Protein AF-A0A1P8WH16-F1 (afdb_monomer_lite)

InterPro domains:
  IPR006710 Glycoside hydrolase, family 43 [PF04616] (272-554)
  IPR013830 SGNH hydrolase-type esterase domain [PF13472] (974-1153)
  IPR015943 WD40/YVTN repeat-like-containing domain superfamily [G3DSA:2.130.10.10] (570-948)
  IPR023296 Glycosyl hydrolase, five-bladed beta-propeller domain superfamily [G3DSA:2.115.10.20] (254-557)
  IPR023296 Glycosyl hydrolase, five-bladed beta-propeller domain superfamily [SSF75005] (268-555)
  IPR027946 Oligogalacturonate lyase domain [PF14583] (714-944)
  IPR036514 SGNH hydrolase superfamily [G3DSA:3.40.50.1110] (971-1178)
  IPR037459 Rhamnogalacturonan acetylesterase RhgT-like [cd01821] (970-1162)
  IPR050727 Glycosyl hydrolase 43 family arabinanases [PTHR43301] (269-558)

Organism: NCBI:txid1891926

pLDDT: mean 83.01, std 18.53, range [20.94, 98.75]

Sequence (1195 aa):
MNKTLLALPLCLVACFLLAAKSRADETKPSANDALTIKLAKAIERLGEQGSYRWTSEAAVPEETRFRPGPETGATVQGGVIHATLSFGPRSTQIVIDGDKAAVSNHDGRWETVSLSDQGYGSEGFAASIARGIDTPAAEAKELAAELISLEAGGDALVGTLSVNNAKNRLDTPRRGESVRDTKGTIRFWIIDGVLTKYVLRVEGTVGDDDRRRTSWRQTTVEVKDIGAAKLDLPRGATEALKRPLPKRAPRLSDAQEAALLKLRGKRDVGVHDPSSIVKCGDEYWFFSTGTGVSSWRSKDLQTWQRGPQVFPEIPNWVTDVVPGQRGHFWAPDVIQMGDRYLLYYSVSSFGKNTSAIALAWTPTLNPEDPEFGWTDHGVVIQSSSEDDFNAIDPAVIRTESGEFWMSLGSFWSGLKLIQLDPQSGKRIADDKPVRSIASYRQIEAPQIYQHDGWFYLFVNWGKCCSGVDSTYNIRVGRSRKITGPYLDKDGDDLAKGGGTLLLGSEGPFIGPGHANIFRDGDRYLLSCHYYDGTERGRSKLSIQELTWSEEGWPLVARAPDLEQASNPTDQVPTEWIDPKTGHRVVRLSKQAGSASLYFHQNAYSPEGDKLLVSTPRGLETVDLDTRELKVVVPRQSYRMGGSSGVEMGRKSRYVYYSTRSREGTVVRATHIDTGKTREIVTLPRGSSFNGVNADETLLFGLMQEFRRDRERLRKLFTVEIDSGKLETFHPSRDWLNHLQCSPTDPNFGLFCHEGSWHELDRVWTIRFGSDEPKLMHKRQQKYEIAGHEFFSADGQWVWYDLQTPRADQFWLAGVHVKTGERIGYRLAREEWSVHYNISRDGKLIAGDGGGPESVANQTPLPEKRRLKPSRNGQWIYLFRPDSEFNAGTLSGEQAKLGTVTAEKLVDLSTHDYDLEPNVTFTPDGKWIVFRSNMHGERHVYMVSAKRVAKPNEVDPTTSQSKTESDSGKRRLVLIGDSTVKNGRGRGDDGMFGWGQLIDKHFDSEKLEVENRALGGRSSRTYLTEGLWQKSLDRLREGDFVMMQFGHNDGGKMFEGDRPRASIKGNSDESIDGVVEATGNPETVHSFGWYLRKCIADAKAKGAIPIVLSQVPRDRWQDGRVIRSDKDYGLWAREAAKQSGALFIDLNEIVSRRYEELGEAKVGRDLFTGGSILRADQTPEVGPFYTPISSGWRIG

Structure (mmCIF, N/CA/C/O backbone):
data_AF-A0A1P8WH16-F1
#
_entry.id   AF-A0A1P8WH16-F1
#
loop_
_atom_site.group_PDB
_atom_site.id
_atom_site.type_symbol
_atom_site.label_atom_id
_atom_site.label_alt_id
_atom_site.label_comp_id
_atom_site.label_asym_id
_atom_site.label_entity_id
_atom_site.label_seq_id
_atom_site.pdbx_PDB_ins_code
_atom_site.Cartn_x
_atom_site.Cartn_y
_atom_site.Cartn_z
_atom_site.occupancy
_atom_site.B_iso_or_equiv
_atom_site.auth_seq_id
_atom_site.auth_comp_id
_atom_site.auth_asym_id
_atom_site.auth_atom_id
_atom_site.pdbx_PDB_model_num
ATOM 1 N N . MET A 1 1 ? -40.062 9.188 -30.979 1.00 25.88 1 MET A N 1
ATOM 2 C CA . MET A 1 1 ? -41.077 10.128 -30.454 1.00 25.88 1 MET A CA 1
ATOM 3 C C . MET A 1 1 ? -40.653 10.595 -29.069 1.00 25.88 1 MET A C 1
ATOM 5 O O . MET A 1 1 ? -40.322 9.748 -28.260 1.00 25.88 1 MET A O 1
ATOM 9 N N . ASN A 1 2 ? -40.661 11.918 -28.868 1.00 24.80 2 ASN A N 1
ATOM 10 C CA . ASN A 1 2 ? -41.015 12.680 -27.655 1.00 24.80 2 ASN A CA 1
ATOM 11 C C . ASN A 1 2 ? -40.374 12.299 -26.301 1.00 24.80 2 ASN A C 1
ATOM 13 O O . ASN A 1 2 ? -40.683 11.266 -25.732 1.00 24.80 2 ASN A O 1
ATOM 17 N N . LYS A 1 3 ? -39.432 13.103 -25.778 1.00 29.88 3 LYS A N 1
ATOM 18 C CA . LYS A 1 3 ? -39.600 14.433 -25.118 1.00 29.88 3 LYS A CA 1
ATOM 19 C C . LYS A 1 3 ? -39.932 14.333 -23.613 1.00 29.88 3 LYS A C 1
ATOM 21 O O . LYS A 1 3 ? -41.062 14.603 -23.217 1.00 29.88 3 LYS A O 1
ATOM 26 N N . THR A 1 4 ? -38.928 14.079 -22.765 1.00 28.80 4 THR A N 1
ATOM 27 C CA . THR A 1 4 ? -38.960 14.479 -21.335 1.00 28.80 4 THR A CA 1
ATOM 28 C C . THR A 1 4 ? -37.546 14.627 -20.741 1.00 28.80 4 THR A C 1
ATOM 30 O O . THR A 1 4 ? -37.145 13.868 -19.871 1.00 28.80 4 THR A O 1
ATOM 33 N N . LEU A 1 5 ? -36.752 15.587 -21.230 1.00 27.53 5 LEU A N 1
ATOM 34 C CA . LEU A 1 5 ? -35.419 15.899 -20.676 1.00 27.53 5 LEU A CA 1
ATOM 35 C C . LEU A 1 5 ? -35.061 17.374 -20.944 1.00 27.53 5 LEU A C 1
ATOM 37 O O . LEU A 1 5 ? -34.182 17.700 -21.733 1.00 27.53 5 LEU A O 1
ATOM 41 N N . LEU A 1 6 ? -35.844 18.280 -20.348 1.00 31.06 6 LEU A N 1
ATOM 42 C CA . LEU A 1 6 ? -35.696 19.736 -20.496 1.00 31.06 6 LEU A CA 1
ATOM 43 C C . LEU A 1 6 ? -36.337 20.467 -19.297 1.00 31.06 6 LEU A C 1
ATOM 45 O O . LEU A 1 6 ? -37.303 21.208 -19.439 1.00 31.06 6 LEU A O 1
ATOM 49 N N . ALA A 1 7 ? -35.834 20.195 -18.086 1.00 30.53 7 ALA A N 1
ATOM 50 C CA . ALA A 1 7 ? -36.356 20.778 -16.842 1.00 30.53 7 ALA A CA 1
ATOM 51 C C . ALA A 1 7 ? -35.310 20.846 -15.705 1.00 30.53 7 ALA A C 1
ATOM 53 O O . ALA A 1 7 ? -35.616 20.511 -14.567 1.00 30.53 7 ALA A O 1
ATOM 54 N N . LEU A 1 8 ? -34.066 21.255 -15.997 1.00 32.09 8 LEU A N 1
ATOM 55 C CA . LEU A 1 8 ? -33.036 21.463 -14.959 1.00 32.09 8 LEU A CA 1
ATOM 56 C C . LEU A 1 8 ? -31.993 22.600 -15.153 1.00 32.09 8 LEU A C 1
ATOM 58 O O . LEU A 1 8 ? -31.077 22.672 -14.340 1.00 32.09 8 LEU A O 1
ATOM 62 N N . PRO A 1 9 ? -32.130 23.561 -16.100 1.00 37.00 9 PRO A N 1
ATOM 63 C CA . PRO A 1 9 ? -31.370 24.820 -16.040 1.00 37.00 9 PRO A CA 1
ATOM 64 C C . PRO A 1 9 ? -32.148 26.012 -15.430 1.00 37.00 9 PRO A C 1
ATOM 66 O O . PRO A 1 9 ? -31.570 27.075 -15.225 1.00 37.00 9 PRO A O 1
ATOM 69 N N . LEU A 1 10 ? -33.446 25.876 -15.109 1.00 30.97 10 LEU A N 1
ATOM 70 C CA . LEU A 1 10 ? -34.281 27.012 -14.669 1.00 30.97 10 LEU A CA 1
ATOM 71 C C . LEU A 1 10 ? -34.104 27.446 -13.197 1.00 30.97 10 LEU A C 1
ATOM 73 O O . LEU A 1 10 ? -34.350 28.611 -12.881 1.00 30.97 10 LEU A O 1
ATOM 77 N N . CYS A 1 11 ? -33.661 26.570 -12.289 1.00 34.25 11 CYS A N 1
ATOM 78 C CA . CYS A 1 11 ? -33.581 26.912 -10.858 1.00 34.25 11 CYS A CA 1
ATOM 79 C C . CYS A 1 11 ? -32.446 27.895 -10.513 1.00 34.25 11 CYS A C 1
ATOM 81 O O . CYS A 1 11 ? -32.616 28.736 -9.633 1.00 34.25 11 CYS A O 1
ATOM 83 N N . LEU A 1 12 ? -31.313 27.854 -11.224 1.00 39.97 12 LEU A N 1
ATOM 84 C CA . LEU A 1 12 ? -30.179 28.757 -10.963 1.00 39.97 12 LEU A CA 1
ATOM 85 C C . LEU A 1 12 ? -30.480 30.213 -11.353 1.00 39.97 12 LEU A C 1
ATOM 87 O O . LEU A 1 12 ? -30.083 31.136 -10.640 1.00 39.97 12 LEU A O 1
ATOM 91 N N . VAL A 1 13 ? -31.245 30.422 -12.429 1.00 40.56 13 VAL A N 1
ATOM 92 C CA . VAL A 1 13 ? -31.697 31.757 -12.854 1.00 40.56 13 VAL A CA 1
ATOM 93 C C . VAL A 1 13 ? -32.749 32.311 -11.888 1.00 40.56 13 VAL A C 1
ATOM 95 O O . VAL A 1 13 ? -32.712 33.498 -11.566 1.00 40.56 13 VAL A O 1
ATOM 98 N N . ALA A 1 14 ? -33.632 31.461 -11.348 1.00 36.84 14 ALA A N 1
ATOM 99 C CA . ALA A 1 14 ? -34.578 31.867 -10.308 1.00 36.84 14 ALA A CA 1
ATOM 100 C C . ALA A 1 14 ? -33.857 32.364 -9.041 1.00 36.84 14 ALA A C 1
ATOM 102 O O . ALA A 1 14 ? -34.195 33.431 -8.536 1.00 36.84 14 ALA A O 1
ATOM 103 N N . CYS A 1 15 ? -32.821 31.663 -8.565 1.00 40.19 15 CYS A N 1
ATOM 104 C CA . CYS A 1 15 ? -32.041 32.099 -7.401 1.00 40.19 15 CYS A CA 1
ATOM 105 C C . CYS A 1 15 ? -31.252 33.399 -7.648 1.00 40.19 15 CYS A C 1
ATOM 107 O O . CYS A 1 15 ? -31.205 34.250 -6.761 1.00 40.19 15 CYS A O 1
ATOM 109 N N . PHE A 1 16 ? -30.688 33.606 -8.845 1.00 41.50 16 PHE A N 1
ATOM 110 C CA . PHE A 1 16 ? -30.012 34.868 -9.185 1.00 41.50 16 PHE A CA 1
ATOM 111 C C . PHE A 1 16 ? -30.988 36.049 -9.316 1.00 41.50 16 PHE A C 1
ATOM 113 O O . PHE A 1 16 ? -30.701 37.142 -8.830 1.00 41.50 16 PHE A O 1
ATOM 120 N N . LEU A 1 17 ? -32.169 35.835 -9.907 1.00 36.03 17 LEU A N 1
ATOM 121 C CA . LEU A 1 17 ? -33.220 36.857 -9.977 1.00 36.03 17 LEU A CA 1
ATOM 122 C C . LEU A 1 17 ? -33.861 37.136 -8.609 1.00 36.03 17 LEU A C 1
ATOM 124 O O . LEU A 1 17 ? -34.253 38.273 -8.358 1.00 36.03 17 LEU A O 1
ATOM 128 N N . LEU A 1 18 ? -33.931 36.151 -7.708 1.00 37.59 18 LEU A N 1
ATOM 129 C CA . LEU A 1 18 ? -34.371 36.343 -6.322 1.00 37.59 18 LEU A CA 1
ATOM 130 C C . LEU A 1 18 ? -33.348 37.140 -5.501 1.00 37.59 18 LEU A C 1
ATOM 132 O O . LEU A 1 18 ? -33.751 38.059 -4.794 1.00 37.59 18 LEU A O 1
ATOM 136 N N . ALA A 1 19 ? -32.047 36.876 -5.659 1.00 38.41 19 ALA A N 1
ATOM 137 C CA . ALA A 1 19 ? -30.982 37.666 -5.029 1.00 38.41 19 ALA A CA 1
ATOM 138 C C . ALA A 1 19 ? -30.909 39.114 -5.560 1.00 38.41 19 ALA A C 1
ATOM 140 O O . ALA A 1 19 ? -30.532 40.029 -4.828 1.00 38.41 19 ALA A O 1
ATOM 141 N N . ALA A 1 20 ? -31.304 39.341 -6.819 1.00 37.28 20 ALA A N 1
ATOM 142 C CA . ALA A 1 20 ? -31.492 40.684 -7.368 1.00 37.28 20 ALA A CA 1
ATOM 143 C C . ALA A 1 20 ? -32.783 41.350 -6.849 1.00 37.28 20 ALA A C 1
ATOM 145 O O . ALA A 1 20 ? -32.772 42.535 -6.521 1.00 37.28 20 ALA A O 1
ATOM 146 N N . LYS A 1 21 ? -33.887 40.598 -6.708 1.00 33.50 21 LYS A N 1
ATOM 147 C CA . LYS A 1 21 ? -35.150 41.105 -6.137 1.00 33.50 21 LYS A CA 1
ATOM 148 C C . LYS A 1 21 ? -35.037 41.464 -4.656 1.00 33.50 21 LYS A C 1
ATOM 150 O O . LYS A 1 21 ? -35.629 42.453 -4.249 1.00 33.50 21 LYS A O 1
ATOM 155 N N . SER A 1 22 ? -34.252 40.733 -3.864 1.00 34.50 22 SER A N 1
ATOM 156 C CA . SER A 1 22 ? -34.020 41.048 -2.444 1.00 34.50 22 SER A CA 1
ATOM 157 C C . SER A 1 22 ? -33.077 42.239 -2.211 1.00 34.50 22 SER A C 1
ATOM 159 O O . SER A 1 22 ? -32.728 42.524 -1.070 1.00 34.50 22 SER A O 1
ATOM 161 N N . ARG A 1 23 ? -32.630 42.913 -3.279 1.00 38.59 23 ARG A N 1
ATOM 162 C CA . ARG A 1 23 ? -31.922 44.204 -3.244 1.00 38.59 23 ARG A CA 1
ATOM 163 C C . ARG A 1 23 ? -32.685 45.317 -3.970 1.00 38.59 23 ARG A C 1
ATOM 165 O O . ARG A 1 23 ? -32.151 46.408 -4.136 1.00 38.59 23 ARG A O 1
ATOM 172 N N . ALA A 1 24 ? -33.918 45.059 -4.401 1.00 33.25 24 ALA A N 1
ATOM 173 C CA . ALA A 1 24 ? -34.763 46.046 -5.060 1.00 33.25 24 ALA A CA 1
ATOM 174 C C . ALA A 1 24 ? -35.528 46.912 -4.042 1.00 33.25 24 ALA A C 1
ATOM 176 O O . ALA A 1 24 ? -36.750 46.982 -4.101 1.00 33.25 24 ALA A O 1
ATOM 177 N N . ASP A 1 25 ? -34.786 47.587 -3.159 1.00 36.03 25 ASP A N 1
ATOM 178 C CA . ASP A 1 25 ? -35.227 48.847 -2.556 1.00 36.03 25 ASP A CA 1
ATOM 179 C C . ASP A 1 25 ? -34.250 49.953 -2.997 1.00 36.03 25 ASP A C 1
ATOM 181 O O . ASP A 1 25 ? -33.076 49.985 -2.633 1.00 36.03 25 ASP A O 1
ATOM 185 N N . GLU A 1 26 ? -34.757 50.801 -3.890 1.00 46.38 26 GLU A N 1
ATOM 186 C CA . GLU A 1 26 ? -34.288 52.147 -4.243 1.00 46.38 26 GLU A CA 1
ATOM 187 C C . GLU A 1 26 ? -32.772 52.445 -4.335 1.00 46.38 26 GLU A C 1
ATOM 189 O O . GLU A 1 26 ? -32.282 53.406 -3.750 1.00 46.38 26 GLU A O 1
ATOM 194 N N . THR A 1 27 ? -32.028 51.764 -5.215 1.00 40.94 27 THR A N 1
ATOM 195 C CA . THR A 1 27 ? -30.856 52.389 -5.876 1.00 40.94 27 THR A CA 1
ATOM 196 C C . THR A 1 27 ? -30.670 51.901 -7.316 1.00 40.94 27 THR A C 1
ATOM 198 O O . THR A 1 27 ? -30.908 50.738 -7.641 1.00 40.94 27 THR A O 1
ATOM 201 N N . LYS A 1 28 ? -30.217 52.792 -8.215 1.00 35.78 28 LYS A N 1
ATOM 202 C CA . LYS A 1 28 ? -29.678 52.373 -9.523 1.00 35.78 28 LYS A CA 1
ATOM 203 C C . LYS A 1 28 ? -28.403 51.544 -9.286 1.00 35.78 28 LYS A C 1
ATOM 205 O O . LYS A 1 28 ? -27.629 51.930 -8.410 1.00 35.78 28 LYS A O 1
ATOM 210 N N . PRO A 1 29 ? -28.140 50.474 -10.064 1.00 39.69 29 PRO A N 1
ATOM 211 C CA . PRO A 1 29 ? -26.893 49.719 -9.947 1.00 39.69 29 PRO A CA 1
ATOM 212 C C . PRO A 1 29 ? -25.686 50.644 -10.122 1.00 39.69 29 PRO A C 1
ATOM 214 O O . PRO A 1 29 ? -25.731 51.577 -10.933 1.00 39.69 29 PRO A O 1
ATOM 217 N N . SER A 1 30 ? -24.613 50.391 -9.369 1.00 49.19 30 SER A N 1
ATOM 218 C CA . SER A 1 30 ? -23.401 51.200 -9.479 1.00 49.19 30 SER A CA 1
ATOM 219 C C . SER A 1 30 ? -22.778 51.038 -10.870 1.00 49.19 30 SER A C 1
ATOM 221 O O . SER A 1 30 ? -23.013 50.046 -11.570 1.00 49.19 30 SER A O 1
ATOM 223 N N . ALA A 1 31 ? -21.955 52.005 -11.287 1.00 52.00 31 ALA A N 1
ATOM 224 C CA . ALA A 1 31 ? -21.273 51.927 -12.578 1.00 52.00 31 ALA A CA 1
ATOM 225 C C . ALA A 1 31 ? -20.449 50.627 -12.717 1.00 52.00 31 ALA A C 1
ATOM 227 O O . ALA A 1 31 ? -20.466 50.010 -13.781 1.00 52.00 31 ALA A O 1
ATOM 228 N N . ASN A 1 32 ? -19.825 50.154 -11.631 1.00 61.72 32 ASN A N 1
ATOM 229 C CA . ASN A 1 32 ? -19.047 48.912 -11.623 1.00 61.72 32 ASN A CA 1
ATOM 230 C C . ASN A 1 32 ? -19.923 47.661 -11.806 1.00 61.72 32 ASN A C 1
ATOM 232 O O . ASN A 1 32 ? -19.526 46.746 -12.531 1.00 61.72 32 ASN A O 1
ATOM 236 N N . ASP A 1 33 ? -21.127 47.620 -11.223 1.00 68.88 33 ASP A N 1
ATOM 237 C CA . ASP A 1 33 ? -22.047 46.481 -11.388 1.00 68.88 33 ASP A CA 1
ATOM 238 C C . ASP A 1 33 ? -22.479 46.335 -12.855 1.00 68.88 33 ASP A C 1
ATOM 240 O O . ASP A 1 33 ? -22.478 45.238 -13.420 1.00 68.88 33 ASP A O 1
ATOM 244 N N . ALA A 1 34 ? -22.793 47.459 -13.509 1.00 77.69 34 ALA A N 1
ATOM 245 C CA . ALA A 1 34 ? -23.201 47.483 -14.910 1.00 77.69 34 ALA A CA 1
ATOM 246 C C . ALA A 1 34 ? -22.072 47.040 -15.861 1.00 77.69 34 ALA A C 1
ATOM 248 O O . ALA A 1 34 ? -22.323 46.279 -16.801 1.00 77.69 34 ALA A O 1
ATOM 249 N N . LEU A 1 35 ? -20.827 47.467 -15.611 1.00 85.94 35 LEU A N 1
ATOM 250 C CA . LEU A 1 35 ? -19.660 47.037 -16.392 1.00 85.94 35 LEU A CA 1
ATOM 251 C C . LEU A 1 35 ? -19.344 45.549 -16.181 1.00 85.94 35 LEU A C 1
ATOM 253 O O . LEU A 1 35 ? -19.062 44.845 -17.150 1.00 85.94 35 LEU A O 1
ATOM 257 N N . THR A 1 36 ? -19.473 45.052 -14.949 1.00 82.38 36 THR A N 1
ATOM 258 C CA . THR A 1 36 ? -19.259 43.633 -14.613 1.00 82.38 36 THR A CA 1
ATOM 259 C C . THR A 1 36 ? -20.283 42.739 -15.315 1.00 82.38 36 THR A C 1
ATOM 261 O O . THR A 1 36 ? -19.917 41.752 -15.953 1.00 82.38 36 THR A O 1
ATOM 264 N N . ILE A 1 37 ? -21.564 43.130 -15.305 1.00 84.75 37 ILE A N 1
ATOM 265 C CA . ILE A 1 37 ? -22.630 42.431 -16.044 1.00 84.75 37 ILE A CA 1
ATOM 266 C C . ILE A 1 37 ? -22.382 42.478 -17.563 1.00 84.75 37 ILE A C 1
ATOM 268 O O . ILE A 1 37 ? -22.623 41.484 -18.252 1.00 84.75 37 ILE A O 1
ATOM 272 N N . LYS A 1 38 ? -21.895 43.606 -18.102 1.00 89.31 38 LYS A N 1
ATOM 273 C CA . LYS A 1 38 ? -21.551 43.743 -19.529 1.00 89.31 38 LYS A CA 1
ATOM 274 C C . LYS A 1 38 ? -20.420 42.789 -19.932 1.00 89.31 38 LYS A C 1
ATOM 276 O O . LYS A 1 38 ? -20.540 42.131 -20.964 1.00 89.31 38 LYS A O 1
ATOM 281 N N . LEU A 1 39 ? -19.361 42.695 -19.125 1.00 92.25 39 LEU A N 1
ATOM 282 C CA . LEU A 1 39 ? -18.234 41.791 -19.367 1.00 92.25 39 LEU A CA 1
ATOM 283 C C . LEU A 1 39 ? -18.667 40.320 -19.301 1.00 92.25 39 LEU A C 1
ATOM 285 O O . LEU A 1 39 ? -18.410 39.569 -20.240 1.00 92.25 39 LEU A O 1
ATOM 289 N N . ALA A 1 40 ? -19.390 39.930 -18.246 1.00 87.69 40 ALA A N 1
ATOM 290 C CA . ALA A 1 40 ? -19.872 38.561 -18.069 1.00 87.69 40 ALA A CA 1
ATOM 291 C C . ALA A 1 40 ? -20.725 38.087 -19.260 1.00 87.69 40 ALA A C 1
ATOM 293 O O . ALA A 1 40 ? -20.476 37.012 -19.802 1.00 87.69 40 ALA A O 1
ATOM 294 N N . LYS A 1 41 ? -21.661 38.924 -19.735 1.00 89.88 41 LYS A N 1
ATOM 295 C CA . LYS A 1 41 ? -22.493 38.622 -20.913 1.00 89.88 41 LYS A CA 1
ATOM 296 C C . LYS A 1 41 ? -21.694 38.515 -22.213 1.00 89.88 41 LYS A C 1
ATOM 298 O O . LYS A 1 41 ? -22.053 37.719 -23.072 1.00 89.88 41 LYS A O 1
ATOM 303 N N . ALA A 1 42 ? -20.632 39.303 -22.382 1.00 93.69 42 ALA A N 1
ATOM 304 C CA . ALA A 1 42 ? -19.794 39.242 -23.581 1.00 93.69 42 ALA A CA 1
ATOM 305 C C . ALA A 1 42 ? -18.908 37.984 -23.627 1.00 93.69 42 ALA A C 1
ATOM 307 O O . ALA A 1 42 ? -18.663 37.449 -24.709 1.00 93.69 42 ALA A O 1
ATOM 308 N N . ILE A 1 43 ? -18.466 37.500 -22.460 1.00 92.19 43 ILE A N 1
ATOM 309 C CA . ILE A 1 43 ? -17.757 36.221 -22.301 1.00 92.19 43 ILE A CA 1
ATOM 310 C C . ILE A 1 43 ? -18.713 35.042 -22.532 1.00 92.19 43 ILE A C 1
ATOM 312 O O . ILE A 1 43 ? -18.397 34.134 -23.297 1.00 92.19 43 ILE A O 1
ATOM 316 N N . GLU A 1 44 ? -19.895 35.073 -21.909 1.00 89.06 44 GLU A N 1
ATOM 317 C CA . GLU A 1 44 ? -20.944 34.058 -22.073 1.00 89.06 44 GLU A CA 1
ATOM 318 C C . GLU A 1 44 ? -21.333 33.903 -23.545 1.00 89.06 44 GLU A C 1
ATOM 320 O O . GLU A 1 44 ? -21.235 32.805 -24.090 1.00 89.06 44 GLU A O 1
ATOM 325 N N . ARG A 1 45 ? -21.629 35.019 -24.224 1.00 90.31 45 ARG A N 1
ATOM 326 C CA . ARG A 1 45 ? -21.932 35.035 -25.658 1.00 90.31 45 ARG A CA 1
ATOM 327 C C . ARG A 1 45 ? -20.821 34.456 -26.519 1.00 90.31 45 ARG A C 1
ATOM 329 O O . ARG A 1 45 ? -21.143 33.789 -27.490 1.00 90.31 45 ARG A O 1
ATOM 336 N N . LEU A 1 46 ? -19.541 34.676 -26.200 1.00 91.31 46 LEU A N 1
ATOM 337 C CA . LEU A 1 46 ? -18.450 34.043 -26.950 1.00 91.31 46 LEU A CA 1
ATOM 338 C C . LEU A 1 46 ? -18.497 32.511 -26.806 1.00 91.31 46 LEU A C 1
ATOM 340 O O . LEU A 1 46 ? -18.327 31.798 -27.792 1.00 91.31 46 LEU A O 1
ATOM 344 N N . GLY A 1 47 ? -18.774 32.008 -25.600 1.00 84.75 47 GLY A N 1
ATOM 345 C CA . GLY A 1 47 ? -18.973 30.578 -25.353 1.00 84.75 47 GLY A CA 1
ATOM 3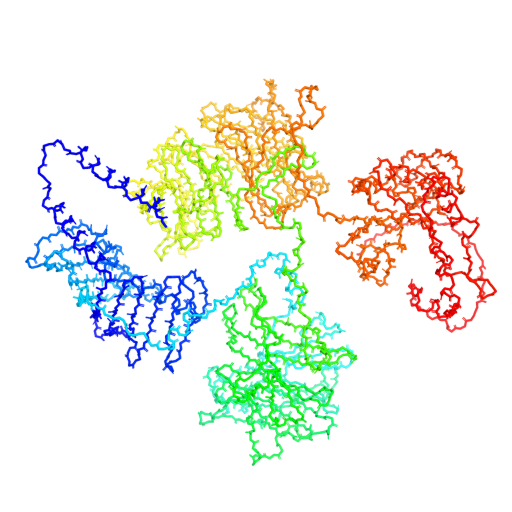46 C C . GLY A 1 47 ? -20.186 29.997 -26.093 1.00 84.75 47 GLY A C 1
ATOM 347 O O . GLY A 1 47 ? -20.089 28.913 -26.664 1.00 84.75 47 GLY A O 1
ATOM 348 N N . GLU A 1 48 ? -21.303 30.731 -26.145 1.00 85.75 48 GLU A N 1
ATOM 349 C CA . GLU A 1 48 ? -22.539 30.317 -26.835 1.00 85.75 48 GLU A CA 1
ATOM 350 C C . GLU A 1 48 ? -22.366 30.114 -28.349 1.00 85.75 48 GLU A C 1
ATOM 352 O O . GLU A 1 48 ? -23.078 29.302 -28.936 1.00 85.75 48 GLU A O 1
ATOM 357 N N . GLN A 1 49 ? -21.419 30.810 -28.992 1.00 84.25 49 GLN A N 1
ATOM 358 C CA . GLN A 1 49 ? -21.174 30.674 -30.437 1.00 84.25 49 GLN A CA 1
ATOM 359 C C . GLN A 1 49 ? -20.637 29.289 -30.820 1.00 84.25 49 GLN A C 1
ATOM 361 O O . GLN A 1 49 ? -20.726 28.902 -31.982 1.00 84.25 49 GLN A O 1
ATOM 366 N N . GLY A 1 50 ? -20.075 28.539 -29.865 1.00 70.56 50 GLY A N 1
ATOM 367 C CA . GLY A 1 50 ? -19.656 27.145 -30.035 1.00 70.56 50 GLY A CA 1
ATOM 368 C C . GLY A 1 50 ? -18.488 26.902 -31.000 1.00 70.56 50 GLY A C 1
ATOM 369 O O . GLY A 1 50 ? -17.921 25.815 -30.977 1.00 70.56 50 GLY A O 1
ATOM 370 N N . SER A 1 51 ? -18.102 27.873 -31.830 1.00 88.25 51 SER A N 1
ATOM 371 C CA . SER A 1 51 ? -16.945 27.798 -32.719 1.00 88.25 51 SER A CA 1
ATOM 372 C C . SER A 1 51 ? -16.264 29.157 -32.885 1.00 88.25 51 SER A C 1
ATOM 374 O O . SER A 1 51 ? -16.923 30.185 -33.040 1.00 88.25 51 SER A O 1
ATOM 376 N N . TYR A 1 52 ? -14.933 29.171 -32.823 1.00 93.38 52 TYR A N 1
ATOM 377 C CA . TYR A 1 52 ? -14.086 30.338 -33.105 1.00 93.38 52 TYR A CA 1
ATOM 378 C C . TYR A 1 52 ? -12.610 29.926 -33.194 1.00 93.38 52 TYR A C 1
ATOM 380 O O . TYR A 1 52 ? -12.230 28.817 -32.805 1.00 93.38 52 TYR A O 1
ATOM 388 N N . ARG A 1 53 ? -11.769 30.833 -33.699 1.00 92.56 53 ARG A N 1
ATOM 389 C CA . ARG A 1 53 ? -10.302 30.731 -33.699 1.00 92.56 53 ARG A CA 1
ATOM 390 C C . ARG A 1 53 ? -9.691 31.809 -32.815 1.00 92.56 53 ARG A C 1
ATOM 392 O O . ARG A 1 53 ? -10.285 32.870 -32.646 1.00 92.56 53 ARG A O 1
ATOM 399 N N . TRP A 1 54 ? -8.493 31.575 -32.292 1.00 92.19 54 TRP A N 1
ATOM 400 C CA . TRP A 1 54 ? -7.736 32.597 -31.576 1.00 92.19 54 TRP A CA 1
ATOM 401 C C . TRP A 1 54 ? -6.230 32.519 -31.813 1.00 92.19 54 TRP A C 1
ATOM 403 O O . TRP A 1 54 ? -5.688 31.502 -32.254 1.00 92.19 54 TRP A O 1
ATOM 413 N N . THR A 1 55 ? -5.565 33.623 -31.490 1.00 91.06 55 THR A N 1
ATOM 414 C CA . THR A 1 55 ? -4.107 33.762 -31.423 1.00 91.06 55 THR A CA 1
ATOM 415 C C . THR A 1 55 ? -3.730 34.324 -30.061 1.00 91.06 55 THR A C 1
ATOM 417 O O . THR A 1 55 ? -4.278 35.357 -29.673 1.00 91.06 55 THR A O 1
ATOM 420 N N . SER A 1 56 ? -2.795 33.677 -29.366 1.00 87.12 56 SER A N 1
ATOM 421 C CA . SER A 1 56 ? -2.192 34.151 -28.117 1.00 87.12 56 SER A CA 1
ATOM 422 C C . SER A 1 56 ? -0.733 34.544 -28.353 1.00 87.12 56 SER A C 1
ATOM 424 O O . SER A 1 56 ? 0.039 33.754 -28.893 1.00 87.12 56 SER A O 1
ATOM 426 N N . GLU A 1 57 ? -0.350 35.757 -27.961 1.00 86.56 57 GLU A N 1
ATOM 427 C CA . GLU A 1 57 ? 1.007 36.301 -28.078 1.00 86.56 57 GLU A CA 1
ATOM 428 C C . GLU A 1 57 ? 1.516 36.740 -26.700 1.00 86.56 57 GLU A C 1
ATOM 430 O O . GLU A 1 57 ? 0.855 37.522 -26.015 1.00 86.56 57 GLU A O 1
ATOM 435 N N . ALA A 1 58 ? 2.698 36.268 -26.294 1.00 82.25 58 ALA A N 1
ATOM 436 C CA . ALA A 1 58 ? 3.302 36.596 -25.006 1.00 82.25 58 ALA A CA 1
ATOM 437 C C . ALA A 1 58 ? 4.600 37.408 -25.167 1.00 82.25 58 ALA A C 1
ATOM 439 O O . ALA A 1 58 ? 5.589 36.932 -25.720 1.00 82.25 58 ALA A O 1
ATOM 440 N N . ALA A 1 59 ? 4.616 38.620 -24.611 1.00 84.81 59 ALA A N 1
ATOM 441 C CA . ALA A 1 59 ? 5.793 39.475 -24.508 1.00 84.81 59 ALA A CA 1
ATOM 442 C C . ALA A 1 59 ? 6.395 39.407 -23.092 1.00 84.81 59 ALA A C 1
ATOM 444 O O . ALA A 1 59 ? 5.669 39.451 -22.093 1.00 84.81 59 ALA A O 1
ATOM 445 N N . VAL A 1 60 ? 7.724 39.306 -23.022 1.00 79.38 60 VAL A N 1
ATOM 446 C CA . VAL A 1 60 ? 8.543 39.152 -21.804 1.00 79.38 60 VAL A CA 1
ATOM 447 C C . VAL A 1 60 ? 9.876 39.912 -21.966 1.00 79.38 60 VAL A C 1
ATOM 449 O O . VAL A 1 60 ? 10.238 40.222 -23.105 1.00 79.38 60 VAL A O 1
ATOM 452 N N . PRO A 1 61 ? 10.617 40.206 -20.876 1.00 79.38 61 PRO A N 1
ATOM 453 C CA . PRO A 1 61 ? 11.958 40.791 -20.929 1.00 79.38 61 PRO A CA 1
ATOM 454 C C . PRO A 1 61 ? 12.937 40.055 -21.856 1.00 79.38 61 PRO A C 1
ATOM 456 O O . PRO A 1 61 ? 12.821 38.853 -22.113 1.00 79.38 61 PRO A O 1
ATOM 459 N N . GLU A 1 62 ? 13.935 40.779 -22.361 1.00 68.12 62 GLU A N 1
ATOM 460 C CA . GLU A 1 62 ? 14.863 40.257 -23.369 1.00 68.12 62 GLU A CA 1
ATOM 461 C C . GLU A 1 62 ? 15.769 39.149 -22.797 1.00 68.12 62 GLU A C 1
ATOM 463 O O . GLU A 1 62 ? 16.052 38.147 -23.458 1.00 68.12 62 GLU A O 1
ATOM 468 N N . GLU A 1 63 ? 16.140 39.279 -21.527 1.00 61.84 63 GLU A N 1
ATOM 469 C CA . GLU A 1 63 ? 16.911 38.328 -20.732 1.00 61.84 63 GLU A CA 1
ATOM 470 C C . GLU A 1 63 ? 16.150 37.035 -20.365 1.00 61.84 63 GLU A C 1
ATOM 472 O O . GLU A 1 63 ? 16.744 36.090 -19.828 1.00 61.84 63 GLU A O 1
ATOM 477 N N . THR A 1 64 ? 14.845 36.947 -20.654 1.00 62.41 64 THR A N 1
ATOM 478 C CA . THR A 1 64 ? 14.033 35.765 -20.347 1.00 62.41 64 THR A CA 1
ATOM 479 C C . THR A 1 64 ? 14.392 34.605 -21.284 1.00 62.41 64 THR A C 1
ATOM 481 O O . THR A 1 64 ? 14.075 34.598 -22.473 1.00 62.41 64 THR A O 1
ATOM 484 N N . ARG A 1 65 ? 15.042 33.571 -20.723 1.00 50.50 65 ARG A N 1
ATOM 485 C CA . ARG A 1 65 ? 15.574 32.392 -21.449 1.00 50.50 65 ARG A CA 1
ATOM 486 C C . ARG A 1 65 ? 14.511 31.566 -22.194 1.00 50.50 65 ARG A C 1
ATOM 488 O O . ARG A 1 65 ? 14.865 30.771 -23.061 1.00 50.50 65 ARG A O 1
ATOM 495 N N . PHE A 1 66 ? 13.235 31.718 -21.849 1.00 51.00 66 PHE A N 1
ATOM 496 C CA . PHE A 1 66 ? 12.114 31.060 -22.513 1.00 51.00 66 PHE A CA 1
ATOM 497 C C . PHE A 1 66 ? 11.090 32.113 -22.938 1.00 51.00 66 PHE A C 1
ATOM 499 O O . PHE A 1 66 ? 10.492 32.768 -22.089 1.00 51.00 66 PHE A O 1
ATOM 506 N N . ARG A 1 67 ? 10.893 32.268 -24.249 1.00 57.25 67 ARG A N 1
ATOM 507 C CA . ARG A 1 67 ? 9.907 33.183 -24.833 1.00 57.25 67 ARG A CA 1
ATOM 508 C C . ARG A 1 67 ? 8.824 32.339 -25.522 1.00 57.25 67 ARG A C 1
ATOM 510 O O . ARG A 1 67 ? 9.118 31.794 -26.588 1.00 57.25 67 ARG A O 1
ATOM 517 N N . PRO A 1 68 ? 7.631 32.157 -24.927 1.00 57.38 68 PRO A N 1
ATOM 518 C CA . PRO A 1 68 ? 6.538 31.466 -25.605 1.00 57.38 68 PRO A CA 1
ATOM 519 C C . PRO A 1 68 ? 6.092 32.282 -26.829 1.00 57.38 68 PRO A C 1
ATOM 521 O O . PRO A 1 68 ? 5.682 33.434 -26.700 1.00 57.38 68 PRO A O 1
ATOM 524 N N . GLY A 1 69 ? 6.247 31.688 -28.016 1.00 49.31 69 GLY A N 1
ATOM 525 C CA . GLY A 1 69 ? 5.834 32.252 -29.308 1.00 49.31 69 GLY A CA 1
ATOM 526 C C . GLY A 1 69 ? 4.382 31.900 -29.646 1.00 49.31 69 GLY A C 1
ATOM 527 O O . GLY A 1 69 ? 3.779 31.115 -28.917 1.00 49.31 69 GLY A O 1
ATOM 528 N N . PRO A 1 70 ? 3.808 32.462 -30.727 1.00 53.03 70 PRO A N 1
ATOM 529 C CA . PRO A 1 70 ? 2.363 32.548 -30.890 1.00 53.03 70 PRO A CA 1
ATOM 530 C C . PRO A 1 70 ? 1.681 31.182 -30.863 1.00 53.03 70 PRO A C 1
ATOM 532 O O . PRO A 1 70 ? 2.003 30.294 -31.658 1.00 53.03 70 PRO A O 1
ATOM 535 N N . GLU A 1 71 ? 0.711 31.046 -29.962 1.00 75.00 71 GLU A N 1
ATOM 536 C CA . GLU A 1 71 ? -0.128 29.858 -29.867 1.00 75.00 71 GLU A CA 1
ATOM 537 C C . GLU A 1 71 ? -1.443 30.127 -30.591 1.00 75.00 71 GLU A C 1
ATOM 539 O O . GLU A 1 71 ? -2.192 31.052 -30.257 1.00 75.00 71 GLU A O 1
ATOM 544 N N . THR A 1 72 ? -1.704 29.344 -31.633 1.00 84.94 72 THR A N 1
ATOM 545 C CA . THR A 1 72 ? -2.974 29.371 -32.358 1.00 84.94 72 THR A CA 1
ATOM 546 C C . THR A 1 72 ? -3.892 28.305 -31.794 1.00 84.94 72 THR A C 1
ATOM 548 O O . THR A 1 72 ? -3.455 27.195 -31.485 1.00 84.94 72 THR A O 1
ATOM 551 N N . GLY A 1 73 ? -5.177 28.625 -31.694 1.00 87.88 73 GLY A N 1
ATOM 552 C CA . GLY A 1 73 ? -6.189 27.662 -31.293 1.00 87.88 73 GLY A CA 1
ATOM 553 C C . GLY A 1 73 ? -7.486 27.815 -32.066 1.00 87.88 73 GLY A C 1
ATOM 554 O O . GLY A 1 73 ? -7.774 28.858 -32.658 1.00 87.88 73 GLY A O 1
ATOM 555 N N . ALA A 1 74 ? -8.266 26.745 -32.079 1.00 89.44 74 ALA A N 1
ATOM 556 C CA . ALA A 1 74 ? -9.605 26.710 -32.627 1.00 89.44 74 ALA A CA 1
ATOM 557 C C . ALA A 1 74 ? -10.482 25.754 -31.812 1.00 89.44 74 ALA A C 1
ATOM 559 O O . ALA A 1 74 ? -10.012 24.739 -31.293 1.00 89.44 74 ALA A O 1
ATOM 560 N N . THR A 1 75 ? -11.770 26.066 -31.723 1.00 89.31 75 THR A N 1
ATOM 561 C CA . THR A 1 75 ? -12.782 25.183 -31.136 1.00 89.31 75 THR A CA 1
ATOM 562 C C . THR A 1 75 ? -14.011 25.113 -32.037 1.00 89.31 75 THR A C 1
ATOM 564 O O . THR A 1 75 ? -14.241 26.013 -32.852 1.00 89.31 75 THR A O 1
ATOM 567 N N . VAL A 1 76 ? -14.769 24.020 -31.932 1.00 85.44 76 VAL A N 1
ATOM 568 C CA . VAL A 1 76 ? -16.001 23.766 -32.691 1.00 85.44 76 VAL A CA 1
ATOM 569 C C . VAL A 1 76 ? -17.074 23.107 -31.824 1.00 85.44 76 VAL A C 1
ATOM 571 O O . VAL A 1 76 ? -16.797 22.516 -30.775 1.00 85.44 76 VAL A O 1
ATOM 574 N N . GLN A 1 77 ? -18.316 23.195 -32.302 1.00 68.12 77 GLN A N 1
ATOM 575 C CA . GLN A 1 77 ? -19.505 22.708 -31.618 1.00 68.12 77 GLN A CA 1
ATOM 576 C C . GLN A 1 77 ? -19.357 21.219 -31.264 1.00 68.12 77 GLN A C 1
ATOM 578 O O . GLN A 1 77 ? -19.179 20.378 -32.141 1.00 68.12 77 GLN A O 1
ATOM 583 N N . GLY A 1 78 ? -19.415 20.913 -29.966 1.00 62.78 78 GLY A N 1
ATOM 584 C CA . GLY A 1 78 ? -19.059 19.602 -29.407 1.00 62.78 78 GLY A CA 1
ATOM 585 C C . GLY A 1 78 ? -17.961 19.669 -28.340 1.00 62.78 78 GLY A C 1
ATOM 586 O O . GLY A 1 78 ? -17.834 18.734 -27.561 1.00 62.78 78 GLY A O 1
ATOM 587 N N . GLY A 1 79 ? -17.229 20.787 -28.243 1.00 71.69 79 GLY A N 1
ATOM 588 C CA . GLY A 1 79 ? -16.221 21.005 -27.195 1.00 71.69 79 GLY A CA 1
ATOM 589 C C . GLY A 1 79 ? -14.816 20.522 -27.557 1.00 71.69 79 GLY A C 1
ATOM 590 O O . GLY A 1 79 ? -13.939 20.512 -26.699 1.00 71.69 79 GLY A O 1
ATOM 591 N N . VAL A 1 80 ? -14.588 20.156 -28.822 1.00 86.81 80 VAL A N 1
ATOM 592 C CA . VAL A 1 80 ? -13.254 19.811 -29.327 1.00 86.81 80 VAL A CA 1
ATOM 593 C C . VAL A 1 80 ? -12.393 21.072 -29.382 1.00 86.81 80 VAL A C 1
ATOM 595 O O . VAL A 1 80 ? -12.835 22.117 -29.877 1.00 86.81 80 VAL A O 1
ATOM 598 N N . ILE A 1 81 ? -11.155 20.970 -28.904 1.00 89.44 81 ILE A N 1
ATOM 599 C CA . ILE A 1 81 ? -10.160 22.045 -28.936 1.00 89.44 81 ILE A CA 1
ATOM 600 C C . ILE A 1 81 ? -8.950 21.562 -29.732 1.00 89.44 81 ILE A C 1
ATOM 602 O O . ILE A 1 81 ? -8.402 20.509 -29.428 1.00 89.44 81 ILE A O 1
ATOM 606 N N . HIS A 1 82 ? -8.494 22.331 -30.720 1.00 91.06 82 HIS A N 1
ATOM 607 C CA . HIS A 1 82 ? -7.204 22.120 -31.386 1.00 91.06 82 HIS A CA 1
ATOM 608 C C . HIS A 1 82 ? -6.320 23.335 -31.137 1.00 91.06 82 HIS A C 1
ATOM 610 O O . HIS A 1 82 ? -6.716 24.453 -31.457 1.00 91.06 82 HIS A O 1
ATOM 616 N N . ALA A 1 83 ? -5.142 23.119 -30.560 1.00 88.25 83 ALA A N 1
ATOM 617 C CA . ALA A 1 83 ? -4.177 24.163 -30.234 1.00 88.25 83 ALA A CA 1
ATOM 618 C C . ALA A 1 83 ? -2.771 23.789 -30.718 1.00 88.25 83 ALA A C 1
ATOM 620 O O . ALA A 1 83 ? -2.412 22.611 -30.774 1.00 88.25 83 ALA A O 1
ATOM 621 N N . THR A 1 84 ? -1.965 24.797 -31.049 1.00 86.62 84 THR A N 1
ATOM 622 C CA . THR A 1 84 ? -0.544 24.650 -31.388 1.00 86.62 84 THR A CA 1
ATOM 623 C C . THR A 1 84 ? 0.299 25.453 -30.410 1.00 86.62 84 THR A C 1
ATOM 625 O O . THR A 1 84 ? 0.170 26.672 -30.353 1.00 86.62 84 THR A O 1
ATOM 628 N N . LEU A 1 85 ? 1.182 24.771 -29.684 1.00 78.62 85 LEU A N 1
ATOM 629 C CA . LEU A 1 85 ? 2.118 25.352 -28.726 1.00 78.62 85 LEU A CA 1
ATOM 630 C C . LEU A 1 85 ? 3.504 25.483 -29.353 1.00 78.62 85 LEU A C 1
ATOM 632 O O . LEU A 1 85 ? 3.937 24.585 -30.082 1.00 78.62 85 LEU A O 1
ATOM 636 N N . SER A 1 86 ? 4.215 26.569 -29.045 1.00 70.88 86 SER A N 1
ATOM 637 C CA . SER A 1 86 ? 5.507 26.901 -29.665 1.00 70.88 86 SER A CA 1
ATOM 638 C C . SER A 1 86 ? 6.637 27.007 -28.632 1.00 70.88 86 SER A C 1
ATOM 640 O O . SER A 1 86 ? 6.698 27.938 -27.830 1.00 70.88 86 SER A O 1
ATOM 642 N N . PHE A 1 87 ? 7.592 26.077 -28.700 1.00 65.12 87 PHE A N 1
ATOM 643 C CA . PHE A 1 87 ? 8.764 25.974 -27.824 1.00 65.12 87 PHE A CA 1
ATOM 644 C C . PHE A 1 87 ? 10.042 26.346 -28.597 1.00 65.12 87 PHE A C 1
ATOM 646 O O . PHE A 1 87 ? 10.844 25.489 -28.983 1.00 65.12 87 PHE A O 1
ATOM 653 N N . GLY A 1 88 ? 10.232 27.642 -28.859 1.00 65.50 88 GLY A N 1
ATOM 654 C CA . GLY A 1 88 ? 11.308 28.126 -29.731 1.00 65.50 88 GLY A CA 1
ATOM 655 C C . GLY A 1 88 ? 11.073 27.691 -31.189 1.00 65.50 88 GLY A C 1
ATOM 656 O O . GLY A 1 88 ? 9.983 27.927 -31.699 1.00 65.50 88 GLY A O 1
ATOM 657 N N . PRO A 1 89 ? 12.036 27.044 -31.877 1.00 62.94 89 PRO A N 1
ATOM 658 C CA . PRO A 1 89 ? 11.871 26.608 -33.269 1.00 62.94 89 PRO A CA 1
ATOM 659 C C . PRO A 1 89 ? 11.030 25.325 -33.434 1.00 62.94 89 PRO A C 1
ATOM 661 O O . PRO A 1 89 ? 10.947 24.790 -34.536 1.00 62.94 89 PRO A O 1
ATOM 664 N N . ARG A 1 90 ? 10.459 24.777 -32.352 1.00 67.81 90 ARG A N 1
ATOM 665 C CA . ARG A 1 90 ? 9.659 23.541 -32.359 1.00 67.81 90 ARG A CA 1
ATOM 666 C C . ARG A 1 90 ? 8.217 23.844 -31.982 1.00 67.81 90 ARG A C 1
ATOM 668 O O . ARG A 1 90 ? 7.990 24.578 -31.025 1.00 67.81 90 ARG A O 1
ATOM 675 N N . SER A 1 91 ? 7.265 23.221 -32.667 1.00 73.75 91 SER A N 1
ATOM 676 C CA . SER A 1 91 ? 5.846 23.276 -32.316 1.00 73.75 91 SER A CA 1
ATOM 677 C C . SER A 1 91 ? 5.294 21.902 -31.926 1.00 73.75 91 SER A C 1
ATOM 679 O O . SER A 1 91 ? 5.805 20.861 -32.343 1.00 73.75 91 SER A O 1
ATOM 681 N N . THR A 1 92 ? 4.240 21.914 -31.113 1.00 81.62 92 THR A N 1
ATOM 682 C CA . THR A 1 92 ? 3.476 20.742 -30.673 1.00 81.62 92 THR A CA 1
ATOM 683 C C . THR A 1 92 ? 1.999 21.047 -30.867 1.00 81.62 92 THR A C 1
ATOM 685 O O . THR A 1 92 ? 1.506 22.049 -30.359 1.00 81.62 92 THR A O 1
ATOM 688 N N . GLN A 1 93 ? 1.285 20.194 -31.594 1.00 88.44 93 GLN A N 1
ATOM 689 C CA . GLN A 1 93 ? -0.164 20.277 -31.728 1.00 88.44 93 GLN A CA 1
ATOM 690 C C . GLN A 1 93 ? -0.843 19.381 -30.694 1.00 88.44 93 GLN A C 1
ATOM 692 O O . GLN A 1 93 ? -0.388 18.267 -30.423 1.00 88.44 93 GLN A O 1
ATOM 697 N N . ILE A 1 94 ? -1.951 19.862 -30.139 1.00 89.00 94 ILE A N 1
ATOM 698 C CA . ILE A 1 94 ? -2.780 19.137 -29.179 1.00 89.00 94 ILE A CA 1
ATOM 699 C C . ILE A 1 94 ? -4.234 19.230 -29.625 1.00 89.00 94 ILE A C 1
ATOM 701 O O . ILE A 1 94 ? -4.713 20.308 -29.976 1.00 89.00 94 ILE A O 1
ATOM 705 N N . VAL A 1 95 ? -4.927 18.094 -29.616 1.00 91.25 95 VAL A N 1
ATOM 706 C CA . VAL A 1 95 ? -6.364 17.992 -29.880 1.00 91.25 95 VAL A CA 1
ATOM 707 C C . VAL A 1 95 ? -7.032 17.401 -28.648 1.00 91.25 95 VAL A C 1
ATOM 709 O O . VAL A 1 95 ? -6.768 16.250 -28.319 1.00 91.25 95 VAL A O 1
ATOM 712 N N . ILE A 1 96 ? -7.873 18.174 -27.970 1.00 88.81 96 ILE A N 1
ATOM 713 C CA . ILE A 1 96 ? -8.645 17.763 -26.792 1.00 88.81 96 ILE A CA 1
ATOM 714 C C . ILE A 1 96 ? -10.068 17.427 -27.233 1.00 88.81 96 ILE A C 1
ATOM 716 O O . ILE A 1 96 ? -10.681 18.198 -27.971 1.00 88.81 96 ILE A O 1
ATOM 720 N N . ASP A 1 97 ? -10.585 16.298 -26.757 1.00 88.00 97 ASP A N 1
ATOM 721 C CA . ASP A 1 97 ? -11.965 15.856 -26.950 1.00 88.00 97 ASP A CA 1
ATOM 722 C C . ASP A 1 97 ? -12.441 15.162 -25.662 1.00 88.00 97 ASP A C 1
ATOM 724 O O . ASP A 1 97 ? -11.974 14.074 -25.309 1.00 88.00 97 ASP A O 1
ATOM 728 N N . GLY A 1 98 ? -13.314 15.837 -24.910 1.00 83.44 98 GLY A N 1
ATOM 729 C CA . GLY A 1 98 ? -13.816 15.361 -23.620 1.00 83.44 98 GLY A CA 1
ATOM 730 C C . GLY A 1 98 ? -12.719 15.147 -22.568 1.00 83.44 98 GLY A C 1
ATOM 731 O O . GLY A 1 98 ? -12.037 16.083 -22.157 1.00 83.44 98 GLY A O 1
ATOM 732 N N . ASP A 1 99 ? -12.582 13.907 -22.096 1.00 77.31 99 ASP A N 1
ATOM 733 C CA . ASP A 1 99 ? -11.608 13.476 -21.085 1.00 77.31 99 ASP A CA 1
ATOM 734 C C . ASP A 1 99 ? -10.256 13.032 -21.678 1.00 77.31 99 ASP A C 1
ATOM 736 O O . ASP A 1 99 ? -9.367 12.595 -20.941 1.00 77.31 99 ASP A O 1
ATOM 740 N N . LYS A 1 100 ? -10.071 13.163 -22.996 1.00 83.62 100 LYS A N 1
ATOM 741 C CA . LYS A 1 100 ? -8.869 12.736 -23.721 1.00 83.62 100 LYS A CA 1
ATOM 742 C C . LYS A 1 100 ? -8.210 13.886 -24.463 1.00 83.62 100 LYS A C 1
ATOM 744 O O . LYS A 1 100 ? -8.856 14.847 -24.875 1.00 83.62 100 LYS A O 1
ATOM 749 N N . ALA A 1 101 ? -6.920 13.723 -24.733 1.00 87.12 101 ALA A N 1
ATOM 750 C CA . ALA A 1 101 ? -6.249 14.478 -25.776 1.00 87.12 101 ALA A CA 1
ATOM 751 C C . ALA A 1 101 ? -5.369 13.582 -26.654 1.00 87.12 101 ALA A C 1
ATOM 753 O O . ALA A 1 101 ? -4.852 12.557 -26.211 1.00 87.12 101 ALA A O 1
ATOM 754 N N . ALA A 1 102 ? -5.177 13.994 -27.902 1.00 89.75 102 ALA A N 1
ATOM 755 C CA . ALA A 1 102 ? -4.108 13.523 -28.763 1.00 89.75 102 ALA A CA 1
ATOM 756 C C . ALA A 1 102 ? -3.022 14.602 -28.838 1.00 89.75 102 ALA A C 1
ATOM 758 O O . ALA A 1 102 ? -3.319 15.765 -29.114 1.00 89.75 102 ALA A O 1
ATOM 759 N N . VAL A 1 103 ? -1.768 14.222 -28.597 1.00 87.19 103 VAL A N 1
ATOM 760 C CA . VAL A 1 103 ? -0.610 15.130 -28.567 1.00 87.19 103 VAL A CA 1
ATOM 761 C C . VAL A 1 103 ? 0.383 14.714 -29.648 1.00 87.19 103 VAL A C 1
ATOM 763 O O . VAL A 1 103 ? 0.709 13.532 -29.764 1.00 87.19 103 VAL A O 1
ATOM 766 N N . SER A 1 104 ? 0.860 15.669 -30.453 1.00 87.12 104 SER A N 1
ATOM 767 C CA . SER A 1 104 ? 1.873 15.414 -31.479 1.00 87.12 104 SER A CA 1
ATOM 768 C C . SER A 1 104 ? 3.290 15.599 -30.930 1.00 87.12 104 SER A C 1
ATOM 770 O O . SER A 1 104 ? 3.664 16.700 -30.511 1.00 87.12 104 SER A O 1
ATOM 772 N N . ASN A 1 105 ? 4.119 14.567 -31.026 1.00 74.94 105 ASN A N 1
ATOM 773 C CA . ASN A 1 105 ? 5.543 14.659 -30.715 1.00 74.94 105 ASN A CA 1
ATOM 774 C C . ASN A 1 105 ? 6.338 15.284 -31.874 1.00 74.94 105 ASN A C 1
ATOM 776 O O . ASN A 1 105 ? 5.846 15.401 -32.996 1.00 74.94 105 ASN A O 1
ATOM 780 N N . HIS A 1 106 ? 7.594 15.664 -31.615 1.00 66.12 106 HIS A N 1
ATOM 781 C CA . HIS A 1 106 ? 8.456 16.375 -32.577 1.00 66.12 106 HIS A CA 1
ATOM 782 C C . HIS A 1 106 ? 8.725 15.618 -33.895 1.00 66.12 106 HIS A C 1
ATOM 784 O O . HIS A 1 106 ? 9.154 16.233 -34.864 1.00 66.12 106 HIS A O 1
ATOM 790 N N . ASP A 1 107 ? 8.450 14.310 -33.943 1.00 68.88 107 ASP A N 1
ATOM 791 C CA . ASP A 1 107 ? 8.542 13.469 -35.148 1.00 68.88 107 ASP A CA 1
ATOM 792 C C . ASP A 1 107 ? 7.235 13.437 -35.974 1.00 68.88 107 ASP A C 1
ATOM 794 O O . ASP A 1 107 ? 7.097 12.623 -36.884 1.00 68.88 107 ASP A O 1
ATOM 798 N N . GLY A 1 108 ? 6.214 14.224 -35.611 1.00 67.19 108 GLY A N 1
ATOM 799 C CA . GLY A 1 108 ? 4.884 14.199 -36.242 1.00 67.19 108 GLY A CA 1
ATOM 800 C C . GLY A 1 108 ? 3.997 13.004 -35.851 1.00 67.19 108 GLY A C 1
ATOM 801 O O . GLY A 1 108 ? 2.878 12.874 -36.352 1.00 67.19 108 GLY A O 1
ATOM 802 N N . ARG A 1 109 ? 4.467 12.134 -34.947 1.00 78.88 109 ARG A N 1
ATOM 803 C CA . ARG A 1 109 ? 3.696 11.015 -34.372 1.00 78.88 109 ARG A CA 1
ATOM 804 C C . ARG A 1 109 ? 2.722 11.506 -33.298 1.00 78.88 109 ARG A C 1
ATOM 806 O O . ARG A 1 109 ? 3.042 12.440 -32.570 1.00 78.88 109 ARG A O 1
ATOM 813 N N . TRP A 1 110 ? 1.567 10.848 -33.189 1.00 85.31 110 TRP A N 1
ATOM 814 C CA . TRP A 1 110 ? 0.490 11.207 -32.259 1.00 85.31 110 TRP A CA 1
ATOM 815 C C . TRP A 1 110 ? 0.295 10.153 -31.168 1.00 85.31 110 TRP A C 1
ATOM 817 O O . TRP A 1 110 ? 0.208 8.955 -31.458 1.00 85.31 110 TRP A O 1
ATOM 827 N N . GLU A 1 111 ? 0.182 10.620 -29.927 1.00 80.38 111 GLU A N 1
ATOM 828 C CA . GLU A 1 111 ? -0.011 9.811 -28.720 1.00 80.38 111 GLU A CA 1
ATOM 829 C C . GLU A 1 111 ? -1.317 10.198 -28.016 1.00 80.38 111 GLU A C 1
ATOM 831 O O . GLU A 1 111 ? -1.715 11.363 -28.021 1.00 80.38 111 GLU A O 1
ATOM 836 N N . THR A 1 112 ? -1.999 9.211 -27.431 1.00 83.81 112 THR A N 1
ATOM 837 C CA . THR A 1 112 ? -3.276 9.382 -26.722 1.00 83.81 112 THR A CA 1
ATOM 838 C C . THR A 1 112 ? -3.005 9.557 -25.234 1.00 83.81 112 THR A C 1
ATOM 840 O O . THR A 1 112 ? -2.409 8.675 -24.621 1.00 83.81 112 THR A O 1
ATOM 843 N N . VAL A 1 113 ? -3.477 10.648 -24.633 1.00 76.31 113 VAL A N 1
ATOM 844 C CA . VAL A 1 113 ? -3.347 10.904 -23.192 1.00 76.31 113 VAL A CA 1
ATOM 845 C C . VAL A 1 113 ? -4.712 11.087 -22.534 1.00 76.31 113 VAL A C 1
ATOM 847 O O . VAL A 1 113 ? -5.638 11.650 -23.121 1.00 76.31 113 VAL A O 1
ATOM 850 N N . SER A 1 114 ? -4.827 10.617 -21.294 1.00 75.88 114 SER A N 1
ATOM 851 C CA . SER A 1 114 ? -5.988 10.845 -20.435 1.00 75.88 114 SER A CA 1
ATOM 852 C C . SER A 1 114 ? -5.835 12.159 -19.669 1.00 75.88 114 SER A C 1
ATOM 854 O O . SER A 1 114 ? -4.821 12.391 -19.003 1.00 75.88 114 SER A O 1
ATOM 856 N N . LEU A 1 115 ? -6.856 13.015 -19.712 1.00 65.62 115 LEU A N 1
ATOM 857 C CA . LEU A 1 115 ? -6.883 14.262 -18.950 1.00 65.62 115 LEU A CA 1
ATOM 858 C C . LEU A 1 115 ? -7.285 14.040 -17.486 1.00 65.62 115 LEU A C 1
ATOM 860 O O . LEU A 1 115 ? -6.926 14.869 -16.646 1.00 65.62 115 LEU A O 1
ATOM 864 N N . SER A 1 116 ? -7.906 12.907 -17.132 1.00 55.59 116 SER A N 1
ATOM 865 C CA . SER A 1 116 ? -8.141 12.538 -15.725 1.00 55.59 116 SER A CA 1
ATOM 866 C C . SER A 1 116 ? -6.868 12.119 -14.980 1.00 55.59 116 SER A C 1
ATOM 868 O O . SER A 1 116 ? -6.847 12.111 -13.747 1.00 55.59 116 SER A O 1
ATOM 870 N N . ASP A 1 117 ? -5.791 11.787 -15.698 1.00 52.44 117 ASP A N 1
ATOM 871 C CA . ASP A 1 117 ? -4.687 11.021 -15.120 1.00 52.44 117 ASP A CA 1
ATOM 872 C C . ASP A 1 117 ? -3.561 11.903 -14.564 1.00 52.44 117 ASP A C 1
ATOM 874 O O . ASP A 1 117 ? -2.948 12.726 -15.248 1.00 52.44 117 ASP A O 1
ATOM 878 N N . GLN A 1 118 ? -3.253 11.689 -13.285 1.00 42.78 118 GLN A N 1
ATOM 879 C CA . GLN A 1 118 ? -2.252 12.420 -12.496 1.00 42.78 118 GLN A CA 1
ATOM 880 C C . GLN A 1 118 ? -0.883 11.704 -12.475 1.00 42.78 118 GLN A C 1
ATOM 882 O O . GLN A 1 118 ? -0.197 11.682 -11.454 1.00 42.78 118 GLN A O 1
ATOM 887 N N . GLY A 1 119 ? -0.512 11.031 -13.569 1.00 37.50 119 GLY A N 1
ATOM 888 C CA . GLY A 1 119 ? 0.754 10.298 -13.667 1.00 37.50 119 GLY A CA 1
ATOM 889 C C . GLY A 1 119 ? 1.989 11.210 -13.642 1.00 37.50 119 GLY A C 1
ATOM 890 O O . GLY A 1 119 ? 1.939 12.346 -14.107 1.00 37.50 119 GLY A O 1
ATOM 891 N N . TYR A 1 120 ? 3.113 10.688 -13.144 1.00 30.81 120 TYR A N 1
ATOM 892 C CA . TYR A 1 120 ? 4.442 11.286 -13.312 1.00 30.81 120 TYR A CA 1
ATOM 893 C C . TYR A 1 120 ? 5.166 10.566 -14.461 1.00 30.81 120 TYR A C 1
ATOM 895 O O . TYR A 1 120 ? 5.153 9.339 -14.515 1.00 30.81 120 TYR A O 1
ATOM 903 N N . GLY A 1 121 ? 5.758 11.321 -15.393 1.00 39.56 121 GLY A N 1
ATOM 904 C CA . GLY A 1 121 ? 6.394 10.798 -16.612 1.00 39.56 121 GLY A CA 1
ATOM 905 C C . GLY A 1 121 ? 6.182 11.718 -17.822 1.00 39.56 121 GLY A C 1
ATOM 906 O O . GLY A 1 121 ? 5.606 12.798 -17.684 1.00 39.56 121 GLY A O 1
ATOM 907 N N . SER A 1 122 ? 6.617 11.297 -19.015 1.00 40.84 122 SER A N 1
ATOM 908 C CA . SER A 1 122 ? 6.409 12.050 -20.268 1.00 40.84 122 SER A CA 1
ATOM 909 C C . SER A 1 122 ? 4.928 12.174 -20.641 1.00 40.84 122 SER A C 1
ATOM 911 O O . SER A 1 122 ? 4.482 13.262 -20.993 1.00 40.84 122 SER A O 1
ATOM 913 N N . GLU A 1 123 ? 4.149 11.103 -20.472 1.00 48.06 123 GLU A N 1
ATOM 914 C CA . GLU A 1 123 ? 2.686 11.119 -20.629 1.00 48.06 123 GLU A CA 1
ATOM 915 C C . GLU A 1 123 ? 2.023 12.060 -19.612 1.00 48.06 123 GLU A C 1
ATOM 917 O O . GLU A 1 123 ? 1.128 12.826 -19.956 1.00 48.06 123 GLU A O 1
ATOM 922 N N . GLY A 1 124 ? 2.518 12.070 -18.369 1.00 52.41 124 GLY A N 1
ATOM 923 C CA . GLY A 1 124 ? 2.068 12.987 -17.319 1.00 52.41 124 GLY A CA 1
ATOM 924 C C . GLY A 1 124 ? 2.331 14.457 -17.651 1.00 52.41 124 GLY A C 1
ATOM 925 O O . GLY A 1 124 ? 1.489 15.311 -17.378 1.00 52.41 124 GLY A O 1
ATOM 926 N N . PHE A 1 125 ? 3.466 14.752 -18.291 1.00 54.25 125 PHE A N 1
ATOM 927 C CA . PHE A 1 125 ? 3.801 16.084 -18.796 1.00 54.25 125 PHE A CA 1
ATOM 928 C C . PHE A 1 125 ? 2.912 16.484 -19.982 1.00 54.25 125 PHE A C 1
ATOM 930 O O . PHE A 1 125 ? 2.333 17.567 -19.955 1.00 54.25 125 PHE A O 1
ATOM 937 N N . ALA A 1 126 ? 2.717 15.601 -20.966 1.00 65.06 126 ALA A N 1
ATOM 938 C CA . ALA A 1 126 ? 1.821 15.839 -22.100 1.00 65.06 126 ALA A CA 1
ATOM 939 C C . ALA A 1 126 ? 0.361 16.061 -21.652 1.00 65.06 126 ALA A C 1
ATOM 941 O O . ALA A 1 126 ? -0.269 17.037 -22.057 1.00 65.06 126 ALA A O 1
ATOM 942 N N . ALA A 1 127 ? -0.146 15.234 -20.731 1.00 66.12 127 ALA A N 1
ATOM 943 C CA . ALA A 1 127 ? -1.453 15.419 -20.100 1.00 66.12 127 ALA A CA 1
ATOM 944 C C . ALA A 1 127 ? -1.520 16.699 -19.246 1.00 66.12 127 ALA A C 1
ATOM 946 O O . ALA A 1 127 ? -2.567 17.337 -19.170 1.00 66.12 127 ALA A O 1
ATOM 947 N N . SER A 1 128 ? -0.419 17.107 -18.602 1.00 60.06 128 SER A N 1
ATOM 948 C CA . SER A 1 128 ? -0.353 18.369 -17.853 1.00 60.06 128 SER A CA 1
ATOM 949 C C . SER A 1 128 ? -0.370 19.601 -18.754 1.00 60.06 128 SER A C 1
ATOM 951 O O . SER A 1 128 ? -0.942 20.604 -18.343 1.00 60.06 128 SER A O 1
ATOM 953 N N . ILE A 1 129 ? 0.236 19.541 -19.944 1.00 70.19 129 ILE A N 1
ATOM 954 C CA . ILE A 1 129 ? 0.134 20.610 -20.943 1.00 70.19 129 ILE A CA 1
ATOM 955 C C . ILE A 1 129 ? -1.294 20.656 -21.482 1.00 70.19 129 ILE A C 1
ATOM 957 O O . ILE A 1 129 ? -1.912 21.711 -21.446 1.00 70.19 129 ILE A O 1
ATOM 961 N N . ALA A 1 130 ? -1.848 19.519 -21.914 1.00 74.38 130 ALA A N 1
ATOM 962 C CA . ALA A 1 130 ? -3.195 19.463 -22.479 1.00 74.38 130 ALA A CA 1
ATOM 963 C C . ALA A 1 130 ? -4.281 19.942 -21.491 1.00 74.38 130 ALA A C 1
ATOM 965 O O . ALA A 1 130 ? -5.201 20.642 -21.891 1.00 74.38 130 ALA A O 1
ATOM 966 N N . ARG A 1 131 ? -4.140 19.656 -20.187 1.00 75.31 131 ARG A N 1
ATOM 967 C CA . ARG A 1 131 ? -5.008 20.212 -19.128 1.00 75.31 131 ARG A CA 1
ATOM 968 C C . ARG A 1 131 ? -4.890 21.726 -18.919 1.00 75.31 131 ARG A C 1
ATOM 970 O O . ARG A 1 131 ? -5.761 22.288 -18.271 1.00 75.31 131 ARG A O 1
ATOM 977 N N . GLY A 1 132 ? -3.808 22.356 -19.372 1.00 70.12 132 GLY A N 1
ATOM 978 C CA . GLY A 1 132 ? -3.570 23.796 -19.230 1.00 70.12 132 GLY A CA 1
ATOM 979 C C . GLY A 1 132 ? -4.034 24.627 -20.429 1.00 70.12 132 GLY A C 1
ATOM 980 O O . GLY A 1 132 ? -3.697 25.806 -20.495 1.00 70.12 132 GLY A O 1
ATOM 981 N N . ILE A 1 133 ? -4.737 24.018 -21.390 1.00 80.50 133 ILE A N 1
ATOM 982 C CA . ILE A 1 133 ? -5.232 24.683 -22.600 1.00 80.50 133 ILE A CA 1
ATOM 983 C C . ILE A 1 133 ? -6.721 24.954 -22.431 1.00 80.50 133 ILE A C 1
ATOM 985 O O . ILE A 1 133 ? -7.560 24.085 -22.673 1.00 80.50 133 ILE A O 1
ATOM 989 N N . ASP A 1 134 ? -7.033 26.185 -22.052 1.00 80.94 134 ASP A N 1
ATOM 990 C CA . ASP A 1 134 ? -8.395 26.696 -22.013 1.00 80.94 134 ASP A CA 1
ATOM 991 C C . ASP A 1 134 ? -8.776 27.399 -23.319 1.00 80.94 134 ASP A C 1
ATOM 993 O O . ASP A 1 134 ? -7.938 27.895 -24.076 1.00 80.94 134 ASP A O 1
ATOM 997 N N . THR A 1 135 ? -10.082 27.477 -23.576 1.00 88.06 135 THR A N 1
ATOM 998 C CA . THR A 1 135 ? -10.593 28.371 -24.620 1.00 88.06 135 THR A CA 1
ATOM 999 C C . THR A 1 135 ? -10.616 29.819 -24.106 1.00 88.06 135 THR A C 1
ATOM 1001 O O . THR A 1 135 ? -10.885 30.034 -22.922 1.00 88.06 135 THR A O 1
ATOM 1004 N N . PRO A 1 136 ? -10.430 30.833 -24.971 1.00 91.19 136 PRO A N 1
ATOM 1005 C CA . PRO A 1 136 ? -10.559 32.248 -24.617 1.00 91.19 136 PRO A CA 1
ATOM 1006 C C . PRO A 1 136 ? -11.794 32.625 -23.782 1.00 91.19 136 PRO A C 1
ATOM 1008 O O . PRO A 1 136 ? -11.702 33.494 -22.919 1.00 91.19 136 PRO A O 1
ATOM 1011 N N . ALA A 1 137 ? -12.948 31.976 -23.992 1.00 88.50 137 ALA A N 1
ATOM 1012 C CA . ALA A 1 137 ? -14.137 32.214 -23.169 1.00 88.50 137 ALA A CA 1
ATOM 1013 C C . ALA A 1 137 ? -14.011 31.636 -21.744 1.00 88.50 137 ALA A C 1
ATOM 1015 O O . ALA A 1 137 ? -14.526 32.228 -20.797 1.00 88.50 137 ALA A O 1
ATOM 1016 N N . ALA A 1 138 ? -13.334 30.496 -21.577 1.00 84.88 138 ALA A N 1
ATOM 1017 C CA . ALA A 1 138 ? -13.079 29.890 -20.271 1.00 84.88 138 ALA A CA 1
ATOM 1018 C C . ALA A 1 138 ? -12.018 30.679 -19.482 1.00 84.88 138 ALA A C 1
ATOM 1020 O O . ALA A 1 138 ? -12.287 31.079 -18.348 1.00 84.88 138 ALA A O 1
ATOM 1021 N N . GLU A 1 139 ? -10.878 31.004 -20.103 1.00 86.69 139 GLU A N 1
ATOM 1022 C CA . GLU A 1 139 ? -9.808 31.780 -19.456 1.00 86.69 139 GLU A CA 1
ATOM 1023 C C . GLU A 1 139 ? -10.300 33.184 -19.057 1.00 86.69 139 GLU A C 1
ATOM 1025 O O . GLU A 1 139 ? -10.131 33.613 -17.913 1.00 86.69 139 GLU A O 1
ATOM 1030 N N . ALA A 1 140 ? -10.996 33.892 -19.959 1.00 87.94 140 ALA A N 1
ATOM 1031 C CA . ALA A 1 140 ? -11.547 35.212 -19.653 1.00 87.94 140 ALA A CA 1
ATOM 1032 C C . ALA A 1 140 ? -12.590 35.178 -18.522 1.00 87.94 140 ALA A C 1
ATOM 1034 O O . ALA A 1 140 ? -12.712 36.155 -17.782 1.00 87.94 140 ALA A O 1
ATOM 1035 N N . LYS A 1 141 ? -13.323 34.067 -18.355 1.00 86.69 141 LYS A N 1
ATOM 1036 C CA . LYS A 1 141 ? -14.290 33.883 -17.262 1.00 86.69 141 LYS A CA 1
ATOM 1037 C C . LYS A 1 141 ? -13.605 33.736 -15.904 1.00 86.69 141 LYS A C 1
ATOM 1039 O O . LYS A 1 141 ? -14.094 34.317 -14.937 1.00 86.69 141 LYS A O 1
ATOM 1044 N N . GLU A 1 142 ? -12.491 33.005 -15.826 1.00 79.56 142 GLU A N 1
ATOM 1045 C CA . GLU A 1 142 ? -11.670 32.934 -14.607 1.00 79.56 142 GLU A CA 1
ATOM 1046 C C . GLU A 1 142 ? -11.073 34.312 -14.284 1.00 79.56 142 GLU A C 1
ATOM 1048 O O . GLU A 1 142 ? -11.251 34.830 -13.182 1.00 79.56 142 GLU A O 1
ATOM 1053 N N . LEU A 1 143 ? -10.441 34.953 -15.274 1.00 83.31 143 LEU A N 1
ATOM 1054 C CA . LEU A 1 143 ? -9.801 36.261 -15.111 1.00 83.31 143 LEU A CA 1
ATOM 1055 C C . LEU A 1 143 ? -10.793 37.358 -14.695 1.00 83.31 143 LEU A C 1
ATOM 1057 O O . LEU A 1 143 ? -10.441 38.217 -13.889 1.00 83.31 143 LEU A O 1
ATOM 1061 N N . ALA A 1 144 ? -12.031 37.326 -15.200 1.00 84.31 144 ALA A N 1
ATOM 1062 C CA . ALA A 1 144 ? -13.085 38.262 -14.813 1.00 84.31 144 ALA A CA 1
ATOM 1063 C C . ALA A 1 144 ? -13.639 38.016 -13.395 1.00 84.31 144 ALA A C 1
ATOM 1065 O O . ALA A 1 144 ? -14.121 38.956 -12.765 1.00 84.31 144 ALA A O 1
ATOM 1066 N N . ALA A 1 145 ? -13.577 36.781 -12.883 1.00 77.56 145 ALA A N 1
ATOM 1067 C CA . ALA A 1 145 ? -14.091 36.428 -11.558 1.00 77.56 145 ALA A CA 1
ATOM 1068 C C . ALA A 1 145 ? -13.181 36.876 -10.395 1.00 77.56 145 ALA A C 1
ATOM 1070 O O . ALA A 1 145 ? -13.658 36.980 -9.266 1.00 77.56 145 ALA A O 1
ATOM 1071 N N . GLU A 1 146 ? -11.899 37.161 -10.659 1.00 70.62 146 GLU A N 1
ATOM 1072 C CA . GLU A 1 146 ? -10.901 37.559 -9.648 1.00 70.62 146 GLU A CA 1
ATOM 1073 C C . GLU A 1 146 ? -10.427 39.025 -9.764 1.00 70.62 146 GLU A C 1
ATOM 1075 O O . GLU A 1 146 ? -9.362 39.397 -9.253 1.00 70.62 146 GLU A O 1
ATOM 1080 N N . LEU A 1 147 ? -11.212 39.878 -10.431 1.00 82.44 147 LEU A N 1
ATOM 1081 C CA . LEU A 1 147 ? -10.944 41.315 -10.507 1.00 82.44 147 LEU A CA 1
ATOM 1082 C C . LEU A 1 147 ? -11.263 42.023 -9.183 1.00 82.44 147 LEU A C 1
ATOM 1084 O O . LEU A 1 147 ? -12.341 41.854 -8.619 1.00 82.44 147 LEU A O 1
ATOM 1088 N N . ILE A 1 148 ? -10.345 42.880 -8.730 1.00 81.62 148 ILE A N 1
ATOM 1089 C CA . ILE A 1 148 ? -10.561 43.808 -7.608 1.00 81.62 148 ILE A CA 1
ATOM 1090 C C . ILE A 1 148 ? -11.410 45.007 -8.057 1.00 81.62 148 ILE A C 1
ATOM 1092 O O . ILE A 1 148 ? -12.276 45.471 -7.319 1.00 81.62 148 ILE A O 1
ATOM 1096 N N . SER A 1 149 ? -11.163 45.517 -9.266 1.00 84.94 149 SER A N 1
ATOM 1097 C CA . SER A 1 149 ? -11.933 46.603 -9.879 1.00 84.94 149 SER A CA 1
ATOM 1098 C C . SER A 1 149 ? -12.095 46.378 -11.380 1.00 84.94 149 SER A C 1
ATOM 1100 O O . SER A 1 149 ? -11.292 45.670 -11.993 1.00 84.94 149 SER A O 1
ATOM 1102 N N . LEU A 1 150 ? -13.134 46.982 -11.963 1.00 89.88 150 LEU A N 1
ATOM 1103 C CA . LEU A 1 150 ? -13.405 46.992 -13.399 1.00 89.88 150 LEU A CA 1
ATOM 1104 C C . LEU A 1 150 ? -13.966 48.360 -13.800 1.00 89.88 150 LEU A C 1
ATOM 1106 O O . LEU A 1 150 ? -15.017 48.771 -13.314 1.00 89.88 150 LEU A O 1
ATOM 1110 N N . GLU A 1 151 ? -13.274 49.040 -14.705 1.00 91.00 151 GLU A N 1
ATOM 1111 C CA . GLU A 1 151 ? -13.536 50.423 -15.106 1.00 91.00 151 GLU A CA 1
ATOM 1112 C C . GLU A 1 151 ? -13.649 50.541 -16.636 1.00 91.00 151 GLU A C 1
ATOM 1114 O O . GLU A 1 151 ? -13.200 49.673 -17.390 1.00 91.00 151 GLU A O 1
ATOM 1119 N N . ALA A 1 152 ? -14.261 51.620 -17.127 1.00 87.19 152 ALA A N 1
ATOM 1120 C CA . ALA A 1 152 ? -14.304 51.919 -18.557 1.00 87.19 152 ALA A CA 1
ATOM 1121 C C . ALA A 1 152 ? -13.035 52.684 -18.968 1.00 87.19 152 ALA A C 1
ATOM 1123 O O . ALA A 1 152 ? -12.788 53.779 -18.470 1.00 87.19 152 ALA A O 1
ATOM 1124 N N . GLY A 1 153 ? -12.243 52.134 -19.892 1.00 78.62 153 GLY A N 1
ATOM 1125 C CA . GLY A 1 153 ? -10.964 52.709 -20.318 1.00 78.62 153 GLY A CA 1
ATOM 1126 C C . GLY A 1 153 ? -10.868 52.869 -21.830 1.00 78.62 153 GLY A C 1
ATOM 1127 O O . GLY A 1 153 ? -10.080 52.174 -22.474 1.00 78.62 153 GLY A O 1
ATOM 1128 N N . GLY A 1 154 ? -11.645 53.804 -22.380 1.00 83.06 154 GLY A N 1
ATOM 1129 C CA . GLY A 1 154 ? -11.718 54.072 -23.817 1.00 83.06 154 GLY A CA 1
ATOM 1130 C C . GLY A 1 154 ? -12.598 53.055 -24.543 1.00 83.06 154 GLY A C 1
ATOM 1131 O O . GLY A 1 154 ? -13.782 52.925 -24.243 1.00 83.06 154 GLY A O 1
ATOM 1132 N N . ASP A 1 155 ? -12.009 52.337 -25.495 1.00 87.00 155 ASP A N 1
ATOM 1133 C CA . ASP A 1 155 ? -12.627 51.268 -26.289 1.00 87.00 155 ASP A CA 1
ATOM 1134 C C . ASP A 1 155 ? -12.687 49.905 -25.565 1.00 87.00 155 ASP A C 1
ATOM 1136 O O . ASP A 1 155 ? -13.334 48.971 -26.043 1.00 87.00 155 ASP A O 1
ATOM 1140 N N . ALA A 1 156 ? -12.045 49.795 -24.398 1.00 92.12 156 ALA A N 1
ATOM 1141 C CA . ALA A 1 156 ? -11.935 48.572 -23.609 1.00 92.12 156 ALA A CA 1
ATOM 1142 C C . ALA A 1 156 ? -12.471 48.736 -22.177 1.00 92.12 156 ALA A C 1
ATOM 1144 O O . ALA A 1 156 ? -12.514 49.835 -21.618 1.00 92.12 156 ALA A O 1
ATOM 1145 N N . LEU A 1 157 ? -12.815 47.613 -21.548 1.00 93.81 157 LEU A N 1
ATOM 1146 C CA . LEU A 1 157 ? -12.979 47.520 -20.097 1.00 93.81 157 LEU A CA 1
ATOM 1147 C C . LEU A 1 157 ? -11.625 47.193 -19.464 1.00 93.81 157 LEU A C 1
ATOM 1149 O O . LEU A 1 157 ? -10.931 46.303 -19.951 1.00 93.81 157 LEU A O 1
ATOM 1153 N N . VAL A 1 158 ? -11.243 47.897 -18.401 1.00 93.88 158 VAL A N 1
ATOM 1154 C CA . VAL A 1 158 ? -9.939 47.757 -17.737 1.00 93.88 158 VAL A CA 1
ATOM 1155 C C . VAL A 1 158 ? -10.152 47.213 -16.332 1.00 93.88 158 VAL A C 1
ATOM 1157 O O . VAL A 1 158 ? -10.830 47.840 -15.525 1.00 93.88 158 VAL A O 1
ATOM 1160 N N . GLY A 1 159 ? -9.599 46.037 -16.054 1.00 91.50 159 GLY A N 1
ATOM 1161 C CA . GLY A 1 159 ? -9.685 45.363 -14.766 1.00 91.50 159 GLY A CA 1
ATOM 1162 C C . GLY A 1 159 ? -8.352 45.343 -14.020 1.00 91.50 159 GLY A C 1
ATOM 1163 O O . GLY A 1 159 ? -7.293 45.192 -14.633 1.00 91.50 159 GLY A O 1
ATOM 1164 N N . THR A 1 160 ? -8.411 45.439 -12.692 1.00 90.81 160 THR A N 1
ATOM 1165 C CA . THR A 1 160 ? -7.257 45.231 -11.799 1.00 90.81 160 THR A CA 1
ATOM 1166 C C . THR A 1 160 ? -7.321 43.827 -11.209 1.00 90.81 160 THR A C 1
ATOM 1168 O O . THR A 1 160 ? -8.336 43.461 -10.619 1.00 90.81 160 THR A O 1
ATOM 1171 N N . LEU A 1 161 ? -6.252 43.040 -11.338 1.00 82.75 161 LEU A N 1
ATOM 1172 C CA . LEU A 1 161 ? -6.179 41.685 -10.779 1.00 82.75 161 LEU A CA 1
ATOM 1173 C C . LEU A 1 161 ? -5.831 41.687 -9.289 1.00 82.75 161 LEU A C 1
ATOM 1175 O O . LEU A 1 161 ? -5.151 42.585 -8.790 1.00 82.75 161 LEU A O 1
ATOM 1179 N N . SER A 1 162 ? -6.214 40.611 -8.597 1.00 78.56 162 SER A N 1
ATOM 1180 C CA . SER A 1 162 ? -5.690 40.330 -7.262 1.00 78.56 162 SER A CA 1
ATOM 1181 C C . SER A 1 162 ? -4.170 40.107 -7.271 1.00 78.56 162 SER A C 1
ATOM 1183 O O . SER A 1 162 ? -3.601 39.571 -8.227 1.00 78.56 162 SER A O 1
ATOM 1185 N N . VAL A 1 163 ? -3.503 40.491 -6.176 1.00 72.00 163 VAL A N 1
ATOM 1186 C CA . VAL A 1 163 ? -2.044 40.343 -6.001 1.00 72.00 163 VAL A CA 1
ATOM 1187 C C . VAL A 1 163 ? -1.612 38.885 -6.203 1.00 72.00 163 VAL A C 1
ATOM 1189 O O . VAL A 1 163 ? -0.616 38.631 -6.877 1.00 72.00 163 VAL A O 1
ATOM 1192 N N . ASN A 1 164 ? -2.391 37.927 -5.690 1.00 63.28 164 ASN A N 1
ATOM 1193 C CA . ASN A 1 164 ? -2.117 36.495 -5.825 1.00 63.28 164 ASN A CA 1
ATOM 1194 C C . ASN A 1 164 ? -2.311 35.989 -7.265 1.00 63.28 164 ASN A C 1
ATOM 1196 O O . ASN A 1 164 ? -1.491 35.208 -7.746 1.00 63.28 164 ASN A O 1
ATOM 1200 N N . ASN A 1 165 ? -3.338 36.459 -7.979 1.00 69.19 165 ASN A N 1
ATOM 1201 C CA . ASN A 1 165 ? -3.564 36.095 -9.380 1.00 69.19 165 ASN A CA 1
ATOM 1202 C C . ASN A 1 165 ? -2.432 36.631 -10.279 1.00 69.19 165 ASN A C 1
ATOM 1204 O O . ASN A 1 165 ? -1.836 35.874 -11.048 1.00 69.19 165 ASN A O 1
ATOM 1208 N N . ALA A 1 166 ? -2.043 37.898 -10.089 1.00 78.38 166 ALA A N 1
ATOM 1209 C CA . ALA A 1 166 ? -0.900 38.501 -10.775 1.00 78.38 166 ALA A CA 1
ATOM 1210 C C . ALA A 1 166 ? 0.421 37.758 -10.484 1.00 78.38 166 ALA A C 1
ATOM 1212 O O . ALA A 1 166 ? 1.202 37.492 -11.397 1.00 78.38 166 ALA A O 1
ATOM 1213 N N . LYS A 1 167 ? 0.644 37.361 -9.223 1.00 73.94 167 LYS A N 1
ATOM 1214 C CA . LYS A 1 167 ? 1.819 36.599 -8.767 1.00 73.94 167 LYS A CA 1
ATOM 1215 C C . LYS A 1 167 ? 1.901 35.197 -9.376 1.00 73.94 167 LYS A C 1
ATOM 1217 O O . LYS A 1 167 ? 2.991 34.771 -9.743 1.00 73.94 167 LYS A O 1
ATOM 1222 N N . ASN A 1 168 ? 0.772 34.503 -9.523 1.00 68.81 168 ASN A N 1
ATOM 1223 C CA . ASN A 1 168 ? 0.712 33.167 -10.129 1.00 68.81 168 ASN A CA 1
ATOM 1224 C C . ASN A 1 168 ? 0.969 33.173 -11.647 1.00 68.81 168 ASN A C 1
ATOM 1226 O O . ASN A 1 168 ? 1.300 32.130 -12.208 1.00 68.81 168 ASN A O 1
ATOM 1230 N N . ARG A 1 169 ? 0.816 34.329 -12.309 1.00 74.94 169 ARG A N 1
ATOM 1231 C CA . ARG A 1 169 ? 0.972 34.498 -13.765 1.00 74.94 169 ARG A CA 1
ATOM 1232 C C . ARG A 1 169 ? 2.293 35.179 -14.176 1.00 74.94 169 ARG A C 1
ATOM 1234 O O . ARG A 1 169 ? 2.560 35.311 -15.372 1.00 74.94 169 ARG A O 1
ATOM 1241 N N . LEU A 1 170 ? 3.129 35.569 -13.206 1.00 72.69 170 LEU A N 1
ATOM 1242 C CA . LEU A 1 170 ? 4.498 36.067 -13.406 1.00 72.69 170 LEU A CA 1
ATOM 1243 C C . LEU A 1 170 ? 5.515 34.902 -13.504 1.00 72.69 170 LEU A C 1
ATOM 1245 O O . LEU A 1 170 ? 5.195 33.759 -13.177 1.00 72.69 170 LEU A O 1
ATOM 1249 N N . ASP A 1 171 ? 6.737 35.181 -13.970 1.00 63.88 171 ASP A N 1
ATOM 1250 C CA . ASP A 1 171 ? 7.800 34.189 -14.209 1.00 63.88 171 ASP A CA 1
ATOM 1251 C C . ASP A 1 171 ? 8.061 33.230 -13.034 1.00 63.88 171 ASP A C 1
ATOM 1253 O O . ASP A 1 171 ? 8.042 33.608 -11.862 1.00 63.88 171 ASP A O 1
ATOM 1257 N N . THR A 1 172 ? 8.411 31.977 -13.354 1.00 59.00 172 THR A N 1
ATOM 1258 C CA . THR A 1 172 ? 8.720 30.955 -12.341 1.00 59.00 172 THR A CA 1
ATOM 1259 C C . THR A 1 172 ? 10.019 31.296 -11.587 1.00 59.00 172 THR A C 1
ATOM 1261 O O . THR A 1 172 ? 11.099 31.237 -12.184 1.00 59.00 172 THR A O 1
ATOM 1264 N N . PRO A 1 173 ? 9.975 31.577 -10.267 1.00 59.91 173 PRO A N 1
ATOM 1265 C CA . PRO A 1 173 ? 11.167 31.927 -9.498 1.00 59.91 173 PRO A CA 1
ATOM 1266 C C . PRO A 1 173 ? 12.067 30.704 -9.275 1.00 59.91 173 PRO A C 1
ATOM 1268 O O . PRO A 1 173 ? 11.580 29.581 -9.048 1.00 59.91 173 PRO A O 1
ATOM 1271 N N . ARG A 1 174 ? 13.391 30.925 -9.302 1.00 62.97 174 ARG A N 1
ATOM 1272 C CA . ARG A 1 174 ? 14.409 29.882 -9.083 1.00 62.97 174 ARG A CA 1
ATOM 1273 C C . ARG A 1 174 ? 14.318 29.326 -7.658 1.00 62.97 174 ARG A C 1
ATOM 1275 O O . ARG A 1 174 ? 13.709 29.914 -6.766 1.00 62.97 174 ARG A O 1
ATOM 1282 N N . ARG A 1 175 ? 14.936 28.165 -7.415 1.00 45.66 175 ARG A N 1
ATOM 1283 C CA . ARG A 1 175 ? 14.938 27.507 -6.097 1.00 45.66 175 ARG A CA 1
ATOM 1284 C C . ARG A 1 175 ? 15.633 28.391 -5.048 1.00 45.66 175 ARG A C 1
ATOM 1286 O O . ARG A 1 175 ? 16.853 28.384 -4.966 1.00 45.66 175 ARG A O 1
ATOM 1293 N N . GLY A 1 176 ? 14.839 29.097 -4.242 1.00 52.38 176 GLY A N 1
ATOM 1294 C CA . GLY A 1 176 ? 15.298 30.031 -3.204 1.00 52.38 176 GLY A CA 1
ATOM 1295 C C . GLY A 1 176 ? 14.741 31.450 -3.364 1.00 52.38 176 GLY A C 1
ATOM 1296 O O . GLY A 1 176 ? 14.622 32.158 -2.372 1.00 52.38 176 GLY A O 1
ATOM 1297 N N . GLU A 1 177 ? 14.326 31.831 -4.574 1.00 69.00 177 GLU A N 1
ATOM 1298 C CA . GLU A 1 177 ? 13.770 33.156 -4.869 1.00 69.00 177 GLU A CA 1
ATOM 1299 C C . GLU A 1 177 ? 12.290 33.269 -4.451 1.00 69.00 177 GLU A C 1
ATOM 1301 O O . GLU A 1 177 ? 11.525 32.298 -4.483 1.00 69.00 177 GLU A O 1
ATOM 1306 N N . SER A 1 178 ? 11.884 34.490 -4.105 1.00 72.06 178 SER A N 1
ATOM 1307 C CA . SER A 1 178 ? 10.510 34.910 -3.816 1.00 72.06 178 SER A CA 1
ATOM 1308 C C . SER A 1 178 ? 10.006 35.896 -4.874 1.00 72.06 178 SER A C 1
ATOM 1310 O O . SER A 1 178 ? 10.804 36.505 -5.588 1.00 72.06 178 SER A O 1
ATOM 1312 N N . VAL A 1 179 ? 8.684 36.051 -4.970 1.00 76.31 179 VAL A N 1
ATOM 1313 C CA . VAL A 1 179 ? 8.031 37.037 -5.845 1.00 76.31 179 VAL A CA 1
ATOM 1314 C C . VAL A 1 179 ? 7.288 38.038 -4.964 1.00 76.31 179 VAL A C 1
ATOM 1316 O O . VAL A 1 179 ? 6.488 37.631 -4.117 1.00 76.31 179 VAL A O 1
ATOM 1319 N N . ARG A 1 180 ? 7.580 39.328 -5.136 1.00 77.50 180 ARG A N 1
ATOM 1320 C CA . ARG A 1 180 ? 7.080 40.449 -4.323 1.00 77.50 180 ARG A CA 1
ATOM 1321 C C . ARG A 1 180 ? 6.574 41.579 -5.230 1.00 77.50 180 ARG A C 1
ATOM 1323 O O . ARG A 1 180 ? 6.810 41.560 -6.436 1.00 77.50 180 ARG A O 1
ATOM 1330 N N . ASP A 1 181 ? 5.877 42.549 -4.643 1.00 83.06 181 ASP A N 1
ATOM 1331 C CA . ASP A 1 181 ? 5.443 43.798 -5.299 1.00 83.06 181 ASP A CA 1
ATOM 1332 C C . ASP A 1 181 ? 4.582 43.609 -6.567 1.00 83.06 181 ASP A C 1
ATOM 1334 O O . ASP A 1 181 ? 4.606 44.434 -7.481 1.00 83.06 181 ASP A O 1
ATOM 1338 N N . THR A 1 182 ? 3.829 42.507 -6.642 1.00 83.69 182 THR A N 1
ATOM 1339 C CA . THR A 1 182 ? 3.136 42.091 -7.867 1.00 83.69 182 THR A CA 1
ATOM 1340 C C . THR A 1 182 ? 1.888 42.903 -8.162 1.00 83.69 182 THR A C 1
ATOM 1342 O O . THR A 1 182 ? 0.994 43.019 -7.321 1.00 83.69 182 THR A O 1
ATOM 1345 N N . LYS A 1 183 ? 1.787 43.385 -9.400 1.00 87.69 183 LYS A N 1
ATOM 1346 C CA . LYS A 1 183 ? 0.629 44.098 -9.940 1.00 87.69 183 LYS A CA 1
ATOM 1347 C C . LYS A 1 183 ? 0.157 43.409 -11.212 1.00 87.69 183 LYS A C 1
ATOM 1349 O O . LYS A 1 183 ? 0.967 42.873 -11.967 1.00 87.69 183 LYS A O 1
ATOM 1354 N N . GLY A 1 184 ? -1.148 43.442 -11.459 1.00 91.00 184 GLY A N 1
ATOM 1355 C CA . GLY A 1 184 ? -1.737 42.896 -12.672 1.00 91.00 184 GLY A CA 1
ATOM 1356 C C . GLY A 1 184 ? -2.892 43.755 -13.163 1.00 91.00 184 GLY A C 1
ATOM 1357 O O . GLY A 1 184 ? -3.751 44.151 -12.377 1.00 91.00 184 GLY A O 1
ATOM 1358 N N . THR A 1 185 ? -2.915 44.031 -14.461 1.00 93.44 185 THR A N 1
ATOM 1359 C CA . THR A 1 185 ? -4.029 44.685 -15.149 1.00 93.44 185 THR A CA 1
ATOM 1360 C C . THR A 1 185 ? -4.459 43.844 -16.340 1.00 93.44 185 THR A C 1
ATOM 1362 O O . THR A 1 185 ? -3.662 43.122 -16.938 1.00 93.44 185 THR A O 1
ATOM 1365 N N . ILE A 1 186 ? -5.734 43.924 -16.695 1.00 94.50 186 ILE A N 1
ATOM 1366 C CA . ILE A 1 186 ? -6.276 43.279 -17.887 1.00 94.50 186 ILE A CA 1
ATOM 1367 C C . ILE A 1 186 ? -7.190 44.244 -18.630 1.00 94.50 186 ILE A C 1
ATOM 1369 O O . ILE A 1 186 ? -7.889 45.050 -18.022 1.00 94.50 186 ILE A O 1
ATOM 1373 N N . ARG A 1 187 ? -7.171 44.194 -19.959 1.00 96.75 187 ARG A N 1
ATOM 1374 C CA . ARG A 1 187 ? -8.054 44.975 -20.830 1.00 96.75 187 ARG A CA 1
ATOM 1375 C C . ARG A 1 187 ? -8.898 44.021 -21.664 1.00 96.75 187 ARG A C 1
ATOM 1377 O O . ARG A 1 187 ? -8.328 43.109 -22.251 1.00 96.75 187 ARG A O 1
ATOM 1384 N N . PHE A 1 188 ? -10.209 44.235 -21.739 1.00 96.62 188 PHE A N 1
ATOM 1385 C CA . PHE A 1 188 ? -11.153 43.436 -22.529 1.00 96.62 188 PHE A CA 1
ATOM 1386 C C . PHE A 1 188 ? -11.842 44.307 -23.586 1.00 96.62 188 PHE A C 1
ATOM 1388 O O . PHE A 1 188 ? -12.448 45.326 -23.248 1.00 96.62 188 PHE A O 1
ATOM 1395 N N . TRP A 1 189 ? -11.805 43.884 -24.848 1.00 97.00 189 TRP A N 1
ATOM 1396 C CA . TRP A 1 189 ? -12.498 44.530 -25.964 1.00 97.00 189 TRP A CA 1
ATOM 1397 C C . TRP A 1 189 ? -13.747 43.738 -26.340 1.00 97.00 189 TRP A C 1
ATOM 1399 O O . TRP A 1 189 ? -13.699 42.522 -26.530 1.00 97.00 189 TRP A O 1
ATOM 1409 N N . ILE A 1 190 ? -14.869 44.447 -26.449 1.00 94.19 190 ILE A N 1
ATOM 1410 C CA . ILE A 1 190 ? -16.183 43.869 -26.730 1.00 94.19 190 ILE A CA 1
ATOM 1411 C C . ILE A 1 190 ? -16.725 44.526 -27.999 1.00 94.19 190 ILE A C 1
ATOM 1413 O O . ILE A 1 190 ? -17.012 45.723 -27.988 1.00 94.19 190 ILE A O 1
ATOM 1417 N N . ILE A 1 191 ? -16.899 43.742 -29.063 1.00 92.38 191 ILE A N 1
ATOM 1418 C CA . ILE A 1 191 ? -17.475 44.179 -30.345 1.00 92.38 191 ILE A CA 1
ATOM 1419 C C . ILE A 1 191 ? -18.799 43.435 -30.530 1.00 92.38 191 ILE A C 1
ATOM 1421 O O . ILE A 1 191 ? -18.888 42.250 -30.219 1.00 92.38 191 ILE A O 1
ATOM 1425 N N . ASP A 1 192 ? -19.858 44.153 -30.914 1.00 88.56 192 ASP A N 1
ATOM 1426 C CA . ASP A 1 192 ? -21.236 43.641 -31.066 1.00 88.56 192 ASP A CA 1
ATOM 1427 C C . ASP A 1 192 ? -21.776 42.842 -29.857 1.00 88.56 192 ASP A C 1
ATOM 1429 O O . ASP A 1 192 ? -22.702 42.032 -29.932 1.00 88.56 192 ASP A O 1
ATOM 1433 N N . GLY A 1 193 ? -21.218 43.127 -28.676 1.00 89.00 193 GLY A N 1
ATOM 1434 C CA . GLY A 1 193 ? -21.566 42.468 -27.422 1.00 89.00 193 GLY A CA 1
ATOM 1435 C C . GLY A 1 193 ? -20.944 41.082 -27.232 1.00 89.00 193 GLY A C 1
ATOM 1436 O O . GLY A 1 193 ? -21.456 40.339 -26.400 1.00 89.00 193 GLY A O 1
ATOM 1437 N N . VAL A 1 194 ? -19.880 40.740 -27.963 1.00 92.56 194 VAL A N 1
ATOM 1438 C CA . VAL A 1 194 ? -19.067 39.521 -27.801 1.00 92.56 194 VAL A CA 1
ATOM 1439 C C . VAL A 1 194 ? -17.628 39.916 -27.449 1.00 92.56 194 VAL A C 1
ATOM 1441 O O . VAL A 1 194 ? -17.127 40.931 -27.934 1.00 92.56 194 VAL A O 1
ATOM 1444 N N . LEU A 1 195 ? -16.954 39.147 -26.588 1.00 95.31 195 LEU A N 1
ATOM 1445 C CA . LEU A 1 195 ? -15.525 39.337 -26.312 1.00 95.31 195 LEU A CA 1
ATOM 1446 C C . LEU A 1 195 ? -14.700 38.977 -27.560 1.00 95.31 195 LEU A C 1
ATOM 1448 O O . LEU A 1 195 ? -14.752 37.839 -28.018 1.00 95.31 195 LEU A O 1
ATOM 1452 N N . THR A 1 196 ? -13.917 39.921 -28.087 1.00 95.19 196 THR A N 1
ATOM 1453 C CA . THR A 1 196 ? -13.087 39.703 -29.292 1.00 95.19 196 THR A CA 1
ATOM 1454 C C . THR A 1 196 ? -11.587 39.793 -29.037 1.00 95.19 196 THR A C 1
ATOM 1456 O O . THR A 1 196 ? -10.802 39.258 -29.819 1.00 95.19 196 THR A O 1
ATOM 1459 N N . LYS A 1 197 ? -11.157 40.440 -27.949 1.00 96.19 197 LYS A N 1
ATOM 1460 C CA . LYS A 1 197 ? -9.742 40.529 -27.563 1.00 96.19 197 LYS A CA 1
ATOM 1461 C C . LYS A 1 197 ? -9.587 40.774 -26.067 1.00 96.19 197 LYS A C 1
ATOM 1463 O O . LYS A 1 197 ? -10.387 41.503 -25.478 1.00 96.19 197 LYS A O 1
ATOM 1468 N N . TYR A 1 198 ? -8.525 40.244 -25.467 1.00 95.94 198 TYR A N 1
ATOM 1469 C CA . TYR A 1 198 ? -8.026 40.725 -24.180 1.00 95.94 198 TYR A CA 1
ATOM 1470 C C . TYR A 1 198 ? -6.503 40.845 -24.145 1.00 95.94 198 TYR A C 1
ATOM 1472 O O . TYR A 1 198 ? -5.784 40.179 -24.885 1.00 95.94 198 TYR A O 1
ATOM 1480 N N . VAL A 1 199 ? -6.011 41.743 -23.293 1.00 95.19 199 VAL A N 1
ATOM 1481 C CA . VAL A 1 199 ? -4.583 41.947 -23.024 1.00 95.19 199 VAL A CA 1
ATOM 1482 C C . VAL A 1 199 ? -4.383 41.913 -21.519 1.00 95.19 199 VAL A C 1
ATOM 1484 O O . VAL A 1 199 ? -4.804 42.832 -20.818 1.00 95.19 199 VAL A O 1
ATOM 1487 N N . LEU A 1 200 ? -3.747 40.853 -21.037 1.00 92.25 200 LEU A N 1
ATOM 1488 C CA . LEU A 1 200 ? -3.303 40.677 -19.659 1.00 92.25 200 LEU A CA 1
ATOM 1489 C C . LEU A 1 200 ? -1.878 41.220 -19.517 1.00 92.25 200 LEU A C 1
ATOM 1491 O O . LEU A 1 200 ? -1.012 40.869 -20.313 1.00 92.25 200 LEU A O 1
ATOM 1495 N N . ARG A 1 201 ? -1.594 42.005 -18.479 1.00 92.94 201 ARG A N 1
ATOM 1496 C CA . ARG A 1 201 ? -0.242 42.441 -18.117 1.00 92.94 201 ARG A CA 1
ATOM 1497 C C . ARG A 1 201 ? 0.002 42.237 -16.627 1.00 92.94 201 ARG A C 1
ATOM 1499 O O . ARG A 1 201 ? -0.780 42.700 -15.805 1.00 92.94 201 ARG A O 1
ATOM 1506 N N . VAL A 1 202 ? 1.110 41.589 -16.284 1.00 90.88 202 VAL A N 1
ATOM 1507 C CA . VAL A 1 202 ? 1.577 41.387 -14.905 1.00 90.88 202 VAL A CA 1
ATOM 1508 C C . VAL A 1 202 ? 3.025 41.842 -14.760 1.00 90.88 202 VAL A C 1
ATOM 1510 O O . VAL A 1 202 ? 3.826 41.691 -15.681 1.00 90.88 202 VAL A O 1
ATOM 1513 N N . GLU A 1 203 ? 3.369 42.404 -13.608 1.00 90.50 203 GLU A N 1
ATOM 1514 C CA . GLU A 1 203 ? 4.719 42.872 -13.276 1.00 90.50 203 GLU A CA 1
ATOM 1515 C C . GLU A 1 203 ? 5.003 42.693 -11.779 1.00 90.50 203 GLU A C 1
ATOM 1517 O O . GLU A 1 203 ? 4.075 42.667 -10.969 1.00 90.50 203 GLU A O 1
ATOM 1522 N N . GLY A 1 204 ? 6.273 42.534 -11.401 1.00 88.25 204 GLY A N 1
ATOM 1523 C CA . GLY A 1 204 ? 6.689 42.377 -10.005 1.00 88.25 204 GLY A CA 1
ATOM 1524 C C . GLY A 1 204 ? 8.192 42.151 -9.834 1.00 88.25 204 GLY A C 1
ATOM 1525 O O . GLY A 1 204 ? 8.943 42.037 -10.805 1.00 88.25 204 GLY A O 1
ATOM 1526 N N . THR A 1 205 ? 8.635 42.065 -8.583 1.00 83.81 205 THR A N 1
ATOM 1527 C CA . THR A 1 205 ? 10.038 41.848 -8.207 1.00 83.81 205 THR A CA 1
ATOM 1528 C C . THR A 1 205 ? 10.288 40.363 -7.941 1.00 83.81 205 THR A C 1
ATOM 1530 O O . THR A 1 205 ? 9.588 39.751 -7.134 1.00 83.81 205 THR A O 1
ATOM 1533 N N . VAL A 1 206 ? 11.314 39.778 -8.564 1.00 78.88 206 VAL A N 1
ATOM 1534 C CA . VAL A 1 206 ? 11.722 38.377 -8.362 1.00 78.88 206 VAL A CA 1
ATOM 1535 C C . VAL A 1 206 ? 13.133 38.329 -7.779 1.00 78.88 206 VAL A C 1
ATOM 1537 O O . VAL A 1 206 ? 14.050 38.948 -8.319 1.00 78.88 206 VAL A O 1
ATOM 1540 N N . GLY A 1 207 ? 13.330 37.595 -6.683 1.00 73.44 207 GLY A N 1
ATOM 1541 C CA . GLY A 1 207 ? 14.645 37.491 -6.049 1.00 73.44 207 GLY A CA 1
ATOM 1542 C C . GLY A 1 207 ? 14.651 36.928 -4.633 1.00 73.44 207 GLY A C 1
ATOM 1543 O O . GLY A 1 207 ? 13.603 36.705 -4.017 1.00 73.44 207 GLY A O 1
ATOM 1544 N N . ASP A 1 208 ? 15.856 36.702 -4.120 1.00 72.44 208 ASP A N 1
ATOM 1545 C CA . ASP A 1 208 ? 16.111 36.591 -2.683 1.00 72.44 208 ASP A CA 1
ATOM 1546 C C . ASP A 1 208 ? 16.379 37.992 -2.087 1.00 72.44 208 ASP A C 1
ATOM 1548 O O . ASP A 1 208 ? 16.115 39.019 -2.726 1.00 72.44 208 ASP A O 1
ATOM 1552 N N . ASP A 1 209 ? 16.812 38.065 -0.828 1.00 65.12 209 ASP A N 1
ATOM 1553 C CA . ASP A 1 209 ? 17.043 39.354 -0.169 1.00 65.12 209 ASP A CA 1
ATOM 1554 C C . ASP A 1 209 ? 18.347 40.047 -0.606 1.00 65.12 209 ASP A C 1
ATOM 1556 O O . ASP A 1 209 ? 18.424 41.268 -0.475 1.00 65.12 209 ASP A O 1
ATOM 1560 N N . ASP A 1 210 ? 19.291 39.321 -1.221 1.00 57.47 210 ASP A N 1
ATOM 1561 C CA . ASP A 1 210 ? 20.576 39.852 -1.704 1.00 57.47 210 ASP A CA 1
ATOM 1562 C C . ASP A 1 210 ? 20.573 40.160 -3.218 1.00 57.47 210 ASP A C 1
ATOM 1564 O O . ASP A 1 210 ? 21.394 40.944 -3.699 1.00 57.47 210 ASP A O 1
ATOM 1568 N N . ARG A 1 211 ? 19.67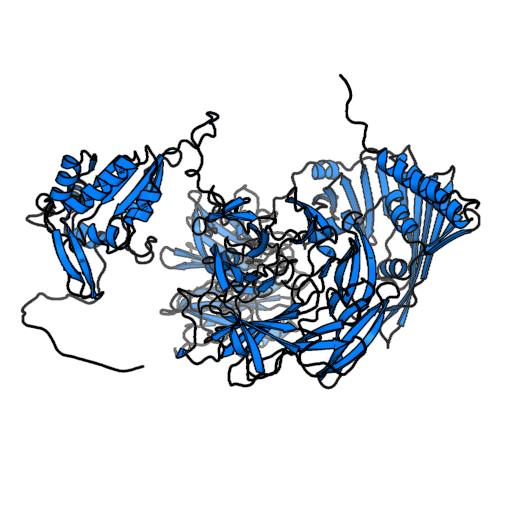9 39.538 -4.006 1.00 68.06 211 ARG A N 1
ATOM 1569 C CA . ARG A 1 211 ? 19.622 39.666 -5.475 1.00 68.06 211 ARG A CA 1
ATOM 1570 C C . ARG A 1 211 ? 18.185 39.764 -5.982 1.00 68.06 211 ARG A C 1
ATOM 1572 O O . ARG A 1 211 ? 17.494 38.757 -6.139 1.00 68.06 211 ARG A O 1
ATOM 1579 N N . ARG A 1 212 ? 17.759 40.984 -6.324 1.00 77.94 212 ARG A N 1
ATOM 1580 C CA . ARG A 1 212 ? 16.424 41.293 -6.867 1.00 77.94 212 ARG A CA 1
ATOM 1581 C C . ARG A 1 212 ? 16.501 41.754 -8.322 1.00 77.94 212 ARG A C 1
ATOM 1583 O O . ARG A 1 212 ? 17.415 42.485 -8.690 1.00 77.94 212 ARG A O 1
ATOM 1590 N N . ARG A 1 213 ? 15.514 41.358 -9.128 1.00 82.19 213 ARG A N 1
ATOM 1591 C CA . ARG A 1 213 ? 15.280 41.846 -10.498 1.00 82.19 213 ARG A CA 1
ATOM 1592 C C . ARG A 1 213 ? 13.799 42.157 -10.702 1.00 82.19 213 ARG A C 1
ATOM 1594 O O . ARG A 1 213 ? 12.947 41.472 -10.137 1.00 82.19 213 ARG A O 1
ATOM 1601 N N . THR A 1 214 ? 13.494 43.145 -11.532 1.00 80.06 214 THR A N 1
ATOM 1602 C CA . THR A 1 214 ? 12.131 43.366 -12.030 1.00 80.06 214 THR A CA 1
ATOM 1603 C C . THR A 1 214 ? 11.817 42.327 -13.105 1.00 80.06 214 THR A C 1
ATOM 1605 O O . THR A 1 214 ? 12.679 41.988 -13.908 1.00 80.06 214 THR A O 1
ATOM 1608 N N . SER A 1 215 ? 10.587 41.826 -13.128 1.00 84.50 215 SER A N 1
ATOM 1609 C CA . SER A 1 215 ? 10.060 40.921 -14.149 1.00 84.50 215 SER A CA 1
ATOM 1610 C C . SER A 1 215 ? 8.684 41.415 -14.577 1.00 84.50 215 SER A C 1
ATOM 1612 O O . SER A 1 215 ? 7.928 41.943 -13.759 1.00 84.50 215 SER A O 1
ATOM 1614 N N . TRP A 1 216 ? 8.325 41.210 -15.841 1.00 87.94 216 TRP A N 1
ATOM 1615 C CA . TRP A 1 216 ? 6.980 41.482 -16.345 1.00 87.94 216 TRP A CA 1
ATOM 1616 C C . TRP A 1 216 ? 6.596 40.480 -17.434 1.00 87.94 216 TRP A C 1
ATOM 1618 O O . TRP A 1 216 ? 7.456 39.833 -18.025 1.00 87.94 216 TRP A O 1
ATOM 1628 N N . ARG A 1 217 ? 5.298 40.342 -17.691 1.00 86.81 217 ARG A N 1
ATOM 1629 C CA . ARG A 1 217 ? 4.750 39.573 -18.810 1.00 86.81 217 ARG A CA 1
ATOM 1630 C C . ARG A 1 217 ? 3.484 40.253 -19.311 1.00 86.81 217 ARG A C 1
ATOM 1632 O O . ARG A 1 217 ? 2.626 40.624 -18.513 1.00 86.81 217 ARG A O 1
ATOM 1639 N N . GLN A 1 218 ? 3.343 40.371 -20.624 1.00 90.06 218 GLN A N 1
ATOM 1640 C CA . GLN A 1 218 ? 2.090 40.755 -21.272 1.00 90.06 218 GLN A CA 1
ATOM 1641 C C . GLN A 1 218 ? 1.625 39.608 -22.169 1.00 90.06 218 GLN A C 1
ATOM 1643 O O . GLN A 1 218 ? 2.428 39.063 -22.914 1.00 90.06 218 GLN A O 1
ATOM 1648 N N . THR A 1 219 ? 0.352 39.228 -22.091 1.00 88.88 219 THR A N 1
ATOM 1649 C CA . THR A 1 219 ? -0.262 38.205 -22.949 1.00 88.88 219 THR A CA 1
ATOM 1650 C C . THR A 1 219 ? -1.463 38.815 -23.664 1.00 88.88 219 THR A C 1
ATOM 1652 O O . THR A 1 219 ? -2.380 39.317 -23.015 1.00 88.88 219 THR A O 1
ATOM 1655 N N . THR A 1 220 ? -1.438 38.807 -24.993 1.00 92.44 220 THR A N 1
ATOM 1656 C CA . THR A 1 220 ? -2.492 39.323 -25.873 1.00 92.44 220 THR A CA 1
ATOM 1657 C C . THR A 1 220 ? -3.222 38.149 -26.505 1.00 92.44 220 THR A C 1
ATOM 1659 O O . THR A 1 220 ? -2.588 37.347 -27.182 1.00 92.44 220 THR A O 1
ATOM 1662 N N . VAL A 1 221 ? -4.541 38.072 -26.343 1.00 93.00 221 VAL A N 1
ATOM 1663 C CA . VAL A 1 221 ? -5.388 37.064 -26.992 1.00 93.00 221 VAL A CA 1
ATOM 1664 C C . VAL A 1 221 ? -6.382 37.765 -27.910 1.00 93.00 221 VAL A C 1
ATOM 1666 O O . VAL A 1 221 ? -7.147 38.615 -27.456 1.00 93.00 221 VAL A O 1
ATOM 1669 N N . GLU A 1 222 ? -6.383 37.415 -29.196 1.00 94.50 222 GLU A N 1
ATOM 1670 C CA . GLU A 1 222 ? -7.371 37.879 -30.182 1.00 94.50 222 GLU A CA 1
ATOM 1671 C C . GLU A 1 222 ? -8.228 36.715 -30.676 1.00 94.50 222 GLU A C 1
ATOM 1673 O O . GLU A 1 222 ? -7.694 35.651 -30.981 1.00 94.50 222 GLU A O 1
ATOM 1678 N N . VAL A 1 223 ? -9.537 36.935 -30.808 1.00 93.69 223 VAL A N 1
ATOM 1679 C CA . VAL A 1 223 ? -10.529 35.934 -31.221 1.00 93.69 223 VAL A CA 1
ATOM 1680 C C . VAL A 1 223 ? -11.169 36.340 -32.552 1.00 93.69 223 VAL A C 1
ATOM 1682 O O . VAL A 1 223 ? -11.564 37.492 -32.737 1.00 93.69 223 VAL A O 1
ATOM 1685 N N . LYS A 1 224 ? -11.241 35.399 -33.499 1.00 92.50 224 LYS A N 1
ATOM 1686 C CA . LYS A 1 224 ? -11.696 35.582 -34.891 1.00 92.50 224 LYS A CA 1
ATOM 1687 C C . LYS A 1 224 ? -12.560 34.388 -35.331 1.00 92.50 224 LYS A C 1
ATOM 1689 O O . LYS A 1 224 ? -12.664 33.394 -34.615 1.00 92.50 224 LYS A O 1
ATOM 1694 N N . ASP A 1 225 ? -13.205 34.495 -36.492 1.00 90.25 225 ASP A N 1
ATOM 1695 C CA . ASP A 1 225 ? -14.083 33.462 -37.079 1.00 90.25 225 ASP A CA 1
ATOM 1696 C C . ASP A 1 225 ? -15.206 32.968 -36.141 1.00 90.25 225 ASP A C 1
ATOM 1698 O O . ASP A 1 225 ? -15.584 31.794 -36.141 1.00 90.25 225 ASP A O 1
ATOM 1702 N N . ILE A 1 226 ? -15.732 33.879 -35.320 1.00 90.31 226 ILE A N 1
ATOM 1703 C CA . ILE A 1 226 ? -16.758 33.604 -34.310 1.00 90.31 226 ILE A CA 1
ATOM 1704 C C . ILE A 1 226 ? -18.048 33.109 -34.983 1.00 90.31 226 ILE A C 1
ATOM 1706 O O . ILE A 1 226 ? -18.580 33.765 -35.875 1.00 90.31 226 ILE A O 1
ATOM 1710 N N . GLY A 1 227 ? -18.519 31.926 -34.579 1.00 84.94 227 GLY A N 1
ATOM 1711 C CA . GLY A 1 227 ? -19.672 31.227 -35.159 1.00 84.94 227 GLY A CA 1
ATOM 1712 C C . GLY A 1 227 ? -19.419 30.594 -36.538 1.00 84.94 227 GLY A C 1
ATOM 1713 O O . GLY A 1 227 ? -20.306 29.936 -37.081 1.00 84.94 227 GLY A O 1
ATOM 1714 N N . ALA A 1 228 ? -18.225 30.767 -37.117 1.00 84.62 228 ALA A N 1
ATOM 1715 C CA . ALA A 1 228 ? -17.892 30.352 -38.485 1.00 84.62 228 ALA A CA 1
ATOM 1716 C C . ALA A 1 228 ? -16.667 29.421 -38.585 1.00 84.62 228 ALA A C 1
ATOM 1718 O O . ALA A 1 228 ? -16.389 28.877 -39.660 1.00 84.62 228 ALA A O 1
ATOM 1719 N N . ALA A 1 229 ? -15.928 29.218 -37.490 1.00 84.56 229 ALA A N 1
ATOM 1720 C CA . ALA A 1 229 ? -14.723 28.402 -37.491 1.00 84.56 229 ALA A CA 1
ATOM 1721 C C . ALA A 1 229 ? -15.013 26.926 -37.813 1.00 84.56 229 ALA A C 1
ATOM 1723 O O . ALA A 1 229 ? -15.936 26.308 -37.281 1.00 84.56 229 ALA A O 1
ATOM 1724 N N . LYS A 1 230 ? -14.158 26.346 -38.660 1.00 80.81 230 LYS A N 1
ATOM 1725 C CA . LYS A 1 230 ? -14.095 24.907 -38.943 1.00 80.81 230 LYS A CA 1
ATOM 1726 C C . LYS A 1 230 ? -12.766 24.348 -38.445 1.00 80.81 230 LYS A C 1
ATOM 1728 O O . LYS A 1 230 ? -11.733 25.003 -38.609 1.00 80.81 230 LYS A O 1
ATOM 1733 N N . LEU A 1 231 ? -12.801 23.145 -37.879 1.00 80.81 231 LEU A N 1
ATOM 1734 C CA . LEU A 1 231 ? -11.625 22.350 -37.527 1.00 80.81 231 LEU A CA 1
ATOM 1735 C C . LEU A 1 231 ? -11.340 21.361 -38.665 1.00 80.81 231 LEU A C 1
ATOM 1737 O O . LEU A 1 231 ? -12.251 20.657 -39.095 1.00 80.81 231 LEU A O 1
ATOM 1741 N N . ASP A 1 232 ? -10.089 21.289 -39.114 1.00 81.25 232 ASP A N 1
ATOM 1742 C CA . ASP A 1 232 ? -9.593 20.197 -39.955 1.00 81.25 232 ASP A CA 1
ATOM 1743 C C . ASP A 1 232 ? -8.538 19.447 -39.138 1.00 81.25 232 ASP A C 1
ATOM 1745 O O . ASP A 1 232 ? -7.473 19.988 -38.834 1.00 81.25 232 ASP A O 1
ATOM 1749 N N . LEU A 1 233 ? -8.900 18.257 -38.655 1.00 84.56 233 LEU A N 1
ATOM 1750 C CA . LEU A 1 233 ? -8.101 17.524 -37.677 1.00 84.56 233 LEU A CA 1
ATOM 1751 C C . LEU A 1 233 ? -7.048 16.654 -38.371 1.00 84.56 233 LEU A C 1
ATOM 1753 O O . LEU A 1 233 ? -7.408 15.818 -39.205 1.00 84.56 233 LEU A O 1
ATOM 1757 N N . PRO A 1 234 ? -5.763 16.737 -37.969 1.00 86.62 234 PRO A N 1
ATOM 1758 C CA . PRO A 1 234 ? -4.735 15.838 -38.470 1.00 86.62 234 PRO A CA 1
ATOM 1759 C C . PRO A 1 234 ? -5.158 14.373 -38.324 1.00 86.62 234 PRO A C 1
ATOM 1761 O O . PRO A 1 234 ? -5.584 13.935 -37.252 1.00 86.62 234 PRO A O 1
ATOM 1764 N N . ARG A 1 235 ? -5.008 13.586 -39.396 1.00 84.56 235 ARG A N 1
ATOM 1765 C CA . ARG A 1 235 ? -5.428 12.175 -39.424 1.00 84.56 235 ARG A CA 1
ATOM 1766 C C . ARG A 1 235 ? -4.872 11.369 -38.241 1.00 84.56 235 ARG A C 1
ATOM 1768 O O . ARG A 1 235 ? -5.617 10.614 -37.624 1.00 84.56 235 ARG A O 1
ATOM 1775 N N . GLY A 1 236 ? -3.603 11.584 -37.886 1.00 83.62 236 GLY A N 1
ATOM 1776 C CA . GLY A 1 236 ? -2.965 10.930 -36.739 1.00 83.62 236 GLY A CA 1
ATOM 1777 C C . GLY A 1 236 ? -3.589 11.291 -35.384 1.00 83.62 236 GLY A C 1
ATOM 1778 O O . GLY A 1 236 ? -3.687 10.421 -34.524 1.00 83.62 236 GLY A O 1
ATOM 1779 N N . ALA A 1 237 ? -4.092 12.519 -35.210 1.00 86.81 237 ALA A N 1
ATOM 1780 C CA . ALA A 1 237 ? -4.825 12.920 -34.007 1.00 86.81 237 ALA A CA 1
ATOM 1781 C C . ALA A 1 237 ? -6.168 12.182 -33.910 1.00 86.81 237 ALA A C 1
ATOM 1783 O O . ALA A 1 237 ? -6.498 11.599 -32.879 1.00 86.81 237 ALA A O 1
ATOM 1784 N N . THR A 1 238 ? -6.903 12.132 -35.025 1.00 86.94 238 THR A N 1
ATOM 1785 C CA . THR A 1 238 ? -8.182 11.414 -35.141 1.00 86.94 238 THR A CA 1
ATOM 1786 C C . THR A 1 238 ? -8.024 9.903 -34.924 1.00 86.94 238 THR A C 1
ATOM 1788 O O . THR A 1 238 ? -8.905 9.260 -34.354 1.00 86.94 238 THR A O 1
ATOM 1791 N N . GLU A 1 239 ? -6.910 9.312 -35.364 1.00 85.31 239 GLU A N 1
ATOM 1792 C CA . GLU A 1 239 ? -6.579 7.907 -35.099 1.00 85.31 239 GLU A CA 1
ATOM 1793 C C . GLU A 1 239 ? -6.147 7.678 -33.641 1.00 85.31 239 GLU A C 1
ATOM 1795 O O . GLU A 1 239 ? -6.524 6.661 -33.060 1.00 85.31 239 GLU A O 1
ATOM 1800 N N . ALA A 1 240 ? -5.430 8.619 -33.016 1.00 81.06 240 ALA A N 1
ATOM 1801 C CA . ALA A 1 240 ? -5.048 8.545 -31.606 1.00 81.06 240 ALA A CA 1
ATOM 1802 C C . ALA A 1 240 ? -6.257 8.652 -30.654 1.00 81.06 240 ALA A C 1
ATOM 1804 O O . ALA A 1 240 ? -6.388 7.816 -29.759 1.00 81.06 240 ALA A O 1
ATOM 1805 N N . LEU A 1 241 ? -7.189 9.591 -30.864 1.00 80.62 241 LEU A N 1
ATOM 1806 C CA . LEU A 1 241 ? -8.385 9.744 -30.010 1.00 80.62 241 LEU A CA 1
ATOM 1807 C C . LEU A 1 241 ? -9.292 8.494 -29.993 1.00 80.62 241 LEU A C 1
ATOM 1809 O O . LEU A 1 241 ? -9.986 8.235 -29.007 1.00 80.62 241 LEU A O 1
ATOM 1813 N N . LYS A 1 242 ? -9.246 7.679 -31.057 1.00 82.44 242 LYS A N 1
ATOM 1814 C CA . LYS A 1 242 ? -9.975 6.403 -31.168 1.00 82.44 242 LYS A CA 1
ATOM 1815 C C . LYS A 1 242 ? -9.322 5.237 -30.416 1.00 82.44 242 LYS A C 1
ATOM 1817 O O . LYS A 1 242 ? -9.966 4.201 -30.259 1.00 82.44 242 LYS A O 1
ATOM 1822 N N . ARG A 1 243 ? -8.070 5.362 -29.962 1.00 73.69 243 ARG A N 1
ATOM 1823 C CA . ARG A 1 243 ? -7.379 4.292 -29.222 1.00 73.69 243 ARG A CA 1
ATOM 1824 C C . ARG A 1 243 ? -7.932 4.176 -27.789 1.00 73.69 243 ARG A C 1
ATOM 1826 O O . ARG A 1 243 ? -8.275 5.195 -27.179 1.00 73.69 243 ARG A O 1
ATOM 1833 N N . PRO A 1 244 ? -8.041 2.955 -27.232 1.00 58.03 244 PRO A N 1
ATOM 1834 C CA . PRO A 1 244 ? -8.386 2.771 -25.826 1.00 58.03 244 PRO A CA 1
ATOM 1835 C C . PRO A 1 244 ? -7.259 3.292 -24.922 1.00 58.03 244 PRO A C 1
ATOM 1837 O O . PRO A 1 244 ? -6.084 3.204 -25.273 1.00 58.03 244 PRO A O 1
ATOM 1840 N N . LEU A 1 245 ? -7.621 3.821 -23.751 1.00 51.72 245 LEU A N 1
ATOM 1841 C CA . LEU A 1 245 ? -6.648 4.262 -22.747 1.00 51.72 245 LEU A CA 1
ATOM 1842 C C . LEU A 1 245 ? -5.928 3.046 -22.128 1.00 51.72 245 LEU A C 1
ATOM 1844 O O . LEU A 1 245 ? -6.582 2.025 -21.880 1.00 51.72 245 LEU A O 1
ATOM 1848 N N . PRO A 1 246 ? -4.612 3.127 -21.853 1.00 43.38 246 PRO A N 1
ATOM 1849 C CA . PRO A 1 246 ? -3.883 2.044 -21.200 1.00 43.38 246 PRO A CA 1
ATOM 1850 C C . PRO A 1 246 ? -4.400 1.824 -19.770 1.00 43.38 246 PRO A C 1
ATOM 1852 O O . PRO A 1 246 ? -4.486 2.754 -18.970 1.00 43.38 246 PRO A O 1
ATOM 1855 N N . LYS A 1 247 ? -4.743 0.576 -19.430 1.00 32.09 247 LYS A N 1
ATOM 1856 C CA . LYS A 1 247 ? -5.157 0.211 -18.066 1.00 32.09 247 LYS A CA 1
ATOM 1857 C C . LYS A 1 247 ? -3.950 0.249 -17.128 1.00 32.09 247 LYS A C 1
ATOM 1859 O O . LYS A 1 247 ? -2.947 -0.410 -17.388 1.00 32.09 247 LYS A O 1
ATOM 1864 N N . ARG A 1 248 ? -4.070 0.967 -16.010 1.00 38.44 248 ARG A N 1
ATOM 1865 C CA . ARG A 1 248 ? -3.072 0.978 -14.933 1.00 38.44 248 ARG A CA 1
ATOM 1866 C C . ARG A 1 248 ? -3.451 -0.041 -13.855 1.00 38.44 248 ARG A C 1
ATOM 1868 O O . ARG A 1 248 ? -4.603 -0.060 -13.429 1.00 38.44 248 ARG A O 1
ATOM 1875 N N . ALA A 1 249 ? -2.482 -0.839 -13.407 1.00 37.03 249 ALA A N 1
ATOM 1876 C CA . ALA A 1 249 ? -2.654 -1.761 -12.283 1.00 37.03 249 ALA A CA 1
ATOM 1877 C C . ALA A 1 249 ? -3.070 -1.005 -10.996 1.00 37.03 249 ALA A C 1
ATOM 1879 O O . ALA A 1 249 ? -2.649 0.147 -10.803 1.00 37.03 249 ALA A O 1
ATOM 1880 N N . PRO A 1 250 ? -3.889 -1.613 -10.117 1.00 36.06 250 PRO A N 1
ATOM 1881 C CA . PRO A 1 250 ? -4.297 -1.010 -8.858 1.00 36.06 250 PRO A CA 1
ATOM 1882 C C . PRO A 1 250 ? -3.098 -0.842 -7.918 1.00 36.06 250 PRO A C 1
ATOM 1884 O O . PRO A 1 250 ? -2.079 -1.527 -8.023 1.00 36.06 250 PRO A O 1
ATOM 1887 N N . ARG A 1 251 ? -3.216 0.086 -6.964 1.00 42.50 251 ARG A N 1
ATOM 1888 C CA . ARG A 1 251 ? -2.202 0.238 -5.920 1.00 42.50 251 ARG A CA 1
ATOM 1889 C C . ARG A 1 251 ? -2.305 -0.942 -4.950 1.00 42.50 251 ARG A C 1
ATOM 1891 O O . ARG A 1 251 ? -3.368 -1.160 -4.378 1.00 42.50 251 ARG A O 1
ATOM 1898 N N . LEU A 1 252 ? -1.196 -1.654 -4.774 1.00 47.03 252 LEU A N 1
ATOM 1899 C CA . LEU A 1 252 ? -1.044 -2.726 -3.793 1.00 47.03 252 LEU A CA 1
ATOM 1900 C C . LEU A 1 252 ? -1.176 -2.172 -2.361 1.00 47.03 252 LEU A C 1
ATOM 1902 O O . LEU A 1 252 ? -0.750 -1.048 -2.095 1.00 47.03 252 LEU A O 1
ATOM 1906 N N . SER A 1 253 ? -1.748 -2.959 -1.450 1.00 52.41 253 SER A N 1
ATOM 1907 C CA . SER A 1 253 ? -1.715 -2.677 -0.003 1.00 52.41 253 SER A CA 1
ATOM 1908 C C . SER A 1 253 ? -0.310 -2.871 0.569 1.00 52.41 253 SER A C 1
ATOM 1910 O O . SER A 1 253 ? 0.477 -3.616 -0.008 1.00 52.41 253 SER A O 1
ATOM 1912 N N . ASP A 1 254 ? 0.007 -2.299 1.734 1.00 52.50 254 ASP A N 1
ATOM 1913 C CA . ASP A 1 254 ? 1.343 -2.422 2.352 1.00 52.50 254 ASP A CA 1
ATOM 1914 C C . ASP A 1 254 ? 1.773 -3.898 2.555 1.00 52.50 254 ASP A C 1
ATOM 1916 O O . ASP A 1 254 ? 2.948 -4.243 2.414 1.00 52.50 254 ASP A O 1
ATOM 1920 N N . ALA A 1 255 ? 0.816 -4.805 2.794 1.00 52.22 255 ALA A N 1
ATOM 1921 C CA . ALA A 1 255 ? 1.057 -6.248 2.868 1.00 52.22 255 ALA A CA 1
ATOM 1922 C C . ALA A 1 255 ? 1.369 -6.882 1.498 1.00 52.22 255 ALA A C 1
ATOM 1924 O O . ALA A 1 255 ? 2.236 -7.753 1.407 1.00 52.22 255 ALA A O 1
ATOM 1925 N N . GLN A 1 256 ? 0.702 -6.443 0.426 1.00 56.66 256 GLN A N 1
ATOM 1926 C CA . GLN A 1 256 ? 0.997 -6.865 -0.949 1.00 56.66 256 GLN A CA 1
ATOM 1927 C C . GLN A 1 256 ? 2.305 -6.239 -1.463 1.00 56.66 256 GLN A C 1
ATOM 1929 O O . GLN A 1 256 ? 3.075 -6.924 -2.128 1.00 56.66 256 GLN A O 1
ATOM 1934 N N . GLU A 1 257 ? 2.601 -4.984 -1.109 1.00 67.00 257 GLU A N 1
ATOM 1935 C CA . GLU A 1 257 ? 3.883 -4.312 -1.354 1.00 67.00 257 GLU A CA 1
ATOM 1936 C C . GLU A 1 257 ? 5.031 -5.086 -0.674 1.00 67.00 257 GLU A C 1
ATOM 1938 O O . GLU A 1 257 ? 6.027 -5.417 -1.319 1.00 67.00 257 GLU A O 1
ATOM 1943 N N . ALA A 1 258 ? 4.872 -5.468 0.600 1.00 71.00 258 ALA A N 1
ATOM 1944 C CA . ALA A 1 258 ? 5.853 -6.272 1.330 1.00 71.00 258 ALA A CA 1
ATOM 1945 C C . ALA A 1 258 ? 5.987 -7.708 0.787 1.00 71.00 258 ALA A C 1
ATOM 1947 O O . ALA A 1 258 ? 7.105 -8.218 0.683 1.00 71.00 258 ALA A O 1
ATOM 1948 N N . ALA A 1 259 ? 4.879 -8.361 0.420 1.00 69.50 259 ALA A N 1
ATOM 1949 C CA . ALA A 1 259 ? 4.895 -9.694 -0.183 1.00 69.50 259 ALA A CA 1
ATOM 1950 C C . ALA A 1 259 ? 5.579 -9.685 -1.557 1.00 69.50 259 ALA A C 1
ATOM 1952 O O . ALA A 1 259 ? 6.421 -10.544 -1.823 1.00 69.50 259 ALA A O 1
ATOM 1953 N N . LEU A 1 260 ? 5.286 -8.683 -2.392 1.00 74.69 260 LEU A N 1
ATOM 1954 C CA . LEU A 1 260 ? 5.926 -8.505 -3.688 1.00 74.69 260 LEU A CA 1
ATOM 1955 C C . LEU A 1 260 ? 7.421 -8.223 -3.530 1.00 74.69 260 LEU A C 1
ATOM 1957 O O . LEU A 1 260 ? 8.225 -8.879 -4.181 1.00 74.69 260 LEU A O 1
ATOM 1961 N N . LEU A 1 261 ? 7.827 -7.325 -2.627 1.00 82.56 261 LEU A N 1
ATOM 1962 C CA . LEU A 1 261 ? 9.250 -7.077 -2.377 1.00 82.56 261 LEU A CA 1
ATOM 1963 C C . LEU A 1 261 ? 9.973 -8.294 -1.788 1.00 82.56 261 LEU A C 1
ATOM 1965 O O . LEU A 1 261 ? 11.144 -8.487 -2.094 1.00 82.56 261 LEU A O 1
ATOM 1969 N N . LYS A 1 262 ? 9.305 -9.134 -0.987 1.00 81.25 262 LYS A N 1
ATOM 1970 C CA . LYS A 1 262 ? 9.881 -10.392 -0.486 1.00 81.25 262 LYS A CA 1
ATOM 1971 C C . LYS A 1 262 ? 10.031 -11.442 -1.590 1.00 81.25 262 LYS A C 1
ATOM 1973 O O . LYS A 1 262 ? 11.015 -12.176 -1.591 1.00 81.25 262 LYS A O 1
ATOM 1978 N N . LEU A 1 263 ? 9.063 -11.526 -2.503 1.00 76.50 263 LEU A N 1
ATOM 1979 C CA . LEU A 1 263 ? 9.131 -12.399 -3.675 1.00 76.50 263 LEU A CA 1
ATOM 1980 C C . LEU A 1 263 ? 10.235 -11.939 -4.634 1.00 76.50 263 LEU A C 1
ATOM 1982 O O . LEU A 1 263 ? 10.988 -12.759 -5.145 1.00 76.50 263 LEU A O 1
ATOM 1986 N N . ARG A 1 264 ? 10.318 -10.627 -4.878 1.00 81.06 264 ARG A N 1
ATOM 1987 C CA . ARG A 1 264 ? 11.127 -10.050 -5.952 1.00 81.06 264 ARG A CA 1
ATOM 1988 C C . ARG A 1 264 ? 12.524 -9.593 -5.529 1.00 81.06 264 ARG A C 1
ATOM 1990 O O . ARG A 1 264 ? 13.376 -9.450 -6.396 1.00 81.06 264 ARG A O 1
ATOM 1997 N N . GLY A 1 265 ? 12.773 -9.296 -4.256 1.00 81.06 265 GLY A N 1
ATOM 1998 C CA . GLY A 1 265 ? 13.937 -8.512 -3.840 1.00 81.06 265 GLY A CA 1
ATOM 1999 C C . GLY A 1 265 ? 14.671 -9.028 -2.601 1.00 81.06 265 GLY A C 1
ATOM 2000 O O . GLY A 1 265 ? 14.085 -9.549 -1.656 1.00 81.06 265 GLY A O 1
ATOM 2001 N N . LYS A 1 266 ? 15.985 -8.799 -2.581 1.00 84.56 266 LYS A N 1
ATOM 2002 C CA . LYS A 1 266 ? 16.888 -8.964 -1.436 1.00 84.56 266 LYS A CA 1
ATOM 2003 C C . LYS A 1 266 ? 17.166 -7.581 -0.839 1.00 84.56 266 LYS A C 1
ATOM 2005 O O . LYS A 1 266 ? 18.104 -6.880 -1.220 1.00 84.56 266 LYS A O 1
ATOM 2010 N N . ARG A 1 267 ? 16.248 -7.119 0.018 1.00 79.25 267 ARG A N 1
ATOM 2011 C CA . ARG A 1 267 ? 16.227 -5.739 0.553 1.00 79.25 267 ARG A CA 1
ATOM 2012 C C . ARG A 1 267 ? 17.415 -5.403 1.460 1.00 79.25 267 ARG A C 1
ATOM 2014 O O . ARG A 1 267 ? 17.706 -4.232 1.679 1.00 79.25 267 ARG A O 1
ATOM 2021 N N . ASP A 1 268 ? 18.103 -6.404 1.973 1.00 84.50 268 ASP A N 1
ATOM 2022 C CA . ASP A 1 268 ? 19.346 -6.317 2.734 1.00 84.50 268 ASP A CA 1
ATOM 2023 C C . ASP A 1 268 ? 20.562 -5.938 1.864 1.00 84.50 268 ASP A C 1
ATOM 2025 O O . ASP A 1 268 ? 21.484 -5.276 2.345 1.00 84.50 268 ASP A O 1
ATOM 2029 N N . VAL A 1 269 ? 20.540 -6.255 0.565 1.00 92.12 269 VAL A N 1
ATOM 2030 C CA . VAL A 1 269 ? 21.684 -6.083 -0.342 1.00 92.12 269 VAL A CA 1
ATOM 2031 C C . VAL A 1 269 ? 21.535 -4.823 -1.200 1.00 92.12 269 VAL A C 1
ATOM 2033 O O . VAL A 1 269 ? 20.808 -4.799 -2.193 1.00 92.12 269 VAL A O 1
ATOM 2036 N N . GLY A 1 270 ? 22.242 -3.753 -0.827 1.00 94.75 270 GLY A N 1
ATOM 2037 C CA . GLY A 1 270 ? 22.331 -2.519 -1.620 1.00 94.75 270 GLY A CA 1
ATOM 2038 C C . GLY A 1 270 ? 23.352 -2.634 -2.755 1.00 94.75 270 GLY A C 1
ATOM 2039 O O . GLY A 1 270 ? 24.556 -2.624 -2.494 1.00 94.75 270 GLY A O 1
ATOM 2040 N N . VAL A 1 271 ? 22.877 -2.712 -4.000 1.00 95.62 271 VAL A N 1
ATOM 2041 C CA . VAL A 1 271 ? 23.687 -2.969 -5.205 1.00 95.62 271 VAL A CA 1
ATOM 2042 C C . VAL A 1 271 ? 23.180 -2.155 -6.398 1.00 95.62 271 VAL A C 1
ATOM 2044 O O . VAL A 1 271 ? 21.997 -1.820 -6.455 1.00 95.62 271 VAL A O 1
ATOM 2047 N N . HIS A 1 272 ? 24.049 -1.874 -7.365 1.00 97.44 272 HIS A N 1
ATOM 2048 C CA . HIS A 1 272 ? 23.699 -1.402 -8.707 1.00 97.44 272 HIS A CA 1
ATOM 2049 C C . HIS A 1 272 ? 24.550 -2.194 -9.710 1.00 97.44 272 HIS A C 1
ATOM 2051 O O . HIS A 1 272 ? 25.701 -2.501 -9.391 1.00 97.44 272 HIS A O 1
ATOM 2057 N N . ASP A 1 273 ? 23.974 -2.560 -10.854 1.00 97.88 273 ASP A N 1
ATOM 2058 C CA . ASP A 1 273 ? 24.598 -3.367 -11.917 1.00 97.88 273 ASP A CA 1
ATOM 2059 C C . ASP A 1 273 ? 25.349 -4.609 -11.383 1.00 97.88 273 ASP A C 1
ATOM 2061 O O . ASP A 1 273 ? 26.582 -4.648 -11.399 1.00 97.88 273 ASP A O 1
ATOM 2065 N N . PRO A 1 274 ? 24.640 -5.599 -10.804 1.00 97.62 274 PRO A N 1
ATOM 2066 C CA . PRO A 1 274 ? 25.257 -6.848 -10.372 1.00 97.62 274 PRO A CA 1
ATOM 2067 C C . PRO A 1 274 ? 25.690 -7.682 -11.585 1.00 97.62 274 PRO A C 1
ATOM 2069 O O . PRO A 1 274 ? 24.905 -7.865 -12.513 1.00 97.62 274 PRO A O 1
ATOM 2072 N N . SER A 1 275 ? 26.899 -8.237 -11.533 1.00 98.00 275 SER A N 1
ATOM 2073 C CA . SER A 1 275 ? 27.458 -9.152 -12.534 1.00 98.00 275 SER A CA 1
ATOM 2074 C C . SER A 1 275 ? 26.687 -10.472 -12.646 1.00 98.00 275 SER A C 1
ATOM 2076 O O . SER A 1 275 ? 25.827 -10.796 -11.815 1.00 98.00 275 SER A O 1
ATOM 2078 N N . SER A 1 276 ? 27.089 -11.311 -13.603 1.00 96.50 276 SER A N 1
ATOM 2079 C CA . SER A 1 276 ? 26.867 -12.757 -13.517 1.00 96.50 276 SER A CA 1
ATOM 2080 C C . SER A 1 276 ? 27.328 -13.312 -12.166 1.00 96.50 276 SER A C 1
ATOM 2082 O O . SER A 1 276 ? 28.284 -12.819 -11.559 1.00 96.50 276 SER A O 1
ATOM 2084 N N . ILE A 1 277 ? 26.629 -14.338 -11.680 1.00 97.62 277 ILE A N 1
ATOM 2085 C CA . ILE A 1 277 ? 27.013 -15.069 -10.469 1.00 97.62 277 ILE A CA 1
ATOM 2086 C C . ILE A 1 277 ? 27.964 -16.199 -10.877 1.00 97.62 277 ILE A C 1
ATOM 2088 O O . ILE A 1 277 ? 27.693 -16.930 -11.827 1.00 97.62 277 ILE A O 1
ATOM 2092 N N . VAL A 1 278 ? 29.056 -16.370 -10.135 1.00 97.06 278 VAL A N 1
ATOM 2093 C CA . VAL A 1 278 ? 30.004 -17.489 -10.280 1.00 97.06 278 VAL A CA 1
ATOM 2094 C C . VAL A 1 278 ? 30.156 -18.234 -8.954 1.00 97.06 278 VAL A C 1
ATOM 2096 O O . VAL A 1 278 ? 29.816 -17.703 -7.898 1.00 97.06 278 VAL A O 1
ATOM 2099 N N . LYS A 1 279 ? 30.650 -19.476 -8.989 1.00 95.88 279 LYS A N 1
ATOM 2100 C CA . LYS A 1 279 ? 31.006 -20.244 -7.783 1.00 95.88 279 LYS A CA 1
ATOM 2101 C C . LYS A 1 279 ? 32.517 -20.247 -7.591 1.00 95.88 279 LYS A C 1
ATOM 2103 O O . LYS A 1 279 ? 33.239 -20.409 -8.564 1.00 95.88 279 LYS A O 1
ATOM 2108 N N . CYS A 1 280 ? 32.969 -20.139 -6.346 1.00 95.56 280 CYS A N 1
ATOM 2109 C CA . CYS A 1 280 ? 34.346 -20.392 -5.934 1.00 95.56 280 CYS A CA 1
ATOM 2110 C C . CYS A 1 280 ? 34.314 -21.196 -4.628 1.00 95.56 280 CYS A C 1
ATOM 2112 O O . CYS A 1 280 ? 33.880 -20.691 -3.594 1.00 95.56 280 CYS A O 1
ATOM 2114 N N . GLY A 1 281 ? 34.728 -22.465 -4.681 1.00 92.81 281 GLY A N 1
ATOM 2115 C CA . GLY A 1 281 ? 34.533 -23.400 -3.569 1.00 92.81 281 GLY A CA 1
ATOM 2116 C C . GLY A 1 281 ? 33.046 -23.671 -3.306 1.00 92.81 281 GLY A C 1
ATOM 2117 O O . GLY A 1 281 ? 32.295 -23.970 -4.236 1.00 92.81 281 GLY A O 1
ATOM 2118 N N . ASP A 1 282 ? 32.623 -23.559 -2.045 1.00 92.75 282 ASP A N 1
ATOM 2119 C CA . ASP A 1 282 ? 31.220 -23.669 -1.623 1.00 92.75 282 ASP A CA 1
ATOM 2120 C C . ASP A 1 282 ? 30.468 -22.319 -1.625 1.00 92.75 282 ASP A C 1
ATOM 2122 O O . ASP A 1 282 ? 29.310 -22.258 -1.212 1.00 92.75 282 ASP A O 1
ATOM 2126 N N . GLU A 1 283 ? 31.101 -21.238 -2.100 1.00 96.56 283 GLU A N 1
ATOM 2127 C CA . GLU A 1 283 ? 30.535 -19.887 -2.105 1.00 96.56 283 GLU A CA 1
ATOM 2128 C C . GLU A 1 283 ? 30.131 -19.417 -3.514 1.00 96.56 283 GLU A C 1
ATOM 2130 O O . GLU A 1 283 ? 30.843 -19.608 -4.502 1.00 96.56 283 GLU A O 1
ATOM 2135 N N . TYR A 1 284 ? 28.988 -18.740 -3.592 1.00 97.88 284 TYR A N 1
ATOM 2136 C CA . TYR A 1 284 ? 28.519 -17.944 -4.723 1.00 97.88 284 TYR A CA 1
ATOM 2137 C C . TYR A 1 284 ? 29.070 -16.525 -4.614 1.00 97.88 284 TYR A C 1
ATOM 2139 O O . TYR A 1 284 ? 29.040 -15.938 -3.533 1.00 97.88 284 TYR A O 1
ATOM 2147 N N . TRP A 1 285 ? 29.493 -15.949 -5.732 1.00 98.06 285 TRP A N 1
ATOM 2148 C CA . TRP A 1 285 ? 30.098 -14.623 -5.810 1.00 98.06 285 TRP A CA 1
ATOM 2149 C C . TRP A 1 285 ? 29.478 -13.794 -6.933 1.00 98.06 285 TRP A C 1
ATOM 2151 O O . TRP A 1 285 ? 29.199 -14.319 -8.010 1.00 98.06 285 TRP A O 1
ATOM 2161 N N . PHE A 1 286 ? 29.311 -12.492 -6.698 1.00 98.00 286 PHE A N 1
ATOM 2162 C CA . PHE A 1 286 ? 29.057 -11.506 -7.752 1.00 98.00 286 PHE A CA 1
ATOM 2163 C C . PHE A 1 286 ? 29.759 -10.177 -7.449 1.00 98.00 286 PHE A C 1
ATOM 2165 O O . PHE A 1 286 ? 30.157 -9.887 -6.317 1.00 98.00 286 PHE A O 1
ATOM 2172 N N . PHE A 1 287 ? 29.882 -9.350 -8.479 1.00 98.44 287 PHE A N 1
ATOM 2173 C CA . PHE A 1 287 ? 30.527 -8.043 -8.469 1.00 98.44 287 PHE A CA 1
ATOM 2174 C C . PHE A 1 287 ? 29.527 -6.965 -8.883 1.00 98.44 287 PHE A C 1
ATOM 2176 O O . PHE A 1 287 ? 28.458 -7.263 -9.402 1.00 98.44 287 PHE A O 1
ATOM 2183 N N . SER A 1 288 ? 29.813 -5.702 -8.588 1.00 97.94 288 SER A N 1
ATOM 2184 C CA . SER A 1 288 ? 28.848 -4.614 -8.767 1.00 97.94 288 SER A CA 1
ATOM 2185 C C . SER A 1 288 ? 29.495 -3.245 -8.929 1.00 97.94 288 SER A C 1
ATOM 2187 O O . SER A 1 288 ? 30.621 -3.013 -8.469 1.00 97.94 288 SER A O 1
ATOM 2189 N N . THR A 1 289 ? 28.744 -2.330 -9.548 1.00 98.12 289 THR A N 1
ATOM 2190 C CA . THR A 1 289 ? 29.095 -0.912 -9.675 1.00 98.12 289 THR A CA 1
ATOM 2191 C C . THR A 1 289 ? 29.475 -0.316 -8.320 1.00 98.12 289 THR A C 1
ATOM 2193 O O . THR A 1 289 ? 28.737 -0.426 -7.338 1.00 98.12 289 THR A O 1
ATOM 2196 N N . GLY A 1 290 ? 30.629 0.349 -8.267 1.00 96.19 290 GLY A N 1
ATOM 2197 C CA . GLY A 1 290 ? 31.117 1.004 -7.060 1.00 96.19 290 GLY A CA 1
ATOM 2198 C C . GLY A 1 290 ? 32.603 1.342 -7.109 1.00 96.19 290 GLY A C 1
ATOM 2199 O O . GLY A 1 290 ? 33.320 1.004 -8.054 1.00 96.19 290 GLY A O 1
ATOM 2200 N N . THR A 1 291 ? 33.086 1.998 -6.053 1.00 94.75 291 THR A N 1
ATOM 2201 C CA . THR A 1 291 ? 34.520 2.247 -5.862 1.00 94.75 291 THR A CA 1
ATOM 2202 C C . THR A 1 291 ? 35.285 0.925 -5.869 1.00 94.75 291 THR A C 1
ATOM 2204 O O . THR A 1 291 ? 34.935 0.013 -5.118 1.00 94.75 291 THR A O 1
ATOM 2207 N N . GLY A 1 292 ? 36.308 0.822 -6.715 1.00 95.38 292 GLY A N 1
ATOM 2208 C CA . GLY A 1 292 ? 37.197 -0.336 -6.799 1.00 95.38 292 GLY A CA 1
ATOM 2209 C C . GLY A 1 292 ? 36.560 -1.629 -7.320 1.00 95.38 292 GLY A C 1
ATOM 2210 O O . GLY A 1 292 ? 37.163 -2.682 -7.157 1.00 95.38 292 GLY A O 1
ATOM 2211 N N . VAL A 1 293 ? 35.355 -1.565 -7.906 1.00 97.88 293 VAL A N 1
ATOM 2212 C CA . VAL A 1 293 ? 34.440 -2.705 -8.128 1.00 97.88 293 VAL A CA 1
ATOM 2213 C C . VAL A 1 293 ? 34.095 -3.429 -6.816 1.00 97.88 293 VAL A C 1
ATOM 2215 O O . VAL A 1 293 ? 34.920 -4.048 -6.145 1.00 97.88 293 VAL A O 1
ATOM 2218 N N . SER A 1 294 ? 32.822 -3.357 -6.439 1.00 96.62 294 SER A N 1
ATOM 2219 C CA . SER A 1 294 ? 32.302 -3.945 -5.203 1.00 96.62 294 SER A CA 1
ATOM 2220 C C . SER A 1 294 ? 32.003 -5.435 -5.367 1.00 96.62 294 SER A C 1
ATOM 2222 O O . SER A 1 294 ? 31.222 -5.777 -6.246 1.00 96.62 294 SER A O 1
ATOM 2224 N N . SER A 1 295 ? 32.506 -6.308 -4.489 1.00 96.75 295 SER A N 1
ATOM 2225 C CA . SER A 1 295 ? 32.147 -7.738 -4.489 1.00 96.75 295 SER A CA 1
ATOM 2226 C C . SER A 1 295 ? 31.216 -8.140 -3.338 1.00 96.75 295 SER A C 1
ATOM 2228 O O . SER A 1 295 ? 31.126 -7.472 -2.297 1.00 96.75 295 SER A O 1
ATOM 2230 N N . TRP A 1 296 ? 30.518 -9.254 -3.545 1.00 97.50 296 TRP A N 1
ATOM 2231 C CA . TRP A 1 296 ? 29.638 -9.912 -2.588 1.00 97.50 296 TRP A CA 1
ATOM 2232 C C . TRP A 1 296 ? 29.785 -11.431 -2.685 1.00 97.50 296 TRP A C 1
ATOM 2234 O O . TRP A 1 296 ? 29.956 -11.964 -3.782 1.00 97.50 296 TRP A O 1
ATOM 2244 N N . ARG A 1 297 ? 29.652 -12.117 -1.546 1.00 96.69 297 ARG A N 1
ATOM 2245 C CA . ARG A 1 297 ? 29.697 -13.580 -1.435 1.00 96.69 297 ARG A CA 1
ATOM 2246 C C . ARG A 1 297 ? 28.552 -14.147 -0.597 1.00 96.69 297 ARG A C 1
ATOM 2248 O O . ARG A 1 297 ? 28.042 -13.463 0.291 1.00 96.69 297 ARG A O 1
ATOM 2255 N N . SER A 1 298 ? 28.151 -15.384 -0.862 1.00 96.44 298 SER A N 1
ATOM 2256 C CA . SER A 1 298 ? 27.063 -16.091 -0.172 1.00 96.44 298 SER A CA 1
ATOM 2257 C C . SER A 1 298 ? 27.287 -17.603 -0.212 1.00 96.44 298 SER A C 1
ATOM 2259 O O . SER A 1 298 ? 27.882 -18.099 -1.158 1.00 96.44 298 SER A O 1
ATOM 2261 N N . LYS A 1 299 ? 26.771 -18.359 0.765 1.00 94.56 299 LYS A N 1
ATOM 2262 C CA . LYS A 1 299 ? 26.743 -19.839 0.730 1.00 94.56 299 LYS A CA 1
ATOM 2263 C C . LYS A 1 299 ? 25.384 -20.416 0.307 1.00 94.56 299 LYS A C 1
ATOM 2265 O O . LYS A 1 299 ? 25.272 -21.613 0.068 1.00 94.56 299 LYS A O 1
ATOM 2270 N N . ASP A 1 300 ? 24.347 -19.583 0.213 1.00 90.38 300 ASP A N 1
ATOM 2271 C CA . ASP A 1 300 ? 22.943 -20.009 0.088 1.00 90.38 300 ASP A CA 1
ATOM 2272 C C . ASP A 1 300 ? 22.132 -19.226 -0.972 1.00 90.38 300 ASP A C 1
ATOM 2274 O O . ASP A 1 300 ? 20.945 -19.501 -1.148 1.00 90.38 300 ASP A O 1
ATOM 2278 N N . LEU A 1 301 ? 22.745 -18.252 -1.666 1.00 89.94 301 LEU A N 1
ATOM 2279 C CA . LEU A 1 301 ? 22.112 -17.260 -2.562 1.00 89.94 301 LEU A CA 1
ATOM 2280 C C . LEU A 1 301 ? 21.075 -16.336 -1.886 1.00 89.94 301 LEU A C 1
ATOM 2282 O O . LEU A 1 301 ? 20.438 -15.507 -2.550 1.00 89.94 301 LEU A O 1
ATOM 2286 N N . GLN A 1 302 ? 20.893 -16.438 -0.569 1.00 84.88 302 GLN A N 1
ATOM 2287 C CA . GLN A 1 302 ? 19.920 -15.662 0.201 1.00 84.88 302 GLN A CA 1
ATOM 2288 C C . GLN A 1 302 ? 20.607 -14.618 1.073 1.00 84.88 302 GLN A C 1
ATOM 2290 O O . GLN A 1 302 ? 20.226 -13.453 1.018 1.00 84.88 302 GLN A O 1
ATOM 2295 N N . THR A 1 303 ? 21.617 -15.041 1.826 1.00 90.50 303 THR A N 1
ATOM 2296 C CA . THR A 1 303 ? 22.386 -14.251 2.780 1.00 90.50 303 THR A CA 1
ATOM 2297 C C . THR A 1 303 ? 23.697 -13.828 2.128 1.00 90.50 303 THR A C 1
ATOM 2299 O O . THR A 1 303 ? 24.537 -14.675 1.818 1.00 90.50 303 THR A O 1
ATOM 2302 N N . TRP A 1 304 ? 23.889 -12.525 1.918 1.00 94.62 304 TRP A N 1
ATOM 2303 C CA . TRP A 1 304 ? 25.066 -11.988 1.228 1.00 94.62 304 TRP A CA 1
ATOM 2304 C C . TRP A 1 304 ? 25.965 -11.177 2.162 1.00 94.62 304 TRP A C 1
ATOM 2306 O O . TRP A 1 304 ? 25.510 -10.327 2.925 1.00 94.62 304 TRP A O 1
ATOM 2316 N N . GLN A 1 305 ? 27.268 -11.418 2.064 1.00 95.38 305 GLN A N 1
ATOM 2317 C CA . GLN A 1 305 ? 28.322 -10.707 2.783 1.00 95.38 305 GLN A CA 1
ATOM 2318 C C . GLN A 1 305 ? 29.168 -9.908 1.791 1.00 95.38 305 GLN A C 1
ATOM 2320 O O . GLN A 1 305 ? 29.329 -10.312 0.640 1.00 95.38 305 GLN A O 1
ATOM 2325 N N . ARG A 1 306 ? 29.736 -8.778 2.222 1.00 95.00 306 ARG A N 1
ATOM 2326 C CA . ARG A 1 306 ? 30.707 -8.034 1.406 1.00 95.00 306 ARG A CA 1
ATOM 2327 C C . ARG A 1 306 ? 32.001 -8.834 1.272 1.00 95.00 306 ARG A C 1
ATOM 2329 O O . ARG A 1 306 ? 32.519 -9.321 2.274 1.00 95.00 306 ARG A O 1
ATOM 2336 N N . GLY A 1 307 ? 32.510 -8.938 0.049 1.00 93.06 307 GLY A N 1
ATOM 2337 C CA . GLY A 1 307 ? 33.859 -9.433 -0.219 1.00 93.06 307 GLY A CA 1
ATOM 2338 C C . GLY A 1 307 ? 34.874 -8.286 -0.364 1.00 93.06 307 GLY A C 1
ATOM 2339 O O . GLY A 1 307 ? 34.508 -7.111 -0.234 1.00 93.06 307 GLY A O 1
ATOM 2340 N N . PRO A 1 308 ? 36.151 -8.603 -0.643 1.00 93.31 308 PRO A N 1
ATOM 2341 C CA . PRO A 1 308 ? 37.177 -7.610 -0.963 1.00 93.31 308 PRO A CA 1
ATOM 2342 C C . PRO A 1 308 ? 36.858 -6.849 -2.262 1.00 93.31 308 PRO A C 1
ATOM 2344 O O . PRO A 1 308 ? 36.286 -7.405 -3.201 1.00 93.31 308 PRO A O 1
ATOM 2347 N N . GLN A 1 309 ? 37.246 -5.575 -2.340 1.00 92.62 309 GLN A N 1
ATOM 2348 C CA . GLN A 1 309 ? 37.210 -4.823 -3.601 1.00 92.62 309 GLN A CA 1
ATOM 2349 C C . GLN A 1 309 ? 38.233 -5.406 -4.586 1.00 92.62 309 GLN A C 1
ATOM 2351 O O . GLN A 1 309 ? 39.297 -5.856 -4.166 1.00 92.62 309 GLN A O 1
ATOM 2356 N N . VAL A 1 310 ? 37.924 -5.374 -5.885 1.00 96.62 310 VAL A N 1
ATOM 2357 C CA . VAL A 1 310 ? 38.847 -5.830 -6.946 1.00 96.62 310 VAL A CA 1
ATOM 2358 C C . VAL A 1 310 ? 40.081 -4.927 -6.998 1.00 96.62 310 VAL A C 1
ATOM 2360 O O . VAL A 1 310 ? 41.208 -5.399 -7.092 1.00 96.62 310 VAL A O 1
ATOM 2363 N N . PHE A 1 311 ? 39.851 -3.618 -6.886 1.00 96.19 311 PHE A N 1
ATOM 2364 C CA . PHE A 1 311 ? 40.855 -2.572 -7.021 1.00 96.19 311 PHE A CA 1
ATOM 2365 C C . PHE A 1 311 ? 40.874 -1.662 -5.783 1.00 96.19 311 PHE A C 1
ATOM 2367 O O . PHE A 1 311 ? 40.072 -0.727 -5.696 1.00 96.19 311 PHE A O 1
ATOM 2374 N N . PRO A 1 312 ? 41.788 -1.898 -4.823 1.00 90.44 312 PRO A N 1
ATOM 2375 C CA . PRO A 1 312 ? 42.050 -0.963 -3.727 1.00 90.44 312 PRO A CA 1
ATOM 2376 C C . PRO A 1 312 ? 42.585 0.390 -4.225 1.00 90.44 312 PRO A C 1
ATOM 2378 O O . PRO A 1 312 ? 42.287 1.432 -3.642 1.00 90.44 312 PRO A O 1
ATOM 2381 N N . GLU A 1 313 ? 43.336 0.373 -5.329 1.00 90.44 313 GLU A N 1
ATOM 2382 C CA . GLU A 1 313 ? 43.906 1.542 -6.001 1.00 90.44 313 GLU A CA 1
ATOM 2383 C C . GLU A 1 313 ? 43.455 1.600 -7.468 1.00 90.44 313 GLU A C 1
ATOM 2385 O O . GLU A 1 313 ? 43.112 0.585 -8.072 1.00 90.44 313 GLU A O 1
ATOM 2390 N N . ILE A 1 314 ? 43.432 2.799 -8.052 1.00 92.44 314 ILE A N 1
ATOM 2391 C CA . ILE A 1 314 ? 42.991 3.015 -9.437 1.00 92.44 314 ILE A CA 1
ATOM 2392 C C . ILE A 1 314 ? 44.118 2.585 -10.393 1.00 92.44 314 ILE A C 1
ATOM 2394 O O . ILE A 1 314 ? 45.209 3.144 -10.281 1.00 92.44 314 ILE A O 1
ATOM 2398 N N . PRO A 1 315 ? 43.884 1.686 -11.370 1.00 93.56 315 PRO A N 1
ATOM 2399 C CA . PRO A 1 315 ? 44.898 1.352 -12.368 1.00 93.56 315 PRO A CA 1
ATOM 2400 C C . PRO A 1 315 ? 45.354 2.585 -13.162 1.00 93.56 315 PRO A C 1
ATOM 2402 O O . PRO A 1 315 ? 44.526 3.347 -13.661 1.00 93.56 315 PRO A O 1
ATOM 2405 N N . ASN A 1 316 ? 46.670 2.773 -13.301 1.00 91.12 316 ASN A N 1
ATOM 2406 C CA . ASN A 1 316 ? 47.273 4.025 -13.787 1.00 91.12 316 ASN A CA 1
ATOM 2407 C C . ASN A 1 316 ? 46.735 4.513 -15.148 1.00 91.12 316 ASN A C 1
ATOM 2409 O O . ASN A 1 316 ? 46.567 5.712 -15.342 1.00 91.12 316 ASN A O 1
ATOM 2413 N N . TRP A 1 317 ? 46.415 3.601 -16.072 1.00 94.69 317 TRP A N 1
ATOM 2414 C CA . TRP A 1 317 ? 45.923 3.941 -17.415 1.00 94.69 317 TRP A CA 1
ATOM 2415 C C . TRP A 1 317 ? 44.514 4.569 -17.420 1.00 94.69 317 TRP A C 1
ATOM 2417 O O . TRP A 1 317 ? 44.118 5.213 -18.393 1.00 94.69 317 TRP A O 1
ATOM 2427 N N . VAL A 1 318 ? 43.727 4.389 -16.350 1.00 94.69 318 VAL A N 1
ATOM 2428 C CA . VAL A 1 318 ? 42.310 4.798 -16.284 1.00 94.69 318 VAL A CA 1
ATOM 2429 C C . VAL A 1 318 ? 42.134 6.298 -16.514 1.00 94.69 318 VAL A C 1
ATOM 2431 O O . VAL A 1 318 ? 41.179 6.715 -17.174 1.00 94.69 318 VAL A O 1
ATOM 2434 N N . THR A 1 319 ? 43.043 7.119 -15.982 1.00 89.38 319 THR A N 1
ATOM 2435 C CA . THR A 1 319 ? 42.976 8.580 -16.126 1.00 89.38 319 THR A CA 1
ATOM 2436 C C . THR A 1 319 ? 43.347 9.073 -17.518 1.00 89.38 319 THR A C 1
ATOM 2438 O O . THR A 1 319 ? 42.882 10.149 -17.897 1.00 89.38 319 THR A O 1
ATOM 2441 N N . ASP A 1 320 ? 44.118 8.290 -18.272 1.00 90.56 320 ASP A N 1
ATOM 2442 C CA . ASP A 1 320 ? 44.533 8.622 -19.638 1.00 90.56 320 ASP A CA 1
ATOM 2443 C C . ASP A 1 320 ? 43.390 8.356 -20.630 1.00 90.56 320 ASP A C 1
ATOM 2445 O O . ASP A 1 320 ? 43.174 9.128 -21.563 1.00 90.56 320 ASP A O 1
ATOM 2449 N N . VAL A 1 321 ? 42.612 7.292 -20.391 1.00 90.88 321 VAL A N 1
ATOM 2450 C CA . VAL A 1 321 ? 41.481 6.886 -21.244 1.00 90.88 321 VAL A CA 1
ATOM 2451 C C . VAL A 1 321 ? 40.191 7.644 -20.911 1.00 90.88 321 VAL A C 1
ATOM 2453 O O . VAL A 1 321 ? 39.469 8.049 -21.822 1.00 90.88 321 VAL A O 1
ATOM 2456 N N . VAL A 1 322 ? 39.894 7.884 -19.625 1.00 92.62 322 VAL A N 1
ATOM 2457 C CA . VAL A 1 322 ? 38.727 8.683 -19.199 1.00 92.62 322 VAL A CA 1
ATOM 2458 C C . VAL A 1 322 ? 39.148 9.785 -18.216 1.00 92.62 322 VAL A C 1
ATOM 2460 O O . VAL A 1 322 ? 39.027 9.629 -16.991 1.00 92.62 322 VAL A O 1
ATOM 2463 N N . PRO A 1 323 ? 39.597 10.948 -18.732 1.00 85.19 323 PRO A N 1
ATOM 2464 C CA . PRO A 1 323 ? 39.976 12.093 -17.914 1.00 85.19 323 PRO A CA 1
ATOM 2465 C C . PRO A 1 323 ? 38.830 12.556 -17.005 1.00 85.19 323 PRO A C 1
ATOM 2467 O O . PRO A 1 323 ? 37.815 13.090 -17.453 1.00 85.19 323 PRO A O 1
ATOM 2470 N N . GLY A 1 324 ? 39.007 12.356 -15.697 1.00 81.06 324 GLY A N 1
ATOM 2471 C CA . GLY A 1 324 ? 38.014 12.697 -14.673 1.00 81.06 324 GLY A CA 1
ATOM 2472 C C . GLY A 1 324 ? 37.484 11.511 -13.866 1.00 81.06 324 GLY A C 1
ATOM 2473 O O . GLY A 1 324 ? 36.898 11.742 -12.811 1.00 81.06 324 GLY A O 1
ATOM 2474 N N . GLN A 1 325 ? 37.738 10.265 -14.281 1.00 88.81 325 GLN A N 1
ATOM 2475 C CA . GLN A 1 325 ? 37.407 9.084 -13.477 1.00 88.81 325 GLN A CA 1
ATOM 2476 C C . GLN A 1 325 ? 38.221 9.053 -12.162 1.00 88.81 325 GLN A C 1
ATOM 2478 O O . GLN A 1 325 ? 39.346 9.553 -12.090 1.00 88.81 325 GLN A O 1
ATOM 2483 N N . ARG A 1 326 ? 37.617 8.522 -11.091 1.00 89.00 326 ARG A N 1
ATOM 2484 C CA . ARG A 1 326 ? 38.125 8.497 -9.704 1.00 89.00 326 ARG A CA 1
ATOM 2485 C C . ARG A 1 326 ? 37.943 7.121 -9.037 1.00 89.00 326 ARG A C 1
ATOM 2487 O O . ARG A 1 326 ? 37.726 7.041 -7.834 1.00 89.00 326 ARG A O 1
ATOM 2494 N N . GLY A 1 327 ? 38.006 6.046 -9.823 1.00 90.38 327 GLY A N 1
ATOM 2495 C CA . GLY A 1 327 ? 37.940 4.664 -9.331 1.00 90.38 327 GLY A CA 1
ATOM 2496 C C . GLY A 1 327 ? 36.536 4.121 -9.064 1.00 90.38 327 GLY A C 1
ATOM 2497 O O . GLY A 1 327 ? 36.414 3.046 -8.487 1.00 90.38 327 GLY A O 1
ATOM 2498 N N . HIS A 1 328 ? 35.476 4.829 -9.461 1.00 95.25 328 HIS A N 1
ATOM 2499 C CA . HIS A 1 328 ? 34.105 4.327 -9.376 1.00 95.25 328 HIS A CA 1
ATOM 2500 C C . HIS A 1 328 ? 33.728 3.663 -10.703 1.00 95.25 328 HIS A C 1
ATOM 2502 O O . HIS A 1 328 ? 33.193 4.313 -11.606 1.00 95.25 328 HIS A O 1
ATOM 2508 N N . PHE A 1 329 ? 34.043 2.375 -10.806 1.00 97.81 329 PHE A N 1
ATOM 2509 C CA . PHE A 1 329 ? 33.824 1.540 -11.986 1.00 97.81 329 PHE A CA 1
ATOM 2510 C C . PHE A 1 329 ? 32.402 0.979 -12.013 1.00 97.81 329 PHE A C 1
ATOM 2512 O O . PHE A 1 329 ? 31.783 0.809 -10.957 1.00 97.81 329 PHE A O 1
ATOM 2519 N N . TRP A 1 330 ? 31.861 0.757 -13.211 1.00 98.12 330 TRP A N 1
ATOM 2520 C CA . TRP A 1 330 ? 30.455 0.375 -13.397 1.00 98.12 330 TRP A CA 1
ATOM 2521 C C . TRP A 1 330 ? 30.316 -0.971 -14.099 1.00 98.12 330 TRP A C 1
ATOM 2523 O O . TRP A 1 330 ? 31.254 -1.406 -14.769 1.00 98.12 330 TRP A O 1
ATOM 2533 N N . ALA A 1 331 ? 29.137 -1.579 -13.962 1.00 97.94 331 ALA A N 1
ATOM 2534 C CA . ALA A 1 331 ? 28.678 -2.734 -14.726 1.00 97.94 331 ALA A CA 1
ATOM 2535 C C . ALA A 1 331 ? 29.771 -3.794 -14.939 1.00 97.94 331 ALA A C 1
ATOM 2537 O O . ALA A 1 331 ? 30.246 -3.975 -16.063 1.00 97.94 331 ALA A O 1
ATOM 2538 N N . PRO A 1 332 ? 30.277 -4.416 -13.860 1.00 98.31 332 PRO A N 1
ATOM 2539 C CA . PRO A 1 332 ? 31.195 -5.521 -14.010 1.00 98.31 332 PRO A CA 1
ATOM 2540 C C . PRO A 1 332 ? 30.449 -6.774 -14.473 1.00 98.31 332 PRO A C 1
ATOM 2542 O O . PRO A 1 332 ? 29.335 -7.029 -14.021 1.00 98.31 332 PRO A O 1
ATOM 2545 N N . ASP A 1 333 ? 31.101 -7.607 -15.278 1.00 98.56 333 ASP A N 1
ATOM 2546 C CA . ASP A 1 333 ? 30.653 -8.977 -15.530 1.00 98.56 333 ASP A CA 1
ATOM 2547 C C . ASP A 1 333 ? 31.797 -9.973 -15.337 1.00 98.56 333 ASP A C 1
ATOM 2549 O O . ASP A 1 333 ? 32.961 -9.631 -15.547 1.00 98.56 333 ASP A O 1
ATOM 2553 N N . VAL A 1 334 ? 31.484 -11.188 -14.884 1.00 98.12 334 VAL A N 1
ATOM 2554 C CA . VAL A 1 334 ? 32.486 -12.177 -14.469 1.00 98.12 334 VAL A CA 1
ATOM 2555 C C . VAL A 1 334 ? 32.190 -13.564 -15.025 1.00 98.12 334 VAL A C 1
ATOM 2557 O O . VAL A 1 334 ? 31.063 -14.050 -14.973 1.00 98.12 334 VAL A O 1
ATOM 2560 N N . ILE A 1 335 ? 33.233 -14.237 -15.508 1.00 97.06 335 ILE A N 1
ATOM 2561 C CA . ILE A 1 335 ? 33.162 -15.618 -15.989 1.00 97.06 335 ILE A CA 1
ATOM 2562 C C . ILE A 1 335 ? 34.366 -16.424 -15.498 1.00 97.06 335 ILE A C 1
ATOM 2564 O O . ILE A 1 335 ? 35.499 -15.941 -15.495 1.00 97.06 335 ILE A O 1
ATOM 2568 N N . GLN A 1 336 ? 34.134 -17.676 -15.106 1.00 95.69 336 GLN A N 1
ATOM 2569 C CA . GLN A 1 336 ? 35.215 -18.631 -14.873 1.00 95.69 336 GLN A CA 1
ATOM 2570 C C . GLN A 1 336 ? 35.682 -19.199 -16.222 1.00 95.69 336 GLN A C 1
ATOM 2572 O O . GLN A 1 336 ? 34.901 -19.815 -16.949 1.00 95.69 336 GLN A O 1
ATOM 2577 N N . MET A 1 337 ? 36.954 -18.995 -16.565 1.00 93.00 337 MET A N 1
ATOM 2578 C CA . MET A 1 337 ? 37.565 -19.459 -17.812 1.00 93.00 337 MET A CA 1
ATOM 2579 C C . MET A 1 337 ? 38.772 -20.340 -17.489 1.00 93.00 337 MET A C 1
ATOM 2581 O O . MET A 1 337 ? 39.896 -19.855 -17.374 1.00 93.00 337 MET A O 1
ATOM 2585 N N . GLY A 1 338 ? 38.527 -21.644 -17.345 1.00 89.25 338 GLY A N 1
ATOM 2586 C CA . GLY A 1 338 ? 39.547 -22.599 -16.915 1.00 89.25 338 GLY A CA 1
ATOM 2587 C C . GLY A 1 338 ? 39.839 -22.474 -15.420 1.00 89.25 338 GLY A C 1
ATOM 2588 O O . GLY A 1 338 ? 38.936 -22.599 -14.596 1.00 89.25 338 GLY A O 1
ATOM 2589 N N . ASP A 1 339 ? 41.100 -22.229 -15.091 1.00 90.31 339 ASP A N 1
ATOM 2590 C CA . ASP A 1 339 ? 41.683 -22.127 -13.748 1.00 90.31 339 ASP A CA 1
ATOM 2591 C C . ASP A 1 339 ? 41.640 -20.707 -13.148 1.00 90.31 339 ASP A C 1
ATOM 2593 O O . ASP A 1 339 ? 42.303 -20.430 -12.153 1.00 90.31 339 ASP A O 1
ATOM 2597 N N . ARG A 1 340 ? 40.865 -19.797 -13.749 1.00 94.56 340 ARG A N 1
ATOM 2598 C CA . ARG A 1 340 ?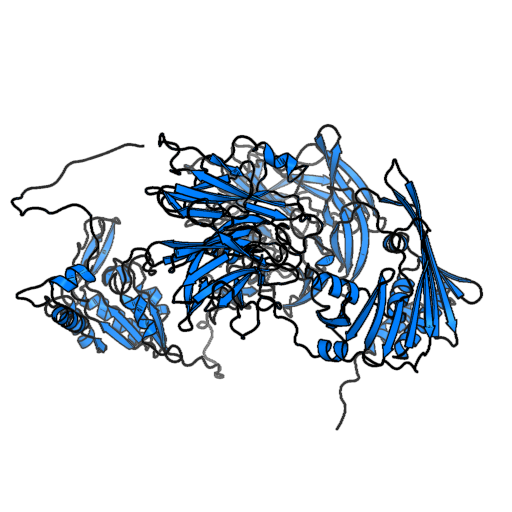 40.820 -18.373 -13.386 1.00 94.56 340 ARG A CA 1
ATOM 2599 C C . ARG A 1 340 ? 39.457 -17.730 -13.626 1.00 94.56 340 ARG A C 1
ATOM 2601 O O . ARG A 1 340 ? 38.678 -18.173 -14.473 1.00 94.56 340 ARG A O 1
ATOM 2608 N N . TYR A 1 341 ? 39.209 -16.627 -12.930 1.00 98.19 341 TYR A N 1
ATOM 2609 C CA . TYR A 1 341 ? 38.031 -15.775 -13.076 1.00 98.19 341 TYR A CA 1
ATOM 2610 C C . TYR A 1 341 ? 38.412 -14.505 -13.829 1.00 98.19 341 TYR A C 1
ATOM 2612 O O . TYR A 1 341 ? 39.304 -13.781 -13.396 1.00 98.19 341 TYR A O 1
ATOM 2620 N N . LEU A 1 342 ? 37.739 -14.236 -14.945 1.00 98.50 342 LEU A N 1
ATOM 2621 C CA . LEU A 1 342 ? 37.901 -13.024 -15.746 1.00 98.50 342 LEU A CA 1
ATOM 2622 C C . LEU A 1 342 ? 36.777 -12.065 -15.370 1.00 98.50 342 LEU A C 1
ATOM 2624 O O . LEU A 1 342 ? 35.609 -12.431 -15.491 1.00 98.50 342 LEU A O 1
ATOM 2628 N N . LEU A 1 343 ? 37.130 -10.858 -14.937 1.00 98.69 343 LEU A N 1
ATOM 2629 C CA . LEU A 1 343 ? 36.202 -9.789 -14.595 1.00 98.69 343 LEU A CA 1
ATOM 2630 C C . LEU A 1 343 ? 36.379 -8.622 -15.563 1.00 98.69 343 LEU A C 1
ATOM 2632 O O . LEU A 1 343 ? 37.424 -7.971 -15.604 1.00 98.69 343 LEU A O 1
ATOM 2636 N N . TYR A 1 344 ? 35.333 -8.350 -16.326 1.00 98.75 344 TYR A N 1
ATOM 2637 C CA . TYR A 1 344 ? 35.229 -7.185 -17.188 1.00 98.75 344 TYR A CA 1
ATOM 2638 C C . TYR A 1 344 ? 34.578 -6.043 -16.417 1.00 98.75 344 TYR A C 1
ATOM 2640 O O . TYR A 1 344 ? 33.745 -6.299 -15.555 1.00 98.75 344 TYR A O 1
ATOM 2648 N N . TYR A 1 345 ? 34.952 -4.794 -16.690 1.00 98.62 345 TYR A N 1
ATOM 2649 C CA . TYR A 1 345 ? 34.399 -3.630 -15.988 1.00 98.62 345 TYR A CA 1
ATOM 2650 C C . TYR A 1 345 ? 34.409 -2.365 -16.848 1.00 98.62 345 TYR A C 1
ATOM 2652 O O . TYR A 1 345 ? 35.265 -2.196 -17.718 1.00 98.62 345 TYR A O 1
ATOM 2660 N N . SER A 1 346 ? 33.464 -1.462 -16.580 1.00 98.50 346 SER A N 1
ATOM 2661 C CA . SER A 1 346 ? 33.277 -0.221 -17.335 1.00 98.50 346 SER A CA 1
ATOM 2662 C C . SER A 1 346 ? 33.971 0.975 -16.680 1.00 98.50 346 SER A C 1
ATOM 2664 O O . SER A 1 346 ? 33.824 1.243 -15.481 1.00 98.50 346 SER A O 1
ATOM 2666 N N . VAL A 1 347 ? 34.673 1.751 -17.503 1.00 97.75 347 VAL A N 1
ATOM 2667 C CA . VAL A 1 347 ? 35.352 3.003 -17.164 1.00 97.75 347 VAL A CA 1
ATOM 2668 C C . VAL A 1 347 ? 34.710 4.119 -17.987 1.00 97.75 347 VAL A C 1
ATOM 2670 O O . VAL A 1 347 ? 34.839 4.142 -19.206 1.00 97.75 347 VAL A O 1
ATOM 2673 N N . SER A 1 348 ? 33.979 5.033 -17.342 1.00 95.88 348 SER A N 1
ATOM 2674 C CA . SER A 1 348 ? 33.157 6.034 -18.045 1.00 95.88 348 SER A CA 1
ATOM 2675 C C . SER A 1 348 ? 32.904 7.300 -17.203 1.00 95.88 348 SER A C 1
ATOM 2677 O O . SER A 1 348 ? 33.464 7.470 -16.116 1.00 95.88 348 SER A O 1
ATOM 2679 N N . SER A 1 349 ? 32.099 8.230 -17.725 1.00 87.81 349 SER A N 1
ATOM 2680 C CA . SER A 1 349 ? 31.610 9.452 -17.075 1.00 87.81 349 SER A CA 1
ATOM 2681 C C . SER A 1 349 ? 30.177 9.744 -17.531 1.00 87.81 349 SER A C 1
ATOM 2683 O O . SER A 1 349 ? 29.890 9.726 -18.724 1.00 87.81 349 SER A O 1
ATOM 2685 N N . PHE A 1 350 ? 29.266 9.993 -16.583 1.00 82.62 350 PHE A N 1
ATOM 2686 C CA . PHE A 1 350 ? 27.824 9.860 -16.830 1.00 82.62 350 PHE A CA 1
ATOM 2687 C C . PHE A 1 350 ? 27.317 10.788 -17.947 1.00 82.62 350 PHE A C 1
ATOM 2689 O O . PHE A 1 350 ? 27.577 11.993 -17.930 1.00 82.62 350 PHE A O 1
ATOM 2696 N N . GLY A 1 351 ? 26.574 10.222 -18.904 1.00 77.88 351 GLY A N 1
ATOM 2697 C CA . GLY A 1 351 ? 26.047 10.948 -20.065 1.00 77.88 351 GLY A CA 1
ATOM 2698 C C . GLY A 1 351 ? 27.062 11.220 -21.186 1.00 77.88 351 GLY A C 1
ATOM 2699 O O . GLY A 1 351 ? 26.805 12.090 -22.015 1.00 77.88 351 GLY A O 1
ATOM 2700 N N . LYS A 1 352 ? 28.200 10.512 -21.218 1.00 89.94 352 LYS A N 1
ATOM 2701 C CA . LYS A 1 352 ? 29.209 10.564 -22.292 1.00 89.94 352 LYS A CA 1
ATOM 2702 C C . LYS A 1 352 ? 29.548 9.155 -22.794 1.00 89.94 352 LYS A C 1
ATOM 2704 O O . LYS A 1 352 ? 29.418 8.200 -22.038 1.00 89.94 352 LYS A O 1
ATOM 2709 N N . ASN A 1 353 ? 30.040 9.066 -24.030 1.00 93.69 353 ASN A N 1
ATOM 2710 C CA . ASN A 1 353 ? 30.570 7.853 -24.667 1.00 93.69 353 ASN A CA 1
ATOM 2711 C C . ASN A 1 353 ? 32.106 7.807 -24.748 1.00 93.69 353 ASN A C 1
ATOM 2713 O O . ASN A 1 353 ? 32.649 6.842 -25.269 1.00 93.69 353 ASN A O 1
ATOM 2717 N N . THR A 1 354 ? 32.841 8.791 -24.216 1.00 95.94 354 THR A N 1
ATOM 2718 C CA . THR A 1 354 ? 34.283 8.619 -23.955 1.00 95.94 354 THR A CA 1
ATOM 2719 C C . THR A 1 354 ? 34.431 7.603 -22.824 1.00 95.94 354 THR A C 1
ATOM 2721 O O . THR A 1 354 ? 34.185 7.933 -21.660 1.00 95.94 354 THR A O 1
ATOM 2724 N N . SER A 1 355 ? 34.663 6.338 -23.163 1.00 97.38 355 SER A N 1
ATOM 2725 C CA . SER A 1 355 ? 34.482 5.198 -22.254 1.00 97.38 355 SER A CA 1
ATOM 2726 C C . SER A 1 355 ? 35.278 3.986 -22.712 1.00 97.38 355 SER A C 1
ATOM 2728 O O . SER A 1 355 ? 35.606 3.870 -23.889 1.00 97.38 355 SER A O 1
ATOM 2730 N N . ALA A 1 356 ? 35.583 3.078 -21.791 1.00 97.75 356 ALA A N 1
ATOM 2731 C CA . ALA A 1 356 ? 36.234 1.817 -22.106 1.00 97.75 356 ALA A CA 1
ATOM 2732 C C . ALA A 1 356 ? 35.741 0.678 -21.216 1.00 97.75 356 ALA A C 1
ATOM 2734 O O . ALA A 1 356 ? 35.476 0.865 -20.028 1.00 97.75 356 ALA A O 1
ATOM 2735 N N . ILE A 1 357 ? 35.721 -0.521 -21.789 1.00 98.62 357 ILE A N 1
ATOM 2736 C CA . ILE A 1 357 ? 35.621 -1.780 -21.055 1.00 98.62 357 ILE A CA 1
ATOM 2737 C C . ILE A 1 357 ? 37.037 -2.311 -20.877 1.00 98.62 357 ILE A C 1
ATOM 2739 O O . ILE A 1 357 ? 37.803 -2.370 -21.841 1.00 98.62 357 ILE A O 1
ATOM 2743 N N . ALA A 1 358 ? 37.379 -2.714 -19.660 1.00 98.12 358 ALA A N 1
ATOM 2744 C CA . ALA A 1 358 ? 38.659 -3.316 -19.310 1.00 98.12 358 ALA A CA 1
ATOM 2745 C C . ALA A 1 358 ? 38.484 -4.710 -18.700 1.00 98.12 358 ALA A C 1
ATOM 2747 O O . ALA A 1 358 ? 37.359 -5.148 -18.469 1.00 98.12 358 ALA A O 1
ATOM 2748 N N . LEU A 1 359 ? 39.600 -5.414 -18.497 1.00 98.31 359 LEU A N 1
ATOM 2749 C CA . LEU A 1 359 ? 39.661 -6.786 -17.991 1.00 98.31 359 LEU A CA 1
ATOM 2750 C C . LEU A 1 359 ? 40.644 -6.878 -16.822 1.00 98.31 359 LEU A C 1
ATOM 2752 O O . LEU A 1 359 ? 41.789 -6.459 -16.965 1.00 98.31 359 LEU A O 1
ATOM 2756 N N . ALA A 1 360 ? 40.232 -7.535 -15.743 1.00 98.12 360 ALA A N 1
ATOM 2757 C CA . ALA A 1 360 ? 41.101 -8.090 -14.712 1.00 98.12 360 ALA A CA 1
ATOM 2758 C C . ALA A 1 360 ? 40.910 -9.610 -14.610 1.00 98.12 360 ALA A C 1
ATOM 2760 O O . ALA A 1 360 ? 39.850 -10.122 -14.973 1.00 98.12 360 ALA A O 1
ATOM 2761 N N . TRP A 1 361 ? 41.888 -10.347 -14.084 1.00 96.50 361 TRP A N 1
ATOM 2762 C CA . TRP A 1 361 ? 41.663 -11.741 -13.680 1.00 96.50 361 TRP A CA 1
ATOM 2763 C C . TRP A 1 361 ? 42.371 -12.109 -12.375 1.00 96.50 361 TRP A C 1
ATOM 2765 O O . TRP A 1 361 ? 43.317 -11.441 -11.961 1.00 96.50 361 TRP A O 1
ATOM 2775 N N . THR A 1 362 ? 41.884 -13.170 -11.734 1.00 97.69 362 THR A N 1
ATOM 2776 C CA . THR A 1 362 ? 42.465 -13.799 -10.534 1.00 97.69 362 THR A CA 1
ATOM 2777 C C . THR A 1 362 ? 42.319 -15.328 -10.636 1.00 97.69 362 THR A C 1
ATOM 2779 O O . THR A 1 362 ? 41.319 -15.784 -11.204 1.00 97.69 362 THR A O 1
ATOM 2782 N N . PRO A 1 363 ? 43.259 -16.148 -10.123 1.00 96.88 363 PRO A N 1
ATOM 2783 C CA . PRO A 1 363 ? 43.096 -17.607 -10.053 1.00 96.88 363 PRO A CA 1
ATOM 2784 C C . PRO A 1 363 ? 41.889 -18.028 -9.198 1.00 96.88 363 PRO A C 1
ATOM 2786 O O . PRO A 1 363 ? 41.172 -18.977 -9.504 1.00 96.88 363 PRO A O 1
ATOM 2789 N N . THR A 1 364 ? 41.637 -17.286 -8.120 1.00 96.88 364 THR A N 1
ATOM 2790 C CA . THR A 1 364 ? 40.724 -17.662 -7.033 1.00 96.88 364 THR A CA 1
ATOM 2791 C C . THR A 1 364 ? 39.986 -16.434 -6.503 1.00 96.88 364 THR A C 1
ATOM 2793 O O . THR A 1 364 ? 40.506 -15.316 -6.556 1.00 96.88 364 THR A O 1
ATOM 2796 N N . LEU A 1 365 ? 38.758 -16.619 -6.009 1.00 97.19 365 LEU A N 1
ATOM 2797 C CA . LEU A 1 365 ? 37.987 -15.557 -5.344 1.00 97.19 365 LEU A CA 1
ATOM 2798 C C . LEU A 1 365 ? 38.104 -15.617 -3.815 1.00 97.19 365 LEU A C 1
ATOM 2800 O O . LEU A 1 365 ? 37.667 -14.687 -3.141 1.00 97.19 365 LEU A O 1
ATOM 2804 N N . ASN A 1 366 ? 38.680 -16.688 -3.262 1.00 94.75 366 ASN A N 1
ATOM 2805 C CA . ASN A 1 366 ? 38.842 -16.847 -1.821 1.00 94.75 366 ASN A CA 1
ATOM 2806 C C . ASN A 1 366 ? 40.014 -15.983 -1.310 1.00 94.75 366 ASN A C 1
ATOM 2808 O O . ASN A 1 366 ? 41.151 -16.307 -1.634 1.00 94.75 366 ASN A O 1
ATOM 2812 N N . PRO A 1 367 ? 39.796 -14.951 -0.472 1.00 91.69 367 PRO A N 1
ATOM 2813 C CA . PRO A 1 367 ? 40.877 -14.100 0.036 1.00 91.69 367 PRO A CA 1
ATOM 2814 C C . PRO A 1 367 ? 41.822 -14.791 1.035 1.00 91.69 367 PRO A C 1
ATOM 2816 O O . PRO A 1 367 ? 42.814 -14.191 1.439 1.00 91.69 367 PRO A O 1
ATOM 2819 N N . GLU A 1 368 ? 41.511 -16.016 1.470 1.00 92.94 368 GLU A N 1
ATOM 2820 C CA . GLU A 1 368 ? 42.371 -16.836 2.338 1.00 92.94 368 GLU A CA 1
ATOM 2821 C C . GLU A 1 368 ? 43.346 -17.728 1.540 1.00 92.94 368 GLU A C 1
ATOM 2823 O O . GLU A 1 368 ? 44.221 -18.369 2.121 1.00 92.94 368 GLU A O 1
ATOM 2828 N N . ASP A 1 369 ? 43.194 -17.783 0.216 1.00 94.88 369 ASP A N 1
ATOM 2829 C CA . ASP A 1 369 ? 44.042 -18.545 -0.699 1.00 94.88 369 ASP A CA 1
ATOM 2830 C C . ASP A 1 369 ? 45.309 -17.734 -1.058 1.00 94.88 369 ASP A C 1
ATOM 2832 O O . ASP A 1 369 ? 45.179 -16.573 -1.453 1.00 94.88 369 ASP A O 1
ATOM 2836 N N . PRO A 1 370 ? 46.534 -18.288 -0.941 1.00 95.44 370 PRO A N 1
ATOM 2837 C CA . PRO A 1 370 ? 47.768 -17.578 -1.293 1.00 95.44 370 PRO A CA 1
ATOM 2838 C C . PRO A 1 370 ? 47.835 -17.072 -2.740 1.00 95.44 370 PRO A C 1
ATOM 2840 O O . PRO A 1 370 ? 48.537 -16.098 -2.999 1.00 95.44 370 PRO A O 1
ATOM 2843 N N . GLU A 1 371 ? 47.104 -17.701 -3.666 1.00 94.94 371 GLU A N 1
ATOM 2844 C CA . GLU A 1 371 ? 47.033 -17.291 -5.075 1.00 94.94 371 GLU A CA 1
ATOM 2845 C C . GLU A 1 371 ? 45.970 -16.196 -5.322 1.00 94.94 371 GLU A C 1
ATOM 2847 O O . GLU A 1 371 ? 45.711 -15.813 -6.464 1.00 94.94 371 GLU A O 1
ATOM 2852 N N . PHE A 1 372 ? 45.323 -15.672 -4.273 1.00 95.25 372 PHE A N 1
ATOM 2853 C CA . PHE A 1 372 ? 44.355 -14.583 -4.392 1.00 95.25 372 PHE A CA 1
ATOM 2854 C C . PHE A 1 372 ? 45.028 -13.257 -4.764 1.00 95.25 372 PHE A C 1
ATOM 2856 O O . PHE A 1 372 ? 45.761 -12.656 -3.976 1.00 95.25 372 PHE A O 1
ATOM 2863 N N . GLY A 1 373 ? 44.696 -12.737 -5.945 1.00 93.50 373 GLY A N 1
ATOM 2864 C CA . GLY A 1 373 ? 45.154 -11.427 -6.383 1.00 93.50 373 GLY A CA 1
ATOM 2865 C C . GLY A 1 373 ? 44.600 -11.054 -7.752 1.00 93.50 373 GLY A C 1
ATOM 2866 O O . GLY A 1 373 ? 44.693 -11.822 -8.707 1.00 93.50 373 GLY A O 1
ATOM 2867 N N . TRP A 1 374 ? 44.044 -9.848 -7.864 1.00 97.00 374 TRP A N 1
ATOM 2868 C CA . TRP A 1 374 ? 43.564 -9.325 -9.140 1.00 97.00 374 TRP A CA 1
ATOM 2869 C C . TRP A 1 374 ? 44.705 -8.702 -9.940 1.00 97.00 374 TRP A C 1
ATOM 2871 O O . TRP A 1 374 ? 45.301 -7.708 -9.526 1.00 97.00 374 TRP A O 1
ATOM 2881 N N . THR A 1 375 ? 44.969 -9.260 -11.118 1.00 96.12 375 THR A N 1
ATOM 2882 C CA . THR A 1 375 ? 45.863 -8.668 -12.116 1.00 96.12 375 THR A CA 1
ATOM 2883 C C . THR A 1 375 ? 45.029 -7.861 -13.105 1.00 96.12 375 THR A C 1
ATOM 2885 O O . THR A 1 375 ? 44.091 -8.397 -13.696 1.00 96.12 375 THR A O 1
ATOM 2888 N N . ASP A 1 376 ? 45.353 -6.581 -13.297 1.00 96.12 376 ASP A N 1
ATOM 2889 C CA . ASP A 1 376 ? 44.751 -5.749 -14.345 1.00 96.12 376 ASP A CA 1
ATOM 2890 C C . ASP A 1 376 ? 45.405 -6.015 -15.708 1.00 96.12 376 ASP A C 1
ATOM 2892 O O . ASP A 1 376 ? 46.628 -6.082 -15.829 1.00 96.12 376 ASP A O 1
ATOM 2896 N N . HIS A 1 377 ? 44.581 -6.127 -16.747 1.00 95.88 377 HIS A N 1
ATOM 2897 C CA . HIS A 1 377 ? 45.005 -6.284 -18.137 1.00 95.88 377 HIS A CA 1
ATOM 2898 C C . HIS A 1 377 ? 44.593 -5.095 -19.013 1.00 95.88 377 HIS A C 1
ATOM 2900 O O . HIS A 1 377 ? 44.805 -5.134 -20.228 1.00 95.88 377 HIS A O 1
ATOM 2906 N N . GLY A 1 378 ? 43.986 -4.049 -18.447 1.00 95.62 378 GLY A N 1
ATOM 2907 C CA . GLY A 1 378 ? 43.614 -2.827 -19.153 1.00 95.62 378 GLY A CA 1
ATOM 2908 C C . GLY A 1 378 ? 42.507 -3.009 -20.196 1.00 95.62 378 GLY A C 1
ATOM 2909 O O . GLY A 1 378 ? 41.706 -3.947 -20.135 1.00 95.62 378 GLY A O 1
ATOM 2910 N N . VAL A 1 379 ? 42.466 -2.104 -21.177 1.00 96.69 379 VAL A N 1
ATOM 2911 C CA . VAL A 1 379 ? 41.376 -1.954 -22.162 1.00 96.69 379 VAL A CA 1
ATOM 2912 C C . VAL A 1 379 ? 41.138 -3.215 -23.011 1.00 96.69 379 VAL A C 1
ATOM 2914 O O . VAL A 1 379 ? 42.069 -3.910 -23.418 1.00 96.69 379 VAL A O 1
ATOM 2917 N N . VAL A 1 380 ? 39.865 -3.517 -23.265 1.00 97.00 380 VAL A N 1
ATOM 2918 C CA . VAL A 1 380 ? 39.347 -4.560 -24.171 1.00 97.00 380 VAL A CA 1
ATOM 2919 C C . VAL A 1 380 ? 38.688 -3.920 -25.395 1.00 97.00 380 VAL A C 1
ATOM 2921 O O . VAL A 1 380 ? 38.880 -4.388 -26.514 1.00 97.00 380 VAL A O 1
ATOM 2924 N N . ILE A 1 381 ? 37.923 -2.847 -25.177 1.00 96.44 381 ILE A N 1
ATOM 2925 C CA . ILE A 1 381 ? 37.324 -1.997 -26.211 1.00 96.44 381 ILE A CA 1
ATOM 2926 C C . ILE A 1 381 ? 37.102 -0.590 -25.638 1.00 96.44 381 ILE A C 1
ATOM 2928 O O . ILE A 1 381 ? 36.826 -0.440 -24.447 1.00 96.44 381 ILE A O 1
ATOM 2932 N N . GLN A 1 382 ? 37.226 0.434 -26.480 1.00 95.88 382 GLN A N 1
ATOM 2933 C CA . GLN A 1 382 ? 37.040 1.845 -26.141 1.00 95.88 382 GLN A CA 1
ATOM 2934 C C . GLN A 1 382 ? 36.087 2.503 -27.149 1.00 95.88 382 GLN A C 1
ATOM 2936 O O . GLN A 1 382 ? 36.018 2.081 -28.302 1.00 95.88 382 GLN A O 1
ATOM 2941 N N . SER A 1 383 ? 35.390 3.548 -26.709 1.00 96.31 383 SER A N 1
ATOM 2942 C CA . SER A 1 383 ? 34.666 4.507 -27.544 1.00 96.31 383 SER A CA 1
ATOM 2943 C C . SER A 1 383 ? 35.080 5.946 -27.202 1.00 96.31 383 SER A C 1
ATOM 2945 O O . SER A 1 383 ? 35.530 6.256 -26.092 1.00 96.31 383 SER A O 1
ATOM 2947 N N . SER A 1 384 ? 34.943 6.832 -28.180 1.00 94.69 384 SER A N 1
ATOM 2948 C CA . SER A 1 384 ? 35.243 8.264 -28.144 1.00 94.69 384 SER A CA 1
ATOM 2949 C C . SER A 1 384 ? 33.972 9.095 -28.374 1.00 94.69 384 SER A C 1
ATOM 2951 O O . SER A 1 384 ? 32.888 8.540 -28.511 1.00 94.69 384 SER A O 1
ATOM 2953 N N . SER A 1 385 ? 34.078 10.429 -28.429 1.00 92.12 385 SER A N 1
ATOM 2954 C CA . SER A 1 385 ? 32.939 11.292 -28.790 1.00 92.12 385 SER A CA 1
ATOM 2955 C C . SER A 1 385 ? 32.415 11.063 -30.210 1.00 92.12 385 SER A C 1
ATOM 2957 O O . SER A 1 385 ? 31.240 11.324 -30.458 1.00 92.12 385 SER A O 1
ATOM 2959 N N . GLU A 1 386 ? 33.265 10.564 -31.111 1.00 93.19 386 GLU A N 1
ATOM 2960 C CA . GLU A 1 386 ? 32.953 10.385 -32.533 1.00 93.19 386 GLU A CA 1
ATOM 2961 C C . GLU A 1 386 ? 32.269 9.041 -32.831 1.00 93.19 386 GLU A C 1
ATOM 2963 O O . GLU A 1 386 ? 31.696 8.862 -33.905 1.00 93.19 386 GLU A O 1
ATOM 2968 N N . ASP A 1 387 ? 32.314 8.097 -31.887 1.00 94.31 387 ASP A N 1
ATOM 2969 C CA . ASP A 1 387 ? 31.724 6.769 -32.041 1.00 94.31 387 ASP A CA 1
ATOM 2970 C C . ASP A 1 387 ? 30.203 6.788 -31.833 1.00 94.31 387 ASP A C 1
ATOM 2972 O O . ASP A 1 387 ? 29.670 7.422 -30.918 1.00 94.31 387 ASP A O 1
ATOM 2976 N N . ASP A 1 388 ? 29.483 6.014 -32.644 1.00 93.56 388 ASP A N 1
ATOM 2977 C CA . ASP A 1 388 ? 28.023 5.886 -32.578 1.00 93.56 388 ASP A CA 1
ATOM 2978 C C . ASP A 1 388 ? 27.545 4.887 -31.504 1.00 93.56 388 ASP A C 1
ATOM 2980 O O . ASP A 1 388 ? 26.390 4.460 -31.508 1.00 93.56 388 ASP A O 1
ATOM 2984 N N . PHE A 1 389 ? 28.413 4.499 -30.572 1.00 95.75 389 PHE A N 1
ATOM 2985 C CA . PHE A 1 389 ? 28.116 3.585 -29.474 1.00 95.75 389 PHE A CA 1
ATOM 2986 C C . PHE A 1 389 ? 28.894 3.977 -28.214 1.00 95.75 389 PHE A C 1
ATOM 2988 O O . PHE A 1 389 ? 29.775 4.834 -28.247 1.00 95.75 389 PHE A O 1
ATOM 2995 N N . ASN A 1 390 ? 28.553 3.343 -27.093 1.00 97.94 390 ASN A N 1
ATOM 2996 C CA . ASN A 1 390 ? 29.221 3.543 -25.814 1.00 97.94 390 ASN A CA 1
ATOM 2997 C C . ASN A 1 390 ? 29.856 2.229 -25.340 1.00 97.94 390 ASN A C 1
ATOM 2999 O O . ASN A 1 390 ? 29.155 1.228 -25.204 1.00 97.94 390 ASN A O 1
ATOM 3003 N N . ALA A 1 391 ? 31.163 2.218 -25.092 1.00 97.81 391 ALA A N 1
ATOM 3004 C CA . ALA A 1 391 ? 31.908 1.071 -24.581 1.00 97.81 391 ALA A CA 1
ATOM 3005 C C . ALA A 1 391 ? 31.758 0.959 -23.053 1.00 97.81 391 ALA A C 1
ATOM 3007 O O . ALA A 1 391 ? 32.700 1.215 -22.301 1.00 97.81 391 ALA A O 1
ATOM 3008 N N . ILE A 1 392 ? 30.553 0.582 -22.617 1.00 98.38 392 ILE A N 1
ATOM 3009 C CA . ILE A 1 392 ? 30.204 0.185 -21.245 1.00 98.38 392 ILE A CA 1
ATOM 3010 C C . ILE A 1 392 ? 29.260 -1.029 -21.269 1.00 98.38 392 ILE A C 1
ATOM 3012 O O . ILE A 1 392 ? 28.839 -1.464 -22.342 1.00 98.38 392 ILE A O 1
ATOM 3016 N N . ASP A 1 393 ? 28.923 -1.542 -20.089 1.00 98.38 393 ASP A N 1
ATOM 3017 C CA . ASP A 1 393 ? 28.012 -2.670 -19.857 1.00 98.38 393 ASP A CA 1
ATOM 3018 C C . ASP A 1 393 ? 28.447 -3.978 -20.553 1.00 98.38 393 ASP A C 1
ATOM 3020 O O . ASP A 1 393 ? 27.699 -4.514 -21.372 1.00 98.38 393 ASP A O 1
ATOM 3024 N N . PRO A 1 394 ? 29.662 -4.497 -20.278 1.00 98.56 394 PRO A N 1
ATOM 3025 C CA . PRO A 1 394 ? 30.062 -5.822 -20.738 1.00 98.56 394 PRO A CA 1
ATOM 3026 C C . PRO A 1 394 ? 29.134 -6.906 -20.186 1.00 98.56 394 PRO A C 1
ATOM 3028 O O . PRO A 1 394 ? 28.859 -6.933 -18.992 1.00 98.56 394 PRO A O 1
ATOM 3031 N N . ALA A 1 395 ? 28.785 -7.872 -21.028 1.00 98.19 395 ALA A N 1
ATOM 3032 C CA . ALA A 1 395 ? 28.389 -9.205 -20.592 1.00 98.19 395 ALA A CA 1
ATOM 3033 C C . ALA A 1 395 ? 29.028 -10.256 -21.500 1.00 98.19 395 ALA A C 1
ATOM 3035 O O . ALA A 1 395 ? 29.080 -10.074 -22.724 1.00 98.19 395 ALA A O 1
ATOM 3036 N N . VAL A 1 396 ? 29.555 -11.331 -20.914 1.00 97.50 396 VAL A N 1
ATOM 3037 C CA . VAL A 1 396 ? 30.383 -12.310 -21.629 1.00 97.50 396 VAL A CA 1
ATOM 3038 C C . VAL A 1 396 ? 29.812 -13.723 -21.601 1.00 97.50 396 VAL A C 1
ATOM 3040 O O . VAL A 1 396 ? 29.375 -14.234 -20.575 1.00 97.50 396 VAL A O 1
ATOM 3043 N N . ILE A 1 397 ? 29.876 -14.397 -22.750 1.00 96.50 397 ILE A N 1
ATOM 3044 C CA . ILE A 1 397 ? 29.416 -15.777 -22.913 1.00 96.50 397 ILE A CA 1
ATOM 3045 C C . ILE A 1 397 ? 30.469 -16.618 -23.630 1.00 96.50 397 ILE A C 1
ATOM 3047 O O . ILE A 1 397 ? 30.985 -16.249 -24.689 1.00 96.50 397 ILE A O 1
ATOM 3051 N N . ARG A 1 398 ? 30.742 -17.802 -23.074 1.00 95.25 398 ARG A N 1
ATOM 3052 C CA . ARG A 1 398 ? 31.362 -18.906 -23.807 1.00 95.25 398 ARG A CA 1
ATOM 3053 C C . ARG A 1 398 ? 30.257 -19.817 -24.336 1.00 95.25 398 ARG A C 1
ATOM 3055 O O . ARG A 1 398 ? 29.481 -20.369 -23.564 1.00 95.25 398 ARG A O 1
ATOM 3062 N N . THR A 1 399 ? 30.188 -19.939 -25.650 1.00 93.69 399 THR A N 1
ATOM 3063 C CA . THR A 1 399 ? 29.201 -20.765 -26.361 1.00 93.69 399 THR A CA 1
ATOM 3064 C C . THR A 1 399 ? 29.492 -22.262 -26.215 1.00 93.69 399 THR A C 1
ATOM 3066 O O . THR A 1 399 ? 30.620 -22.660 -25.916 1.00 93.69 399 THR A O 1
ATOM 3069 N N . GLU A 1 400 ? 28.502 -23.111 -26.505 1.00 89.50 400 GLU A N 1
ATOM 3070 C CA . GLU A 1 400 ? 28.686 -24.574 -26.583 1.00 89.50 400 GLU A CA 1
ATOM 3071 C C . GLU A 1 400 ? 29.713 -24.994 -27.658 1.00 89.50 400 GLU A C 1
ATOM 3073 O O . GLU A 1 400 ? 30.398 -26.000 -27.489 1.00 89.50 400 GLU A O 1
ATOM 3078 N N . SER A 1 401 ? 29.886 -24.202 -28.728 1.00 87.81 401 SER A N 1
ATOM 3079 C CA . SER A 1 401 ? 30.950 -24.374 -29.736 1.00 87.81 401 SER A CA 1
ATOM 3080 C C . SER A 1 401 ? 32.345 -23.975 -29.229 1.00 87.81 401 SER A C 1
ATOM 3082 O O . SER A 1 401 ? 33.335 -24.164 -29.933 1.00 87.81 401 SER A O 1
ATOM 3084 N N . GLY A 1 402 ? 32.449 -23.435 -28.011 1.00 89.69 402 GLY A N 1
ATOM 3085 C CA . GLY A 1 402 ? 33.697 -23.009 -27.380 1.00 89.69 402 GLY A CA 1
ATOM 3086 C C . GLY A 1 402 ? 34.146 -21.590 -27.738 1.00 89.69 402 GLY A C 1
ATOM 3087 O O . GLY A 1 402 ? 35.131 -21.123 -27.164 1.00 89.69 402 GLY A O 1
ATOM 3088 N N . GLU A 1 403 ? 33.432 -20.895 -28.627 1.00 93.19 403 GLU A N 1
ATOM 3089 C CA . GLU A 1 403 ? 33.690 -19.495 -28.981 1.00 93.19 403 GLU A CA 1
ATOM 3090 C C . GLU A 1 403 ? 33.370 -18.570 -27.802 1.00 93.19 403 GLU A C 1
ATOM 3092 O O . GLU A 1 403 ? 32.380 -18.789 -27.097 1.00 93.19 403 GLU A O 1
ATOM 3097 N N . PHE A 1 404 ? 34.162 -17.512 -27.626 1.00 96.50 404 PHE A N 1
ATOM 3098 C CA . PHE A 1 404 ? 34.000 -16.536 -26.551 1.00 96.50 404 PHE A CA 1
ATOM 3099 C C . PHE A 1 404 ? 33.591 -15.175 -27.127 1.00 96.50 404 PHE A C 1
ATOM 3101 O O . PHE A 1 404 ? 34.155 -14.707 -28.118 1.00 96.50 404 PHE A O 1
ATOM 3108 N N . TRP A 1 405 ? 32.564 -14.560 -26.546 1.00 97.62 405 TRP A N 1
ATOM 3109 C CA . TRP A 1 405 ? 31.924 -13.355 -27.071 1.00 97.62 405 TRP A CA 1
ATOM 3110 C C . TRP A 1 405 ? 31.577 -12.386 -25.940 1.00 97.62 405 TRP A C 1
ATOM 3112 O O . TRP A 1 405 ? 31.266 -12.811 -24.829 1.00 97.62 405 TRP A O 1
ATOM 3122 N N . MET A 1 406 ? 31.587 -11.090 -26.253 1.00 98.38 406 MET A N 1
ATOM 3123 C CA . MET A 1 406 ? 31.111 -10.015 -25.383 1.00 98.38 406 MET A CA 1
ATOM 3124 C C . MET A 1 406 ? 30.011 -9.235 -26.093 1.00 98.38 406 MET A C 1
ATOM 3126 O O . MET A 1 406 ? 30.244 -8.682 -27.173 1.00 98.38 406 MET A O 1
ATOM 3130 N N . SER A 1 407 ? 28.842 -9.141 -25.467 1.00 98.50 407 SER A N 1
ATOM 3131 C CA . SER A 1 407 ? 27.893 -8.068 -25.752 1.00 98.50 407 SER A CA 1
ATOM 3132 C C . SER A 1 407 ? 28.206 -6.848 -24.887 1.00 98.50 407 SER A C 1
ATOM 3134 O O . SER A 1 407 ? 28.677 -6.993 -23.763 1.00 98.50 407 SER A O 1
ATOM 3136 N N . LEU A 1 408 ? 27.972 -5.652 -25.420 1.00 98.56 408 LEU A N 1
ATOM 3137 C CA . LEU A 1 408 ? 28.165 -4.385 -24.711 1.00 98.56 408 LEU A CA 1
ATOM 3138 C C . LEU A 1 408 ? 27.238 -3.291 -25.252 1.00 98.56 408 LEU A C 1
ATOM 3140 O O . LEU A 1 408 ? 26.671 -3.440 -26.336 1.00 98.56 408 LEU A O 1
ATOM 3144 N N . GLY A 1 409 ? 27.125 -2.165 -24.556 1.00 97.81 409 GLY A N 1
ATOM 3145 C CA . GLY A 1 409 ? 26.532 -0.947 -25.105 1.00 97.81 409 GLY A CA 1
ATOM 3146 C C . GLY A 1 409 ? 25.454 -0.310 -24.240 1.00 97.81 409 GLY A C 1
ATOM 3147 O O . GLY A 1 409 ? 24.691 -0.982 -23.558 1.00 97.81 409 GLY A O 1
ATOM 3148 N N . SER A 1 410 ? 25.362 1.014 -24.350 1.00 97.12 410 SER A N 1
ATOM 3149 C CA . SER A 1 410 ? 24.361 1.856 -23.696 1.00 97.12 410 SER A CA 1
ATOM 3150 C C . SER A 1 410 ? 24.065 3.059 -24.602 1.00 97.12 410 SER A C 1
ATOM 3152 O O . SER A 1 410 ? 24.996 3.716 -25.064 1.00 97.12 410 SER A O 1
ATOM 3154 N N . PHE A 1 411 ? 22.787 3.331 -24.889 1.00 94.06 411 PHE A N 1
ATOM 3155 C CA . PHE A 1 411 ? 22.270 4.405 -25.756 1.00 94.06 411 PHE A CA 1
ATOM 3156 C C . PHE A 1 411 ? 22.923 4.445 -27.168 1.00 94.06 411 PHE A C 1
ATOM 3158 O O . PHE A 1 411 ? 23.198 3.401 -27.759 1.00 94.06 411 PHE A O 1
ATOM 3165 N N . TRP A 1 412 ? 23.090 5.645 -27.749 1.00 95.38 412 TRP A N 1
ATOM 3166 C CA . TRP A 1 412 ? 23.527 5.915 -29.130 1.00 95.38 412 TRP A CA 1
ATOM 3167 C C . TRP A 1 412 ? 22.854 4.986 -30.168 1.00 95.38 412 TRP A C 1
ATOM 3169 O O . TRP A 1 412 ? 21.625 4.923 -30.185 1.00 95.38 412 TRP A O 1
ATOM 3179 N N . SER A 1 413 ? 23.593 4.284 -31.041 1.00 94.25 413 SER A N 1
ATOM 3180 C CA . SER A 1 413 ? 23.017 3.347 -32.023 1.00 94.25 413 SER A CA 1
ATOM 3181 C C . SER A 1 413 ? 22.677 1.966 -31.447 1.00 94.25 413 SER A C 1
ATOM 3183 O O . SER A 1 413 ? 22.184 1.096 -32.169 1.00 94.25 413 SER A O 1
ATOM 3185 N N . GLY A 1 414 ? 22.878 1.765 -30.142 1.00 95.56 414 GLY A N 1
ATOM 3186 C CA . GLY A 1 414 ? 22.458 0.582 -29.400 1.00 95.56 414 GLY A CA 1
ATOM 3187 C C . GLY A 1 414 ? 23.563 -0.442 -29.151 1.00 95.56 414 GLY A C 1
ATOM 3188 O O . GLY A 1 414 ? 24.761 -0.152 -29.232 1.00 95.56 414 GLY A O 1
ATOM 3189 N N . LEU A 1 415 ? 23.129 -1.658 -28.837 1.00 98.31 415 LEU A N 1
ATOM 3190 C CA . LEU A 1 415 ? 23.953 -2.739 -28.309 1.00 98.31 415 LEU A CA 1
ATOM 3191 C C . LEU A 1 415 ? 24.825 -3.362 -29.396 1.00 98.31 415 LEU A C 1
ATOM 3193 O O . LEU A 1 415 ? 24.392 -3.557 -30.538 1.00 98.31 415 LEU A O 1
ATOM 3197 N N . LYS A 1 416 ? 26.054 -3.691 -29.014 1.00 97.94 416 LYS A N 1
ATOM 3198 C CA . LYS A 1 416 ? 27.111 -4.231 -29.861 1.00 97.94 416 LYS A CA 1
ATOM 3199 C C . LYS A 1 416 ? 27.543 -5.621 -29.395 1.00 97.94 416 LYS A C 1
ATOM 3201 O O . LYS A 1 416 ? 27.353 -5.992 -28.241 1.00 97.94 416 LYS A O 1
ATOM 3206 N N . LEU A 1 417 ? 28.153 -6.370 -30.306 1.00 98.00 417 LEU A N 1
ATOM 3207 C CA . LEU A 1 417 ? 28.724 -7.694 -30.087 1.00 98.00 417 LEU A CA 1
ATOM 3208 C C . LEU A 1 417 ? 30.128 -7.759 -30.699 1.00 98.00 417 LEU A C 1
ATOM 3210 O O . LEU A 1 417 ? 30.310 -7.443 -31.880 1.00 98.00 417 LEU A O 1
ATOM 3214 N N . ILE A 1 418 ? 31.101 -8.212 -29.908 1.00 97.44 418 ILE A N 1
ATOM 3215 C CA . ILE A 1 418 ? 32.482 -8.480 -30.332 1.00 97.44 418 ILE A CA 1
ATOM 3216 C C . ILE A 1 418 ? 32.899 -9.901 -29.946 1.00 97.44 418 ILE A C 1
ATOM 3218 O O . ILE A 1 418 ? 32.411 -10.462 -28.966 1.00 97.44 418 ILE A O 1
ATOM 3222 N N . GLN A 1 419 ? 33.817 -10.480 -30.718 1.00 96.19 419 GLN A N 1
ATOM 3223 C CA . GLN A 1 419 ? 34.398 -11.785 -30.413 1.00 96.19 419 GLN A CA 1
ATOM 3224 C C . GLN A 1 419 ? 35.681 -11.614 -29.594 1.00 96.19 419 GLN A C 1
ATOM 3226 O O . GLN A 1 419 ? 36.511 -10.748 -29.898 1.00 96.19 419 GLN A O 1
ATOM 3231 N N . LEU A 1 420 ? 35.835 -12.451 -28.573 1.00 96.25 420 LEU A N 1
ATOM 3232 C CA . LEU A 1 420 ? 36.976 -12.478 -27.670 1.00 96.25 420 LEU A CA 1
ATOM 3233 C C . LEU A 1 420 ? 37.820 -13.735 -27.899 1.00 96.25 420 LEU A C 1
ATOM 3235 O O . LEU A 1 420 ? 37.307 -14.802 -28.231 1.00 96.25 420 LEU A O 1
ATOM 3239 N N . ASP A 1 421 ? 39.122 -13.609 -27.687 1.00 93.12 421 ASP A N 1
ATOM 3240 C CA . ASP A 1 421 ? 40.053 -14.724 -27.619 1.00 93.12 421 ASP A CA 1
ATOM 3241 C C . ASP A 1 421 ? 39.960 -15.374 -26.222 1.00 93.12 421 ASP A C 1
ATOM 3243 O O . ASP A 1 421 ? 40.202 -14.691 -25.222 1.00 93.12 421 ASP A O 1
ATOM 3247 N N . PRO A 1 422 ? 39.640 -16.679 -26.110 1.00 90.00 422 PRO A N 1
ATOM 3248 C CA . PRO A 1 422 ? 39.593 -17.375 -24.823 1.00 90.00 422 PRO A CA 1
ATOM 3249 C C . PRO A 1 422 ? 40.927 -17.380 -24.054 1.00 90.00 422 PRO A C 1
ATOM 3251 O O . PRO A 1 422 ? 40.919 -17.521 -22.829 1.00 90.00 422 PRO A O 1
ATOM 3254 N N . GLN A 1 423 ? 42.073 -17.246 -24.739 1.00 90.12 423 GLN A N 1
ATOM 3255 C CA . GLN A 1 423 ? 43.391 -17.326 -24.102 1.00 90.12 423 GLN A CA 1
ATOM 3256 C C . GLN A 1 423 ? 43.802 -16.018 -23.408 1.00 90.12 423 GLN A C 1
ATOM 3258 O O . GLN A 1 423 ? 44.317 -16.060 -22.288 1.00 90.12 423 GLN A O 1
ATOM 3263 N N . SER A 1 424 ? 43.570 -14.865 -24.032 1.00 92.44 424 SER A N 1
ATOM 3264 C CA . SER A 1 424 ? 43.882 -13.537 -23.478 1.00 92.44 424 SER A CA 1
ATOM 3265 C C . SER A 1 424 ? 42.698 -12.852 -22.791 1.00 92.44 424 SER A C 1
ATOM 3267 O O . SER A 1 424 ? 42.898 -11.910 -22.026 1.00 92.44 424 SER A O 1
ATOM 3269 N N . GLY A 1 425 ? 41.464 -13.270 -23.090 1.00 93.00 425 GLY A N 1
ATOM 3270 C CA . GLY A 1 425 ? 40.243 -12.559 -22.706 1.00 93.00 425 GLY A CA 1
ATOM 3271 C C . GLY A 1 425 ? 40.035 -11.230 -23.447 1.00 93.00 425 GLY A C 1
ATOM 3272 O O . GLY A 1 425 ? 39.112 -10.484 -23.111 1.00 93.00 425 GLY A O 1
ATOM 3273 N N . LYS A 1 426 ? 40.880 -10.905 -24.434 1.00 94.69 426 LYS A N 1
ATOM 3274 C CA . LYS A 1 426 ? 40.816 -9.676 -25.238 1.00 94.69 426 LYS A CA 1
ATOM 3275 C C . LYS A 1 426 ? 40.065 -9.902 -26.547 1.00 94.69 426 LYS A C 1
ATOM 3277 O O . LYS A 1 426 ? 39.768 -11.029 -26.920 1.00 94.69 426 LYS A O 1
ATOM 3282 N N . ARG A 1 427 ? 39.752 -8.822 -27.262 1.00 93.62 427 ARG A N 1
ATOM 3283 C CA . ARG A 1 427 ? 39.180 -8.874 -28.615 1.00 93.62 427 ARG A CA 1
ATOM 3284 C C . ARG A 1 427 ? 40.163 -9.561 -29.576 1.00 93.62 427 ARG A C 1
ATOM 3286 O O . ARG A 1 427 ? 41.343 -9.232 -29.557 1.00 93.62 427 ARG A O 1
ATOM 3293 N N . ILE A 1 428 ? 39.687 -10.488 -30.418 1.00 86.69 428 ILE A N 1
ATOM 3294 C CA . ILE A 1 428 ? 40.573 -11.328 -31.262 1.00 86.69 428 ILE A CA 1
ATOM 3295 C C . ILE A 1 428 ? 41.396 -10.493 -32.261 1.00 86.69 428 ILE A C 1
ATOM 3297 O O . ILE A 1 428 ? 42.557 -10.802 -32.508 1.00 86.69 428 ILE A O 1
ATOM 3301 N N . ALA A 1 429 ? 40.798 -9.449 -32.844 1.00 77.19 429 ALA A N 1
ATOM 3302 C CA . ALA A 1 429 ? 41.497 -8.439 -33.638 1.00 77.19 429 ALA A CA 1
ATOM 3303 C C . ALA A 1 429 ? 40.635 -7.173 -33.800 1.00 77.19 429 ALA A C 1
ATOM 3305 O O . ALA A 1 429 ? 39.400 -7.246 -33.828 1.00 77.19 429 ALA A O 1
ATOM 3306 N N . ASP A 1 430 ? 41.287 -6.016 -33.937 1.00 70.00 430 ASP A N 1
ATOM 3307 C CA . ASP A 1 430 ? 40.611 -4.716 -34.046 1.00 70.00 430 ASP A CA 1
ATOM 3308 C C . ASP A 1 430 ? 39.914 -4.478 -35.393 1.00 70.00 430 ASP A C 1
ATOM 3310 O O . ASP A 1 430 ? 38.977 -3.681 -35.468 1.00 70.00 430 ASP A O 1
ATOM 3314 N N . ASP A 1 431 ? 40.314 -5.217 -36.433 1.00 71.56 431 ASP A N 1
ATOM 3315 C CA . ASP A 1 431 ? 39.707 -5.202 -37.769 1.00 71.56 431 ASP A CA 1
ATOM 3316 C C . ASP A 1 431 ? 38.340 -5.915 -37.825 1.00 71.56 431 ASP A C 1
ATOM 3318 O O . ASP A 1 431 ? 37.565 -5.716 -38.764 1.00 71.56 431 ASP A O 1
ATOM 3322 N N . LYS A 1 432 ? 38.017 -6.754 -36.829 1.00 77.88 432 LYS A N 1
ATOM 3323 C CA . LYS A 1 432 ? 36.743 -7.484 -36.780 1.00 77.88 432 LYS A CA 1
ATOM 3324 C C . LYS A 1 432 ? 35.597 -6.533 -36.435 1.00 77.88 432 LYS A C 1
ATOM 3326 O O . LYS A 1 432 ? 35.721 -5.762 -35.482 1.00 77.88 432 LYS A O 1
ATOM 3331 N N . PRO A 1 433 ? 34.453 -6.605 -37.140 1.00 79.44 433 PRO A N 1
ATOM 3332 C CA . PRO A 1 433 ? 33.377 -5.636 -36.976 1.00 79.44 433 PRO A CA 1
ATOM 3333 C C . PRO A 1 433 ? 32.788 -5.663 -35.563 1.00 79.44 433 PRO A C 1
ATOM 3335 O O . PRO A 1 433 ? 32.460 -6.729 -35.039 1.00 79.44 433 PRO A O 1
ATOM 3338 N N . VAL A 1 434 ? 32.583 -4.474 -34.995 1.00 92.31 434 VAL A N 1
ATOM 3339 C CA . VAL A 1 434 ? 31.750 -4.252 -33.807 1.00 92.31 434 VAL A CA 1
ATOM 3340 C C . VAL A 1 434 ? 30.290 -4.329 -34.268 1.00 92.31 434 VAL A C 1
ATOM 3342 O O . VAL A 1 434 ? 29.784 -3.418 -34.920 1.00 92.31 434 VAL A O 1
ATOM 3345 N N . ARG A 1 435 ? 29.626 -5.469 -34.045 1.00 94.94 435 ARG A N 1
ATOM 3346 C CA . ARG A 1 435 ? 28.332 -5.782 -34.682 1.00 94.94 435 ARG A CA 1
ATOM 3347 C C . ARG A 1 435 ? 27.166 -5.214 -33.882 1.00 94.94 435 ARG A C 1
ATOM 3349 O O . ARG A 1 435 ? 27.001 -5.608 -32.737 1.00 94.94 435 ARG A O 1
ATOM 3356 N N . SER A 1 436 ? 26.311 -4.385 -34.478 1.00 96.00 436 SER A N 1
ATOM 3357 C CA . SER A 1 436 ? 25.030 -4.012 -33.855 1.00 96.00 436 SER A CA 1
ATOM 3358 C C . SER A 1 436 ? 24.081 -5.211 -33.764 1.00 96.00 436 SER A C 1
ATOM 3360 O O . SER A 1 436 ? 23.875 -5.904 -34.760 1.00 96.00 436 SER A O 1
ATOM 3362 N N . ILE A 1 437 ? 23.509 -5.442 -32.578 1.00 96.94 437 ILE A N 1
ATOM 3363 C CA . ILE A 1 437 ? 22.621 -6.585 -32.276 1.00 96.94 437 ILE A CA 1
ATOM 3364 C C . ILE A 1 437 ? 21.238 -6.185 -31.739 1.00 96.94 437 ILE A C 1
ATOM 3366 O O . ILE A 1 437 ? 20.295 -6.959 -31.885 1.00 96.94 437 ILE A O 1
ATOM 3370 N N . ALA A 1 438 ? 21.092 -4.988 -31.160 1.00 97.25 438 ALA A N 1
ATOM 3371 C CA . ALA A 1 438 ? 19.807 -4.423 -30.742 1.00 97.25 438 ALA A CA 1
ATOM 3372 C C . ALA A 1 438 ? 19.863 -2.887 -30.722 1.00 97.25 438 ALA A C 1
ATOM 3374 O O . ALA A 1 438 ? 20.924 -2.318 -30.470 1.00 97.25 438 ALA A O 1
ATOM 3375 N N . SER A 1 439 ? 18.740 -2.202 -30.952 1.00 93.94 439 SER A N 1
ATOM 3376 C CA . SER A 1 439 ? 18.669 -0.737 -30.910 1.00 93.94 439 SER A CA 1
ATOM 3377 C C . SER A 1 439 ? 17.301 -0.245 -30.443 1.00 93.94 439 SER A C 1
ATOM 3379 O O . SER A 1 439 ? 16.266 -0.675 -30.947 1.00 93.94 439 SER A O 1
ATOM 3381 N N . TYR A 1 440 ? 17.296 0.677 -29.480 1.00 91.69 440 TYR A N 1
ATOM 3382 C CA . TYR A 1 440 ? 16.113 1.389 -29.001 1.00 91.69 440 TYR A CA 1
ATOM 3383 C C . TYR A 1 440 ? 16.548 2.705 -28.327 1.00 91.69 440 TYR A C 1
ATOM 3385 O O . TYR A 1 440 ? 17.694 2.842 -27.907 1.00 91.69 440 TYR A O 1
ATOM 3393 N N . ARG A 1 441 ? 15.649 3.697 -28.218 1.00 84.62 441 ARG A N 1
ATOM 3394 C CA . ARG A 1 441 ? 15.986 5.083 -27.804 1.00 84.62 441 ARG A CA 1
ATOM 3395 C C . ARG A 1 441 ? 16.687 5.190 -26.439 1.00 84.62 441 ARG A C 1
ATOM 3397 O O . ARG A 1 441 ? 17.445 6.129 -26.210 1.00 84.62 441 ARG A O 1
ATOM 3404 N N . GLN A 1 442 ? 16.360 4.287 -25.524 1.00 90.31 442 GLN A N 1
ATOM 3405 C CA . GLN A 1 442 ? 16.994 4.145 -24.215 1.00 90.31 442 GLN A CA 1
ATOM 3406 C C . GLN A 1 442 ? 17.208 2.646 -24.025 1.00 90.31 442 GLN A C 1
ATOM 3408 O O . GLN A 1 442 ? 16.263 1.957 -23.640 1.00 90.31 442 GLN A O 1
ATOM 3413 N N . ILE A 1 443 ? 18.380 2.150 -24.426 1.00 95.94 443 ILE A N 1
ATOM 3414 C CA . ILE A 1 443 ? 18.749 0.732 -24.397 1.00 95.94 443 ILE A CA 1
ATOM 3415 C C . ILE A 1 443 ? 20.136 0.573 -23.789 1.00 95.94 443 ILE A C 1
ATOM 3417 O O . ILE A 1 443 ? 21.032 1.314 -24.180 1.00 95.94 443 ILE A O 1
ATOM 3421 N N . GLU A 1 444 ? 20.317 -0.359 -22.862 1.00 97.56 444 GLU A N 1
ATOM 3422 C CA . GLU A 1 444 ? 21.625 -0.682 -22.272 1.00 97.56 444 GLU A CA 1
ATOM 3423 C C . GLU A 1 444 ? 21.623 -2.084 -21.636 1.00 97.56 444 GLU A C 1
ATOM 3425 O O . GLU A 1 444 ? 20.657 -2.831 -21.836 1.00 97.56 444 GLU A O 1
ATOM 3430 N N . ALA A 1 445 ? 22.693 -2.445 -20.919 1.00 97.75 445 ALA A N 1
ATOM 3431 C CA . ALA A 1 445 ? 22.862 -3.718 -20.211 1.00 97.75 445 ALA A CA 1
ATOM 3432 C C . ALA A 1 445 ? 22.438 -4.972 -21.016 1.00 97.75 445 ALA A C 1
ATOM 3434 O O . ALA A 1 445 ? 21.447 -5.630 -20.675 1.00 97.75 445 ALA A O 1
ATOM 3435 N N . PRO A 1 446 ? 23.143 -5.300 -22.118 1.00 98.12 446 PRO A N 1
ATOM 3436 C CA . PRO A 1 446 ? 22.902 -6.534 -22.851 1.00 98.12 446 PRO A CA 1
ATOM 3437 C C . PRO A 1 446 ? 23.400 -7.743 -22.055 1.00 98.12 446 PRO A C 1
ATOM 3439 O O . PRO A 1 446 ? 24.491 -7.702 -21.502 1.00 98.12 446 PRO A O 1
ATOM 3442 N N . GLN A 1 447 ? 22.672 -8.855 -22.101 1.00 97.81 447 GLN A N 1
ATOM 3443 C CA . GLN A 1 447 ? 23.164 -10.159 -21.655 1.00 97.81 447 GLN A CA 1
ATOM 3444 C C . GLN A 1 447 ? 22.714 -11.243 -22.638 1.00 97.81 447 GLN A C 1
ATOM 3446 O O . GLN A 1 447 ? 21.553 -11.275 -23.047 1.00 97.81 447 GLN A O 1
ATOM 3451 N N . ILE A 1 448 ? 23.622 -12.141 -23.022 1.00 98.31 448 ILE A N 1
ATOM 3452 C CA . ILE A 1 448 ? 23.354 -13.263 -23.923 1.00 98.31 448 ILE A CA 1
ATOM 3453 C C . ILE A 1 448 ? 23.440 -14.576 -23.145 1.00 98.31 448 ILE A C 1
ATOM 3455 O O . ILE A 1 448 ? 24.466 -14.890 -22.554 1.00 98.31 448 ILE A O 1
ATOM 3459 N N . TYR A 1 449 ? 22.386 -15.390 -23.214 1.00 96.62 449 TYR A N 1
ATOM 3460 C CA . TYR A 1 449 ? 22.364 -16.736 -22.637 1.00 96.62 449 TYR A CA 1
ATOM 3461 C C . TYR A 1 449 ? 22.038 -17.796 -23.695 1.00 96.62 449 TYR A C 1
ATOM 3463 O O . TYR A 1 449 ? 21.147 -17.590 -24.521 1.00 96.62 449 TYR A O 1
ATOM 3471 N N . GLN A 1 450 ? 22.732 -18.937 -23.670 1.00 96.00 450 GLN A N 1
ATOM 3472 C CA . GLN A 1 450 ? 22.478 -20.068 -24.571 1.00 96.00 450 GLN A CA 1
ATOM 3473 C C . GLN A 1 450 ? 21.630 -21.137 -23.864 1.00 96.00 450 GLN A C 1
ATOM 3475 O O . GLN A 1 450 ? 21.978 -21.593 -22.778 1.00 96.00 450 GLN A O 1
ATOM 3480 N N . HIS A 1 451 ? 20.509 -21.528 -24.476 1.00 93.81 451 HIS A N 1
ATOM 3481 C CA . HIS A 1 451 ? 19.603 -22.564 -23.968 1.00 93.81 451 HIS A CA 1
ATOM 3482 C C . HIS A 1 451 ? 18.835 -23.225 -25.126 1.00 93.81 451 HIS A C 1
ATOM 3484 O O . HIS A 1 451 ? 18.329 -22.534 -26.010 1.00 93.81 451 HIS A O 1
ATOM 3490 N N . ASP A 1 452 ? 18.775 -24.558 -25.143 1.00 92.38 452 ASP A N 1
ATOM 3491 C CA . ASP A 1 452 ? 18.041 -25.396 -26.108 1.00 92.38 452 ASP A CA 1
ATOM 3492 C C . ASP A 1 452 ? 18.250 -24.998 -27.589 1.00 92.38 452 ASP A C 1
ATOM 3494 O O . ASP A 1 452 ? 17.332 -24.878 -28.415 1.00 92.38 452 ASP A O 1
ATOM 3498 N N . GLY A 1 453 ? 19.523 -24.763 -27.929 1.00 92.62 453 GLY A N 1
ATOM 3499 C CA . GLY A 1 453 ? 19.974 -24.371 -29.266 1.00 92.62 453 GLY A CA 1
ATOM 3500 C C . GLY A 1 453 ? 19.554 -22.958 -29.692 1.00 92.62 453 GLY A C 1
ATOM 3501 O O . GLY A 1 453 ? 19.535 -22.661 -30.889 1.00 92.62 453 GLY A O 1
ATOM 3502 N N . TRP A 1 454 ? 19.151 -22.103 -28.754 1.00 97.44 454 TRP A N 1
ATOM 3503 C CA . TRP A 1 454 ? 18.851 -20.689 -28.968 1.00 97.44 454 TRP A CA 1
ATOM 3504 C C . TRP A 1 454 ? 19.803 -19.811 -28.151 1.00 97.44 454 TRP A C 1
ATOM 3506 O O . TRP A 1 454 ? 20.158 -20.140 -27.022 1.00 97.44 454 TRP A O 1
ATOM 3516 N N . PHE A 1 455 ? 20.147 -18.652 -28.703 1.00 98.50 455 PHE A N 1
ATOM 3517 C CA . PHE A 1 455 ? 20.739 -17.535 -27.977 1.00 98.50 455 PHE A CA 1
ATOM 3518 C C . PHE A 1 455 ? 19.626 -16.555 -27.616 1.00 98.50 455 PHE A C 1
ATOM 3520 O O . PHE A 1 455 ? 18.939 -16.064 -28.512 1.00 98.50 455 PHE A O 1
ATOM 3527 N N . TYR A 1 456 ? 19.463 -16.250 -26.334 1.00 98.50 456 TYR A N 1
ATOM 3528 C CA . TYR A 1 456 ? 18.542 -15.238 -25.820 1.00 98.50 456 TYR A CA 1
ATOM 3529 C C . TYR A 1 456 ? 19.332 -13.978 -25.504 1.00 98.50 456 TYR A C 1
ATOM 3531 O O . TYR A 1 456 ? 20.253 -14.036 -24.697 1.00 98.50 456 TYR A O 1
ATOM 3539 N N . LEU A 1 457 ? 18.977 -12.864 -26.140 1.00 98.56 457 LEU A N 1
ATOM 3540 C CA . LEU A 1 457 ? 19.509 -11.542 -25.834 1.00 98.56 457 LEU A CA 1
ATOM 3541 C C . LEU A 1 457 ? 18.508 -10.833 -24.921 1.00 98.56 457 LEU A C 1
ATOM 3543 O O . LEU A 1 457 ? 17.427 -10.430 -25.360 1.00 98.56 457 LEU A O 1
ATOM 3547 N N . PHE A 1 458 ? 18.875 -10.712 -23.651 1.00 98.44 458 PHE A N 1
ATOM 3548 C CA . PHE A 1 458 ? 18.215 -9.856 -22.677 1.00 98.44 458 PHE A CA 1
ATOM 3549 C C . PHE A 1 458 ? 18.781 -8.443 -22.823 1.00 98.44 458 PHE A C 1
ATOM 3551 O O . PHE A 1 458 ? 19.983 -8.272 -23.013 1.00 98.44 458 PHE A O 1
ATOM 3558 N N . VAL A 1 459 ? 17.916 -7.433 -22.770 1.00 97.69 459 VAL A N 1
ATOM 3559 C CA . VAL A 1 459 ? 18.300 -6.018 -22.890 1.00 97.69 459 VAL A CA 1
ATOM 3560 C C . VAL A 1 459 ? 17.484 -5.190 -21.914 1.00 97.69 459 VAL A C 1
ATOM 3562 O O . VAL A 1 459 ? 16.329 -5.524 -21.633 1.00 97.69 459 VAL A O 1
ATOM 3565 N N . ASN A 1 460 ? 18.026 -4.075 -21.440 1.00 97.19 460 ASN A N 1
ATOM 3566 C CA . ASN A 1 460 ? 17.256 -3.130 -20.648 1.00 97.19 460 ASN A CA 1
ATOM 3567 C C . ASN A 1 460 ? 16.747 -1.961 -21.485 1.00 97.19 460 ASN A C 1
ATOM 3569 O O . ASN A 1 460 ? 17.479 -1.389 -22.283 1.00 97.19 460 ASN A O 1
ATOM 3573 N N . TRP A 1 461 ? 15.478 -1.602 -21.291 1.00 93.50 461 TRP A N 1
ATOM 3574 C CA . TRP A 1 461 ? 14.828 -0.437 -21.890 1.00 93.50 461 TRP A CA 1
ATOM 3575 C C . TRP A 1 461 ? 14.465 0.607 -20.839 1.00 93.50 461 TRP A C 1
ATOM 3577 O O . TRP A 1 461 ? 14.109 0.270 -19.711 1.00 93.50 461 TRP A O 1
ATOM 3587 N N . GLY A 1 462 ? 14.427 1.871 -21.255 1.00 89.56 462 GLY A N 1
ATOM 3588 C CA . GLY A 1 462 ? 14.010 2.993 -20.412 1.00 89.56 462 GLY A CA 1
ATOM 3589 C C . GLY A 1 462 ? 15.172 3.606 -19.634 1.00 89.56 462 GLY A C 1
ATOM 3590 O O . GLY A 1 462 ? 16.335 3.346 -19.919 1.00 89.56 462 GLY A O 1
ATOM 3591 N N . LYS A 1 463 ? 14.863 4.469 -18.665 1.00 84.56 463 LYS A N 1
ATOM 3592 C CA . LYS A 1 463 ? 15.863 5.245 -17.929 1.00 84.56 463 LYS A CA 1
ATOM 3593 C C . LYS A 1 463 ? 16.161 4.609 -16.568 1.00 84.56 463 LYS A C 1
ATOM 3595 O O . LYS A 1 463 ? 15.270 4.546 -15.716 1.00 84.56 463 LYS A O 1
ATOM 3600 N N . CYS A 1 464 ? 17.415 4.223 -16.347 1.00 89.25 464 CYS A N 1
ATOM 3601 C CA . CYS A 1 464 ? 17.933 3.828 -15.039 1.00 89.25 464 CYS A CA 1
ATOM 3602 C C . CYS A 1 464 ? 18.047 5.019 -14.060 1.00 89.25 464 CYS A C 1
ATOM 3604 O O . CYS A 1 464 ? 17.711 6.176 -14.356 1.00 89.25 464 CYS A O 1
ATOM 3606 N N . CYS A 1 465 ? 18.622 4.732 -12.892 1.00 88.88 465 CYS A N 1
ATOM 3607 C CA . CYS A 1 465 ? 19.411 5.684 -12.109 1.00 88.88 465 CYS A CA 1
ATOM 3608 C C . CYS A 1 465 ? 18.642 6.924 -11.616 1.00 88.88 465 CYS A C 1
ATOM 3610 O O . CYS A 1 465 ? 19.227 7.971 -11.344 1.00 88.88 465 CYS A O 1
ATOM 3612 N N . SER A 1 466 ? 17.316 6.811 -11.504 1.00 84.44 466 SER A N 1
ATOM 3613 C CA . SER A 1 466 ? 16.404 7.898 -11.122 1.00 84.44 466 SER A CA 1
ATOM 3614 C C . SER A 1 466 ? 15.586 7.551 -9.870 1.00 84.44 466 SER A C 1
ATOM 3616 O O . SER A 1 466 ? 14.600 8.213 -9.557 1.00 84.44 466 SER A O 1
ATOM 3618 N N . GLY A 1 467 ? 15.988 6.502 -9.143 1.00 82.56 467 GLY A N 1
ATOM 3619 C CA . GLY A 1 467 ? 15.272 5.993 -7.977 1.00 82.56 467 GLY A CA 1
ATOM 3620 C C . GLY A 1 467 ? 13.842 5.600 -8.339 1.00 82.56 467 GLY A C 1
ATOM 3621 O O . GLY A 1 467 ? 13.636 4.802 -9.253 1.00 82.56 467 GLY A O 1
ATOM 3622 N N . VAL A 1 468 ? 12.861 6.198 -7.658 1.00 72.00 468 VAL A N 1
ATOM 3623 C CA . VAL A 1 468 ? 11.427 5.965 -7.914 1.00 72.00 468 VAL A CA 1
ATOM 3624 C C . VAL A 1 468 ? 10.944 6.468 -9.280 1.00 72.00 468 VAL A C 1
ATOM 3626 O O . VAL A 1 468 ? 9.902 6.019 -9.743 1.00 72.00 468 VAL A O 1
ATOM 3629 N N . ASP A 1 469 ? 11.703 7.351 -9.939 1.00 70.88 469 ASP A N 1
ATOM 3630 C CA . ASP A 1 469 ? 11.390 7.882 -11.274 1.00 70.88 469 ASP A CA 1
ATOM 3631 C C . ASP A 1 469 ? 12.057 7.065 -12.407 1.00 70.88 469 ASP A C 1
ATOM 3633 O O . ASP A 1 469 ? 12.094 7.502 -13.561 1.00 70.88 469 ASP A O 1
ATOM 3637 N N . SER A 1 470 ? 12.642 5.900 -12.098 1.00 74.12 470 SER A N 1
ATOM 3638 C CA . SER A 1 470 ? 13.280 5.030 -13.097 1.00 74.12 470 SER A CA 1
ATOM 3639 C C . SER A 1 470 ? 12.226 4.287 -13.927 1.00 74.12 470 SER A C 1
ATOM 3641 O O . SER A 1 470 ? 11.359 3.608 -13.379 1.00 74.12 470 SER A O 1
ATOM 3643 N N . THR A 1 471 ? 12.323 4.359 -15.256 1.00 84.44 471 THR A N 1
ATOM 3644 C CA . THR A 1 471 ? 11.397 3.698 -16.207 1.00 84.44 471 THR A CA 1
ATOM 3645 C C . THR A 1 471 ? 11.947 2.376 -16.759 1.00 84.44 471 THR A C 1
ATOM 3647 O O . THR A 1 471 ? 11.511 1.877 -17.798 1.00 84.44 471 THR A O 1
ATOM 3650 N N . TYR A 1 472 ? 12.943 1.831 -16.066 1.00 90.75 472 TYR A N 1
ATOM 3651 C CA . TYR A 1 472 ? 13.742 0.686 -16.480 1.00 90.75 472 TYR A CA 1
ATOM 3652 C C . TYR A 1 472 ? 12.907 -0.610 -16.564 1.00 90.75 472 TYR A C 1
ATOM 3654 O O . TYR A 1 472 ? 12.022 -0.850 -15.743 1.00 90.75 472 TYR A O 1
ATOM 3662 N N . ASN A 1 473 ? 13.146 -1.439 -17.577 1.00 95.19 473 ASN A N 1
ATOM 3663 C CA . ASN A 1 473 ? 12.513 -2.754 -17.725 1.00 95.19 473 ASN A CA 1
ATOM 3664 C C . ASN A 1 473 ? 13.387 -3.700 -18.554 1.00 95.19 473 ASN A C 1
ATOM 3666 O O . ASN A 1 473 ? 14.114 -3.245 -19.434 1.00 95.19 473 ASN A O 1
ATOM 3670 N N . ILE A 1 474 ? 13.301 -5.001 -18.281 1.00 97.75 474 ILE A N 1
ATOM 3671 C CA . ILE A 1 474 ? 14.055 -6.064 -18.953 1.00 97.75 474 ILE A CA 1
ATOM 3672 C C . ILE A 1 474 ? 13.207 -6.643 -20.089 1.00 97.75 474 ILE A C 1
ATOM 3674 O O . ILE A 1 474 ? 12.051 -7.045 -19.904 1.00 97.75 474 ILE A O 1
ATOM 3678 N N . ARG A 1 475 ? 13.814 -6.702 -21.268 1.00 97.19 475 ARG A N 1
ATOM 3679 C CA . ARG A 1 475 ? 13.256 -7.168 -22.539 1.00 97.19 475 ARG A CA 1
ATOM 3680 C C . ARG A 1 475 ? 14.066 -8.357 -23.043 1.00 97.19 475 ARG A C 1
ATOM 3682 O O . ARG A 1 475 ? 15.222 -8.507 -22.663 1.00 97.19 475 ARG A O 1
ATOM 3689 N N . VAL A 1 476 ? 13.479 -9.192 -23.896 1.00 98.25 476 VAL A N 1
ATOM 3690 C CA . VAL A 1 476 ? 14.159 -10.359 -24.473 1.00 98.25 476 VAL A CA 1
ATOM 3691 C C . VAL A 1 476 ? 13.778 -10.591 -25.936 1.00 98.25 476 VAL A C 1
ATOM 3693 O O . VAL A 1 476 ? 12.627 -10.399 -26.333 1.00 98.25 476 VAL A O 1
ATOM 3696 N N . GLY A 1 477 ? 14.755 -11.043 -26.718 1.00 98.31 477 GLY A N 1
ATOM 3697 C CA . GLY A 1 477 ? 14.581 -11.667 -28.031 1.00 98.31 477 GLY A CA 1
ATOM 3698 C C . GLY A 1 477 ? 15.495 -12.885 -28.166 1.00 98.31 477 GLY A C 1
ATOM 3699 O O . GLY A 1 477 ? 16.404 -13.069 -27.355 1.00 98.31 477 GLY A O 1
ATOM 3700 N N . ARG A 1 478 ? 15.280 -13.733 -29.176 1.00 98.44 478 ARG A N 1
ATOM 3701 C CA . ARG A 1 478 ? 16.092 -14.936 -29.414 1.00 98.44 478 ARG A CA 1
ATOM 3702 C C . ARG A 1 478 ? 16.550 -15.094 -30.858 1.00 98.44 478 ARG A C 1
ATOM 3704 O O . ARG A 1 478 ? 15.923 -14.591 -31.787 1.00 98.44 478 ARG A O 1
ATOM 3711 N N . SER A 1 479 ? 17.646 -15.822 -31.042 1.00 98.44 479 SER A N 1
ATOM 3712 C CA . SER A 1 479 ? 18.211 -16.163 -32.347 1.00 98.44 479 SER A CA 1
ATOM 3713 C C . SER A 1 479 ? 18.822 -17.563 -32.350 1.00 98.44 479 SER A C 1
ATOM 3715 O O . SER A 1 479 ? 19.312 -18.036 -31.329 1.00 98.44 479 SER A O 1
ATOM 3717 N N . ARG A 1 480 ? 18.847 -18.233 -33.509 1.00 96.25 480 ARG A N 1
ATOM 3718 C CA . ARG A 1 480 ? 19.632 -19.471 -33.705 1.00 96.25 480 ARG A CA 1
ATOM 3719 C C . ARG A 1 480 ? 21.126 -19.197 -33.932 1.00 96.25 480 ARG A C 1
ATOM 3721 O O . ARG A 1 480 ? 21.904 -20.137 -34.043 1.00 96.25 480 ARG A O 1
ATOM 3728 N N . LYS A 1 481 ? 21.535 -17.927 -34.032 1.00 96.69 481 LYS A N 1
ATOM 3729 C CA . LYS A 1 481 ? 22.926 -17.494 -34.218 1.00 96.69 481 LYS A CA 1
ATOM 3730 C C . LYS A 1 481 ? 23.252 -16.407 -33.202 1.00 96.69 481 LYS A C 1
ATOM 3732 O O . LYS A 1 481 ? 22.493 -15.453 -33.084 1.00 96.69 481 LYS A O 1
ATOM 3737 N N . ILE A 1 482 ? 24.410 -16.482 -32.549 1.00 96.19 482 ILE A N 1
ATOM 3738 C CA . ILE A 1 482 ? 24.854 -15.440 -31.604 1.00 96.19 482 ILE A CA 1
ATOM 3739 C C . ILE A 1 482 ? 25.001 -14.053 -32.260 1.00 96.19 482 ILE A C 1
ATOM 3741 O O . ILE A 1 482 ? 24.896 -13.026 -31.610 1.00 96.19 482 ILE A O 1
ATOM 3745 N N . THR A 1 483 ? 25.186 -14.006 -33.580 1.00 96.00 483 THR A N 1
ATOM 3746 C CA . THR A 1 483 ? 25.254 -12.762 -34.366 1.00 96.00 483 THR A CA 1
ATOM 3747 C C . THR A 1 483 ? 23.889 -12.217 -34.807 1.00 96.00 483 THR A C 1
ATOM 3749 O O . THR A 1 483 ? 23.845 -11.227 -35.537 1.00 96.00 483 THR A O 1
ATOM 3752 N N . GLY A 1 484 ? 22.783 -12.832 -34.379 1.00 95.56 484 GLY A N 1
ATOM 3753 C CA . GLY A 1 484 ? 21.427 -12.419 -34.730 1.00 95.56 484 GLY A CA 1
ATOM 3754 C C . GLY A 1 484 ? 20.964 -12.843 -36.142 1.00 95.56 484 GLY A C 1
ATOM 3755 O O . GLY A 1 484 ? 21.571 -13.720 -36.769 1.00 95.56 484 GLY A O 1
ATOM 3756 N N . PRO A 1 485 ? 19.866 -12.248 -36.654 1.00 97.56 485 PRO A N 1
ATOM 3757 C CA . PRO A 1 485 ? 19.020 -11.265 -35.970 1.00 97.56 485 PRO A CA 1
ATOM 3758 C C . PRO A 1 485 ? 18.351 -11.875 -34.735 1.00 97.56 485 PRO A C 1
ATOM 3760 O O . PRO A 1 485 ? 18.038 -13.069 -34.722 1.00 97.56 485 PRO A O 1
ATOM 3763 N N . TYR A 1 486 ? 18.172 -11.064 -33.696 1.00 98.56 486 TYR A N 1
ATOM 3764 C CA . TYR A 1 486 ? 17.400 -11.431 -32.513 1.00 98.56 486 TYR A CA 1
ATOM 3765 C C . TYR A 1 486 ? 15.968 -10.953 -32.715 1.00 98.56 486 TYR A C 1
ATOM 3767 O O . TYR A 1 486 ? 15.745 -9.760 -32.907 1.00 98.56 486 TYR A O 1
ATOM 3775 N N . LEU A 1 487 ? 15.020 -11.886 -32.696 1.00 98.12 487 LEU A N 1
ATOM 3776 C CA . LEU A 1 487 ? 13.598 -11.598 -32.868 1.00 98.12 487 LEU A CA 1
ATOM 3777 C C . LEU A 1 487 ? 12.869 -11.813 -31.545 1.00 98.12 487 LEU A C 1
ATOM 3779 O O . LEU A 1 487 ? 13.248 -12.692 -30.767 1.00 98.12 487 LEU A O 1
ATOM 3783 N N . ASP A 1 488 ? 11.838 -11.025 -31.281 1.00 96.69 488 ASP A N 1
ATOM 3784 C CA . ASP A 1 488 ? 10.970 -11.213 -30.123 1.00 96.69 488 ASP A CA 1
ATOM 3785 C C . ASP A 1 488 ? 9.832 -12.228 -30.387 1.00 96.69 488 ASP A C 1
ATOM 3787 O O . ASP A 1 488 ? 9.854 -12.952 -31.387 1.00 96.69 488 ASP A O 1
ATOM 3791 N N . LYS A 1 489 ? 8.875 -12.360 -29.454 1.00 90.94 489 LYS A N 1
ATOM 3792 C CA . LYS A 1 489 ? 7.738 -13.292 -29.580 1.00 90.94 489 LYS A CA 1
ATOM 3793 C C . LYS A 1 489 ? 6.848 -13.027 -30.788 1.00 90.94 489 LYS A C 1
ATOM 3795 O O . LYS A 1 489 ? 6.334 -13.986 -31.358 1.00 90.94 489 LYS A O 1
ATOM 3800 N N . ASP A 1 490 ? 6.674 -11.763 -31.152 1.00 89.31 490 ASP A N 1
ATOM 3801 C CA . ASP A 1 490 ? 5.789 -11.336 -32.233 1.00 89.31 490 ASP A CA 1
ATOM 3802 C C . ASP A 1 490 ? 6.527 -11.333 -33.590 1.00 89.31 490 ASP A C 1
ATOM 3804 O O . ASP A 1 490 ? 5.914 -11.198 -34.650 1.00 89.31 490 ASP A O 1
ATOM 3808 N N . GLY A 1 491 ? 7.843 -11.579 -33.563 1.00 92.56 491 GLY A N 1
ATOM 3809 C CA . GLY A 1 491 ? 8.725 -11.664 -34.725 1.00 92.56 491 GLY A CA 1
ATOM 3810 C C . GLY A 1 491 ? 9.470 -10.364 -35.025 1.00 92.56 491 GLY A C 1
ATOM 3811 O O . GLY A 1 491 ? 10.186 -10.305 -36.028 1.00 92.56 491 GLY A O 1
ATOM 3812 N N . ASP A 1 492 ? 9.339 -9.346 -34.169 1.00 94.62 492 ASP A N 1
ATOM 3813 C CA . ASP A 1 492 ? 9.970 -8.048 -34.370 1.00 94.62 492 ASP A CA 1
ATOM 3814 C C . ASP A 1 492 ? 11.465 -8.084 -34.024 1.00 94.62 492 ASP A C 1
ATOM 3816 O O . ASP A 1 492 ? 11.924 -8.692 -33.054 1.00 94.62 492 ASP A O 1
ATOM 3820 N N . ASP A 1 493 ? 12.244 -7.413 -34.866 1.00 95.88 493 ASP A N 1
ATOM 3821 C CA . ASP A 1 493 ? 13.704 -7.389 -34.841 1.00 95.88 493 ASP A CA 1
ATOM 3822 C C . ASP A 1 493 ? 14.216 -6.428 -33.757 1.00 95.88 493 ASP A C 1
ATOM 3824 O O . ASP A 1 493 ? 13.952 -5.221 -33.804 1.00 95.88 493 ASP A O 1
ATOM 3828 N N . LEU A 1 494 ? 14.989 -6.938 -32.793 1.00 96.62 494 LEU A N 1
ATOM 3829 C CA . LEU A 1 494 ? 15.576 -6.133 -31.715 1.00 96.62 494 LEU A CA 1
ATOM 3830 C C . LEU A 1 494 ? 16.490 -5.020 -32.252 1.00 96.62 494 LEU A C 1
ATOM 3832 O O . LEU A 1 494 ? 16.616 -3.978 -31.610 1.00 96.62 494 LEU A O 1
ATOM 3836 N N . ALA A 1 495 ? 17.088 -5.173 -33.441 1.00 93.00 495 ALA A N 1
ATOM 3837 C CA . ALA A 1 495 ? 17.865 -4.110 -34.088 1.00 93.00 495 ALA A CA 1
ATOM 3838 C C . ALA A 1 495 ? 16.996 -2.941 -34.601 1.00 93.00 495 ALA A C 1
ATOM 3840 O O . ALA A 1 495 ? 17.529 -1.891 -34.961 1.00 93.00 495 ALA A O 1
ATOM 3841 N N . LYS A 1 496 ? 15.668 -3.107 -34.624 1.00 89.12 496 LYS A N 1
ATOM 3842 C CA . LYS A 1 496 ? 14.667 -2.127 -35.083 1.00 89.12 496 LYS A CA 1
ATOM 3843 C C . LYS A 1 496 ? 13.692 -1.710 -33.974 1.00 89.12 496 LYS A C 1
ATOM 3845 O O . LYS A 1 496 ? 12.692 -1.056 -34.260 1.00 89.12 496 LYS A O 1
ATOM 3850 N N . GLY A 1 497 ? 13.988 -2.060 -32.721 1.00 81.06 497 GLY A N 1
ATOM 3851 C CA . GLY A 1 497 ? 13.155 -1.744 -31.562 1.00 81.06 497 GLY A CA 1
ATOM 3852 C C . GLY A 1 497 ? 12.119 -2.807 -31.188 1.00 81.06 497 GLY A C 1
ATOM 3853 O O . GLY A 1 497 ? 11.215 -2.481 -30.424 1.00 81.06 497 GLY A O 1
ATOM 3854 N N . GLY A 1 498 ? 12.238 -4.046 -31.681 1.00 87.12 498 GLY A N 1
ATOM 3855 C CA . GLY A 1 498 ? 11.528 -5.201 -31.114 1.00 87.12 498 GLY A CA 1
ATOM 3856 C C . GLY A 1 498 ? 12.023 -5.553 -29.704 1.00 87.12 498 GLY A C 1
ATOM 3857 O O . GLY A 1 498 ? 13.112 -5.141 -29.295 1.00 87.12 498 GLY A O 1
ATOM 3858 N N . GLY A 1 499 ? 11.241 -6.319 -28.944 1.00 93.19 499 GLY A N 1
ATOM 3859 C CA . GLY A 1 499 ? 11.622 -6.802 -27.615 1.00 93.19 499 GLY A CA 1
ATOM 3860 C C . GLY A 1 499 ? 10.431 -7.186 -26.734 1.00 93.19 499 GLY A C 1
ATOM 3861 O O . GLY A 1 499 ? 9.706 -6.328 -26.218 1.00 93.19 499 GLY A O 1
ATOM 3862 N N . THR A 1 500 ? 10.285 -8.479 -26.438 1.00 93.19 500 THR A N 1
ATOM 3863 C CA . THR A 1 500 ? 9.254 -8.987 -25.522 1.00 93.19 500 THR A CA 1
ATOM 3864 C C . THR A 1 500 ? 9.558 -8.556 -24.091 1.00 93.19 500 THR A C 1
ATOM 3866 O O . THR A 1 500 ? 10.669 -8.756 -23.607 1.00 93.19 500 THR A O 1
ATOM 3869 N N . LEU A 1 501 ? 8.575 -7.992 -23.382 1.00 94.06 501 LEU A N 1
ATOM 3870 C CA . LEU A 1 501 ? 8.717 -7.652 -21.962 1.00 94.06 501 LEU A CA 1
ATOM 3871 C C . LEU A 1 501 ? 8.859 -8.925 -21.112 1.00 94.06 501 LEU A C 1
ATOM 3873 O O . LEU A 1 501 ? 7.931 -9.732 -21.048 1.00 94.06 501 LEU A O 1
ATOM 3877 N N . LEU A 1 502 ? 9.992 -9.063 -20.420 1.00 93.00 502 LEU A N 1
ATOM 3878 C CA . LEU A 1 502 ? 10.227 -10.140 -19.459 1.00 93.00 502 LEU A CA 1
ATOM 3879 C C . LEU A 1 502 ? 9.862 -9.705 -18.036 1.00 93.00 502 LEU A C 1
ATOM 3881 O O . LEU A 1 502 ? 9.101 -10.393 -17.358 1.00 93.00 502 LEU A O 1
ATOM 3885 N N . LEU A 1 503 ? 10.393 -8.560 -17.595 1.00 91.00 503 LEU A N 1
ATOM 3886 C CA . LEU A 1 503 ? 10.214 -8.040 -16.238 1.00 91.00 503 LEU A CA 1
ATOM 3887 C C . LEU A 1 503 ? 10.209 -6.505 -16.256 1.00 91.00 503 LEU A C 1
ATOM 3889 O O . LEU A 1 503 ? 11.109 -5.882 -16.810 1.00 91.00 503 LEU A O 1
ATOM 3893 N N . GLY A 1 504 ? 9.194 -5.887 -15.656 1.00 88.56 504 GLY A N 1
ATOM 3894 C CA . GLY A 1 504 ? 9.042 -4.430 -15.567 1.00 88.56 504 GLY A CA 1
ATOM 3895 C C . GLY A 1 504 ? 8.662 -3.987 -14.156 1.00 88.56 504 GLY A C 1
ATOM 3896 O O . GLY A 1 504 ? 8.596 -4.812 -13.247 1.00 88.56 504 GLY A O 1
ATOM 3897 N N . SER A 1 505 ? 8.420 -2.687 -13.975 1.00 84.62 505 SER A N 1
ATOM 3898 C CA . SER A 1 505 ? 8.009 -2.136 -12.679 1.00 84.62 505 SER A CA 1
ATOM 3899 C C . SER A 1 505 ? 6.664 -2.707 -12.211 1.00 84.62 505 SER A C 1
ATOM 3901 O O . SER A 1 505 ? 5.684 -2.674 -12.954 1.00 84.62 505 SER A O 1
ATOM 3903 N N . GLU A 1 506 ? 6.602 -3.158 -10.960 1.00 79.88 506 GLU A N 1
ATOM 3904 C CA . GLU A 1 506 ? 5.418 -3.751 -10.330 1.00 79.88 506 GLU A CA 1
ATOM 3905 C C . GLU A 1 506 ? 5.317 -3.222 -8.886 1.00 79.88 506 GLU A C 1
ATOM 3907 O O . GLU A 1 506 ? 6.192 -3.474 -8.060 1.00 79.88 506 GLU A O 1
ATOM 3912 N N . GLY A 1 507 ? 4.294 -2.422 -8.565 1.00 78.38 507 GLY A N 1
ATOM 3913 C CA . GLY A 1 507 ? 4.172 -1.787 -7.242 1.00 78.38 507 GLY A CA 1
ATOM 3914 C C . GLY A 1 507 ? 5.448 -1.024 -6.810 1.00 78.38 507 GLY A C 1
ATOM 3915 O O . GLY A 1 507 ? 5.928 -0.181 -7.571 1.00 78.38 507 GLY A O 1
ATOM 3916 N N . PRO A 1 508 ? 6.015 -1.287 -5.614 1.00 83.44 508 PRO A N 1
ATOM 3917 C CA . PRO A 1 508 ? 7.275 -0.693 -5.152 1.00 83.44 508 PRO A CA 1
ATOM 3918 C C . PRO A 1 508 ? 8.536 -1.349 -5.743 1.00 83.44 508 PRO A C 1
ATOM 3920 O O . PRO A 1 508 ? 9.639 -0.883 -5.461 1.00 83.44 508 PRO A O 1
ATOM 3923 N N . PHE A 1 509 ? 8.417 -2.418 -6.535 1.00 88.56 509 PHE A N 1
ATOM 3924 C CA . PHE A 1 509 ? 9.529 -2.999 -7.287 1.00 88.56 509 PHE A CA 1
ATOM 3925 C C . PHE A 1 509 ? 9.697 -2.198 -8.587 1.00 88.56 509 PHE A C 1
ATOM 3927 O O . PHE A 1 509 ? 9.110 -2.524 -9.617 1.00 88.56 509 PHE A O 1
ATOM 3934 N N . ILE A 1 510 ? 10.423 -1.078 -8.518 1.00 90.19 510 ILE A N 1
ATOM 3935 C CA . ILE A 1 510 ? 10.516 -0.096 -9.607 1.00 90.19 510 ILE A CA 1
ATOM 3936 C C . ILE A 1 510 ? 11.792 -0.329 -10.414 1.00 90.19 510 ILE A C 1
ATOM 3938 O O . ILE A 1 510 ? 12.865 -0.522 -9.852 1.00 90.19 510 ILE A O 1
ATOM 3942 N N . GLY A 1 511 ? 11.702 -0.244 -11.738 1.00 93.81 511 GLY A N 1
ATOM 3943 C CA . GLY A 1 511 ? 12.865 -0.168 -12.616 1.00 93.81 511 GLY A CA 1
ATOM 3944 C C . GLY A 1 511 ? 13.832 -1.361 -12.546 1.00 93.81 511 GLY A C 1
ATOM 3945 O O . GLY A 1 511 ? 15.025 -1.110 -12.358 1.00 93.81 511 GLY A O 1
ATOM 3946 N N . PRO A 1 512 ? 13.377 -2.626 -12.669 1.00 96.38 512 PRO A N 1
ATOM 3947 C CA . PRO A 1 512 ? 14.273 -3.780 -12.708 1.00 96.38 512 PRO A CA 1
ATOM 3948 C C . PRO A 1 512 ? 15.260 -3.689 -13.877 1.00 96.38 512 PRO A C 1
ATOM 3950 O O . PRO A 1 512 ? 14.882 -3.384 -15.013 1.00 96.38 512 PRO A O 1
ATOM 3953 N N . GLY A 1 513 ? 16.532 -3.941 -13.578 1.00 94.88 513 GLY A N 1
ATOM 3954 C CA . GLY A 1 513 ? 17.657 -3.431 -14.349 1.00 94.88 513 GLY A CA 1
ATOM 3955 C C . GLY A 1 513 ? 18.909 -4.287 -14.287 1.00 94.88 513 GLY A C 1
ATOM 3956 O O . GLY A 1 513 ? 19.205 -4.848 -13.239 1.00 94.88 513 GLY A O 1
ATOM 3957 N N . HIS A 1 514 ? 19.661 -4.317 -15.385 1.00 97.12 514 HIS A N 1
ATOM 3958 C CA . HIS A 1 514 ? 20.959 -4.977 -15.497 1.00 97.12 514 HIS A CA 1
ATOM 3959 C C . HIS A 1 514 ? 20.871 -6.489 -15.216 1.00 97.12 514 HIS A C 1
ATOM 3961 O O . HIS A 1 514 ? 21.292 -6.980 -14.169 1.00 97.12 514 HIS A O 1
ATOM 3967 N N . ALA A 1 515 ? 20.205 -7.214 -16.120 1.00 94.94 515 ALA A N 1
ATOM 3968 C CA . ALA A 1 515 ? 19.866 -8.622 -15.928 1.00 94.94 515 ALA A CA 1
ATOM 3969 C C . ALA A 1 515 ? 21.022 -9.576 -16.262 1.00 94.94 515 ALA A C 1
ATOM 3971 O O . ALA A 1 515 ? 21.613 -9.491 -17.333 1.00 94.94 515 ALA A O 1
ATOM 3972 N N . ASN A 1 516 ? 21.253 -10.553 -15.389 1.00 95.88 516 ASN A N 1
ATOM 3973 C CA . ASN A 1 516 ? 22.237 -11.615 -15.546 1.00 95.88 516 ASN A CA 1
ATOM 3974 C C . ASN A 1 516 ? 21.611 -12.992 -15.288 1.00 95.88 516 ASN A C 1
ATOM 3976 O O . ASN A 1 516 ? 20.705 -13.119 -14.465 1.00 95.88 516 ASN A O 1
ATOM 3980 N N . ILE A 1 517 ? 22.057 -14.025 -16.015 1.00 95.19 517 ILE A N 1
ATOM 3981 C CA . ILE A 1 517 ? 21.492 -15.382 -15.933 1.00 95.19 517 ILE A CA 1
ATOM 3982 C C . ILE A 1 517 ? 22.525 -16.348 -15.354 1.00 95.19 517 ILE A C 1
ATOM 3984 O O . ILE A 1 517 ? 23.635 -16.465 -15.866 1.00 95.19 517 ILE A O 1
ATOM 3988 N N . PHE A 1 518 ? 22.140 -17.084 -14.315 1.00 94.38 518 PHE A N 1
ATOM 3989 C CA . PHE A 1 518 ? 22.973 -18.088 -13.659 1.00 94.38 518 PHE A CA 1
ATOM 3990 C C . PHE A 1 518 ? 22.244 -19.435 -13.583 1.00 94.38 518 PHE A C 1
ATOM 3992 O O . PHE A 1 518 ? 21.026 -19.474 -13.413 1.00 94.38 518 PHE A O 1
ATOM 3999 N N . ARG A 1 519 ? 22.978 -20.547 -13.704 1.00 92.81 519 ARG A N 1
ATOM 4000 C CA . ARG A 1 519 ? 22.430 -21.907 -13.596 1.00 92.81 519 ARG A CA 1
ATOM 4001 C C . ARG A 1 519 ? 23.009 -22.612 -12.371 1.00 92.81 519 ARG A C 1
ATOM 4003 O O . ARG A 1 519 ? 24.221 -22.781 -12.268 1.00 92.81 519 ARG A O 1
ATOM 4010 N N . ASP A 1 520 ? 22.131 -23.061 -11.482 1.00 89.38 520 ASP A N 1
ATOM 4011 C CA . ASP A 1 520 ? 22.463 -23.799 -10.264 1.00 89.38 520 ASP A CA 1
ATOM 4012 C C . ASP A 1 520 ? 21.838 -25.201 -10.318 1.00 89.38 520 ASP A C 1
ATOM 4014 O O . ASP A 1 520 ? 20.657 -25.395 -10.021 1.00 89.38 520 ASP A O 1
ATOM 4018 N N . GLY A 1 521 ? 22.615 -26.182 -10.786 1.00 89.44 521 GLY A N 1
ATOM 4019 C CA . GLY A 1 521 ? 22.091 -27.511 -11.116 1.00 89.44 521 GLY A CA 1
ATOM 4020 C C . GLY A 1 521 ? 21.070 -27.422 -12.253 1.00 89.44 521 GLY A C 1
ATOM 4021 O O . GLY A 1 521 ? 21.400 -26.962 -13.345 1.00 89.44 521 GLY A O 1
ATOM 4022 N N . ASP A 1 522 ? 19.827 -27.820 -11.994 1.00 85.44 522 ASP A N 1
ATOM 4023 C CA . ASP A 1 522 ? 18.720 -27.732 -12.960 1.00 85.44 522 ASP A CA 1
ATOM 4024 C C . ASP A 1 522 ? 17.900 -26.437 -12.846 1.00 85.44 522 ASP A C 1
ATOM 4026 O O . ASP A 1 522 ? 16.963 -26.219 -13.612 1.00 85.44 522 ASP A O 1
ATOM 4030 N N . ARG A 1 523 ? 18.257 -25.550 -11.910 1.00 88.62 523 ARG A N 1
ATOM 4031 C CA . ARG A 1 523 ? 17.567 -24.276 -11.690 1.00 88.62 523 ARG A CA 1
ATOM 4032 C C . ARG A 1 523 ? 18.236 -23.169 -12.493 1.00 88.62 523 ARG A C 1
ATOM 4034 O O . ARG A 1 523 ? 19.455 -23.009 -12.436 1.00 88.62 523 ARG A O 1
ATOM 4041 N N . TYR A 1 524 ? 17.437 -22.366 -13.186 1.00 93.19 524 TYR A N 1
ATOM 4042 C CA . TYR A 1 524 ? 17.892 -21.130 -13.819 1.00 93.19 524 TYR A CA 1
ATOM 4043 C C . TYR A 1 524 ? 17.469 -19.949 -12.948 1.00 93.19 524 TYR A C 1
ATOM 4045 O O . TYR A 1 524 ? 16.358 -19.915 -12.421 1.00 93.19 524 TYR A O 1
ATOM 4053 N N . LEU A 1 525 ? 18.357 -18.977 -12.786 1.00 93.81 525 LEU A N 1
ATOM 4054 C CA . LEU A 1 525 ? 18.165 -17.809 -11.940 1.00 93.81 525 LEU A CA 1
ATOM 4055 C C . LEU A 1 525 ? 18.451 -16.543 -12.746 1.00 93.81 525 LEU A C 1
ATOM 4057 O O . LEU A 1 525 ? 19.439 -16.486 -13.475 1.00 93.81 525 LEU A O 1
ATOM 4061 N N . LEU A 1 526 ? 17.604 -15.526 -12.589 1.00 95.50 526 LEU A N 1
ATOM 4062 C CA . LEU A 1 526 ? 17.833 -14.181 -13.114 1.00 95.50 526 LEU A CA 1
ATOM 4063 C C . LEU A 1 526 ? 18.219 -13.262 -11.953 1.00 95.50 526 LEU A C 1
ATOM 4065 O O . LEU A 1 526 ? 17.385 -12.982 -11.089 1.00 95.50 526 LEU A O 1
ATOM 4069 N N . SER A 1 527 ? 19.465 -12.790 -11.930 1.00 95.50 527 SER A N 1
ATOM 4070 C CA . SER A 1 527 ? 19.913 -11.705 -11.055 1.00 95.50 527 SER A CA 1
ATOM 4071 C C . SER A 1 527 ? 19.738 -10.354 -11.750 1.00 95.50 527 SER A C 1
ATOM 4073 O O . SER A 1 527 ? 19.896 -10.244 -12.961 1.00 95.50 527 SER A O 1
ATOM 4075 N N . CYS A 1 528 ? 19.364 -9.316 -11.006 1.00 96.88 528 CYS A N 1
ATOM 4076 C CA . CYS A 1 528 ? 19.296 -7.935 -11.496 1.00 96.88 528 CYS A CA 1
ATOM 4077 C C . CYS A 1 528 ? 19.311 -6.959 -10.305 1.00 96.88 528 CYS A C 1
ATOM 4079 O O . CYS A 1 528 ? 19.183 -7.390 -9.155 1.00 96.88 528 CYS A O 1
ATOM 4081 N N . HIS A 1 529 ? 19.410 -5.648 -10.534 1.00 97.69 529 HIS A N 1
ATOM 4082 C CA . HIS A 1 529 ? 19.008 -4.659 -9.525 1.00 97.69 529 HIS A CA 1
ATOM 4083 C C . HIS A 1 529 ? 17.572 -4.173 -9.746 1.00 97.69 529 HIS A C 1
ATOM 4085 O O . HIS A 1 529 ? 16.972 -4.395 -10.796 1.00 97.69 529 HIS A O 1
ATOM 4091 N N . TYR A 1 530 ? 17.006 -3.513 -8.740 1.00 97.25 530 TYR A N 1
ATOM 4092 C CA . TYR A 1 530 ? 15.760 -2.747 -8.829 1.00 97.25 530 TYR A CA 1
ATOM 4093 C C . TYR A 1 530 ? 15.787 -1.592 -7.820 1.00 97.25 530 TYR A C 1
ATOM 4095 O O . TYR A 1 530 ? 16.554 -1.621 -6.858 1.00 97.25 530 TYR A O 1
ATOM 4103 N N . TYR A 1 531 ? 14.934 -0.588 -8.003 1.00 94.88 531 TYR A N 1
ATOM 4104 C CA . TYR A 1 531 ? 14.776 0.541 -7.090 1.00 94.88 531 TYR A CA 1
ATOM 4105 C C . TYR A 1 531 ? 13.587 0.294 -6.147 1.00 94.88 531 TYR A C 1
ATOM 4107 O O . TYR A 1 531 ? 12.437 0.245 -6.577 1.00 94.88 531 TYR A O 1
ATOM 4115 N N . ASP A 1 532 ? 13.848 0.147 -4.847 1.00 91.75 532 ASP A N 1
ATOM 4116 C CA . ASP A 1 532 ? 12.816 -0.115 -3.834 1.00 91.75 532 ASP A CA 1
ATOM 4117 C C . ASP A 1 532 ? 12.036 1.168 -3.506 1.00 91.75 532 ASP A C 1
ATOM 4119 O O . ASP A 1 532 ? 12.546 2.084 -2.851 1.00 91.75 532 ASP A O 1
ATOM 4123 N N . GLY A 1 533 ? 10.781 1.231 -3.957 1.00 79.44 533 GLY A N 1
ATOM 4124 C CA . GLY A 1 533 ? 9.865 2.349 -3.737 1.00 79.44 533 GLY A CA 1
ATOM 4125 C C . GLY A 1 533 ? 9.588 2.649 -2.260 1.00 79.44 533 GLY A C 1
ATOM 4126 O O . GLY A 1 533 ? 9.479 3.822 -1.892 1.00 79.44 533 GLY A O 1
ATOM 4127 N N . THR A 1 534 ? 9.575 1.628 -1.394 1.00 81.56 534 THR A N 1
ATOM 4128 C CA . THR A 1 534 ? 9.395 1.807 0.061 1.00 81.56 534 THR A CA 1
ATOM 4129 C C . THR A 1 534 ? 10.632 2.435 0.708 1.00 81.56 534 THR A C 1
ATOM 4131 O O . THR A 1 534 ? 10.527 3.191 1.674 1.00 81.56 534 THR A O 1
ATOM 4134 N N . GLU A 1 535 ? 11.814 2.224 0.120 1.00 85.12 535 GLU A N 1
ATOM 4135 C CA . GLU A 1 535 ? 13.081 2.829 0.542 1.00 85.12 535 GLU A CA 1
ATOM 4136 C C . GLU A 1 535 ? 13.504 4.043 -0.301 1.00 85.12 535 GLU A C 1
ATOM 4138 O O . GLU A 1 535 ? 14.693 4.345 -0.424 1.00 85.12 535 GLU A O 1
ATOM 4143 N N . ARG A 1 536 ? 12.535 4.798 -0.838 1.00 77.81 536 ARG A N 1
ATOM 4144 C CA . ARG A 1 536 ? 12.768 6.032 -1.620 1.00 77.81 536 ARG A CA 1
ATOM 4145 C C . ARG A 1 536 ? 13.588 5.804 -2.900 1.00 77.81 536 ARG A C 1
ATOM 4147 O O . ARG A 1 536 ? 14.320 6.692 -3.331 1.00 77.81 536 ARG A O 1
ATOM 4154 N N . GLY A 1 537 ? 13.463 4.627 -3.508 1.00 84.38 537 GLY A N 1
ATOM 4155 C CA . GLY A 1 537 ? 14.148 4.262 -4.746 1.00 84.38 537 GLY A CA 1
ATOM 4156 C C . GLY A 1 537 ? 15.614 3.876 -4.550 1.00 84.38 537 GLY A C 1
ATOM 4157 O O . GLY A 1 537 ? 16.418 4.077 -5.457 1.00 84.38 537 GLY A O 1
ATOM 4158 N N . ARG A 1 538 ? 15.996 3.352 -3.378 1.00 91.06 538 ARG A N 1
ATOM 4159 C CA . ARG A 1 538 ? 17.327 2.748 -3.199 1.00 91.06 538 ARG A CA 1
ATOM 4160 C C . ARG A 1 538 ? 17.475 1.531 -4.105 1.00 91.06 538 ARG A C 1
ATOM 4162 O O . ARG A 1 538 ? 16.578 0.698 -4.148 1.00 91.06 538 ARG A O 1
ATOM 4169 N N . SER A 1 539 ? 18.625 1.415 -4.762 1.00 96.12 539 SER A N 1
ATOM 4170 C CA . SER A 1 539 ? 18.947 0.254 -5.591 1.00 96.12 539 SER A CA 1
ATOM 4171 C C . SER A 1 539 ? 19.275 -0.969 -4.723 1.00 96.12 539 SER A C 1
ATOM 4173 O O . SER A 1 539 ? 20.048 -0.865 -3.763 1.00 96.12 539 SER A O 1
ATOM 4175 N N . LYS A 1 540 ? 18.648 -2.107 -5.027 1.00 96.38 540 LYS A N 1
ATOM 4176 C CA . LYS A 1 540 ? 18.685 -3.365 -4.266 1.00 96.38 540 LYS A CA 1
ATOM 4177 C C . LYS A 1 540 ? 18.835 -4.560 -5.205 1.00 96.38 540 LYS A C 1
ATOM 4179 O O . LYS A 1 540 ? 18.436 -4.481 -6.365 1.00 96.38 540 LYS A O 1
ATOM 4184 N N . LEU A 1 541 ? 19.366 -5.672 -4.700 1.00 96.88 541 LEU A N 1
ATOM 4185 C CA . LEU A 1 541 ? 19.512 -6.912 -5.467 1.00 96.88 541 LEU A CA 1
ATOM 4186 C C . LEU A 1 541 ? 18.159 -7.619 -5.637 1.00 96.88 541 LEU A C 1
ATOM 4188 O O . LEU A 1 541 ? 17.345 -7.669 -4.718 1.00 96.88 541 LEU A O 1
ATOM 4192 N N . SER A 1 542 ? 17.945 -8.226 -6.795 1.00 94.94 542 SER A N 1
ATOM 4193 C CA . SER A 1 542 ? 16.864 -9.161 -7.106 1.00 94.94 542 SER A CA 1
ATOM 4194 C C . SER A 1 542 ? 17.496 -10.449 -7.629 1.00 94.94 542 SER A C 1
ATOM 4196 O O . SER A 1 542 ? 18.385 -10.386 -8.474 1.00 94.94 542 SER A O 1
ATOM 4198 N N . ILE A 1 543 ? 17.050 -11.604 -7.132 1.00 93.38 543 ILE A N 1
ATOM 4199 C CA . ILE A 1 543 ? 17.372 -12.925 -7.692 1.00 93.38 543 ILE A CA 1
ATOM 4200 C C . ILE A 1 543 ? 16.045 -13.672 -7.823 1.00 93.38 543 ILE A C 1
ATOM 4202 O O . ILE A 1 543 ? 15.429 -14.002 -6.810 1.00 93.38 543 ILE A O 1
ATOM 4206 N N . GLN A 1 544 ? 15.606 -13.891 -9.060 1.00 89.69 544 GLN A N 1
ATOM 4207 C CA . GLN A 1 544 ? 14.363 -14.580 -9.415 1.00 89.69 544 GLN A CA 1
ATOM 4208 C C . GLN A 1 544 ? 14.667 -15.992 -9.908 1.00 89.69 544 GLN A C 1
ATOM 4210 O O . GLN A 1 544 ? 15.710 -16.218 -10.519 1.00 89.69 544 GLN A O 1
ATOM 4215 N N . GLU A 1 545 ? 13.717 -16.910 -9.757 1.00 89.12 545 GLU A N 1
ATOM 4216 C CA . GLU A 1 545 ? 13.726 -18.151 -10.530 1.00 89.12 545 GLU A CA 1
ATOM 4217 C C . GLU A 1 545 ? 13.257 -17.877 -11.966 1.00 89.12 545 GLU A C 1
ATOM 4219 O O . GLU A 1 545 ? 12.251 -17.191 -12.197 1.00 89.12 545 GLU A O 1
ATOM 4224 N N . LEU A 1 546 ? 14.028 -18.385 -12.926 1.00 91.69 546 LEU A N 1
ATOM 4225 C CA . LEU A 1 546 ? 13.747 -18.330 -14.350 1.00 91.69 546 LEU A CA 1
ATOM 4226 C C . LEU A 1 546 ? 13.300 -19.720 -14.808 1.00 91.69 546 LEU A C 1
ATOM 4228 O O . LEU A 1 546 ? 13.942 -20.729 -14.533 1.00 91.69 546 LEU A O 1
ATOM 4232 N N . THR A 1 547 ? 12.191 -19.759 -15.526 1.00 91.38 547 THR A N 1
ATOM 4233 C CA . THR A 1 547 ? 11.616 -20.966 -16.124 1.00 91.38 547 THR A CA 1
ATOM 4234 C C . THR A 1 547 ? 11.458 -20.753 -17.625 1.00 91.38 547 THR A C 1
ATOM 4236 O O . THR A 1 547 ? 11.633 -19.637 -18.116 1.00 91.38 547 THR A O 1
ATOM 4239 N N . TRP A 1 548 ? 11.133 -21.807 -18.366 1.00 89.75 548 TRP A N 1
ATOM 4240 C CA . TRP A 1 548 ? 10.970 -21.752 -19.816 1.00 89.75 548 TRP A CA 1
ATOM 4241 C C . TRP A 1 548 ? 9.584 -22.280 -20.189 1.00 89.75 548 TRP A C 1
ATOM 4243 O O . TRP A 1 548 ? 9.132 -23.281 -19.636 1.00 89.75 548 TRP A O 1
ATOM 4253 N N . SER A 1 549 ? 8.879 -21.583 -21.083 1.00 88.62 549 SER A N 1
ATOM 4254 C CA . SER A 1 549 ? 7.598 -22.056 -21.621 1.00 88.62 549 SER A CA 1
ATOM 4255 C C . SER A 1 549 ? 7.791 -23.257 -22.552 1.00 88.62 549 SER A C 1
ATOM 4257 O O . SER A 1 549 ? 8.893 -23.488 -23.041 1.00 88.62 549 SER A O 1
ATOM 4259 N N . GLU A 1 550 ? 6.709 -23.965 -22.891 1.00 82.31 550 GLU A N 1
ATOM 4260 C CA . GLU A 1 550 ? 6.734 -25.046 -23.897 1.00 82.31 550 GLU A CA 1
ATOM 4261 C C . GLU A 1 550 ? 7.275 -24.572 -25.265 1.00 82.31 550 GLU A C 1
ATOM 4263 O O . GLU A 1 550 ? 7.972 -25.301 -25.963 1.00 82.31 550 GLU A O 1
ATOM 4268 N N . GLU A 1 551 ? 7.032 -23.308 -25.623 1.00 85.62 551 GLU A N 1
ATOM 4269 C CA . GLU A 1 551 ? 7.578 -22.648 -26.823 1.00 85.62 551 GLU A CA 1
ATOM 4270 C C . GLU A 1 551 ? 9.065 -22.235 -26.696 1.00 85.62 551 GLU A C 1
ATOM 4272 O O . GLU A 1 551 ? 9.636 -21.621 -27.610 1.00 85.62 551 GLU A O 1
ATOM 4277 N N . GLY A 1 552 ? 9.690 -22.509 -25.549 1.00 91.19 552 GLY A N 1
ATOM 4278 C CA . GLY A 1 552 ? 11.067 -22.157 -25.210 1.00 91.19 552 GLY A CA 1
ATOM 4279 C C . GLY A 1 552 ? 11.288 -20.670 -24.927 1.00 91.19 552 GLY A C 1
ATOM 4280 O O . GLY A 1 552 ? 12.344 -20.151 -25.262 1.00 91.19 552 GLY A O 1
ATOM 4281 N N . TRP A 1 553 ? 10.318 -19.931 -24.386 1.00 94.81 553 TRP A N 1
ATOM 4282 C CA . TRP A 1 553 ? 10.535 -18.529 -23.998 1.00 94.81 553 TRP A CA 1
ATOM 4283 C C . TRP A 1 553 ? 10.789 -18.397 -22.494 1.00 94.81 553 TRP A C 1
ATOM 4285 O O . TRP A 1 553 ? 10.082 -19.044 -21.721 1.00 94.81 553 TRP A O 1
ATOM 4295 N N . PRO A 1 554 ? 11.736 -17.545 -22.057 1.00 94.69 554 PRO A N 1
ATOM 4296 C CA . PRO A 1 554 ? 12.018 -17.371 -20.644 1.00 94.69 554 PRO A CA 1
ATOM 4297 C C . PRO A 1 554 ? 10.847 -16.681 -19.941 1.00 94.69 554 PRO A C 1
ATOM 4299 O O . PRO A 1 554 ? 10.245 -15.732 -20.451 1.00 94.69 554 PRO A O 1
ATOM 4302 N N . LEU A 1 555 ? 10.552 -17.165 -18.743 1.00 88.19 555 LEU A N 1
ATOM 4303 C CA . LEU A 1 555 ? 9.511 -16.703 -17.842 1.00 88.19 555 LEU A CA 1
ATOM 4304 C C . LEU A 1 555 ? 10.134 -16.555 -16.453 1.00 88.19 555 LEU A C 1
ATOM 4306 O O . LEU A 1 555 ? 10.469 -17.548 -15.807 1.00 88.19 555 LEU A O 1
ATOM 4310 N N . VAL A 1 556 ? 10.268 -15.325 -15.960 1.00 84.06 556 VAL A N 1
ATOM 4311 C CA . VAL A 1 556 ? 10.424 -15.129 -14.513 1.00 84.06 556 VAL A CA 1
ATOM 4312 C C . VAL A 1 556 ? 9.094 -15.453 -13.845 1.00 84.06 556 VAL A C 1
ATOM 4314 O O . VAL A 1 556 ? 8.042 -15.082 -14.377 1.00 84.06 556 VAL A O 1
ATOM 4317 N N . ALA A 1 557 ? 9.128 -16.115 -12.687 1.00 61.50 557 ALA A N 1
ATOM 4318 C CA . ALA A 1 557 ? 7.923 -16.362 -11.899 1.00 61.50 557 ALA A CA 1
ATOM 4319 C C . ALA A 1 557 ? 7.194 -15.029 -11.672 1.00 61.50 557 ALA A C 1
ATOM 4321 O O . ALA A 1 557 ? 7.698 -14.145 -10.977 1.00 61.50 557 ALA A O 1
ATOM 4322 N N . ARG A 1 558 ? 6.038 -14.822 -12.312 1.00 48.59 558 ARG A N 1
ATOM 4323 C CA . ARG A 1 558 ? 5.204 -13.649 -12.023 1.00 48.59 558 ARG A CA 1
ATOM 4324 C C . ARG A 1 558 ? 4.669 -13.807 -10.605 1.00 48.59 558 ARG A C 1
ATOM 4326 O O . ARG A 1 558 ? 4.487 -14.938 -10.156 1.00 48.59 558 ARG A O 1
ATOM 4333 N N . ALA A 1 559 ? 4.435 -12.702 -9.895 1.00 42.53 559 ALA A N 1
ATOM 4334 C CA . ALA A 1 559 ? 3.638 -12.790 -8.681 1.00 42.53 559 ALA A CA 1
ATOM 4335 C C . ALA A 1 559 ? 2.311 -13.464 -9.077 1.00 42.53 559 ALA A C 1
ATOM 4337 O O . ALA A 1 559 ? 1.656 -12.935 -9.977 1.00 42.53 559 ALA A O 1
ATOM 4338 N N . PRO A 1 560 ? 1.964 -14.648 -8.529 1.00 36.16 560 PRO A N 1
ATOM 4339 C CA . PRO A 1 560 ? 0.732 -15.332 -8.904 1.00 36.16 560 PRO A CA 1
ATOM 4340 C C . PRO A 1 560 ? -0.405 -14.383 -8.555 1.00 36.16 560 PRO A C 1
ATOM 4342 O O . PRO A 1 560 ? -0.501 -13.992 -7.392 1.00 36.16 560 PRO A O 1
ATOM 4345 N N . ASP A 1 561 ? -1.132 -13.937 -9.586 1.00 33.59 561 ASP A N 1
ATOM 4346 C CA . ASP A 1 561 ? -1.700 -12.589 -9.667 1.00 33.59 561 ASP A CA 1
ATOM 4347 C C . ASP A 1 561 ? -2.054 -11.989 -8.300 1.00 33.59 561 ASP A C 1
ATOM 4349 O O . ASP A 1 561 ? -3.042 -12.372 -7.668 1.00 33.59 561 ASP A O 1
ATOM 4353 N N . LEU A 1 562 ? -1.318 -10.953 -7.884 1.00 39.44 562 LEU A N 1
ATOM 4354 C CA . LEU A 1 562 ? -1.750 -10.103 -6.765 1.00 39.44 562 LEU A CA 1
ATOM 4355 C C . LEU A 1 562 ? -3.080 -9.374 -7.084 1.00 39.44 562 LEU A C 1
ATOM 4357 O O . LEU A 1 562 ? -3.653 -8.743 -6.198 1.00 39.44 562 LEU A O 1
ATOM 4361 N N . GLU A 1 563 ? -3.593 -9.526 -8.315 1.00 30.22 563 GLU A N 1
ATOM 4362 C CA . GLU A 1 563 ? -4.951 -9.196 -8.765 1.00 30.22 563 GLU A CA 1
ATOM 4363 C C . GLU A 1 563 ? -5.981 -10.356 -8.619 1.00 30.22 563 GLU A C 1
ATOM 4365 O O . GLU A 1 563 ? -7.163 -10.071 -8.423 1.00 30.22 563 GLU A O 1
ATOM 4370 N N . GLN A 1 564 ? -5.584 -11.644 -8.629 1.00 28.34 564 GLN A N 1
ATOM 4371 C CA . GLN A 1 564 ? -6.479 -12.810 -8.403 1.00 28.34 564 GLN A CA 1
ATOM 4372 C C . GLN A 1 564 ? -6.399 -13.405 -6.986 1.00 28.34 564 GLN A C 1
ATOM 4374 O O . GLN A 1 564 ? -7.097 -14.366 -6.672 1.00 28.34 564 GLN A O 1
ATOM 4379 N N . ALA A 1 565 ? -5.665 -12.765 -6.075 1.00 28.25 565 ALA A N 1
ATOM 4380 C CA . ALA A 1 565 ? -5.912 -12.882 -4.635 1.00 28.25 565 ALA A CA 1
ATOM 4381 C C . ALA A 1 565 ? -7.193 -12.138 -4.181 1.00 28.25 565 ALA A C 1
ATOM 4383 O O . ALA A 1 565 ? -7.371 -11.889 -2.992 1.00 28.25 565 ALA A O 1
ATOM 4384 N N . SER A 1 566 ? -8.081 -11.775 -5.115 1.00 26.28 566 SER A N 1
ATOM 4385 C CA . SER A 1 566 ? -9.465 -11.422 -4.816 1.00 26.28 566 SER A CA 1
ATOM 4386 C C . SER A 1 566 ? -10.311 -12.696 -4.821 1.00 26.28 566 SER A C 1
ATOM 4388 O O . SER A 1 566 ? -10.646 -13.243 -5.873 1.00 26.28 566 SER A O 1
ATOM 4390 N N . ASN A 1 567 ? -10.699 -13.174 -3.634 1.00 27.19 567 ASN A N 1
ATOM 4391 C CA . ASN A 1 567 ? -11.800 -14.128 -3.572 1.00 27.19 567 ASN A CA 1
ATOM 4392 C C . ASN A 1 567 ? -13.043 -13.459 -4.189 1.00 27.19 567 ASN A C 1
ATOM 4394 O O . ASN A 1 567 ? -13.243 -12.255 -3.991 1.00 27.19 567 ASN A O 1
ATOM 4398 N N . PRO A 1 568 ? -13.981 -14.212 -4.793 1.00 25.67 568 PRO A N 1
ATOM 4399 C CA . PRO A 1 568 ? -15.317 -13.701 -5.114 1.00 25.67 568 PRO A CA 1
ATOM 4400 C C . PRO A 1 568 ? -16.125 -13.201 -3.893 1.00 25.67 568 PRO A C 1
ATOM 4402 O O . PRO A 1 568 ? -17.265 -12.770 -4.048 1.00 25.67 568 PRO A O 1
ATOM 4405 N N . THR A 1 569 ? -15.555 -13.254 -2.683 1.00 32.69 569 THR A N 1
ATOM 4406 C CA . THR A 1 569 ? -16.082 -12.670 -1.442 1.00 32.69 569 THR A CA 1
ATOM 4407 C C . THR A 1 569 ? -15.444 -11.332 -1.047 1.00 32.69 569 THR A C 1
ATOM 4409 O O . THR A 1 569 ? -15.983 -10.669 -0.166 1.00 32.69 569 THR A O 1
ATOM 4412 N N . ASP A 1 570 ? -14.345 -10.891 -1.673 1.00 35.81 570 ASP A N 1
ATOM 4413 C CA . ASP A 1 570 ? -13.541 -9.747 -1.199 1.00 35.81 570 ASP A CA 1
ATOM 4414 C C . ASP A 1 570 ? -13.999 -8.381 -1.740 1.00 35.81 570 ASP A C 1
ATOM 4416 O O . ASP A 1 570 ? -13.206 -7.468 -1.984 1.00 35.81 570 ASP A O 1
ATOM 4420 N N . GLN A 1 571 ? -15.315 -8.176 -1.833 1.00 46.72 571 GLN A N 1
ATOM 4421 C CA . GLN A 1 571 ? -15.817 -6.828 -1.583 1.00 46.72 571 GLN A CA 1
ATOM 4422 C C . GLN A 1 571 ? -15.774 -6.599 -0.075 1.00 46.72 571 GLN A C 1
ATOM 4424 O O . GLN A 1 571 ? -16.589 -7.165 0.651 1.00 46.72 571 GLN A O 1
ATOM 4429 N N . VAL A 1 572 ? -14.862 -5.733 0.391 1.00 55.09 572 VAL A N 1
ATOM 4430 C CA . VAL A 1 572 ? -14.884 -5.221 1.773 1.00 55.09 572 VAL A CA 1
ATOM 4431 C C . VAL A 1 572 ? -16.331 -4.816 2.096 1.00 55.09 572 VAL A C 1
ATOM 4433 O O . VAL A 1 572 ? -16.855 -3.935 1.397 1.00 55.09 572 VAL A O 1
ATOM 4436 N N . PRO A 1 573 ? -17.002 -5.446 3.081 1.00 73.44 573 PRO A N 1
ATOM 4437 C CA . PRO A 1 573 ? -18.452 -5.358 3.194 1.00 73.44 573 PRO A CA 1
ATOM 4438 C C . PRO A 1 573 ? -18.952 -3.912 3.244 1.00 73.44 573 PRO A C 1
ATOM 4440 O O . PRO A 1 573 ? -18.457 -3.082 4.009 1.00 73.44 573 PRO A O 1
ATOM 4443 N N . THR A 1 574 ? -19.924 -3.580 2.393 1.00 78.62 574 THR A N 1
ATOM 4444 C CA . THR A 1 574 ? -20.628 -2.289 2.454 1.00 78.62 574 THR A CA 1
ATOM 4445 C C . THR A 1 574 ? -21.504 -2.206 3.697 1.00 78.62 574 THR A C 1
ATOM 4447 O O . THR A 1 574 ? -21.616 -1.141 4.299 1.00 78.62 574 THR A O 1
ATOM 4450 N N . GLU A 1 575 ? -22.083 -3.331 4.107 1.00 86.88 575 GLU A N 1
ATOM 4451 C CA . GLU A 1 575 ? -22.899 -3.472 5.303 1.00 86.88 575 GLU A CA 1
ATOM 4452 C C . GLU A 1 575 ? -22.913 -4.939 5.755 1.00 86.88 575 GLU A C 1
ATOM 4454 O O . GLU A 1 575 ? -22.974 -5.840 4.920 1.00 86.88 575 GLU A O 1
ATOM 4459 N N . TRP A 1 576 ? -22.847 -5.187 7.065 1.00 87.12 576 TRP A N 1
ATOM 4460 C CA . TRP A 1 576 ? -22.991 -6.520 7.656 1.00 87.12 576 TRP A CA 1
ATOM 4461 C C . TRP A 1 576 ? -23.496 -6.437 9.102 1.00 87.12 576 TRP A C 1
ATOM 4463 O O . TRP A 1 576 ? -23.569 -5.359 9.697 1.00 87.12 576 TRP A O 1
ATOM 4473 N N . ILE A 1 577 ? -23.841 -7.588 9.678 1.00 85.19 577 ILE A N 1
ATOM 4474 C CA . ILE A 1 577 ? -23.997 -7.746 11.126 1.00 85.19 577 ILE A CA 1
ATOM 4475 C C . ILE A 1 577 ? -22.721 -8.402 11.650 1.00 85.19 577 ILE A C 1
ATOM 4477 O O . ILE A 1 577 ? -22.357 -9.477 11.170 1.00 85.19 577 ILE A O 1
ATOM 4481 N N . ASP A 1 578 ? -22.041 -7.779 12.613 1.00 82.19 578 ASP A N 1
ATOM 4482 C CA . ASP A 1 578 ? -20.874 -8.384 13.256 1.00 82.19 578 ASP A CA 1
ATOM 4483 C C . ASP A 1 578 ? -21.286 -9.726 13.902 1.00 82.19 578 ASP A C 1
ATOM 4485 O O . ASP A 1 578 ? -22.217 -9.758 14.717 1.00 82.19 578 ASP A O 1
ATOM 4489 N N . PRO A 1 579 ? -20.637 -10.849 13.543 1.00 75.62 579 PRO A N 1
ATOM 4490 C CA . PRO A 1 579 ? -21.092 -12.179 13.936 1.00 75.62 579 PRO A CA 1
ATOM 4491 C C . PRO A 1 579 ? -20.829 -12.507 15.412 1.00 75.62 579 PRO A C 1
ATOM 4493 O O . PRO A 1 579 ? -21.423 -13.452 15.931 1.00 75.62 579 PRO A O 1
ATOM 4496 N N . LYS A 1 580 ? -19.952 -11.762 16.099 1.00 80.81 580 LYS A N 1
ATOM 4497 C CA . LYS A 1 580 ? -19.675 -11.938 17.532 1.00 80.81 580 LYS A CA 1
ATOM 4498 C C . LYS A 1 580 ? -20.596 -11.073 18.391 1.00 80.81 580 LYS A C 1
ATOM 4500 O O . LYS A 1 580 ? -20.964 -11.492 19.488 1.00 80.81 580 LYS A O 1
ATOM 4505 N N . THR A 1 581 ? -20.975 -9.887 17.915 1.00 85.12 581 THR A N 1
ATOM 4506 C CA . THR A 1 581 ? -21.716 -8.900 18.717 1.00 85.12 581 THR A CA 1
ATOM 4507 C C . THR A 1 581 ? -23.195 -8.787 18.344 1.00 85.12 581 THR A C 1
ATOM 4509 O O . THR A 1 581 ? -24.018 -8.517 19.219 1.00 85.12 581 THR A O 1
ATOM 4512 N N . GLY A 1 582 ? -23.579 -9.030 17.088 1.00 83.88 582 GLY A N 1
ATOM 4513 C CA . GLY A 1 582 ? -24.941 -8.809 16.586 1.00 83.88 582 GLY A CA 1
ATOM 4514 C C . GLY A 1 582 ? -25.265 -7.345 16.245 1.00 83.88 582 GLY A C 1
ATOM 4515 O O . GLY A 1 582 ? -26.441 -6.999 16.101 1.00 83.88 582 GLY A O 1
ATOM 4516 N N . HIS A 1 583 ? -24.258 -6.473 16.138 1.00 90.44 583 HIS A N 1
ATOM 4517 C CA . HIS A 1 583 ? -24.446 -5.071 15.752 1.00 90.44 583 HIS A CA 1
ATOM 4518 C C . HIS A 1 583 ? -24.288 -4.867 14.248 1.00 90.44 583 HIS A C 1
ATOM 4520 O O . HIS A 1 583 ? -23.445 -5.483 13.600 1.00 90.44 583 HIS A O 1
ATOM 4526 N N . ARG A 1 584 ? -25.103 -3.968 13.691 1.00 93.44 584 ARG A N 1
ATOM 4527 C CA . ARG A 1 584 ? -25.031 -3.569 12.282 1.00 93.44 584 ARG A CA 1
ATOM 4528 C C . ARG A 1 584 ? -23.850 -2.631 12.070 1.00 93.44 584 ARG A C 1
ATOM 4530 O O . ARG A 1 584 ? -23.816 -1.559 12.675 1.00 93.44 584 ARG A O 1
ATOM 4537 N N . VAL A 1 585 ? -22.934 -3.012 11.187 1.00 94.38 585 VAL A N 1
ATOM 4538 C CA . VAL A 1 585 ? -21.791 -2.201 10.759 1.00 94.38 585 VAL A CA 1
ATOM 4539 C C . VAL A 1 585 ? -21.964 -1.844 9.286 1.00 94.38 585 VAL A C 1
ATOM 4541 O O . VAL A 1 585 ? -22.353 -2.680 8.474 1.00 94.38 585 VAL A O 1
ATOM 4544 N N . VAL A 1 586 ? -21.700 -0.589 8.940 1.00 93.94 586 VAL A N 1
ATOM 4545 C CA . VAL A 1 586 ? -21.800 -0.039 7.583 1.00 93.94 586 VAL A CA 1
ATOM 4546 C C . VAL A 1 586 ? -20.462 0.598 7.233 1.00 93.94 586 VAL A C 1
ATOM 4548 O O . VAL A 1 586 ? -19.915 1.370 8.018 1.00 93.94 586 VAL A O 1
ATOM 4551 N N . ARG A 1 587 ? -19.929 0.316 6.046 1.00 93.75 587 ARG A N 1
ATOM 4552 C CA . ARG A 1 587 ? -18.755 1.004 5.502 1.00 93.75 587 ARG A CA 1
ATOM 4553 C C . ARG A 1 587 ? -19.199 2.273 4.781 1.00 93.75 587 ARG A C 1
ATOM 4555 O O . ARG A 1 587 ? -19.938 2.210 3.803 1.00 93.75 587 ARG A O 1
ATOM 4562 N N . LEU A 1 588 ? -18.715 3.418 5.251 1.00 92.25 588 LEU A N 1
ATOM 4563 C CA . LEU A 1 588 ? -19.026 4.732 4.689 1.00 92.25 588 LEU A CA 1
ATOM 4564 C C . LEU A 1 588 ? -18.133 5.103 3.502 1.00 92.25 588 LEU A C 1
ATOM 4566 O O . LEU A 1 588 ? -18.588 5.789 2.591 1.00 92.25 588 LEU A O 1
ATOM 4570 N N . SER A 1 589 ? -16.865 4.674 3.479 1.00 85.81 589 SER A N 1
ATOM 4571 C CA . SER A 1 589 ? -15.954 5.052 2.392 1.00 85.81 589 SER A CA 1
ATOM 4572 C C . SER A 1 589 ? -15.992 4.082 1.208 1.00 85.81 589 SER A C 1
ATOM 4574 O O . SER A 1 589 ? -15.786 2.876 1.360 1.00 85.81 589 SER A O 1
ATOM 4576 N N . LYS A 1 590 ? -16.168 4.626 -0.005 1.00 79.12 590 LYS A N 1
ATOM 4577 C CA . LYS A 1 590 ? -16.108 3.851 -1.260 1.00 79.12 590 LYS A CA 1
ATOM 4578 C C . LYS A 1 590 ? -14.676 3.456 -1.640 1.00 79.12 590 LYS A C 1
ATOM 4580 O O . LYS A 1 590 ? -14.480 2.374 -2.180 1.00 79.12 590 LYS A O 1
ATOM 4585 N N . GLN A 1 591 ? -13.679 4.297 -1.348 1.00 73.44 591 GLN A N 1
ATOM 4586 C CA . GLN A 1 591 ? -12.266 4.002 -1.617 1.00 73.44 591 GLN A CA 1
ATOM 4587 C C . GLN A 1 591 ? -11.517 3.530 -0.362 1.00 73.44 591 GLN A C 1
ATOM 4589 O O . GLN A 1 591 ? -11.725 4.061 0.738 1.00 73.44 591 GLN A O 1
ATOM 4594 N N . ALA A 1 592 ? -10.595 2.586 -0.566 1.00 74.31 592 ALA A N 1
ATOM 4595 C CA . ALA A 1 592 ? -9.498 2.281 0.352 1.00 74.31 592 ALA A CA 1
ATOM 4596 C C . ALA A 1 592 ? -8.619 3.522 0.594 1.00 74.31 592 ALA A C 1
ATOM 4598 O O . ALA A 1 592 ? -8.671 4.495 -0.164 1.00 74.31 592 ALA A O 1
ATOM 4599 N N . GLY A 1 593 ? -7.823 3.526 1.662 1.00 76.69 593 GLY A N 1
ATOM 4600 C CA . GLY A 1 593 ? -7.011 4.687 2.031 1.00 76.69 593 GLY A CA 1
ATOM 4601 C C . GLY A 1 593 ? -7.798 5.852 2.654 1.00 76.69 593 GLY A C 1
ATOM 4602 O O . GLY A 1 593 ? -7.210 6.916 2.880 1.00 76.69 593 GLY A O 1
ATOM 4603 N N . SER A 1 594 ? -9.082 5.673 2.978 1.00 85.12 594 SER A N 1
ATOM 4604 C CA . SER A 1 594 ? -9.933 6.713 3.583 1.00 85.12 594 SER A CA 1
ATOM 4605 C C . SER A 1 594 ? -9.849 6.731 5.116 1.00 85.12 594 SER A C 1
ATOM 4607 O O . SER A 1 594 ? -9.521 5.721 5.733 1.00 85.12 594 SER A O 1
ATOM 4609 N N . ALA A 1 595 ? -10.136 7.874 5.743 1.00 89.38 595 ALA A N 1
ATOM 4610 C CA . ALA A 1 595 ? -10.068 8.056 7.194 1.00 89.38 595 ALA A CA 1
ATOM 4611 C C . ALA A 1 595 ? -11.112 9.060 7.716 1.00 89.38 595 ALA A C 1
ATOM 4613 O O . ALA A 1 595 ? -11.376 10.083 7.078 1.00 89.38 595 ALA A O 1
ATOM 4614 N N . SER A 1 596 ? -11.653 8.786 8.907 1.00 92.56 596 SER A N 1
ATOM 4615 C CA . SER A 1 596 ? -12.303 9.783 9.761 1.00 92.56 596 SER A CA 1
ATOM 4616 C C . SER A 1 596 ? -11.280 10.816 10.248 1.00 92.56 596 SER A C 1
ATOM 4618 O O . SER A 1 596 ? -10.066 10.554 10.252 1.00 92.56 596 SER A O 1
ATOM 4620 N N . LEU A 1 597 ? -11.774 11.984 10.674 1.00 91.12 597 LEU A N 1
ATOM 4621 C CA . LEU A 1 597 ? -10.964 12.955 11.413 1.00 91.12 597 LEU A CA 1
ATOM 4622 C C . LEU A 1 597 ? -10.470 12.365 12.747 1.00 91.12 597 LEU A C 1
ATOM 4624 O O . LEU A 1 597 ? -10.847 11.259 13.139 1.00 91.12 597 LEU A O 1
ATOM 4628 N N . TYR A 1 598 ? -9.588 13.091 13.429 1.00 90.81 598 TYR A N 1
ATOM 4629 C CA . TYR A 1 598 ? -9.135 12.712 14.764 1.00 90.81 598 TYR A CA 1
ATOM 4630 C C . TYR A 1 598 ? -10.286 12.862 15.780 1.00 90.81 598 TYR A C 1
ATOM 4632 O O . TYR A 1 598 ? -11.129 13.742 15.621 1.00 90.81 598 TYR A O 1
ATOM 4640 N N . PHE A 1 599 ? -10.347 12.006 16.801 1.00 93.06 599 PHE A N 1
ATOM 4641 C CA . PHE A 1 599 ? -11.545 11.763 17.629 1.00 93.06 599 PHE A CA 1
ATOM 4642 C C . PHE A 1 599 ? -12.141 13.006 18.328 1.00 93.06 599 PHE A C 1
ATOM 4644 O O . PHE A 1 599 ? -13.336 13.036 18.621 1.00 93.06 599 PHE A O 1
ATOM 4651 N N . HIS A 1 600 ? -11.327 14.034 18.591 1.00 91.38 600 HIS A N 1
ATOM 4652 C CA . HIS A 1 600 ? -11.752 15.291 19.221 1.00 91.38 600 HIS A CA 1
ATOM 4653 C C . HIS A 1 600 ? -12.052 16.429 18.217 1.00 91.38 600 HIS A C 1
ATOM 4655 O O . HIS A 1 600 ? -12.432 17.527 18.623 1.00 91.38 600 HIS A O 1
ATOM 4661 N N . GLN A 1 601 ? -11.837 16.225 16.912 1.00 91.88 601 GLN A N 1
ATOM 4662 C CA . GLN A 1 601 ? -12.087 17.234 15.873 1.00 91.88 601 GLN A CA 1
ATOM 4663 C C . GLN A 1 601 ? -13.553 17.195 15.433 1.00 91.88 601 GLN A C 1
ATOM 4665 O O . GLN A 1 601 ? -14.095 16.115 15.187 1.00 91.88 601 GLN A O 1
ATOM 4670 N N . ASN A 1 602 ? -14.202 18.353 15.260 1.00 93.25 602 ASN A N 1
ATOM 4671 C CA . ASN A 1 602 ? -15.553 18.349 14.702 1.00 93.25 602 ASN A CA 1
ATOM 4672 C C . ASN A 1 602 ? -15.534 17.926 13.223 1.00 93.25 602 ASN A C 1
ATOM 4674 O O . ASN A 1 602 ? -15.014 18.635 12.360 1.00 93.25 602 ASN A O 1
ATOM 4678 N N . ALA A 1 603 ? -16.141 16.776 12.932 1.00 94.50 603 ALA A N 1
ATOM 4679 C CA . ALA A 1 603 ? -16.318 16.257 11.579 1.00 94.50 603 ALA A CA 1
ATOM 4680 C C . ALA A 1 603 ? -17.730 16.498 11.015 1.00 94.50 603 ALA A C 1
ATOM 4682 O O . ALA A 1 603 ? -17.949 16.259 9.831 1.00 94.50 603 ALA A O 1
ATOM 4683 N N . TYR A 1 604 ? -18.692 16.945 11.827 1.00 96.62 604 TYR A N 1
ATOM 4684 C CA . TYR A 1 604 ? -20.102 17.022 11.436 1.00 96.62 604 TYR A CA 1
ATOM 4685 C C . TYR A 1 604 ? -20.516 18.442 11.056 1.00 96.62 604 TYR A C 1
ATOM 4687 O O . TYR A 1 604 ? -20.064 19.406 11.678 1.00 96.62 604 TYR A O 1
ATOM 4695 N N . SER A 1 605 ? -21.399 18.569 10.062 1.00 96.62 605 SER A N 1
ATOM 4696 C CA . SER A 1 605 ? -22.080 19.835 9.765 1.00 96.62 605 SER A CA 1
ATOM 4697 C C . SER A 1 605 ? -22.887 20.340 10.979 1.00 96.62 605 SER A C 1
ATOM 4699 O O . SER A 1 605 ? -23.265 19.532 11.838 1.00 96.62 605 SER A O 1
ATOM 4701 N N . PRO A 1 606 ? -23.199 21.650 11.055 1.00 93.50 606 PRO A N 1
ATOM 4702 C CA . PRO A 1 606 ? -24.029 22.216 12.124 1.00 93.50 606 PRO A CA 1
ATOM 4703 C C . PRO A 1 606 ? -25.374 21.493 12.282 1.00 93.50 606 PRO A C 1
ATOM 4705 O O . PRO A 1 606 ? -25.790 21.170 13.395 1.00 93.50 606 PRO A O 1
ATOM 4708 N N . GLU A 1 607 ? -26.018 21.177 11.157 1.00 93.56 607 GLU A N 1
ATOM 4709 C CA . GLU A 1 607 ? -27.302 20.478 11.078 1.00 93.56 607 GLU A CA 1
ATOM 4710 C C . GLU A 1 607 ? -27.186 18.970 11.359 1.00 93.56 607 GLU A C 1
ATOM 4712 O O . GLU A 1 607 ? -28.186 18.314 11.645 1.00 93.56 607 GLU A O 1
ATOM 4717 N N . GLY A 1 608 ? -25.974 18.409 11.294 1.00 93.44 608 GLY A N 1
ATOM 4718 C CA . GLY A 1 608 ? -25.713 16.988 11.511 1.00 93.44 608 GLY A CA 1
ATOM 4719 C C . GLY A 1 608 ? -26.110 16.064 10.355 1.00 93.44 608 GLY A C 1
ATOM 4720 O O . GLY A 1 608 ? -26.134 14.855 10.552 1.00 93.44 608 GLY A O 1
ATOM 4721 N N . ASP A 1 609 ? -26.391 16.610 9.168 1.00 94.75 609 ASP A N 1
ATOM 4722 C CA . ASP A 1 609 ? -26.715 15.879 7.931 1.00 94.75 609 ASP A CA 1
ATOM 4723 C C . ASP A 1 609 ? -25.478 15.314 7.206 1.00 94.75 609 ASP A C 1
ATOM 4725 O O . ASP A 1 609 ? -25.584 14.322 6.481 1.00 94.75 609 ASP A O 1
ATOM 4729 N N . LYS A 1 610 ? -24.299 15.933 7.377 1.00 96.81 610 LYS A N 1
ATOM 4730 C CA . LYS A 1 610 ? -23.049 15.544 6.706 1.00 96.81 610 LYS A CA 1
ATOM 4731 C C . LYS A 1 610 ? -21.943 15.202 7.703 1.00 96.81 610 LYS A C 1
ATOM 4733 O O . LYS A 1 610 ? -21.734 15.912 8.685 1.00 96.81 610 LYS A O 1
ATOM 4738 N N . LEU A 1 611 ? -21.158 14.182 7.366 1.00 97.50 611 LEU A N 1
ATOM 4739 C CA . LEU A 1 611 ? -19.876 13.836 7.988 1.00 97.50 611 LEU A CA 1
ATOM 4740 C C . LEU A 1 611 ? -18.725 14.151 7.021 1.00 97.50 611 LEU A C 1
ATOM 4742 O O . LEU A 1 611 ? -18.744 13.702 5.879 1.00 97.50 611 LEU A O 1
ATOM 4746 N N . LEU A 1 612 ? -17.687 14.850 7.474 1.00 96.19 612 LEU A N 1
ATOM 4747 C CA . LEU A 1 612 ? -16.446 15.054 6.729 1.00 96.19 612 LEU A CA 1
ATOM 4748 C C . LEU A 1 612 ? -15.499 13.856 6.894 1.00 96.19 612 LEU A C 1
ATOM 4750 O O . LEU A 1 612 ? -15.165 13.457 8.010 1.00 96.19 612 LEU A O 1
ATOM 4754 N N . VAL A 1 613 ? -14.999 13.333 5.776 1.00 94.00 613 VAL A N 1
ATOM 4755 C CA . VAL A 1 613 ? -13.968 12.286 5.725 1.00 94.00 613 VAL A CA 1
ATOM 4756 C C . VAL A 1 613 ? -12.829 12.685 4.788 1.00 94.00 613 VAL A C 1
ATOM 4758 O O . VAL A 1 613 ? -13.008 13.456 3.843 1.00 94.00 613 VAL A O 1
ATOM 4761 N N . SER A 1 614 ? -11.641 12.131 5.024 1.00 88.50 614 SER A N 1
ATOM 4762 C CA . SER A 1 614 ? -10.526 12.216 4.079 1.00 88.50 614 SER A CA 1
ATOM 4763 C C . SER A 1 614 ? -10.473 10.959 3.213 1.00 88.50 614 SER A C 1
ATOM 4765 O O . SER A 1 614 ? -10.537 9.845 3.731 1.00 88.50 614 SER A O 1
ATOM 4767 N N . THR A 1 615 ? -10.327 11.125 1.899 1.00 86.00 615 THR A N 1
ATOM 4768 C CA . THR A 1 615 ? -10.255 10.046 0.901 1.00 86.00 615 THR A CA 1
ATOM 4769 C C . THR A 1 615 ? -9.047 10.250 -0.028 1.00 86.00 615 THR A C 1
ATOM 4771 O O . THR A 1 615 ? -8.426 11.322 -0.042 1.00 86.00 615 THR A O 1
ATOM 4774 N N . PRO A 1 616 ? -8.706 9.270 -0.886 1.00 77.62 616 PRO A N 1
ATOM 4775 C CA . PRO A 1 616 ? -7.746 9.481 -1.966 1.00 77.62 616 PRO A CA 1
ATOM 4776 C C . PRO A 1 616 ? -8.131 10.595 -2.955 1.00 77.62 616 PRO A C 1
ATOM 4778 O O . PRO A 1 616 ? -7.231 11.166 -3.568 1.00 77.62 616 PRO A O 1
ATOM 4781 N N . ARG A 1 617 ? -9.423 10.942 -3.101 1.00 74.62 617 ARG A N 1
ATOM 4782 C CA . ARG A 1 617 ? -9.868 12.040 -3.985 1.00 74.62 617 ARG A CA 1
ATOM 4783 C C . ARG A 1 617 ? -9.804 13.414 -3.318 1.00 74.62 617 ARG A C 1
ATOM 4785 O O . ARG A 1 617 ? -9.787 14.409 -4.041 1.00 74.62 617 ARG A O 1
ATOM 4792 N N . GLY A 1 618 ? -9.719 13.494 -1.986 1.00 82.00 618 GLY A N 1
ATOM 4793 C CA . GLY A 1 618 ? -9.667 14.766 -1.264 1.00 82.00 618 GLY A CA 1
ATOM 4794 C C . GLY A 1 618 ? -10.359 14.745 0.099 1.00 82.00 618 GLY A C 1
ATOM 4795 O O . GLY A 1 618 ? -10.415 13.709 0.756 1.00 82.00 618 GLY A O 1
ATOM 4796 N N . LEU A 1 619 ? -10.873 15.897 0.531 1.00 90.19 619 LEU A N 1
ATOM 4797 C CA . LEU A 1 619 ? -11.863 15.971 1.607 1.00 90.19 619 LEU A CA 1
ATOM 4798 C C . LEU A 1 619 ? -13.260 15.829 0.997 1.00 90.19 619 LEU A C 1
ATOM 4800 O O . LEU A 1 619 ? -13.595 16.528 0.033 1.00 90.19 619 LEU A O 1
ATOM 4804 N N . GLU A 1 620 ? -14.062 14.933 1.559 1.00 93.38 620 GLU A N 1
ATOM 4805 C CA . GLU A 1 620 ? -15.406 14.611 1.081 1.00 93.38 620 GLU A CA 1
ATOM 4806 C C . GLU A 1 620 ? -16.421 14.698 2.212 1.00 93.38 620 GLU A C 1
ATOM 4808 O O . GLU A 1 620 ? -16.112 14.360 3.353 1.00 93.38 620 GLU A O 1
ATOM 4813 N N . THR A 1 621 ? -17.644 15.104 1.888 1.00 96.56 621 THR A N 1
ATOM 4814 C CA . THR A 1 621 ? -18.789 14.916 2.776 1.00 96.56 621 THR A CA 1
ATOM 4815 C C . THR A 1 621 ? -19.511 13.621 2.438 1.00 96.56 621 THR A C 1
ATOM 4817 O O . THR A 1 621 ? -19.795 13.350 1.273 1.00 96.56 621 THR A O 1
ATOM 4820 N N . VAL A 1 622 ? -19.817 12.842 3.470 1.00 96.62 622 VAL A N 1
ATOM 4821 C CA . VAL A 1 622 ? -20.769 11.733 3.455 1.00 96.62 622 VAL A CA 1
ATOM 4822 C C . VAL A 1 622 ? -22.107 12.279 3.936 1.00 96.62 622 VAL A C 1
ATOM 4824 O O . VAL A 1 622 ? -22.181 12.843 5.026 1.00 96.62 622 VAL A O 1
ATOM 4827 N N . ASP A 1 623 ? -23.153 12.131 3.138 1.00 95.38 623 ASP A N 1
ATOM 4828 C CA . ASP A 1 623 ? -24.531 12.358 3.569 1.00 95.38 623 ASP A CA 1
ATOM 4829 C C . ASP A 1 623 ? -24.982 11.211 4.488 1.00 95.38 623 ASP A C 1
ATOM 4831 O O . ASP A 1 623 ? -24.844 10.045 4.121 1.00 95.38 623 ASP A O 1
ATOM 4835 N N . LEU A 1 624 ? -25.458 11.511 5.698 1.00 90.75 624 LEU A N 1
ATOM 4836 C CA . LEU A 1 624 ? -25.703 10.478 6.713 1.00 90.75 624 LEU A CA 1
ATOM 4837 C C . LEU A 1 624 ? -27.010 9.690 6.508 1.00 90.75 624 LEU A C 1
ATOM 4839 O O . LEU A 1 624 ? -27.112 8.572 7.018 1.00 90.75 624 LEU A O 1
ATOM 4843 N N . ASP A 1 625 ? -27.953 10.207 5.715 1.00 85.94 625 ASP A N 1
ATOM 4844 C CA . ASP A 1 625 ? -29.206 9.518 5.379 1.00 85.94 625 ASP A CA 1
ATOM 4845 C C . ASP A 1 625 ? -29.037 8.613 4.145 1.00 85.94 625 ASP A C 1
ATOM 4847 O O . ASP A 1 625 ? -29.367 7.425 4.165 1.00 85.94 625 ASP A O 1
ATOM 4851 N N . THR A 1 626 ? -28.482 9.165 3.063 1.00 88.44 626 THR A N 1
ATOM 4852 C CA . THR A 1 626 ? -28.330 8.511 1.748 1.00 88.44 626 THR A CA 1
ATOM 4853 C C . THR A 1 626 ? -27.003 7.773 1.573 1.00 88.44 626 THR A C 1
ATOM 4855 O O . THR A 1 626 ? -26.887 6.918 0.694 1.00 88.44 626 THR A O 1
ATOM 4858 N N . ARG A 1 627 ? -25.993 8.076 2.404 1.00 87.62 627 ARG A N 1
ATOM 4859 C CA . ARG A 1 627 ? -24.612 7.555 2.323 1.00 87.62 627 ARG A CA 1
ATOM 4860 C C . ARG A 1 627 ? -23.868 7.968 1.045 1.00 87.62 627 ARG A C 1
ATOM 4862 O O . ARG A 1 627 ? -22.862 7.356 0.674 1.00 87.62 627 ARG A O 1
ATOM 4869 N N . GLU A 1 628 ? -24.339 9.002 0.349 1.00 89.75 628 GLU A N 1
ATOM 4870 C CA . GLU A 1 628 ? -23.653 9.552 -0.820 1.00 89.75 628 GLU A CA 1
ATOM 4871 C C . GLU A 1 628 ? -22.403 10.348 -0.427 1.00 89.75 628 GLU A C 1
ATOM 4873 O O . GLU A 1 628 ? -22.397 11.059 0.576 1.00 89.75 628 GLU A O 1
ATOM 4878 N N . LEU A 1 629 ? -21.339 10.244 -1.236 1.00 91.06 629 LEU A N 1
ATOM 4879 C CA . LEU A 1 629 ? -20.082 10.963 -1.013 1.00 91.06 629 LEU A CA 1
ATOM 4880 C C . LEU A 1 629 ? -19.859 12.037 -2.076 1.00 91.06 629 LEU A C 1
ATOM 4882 O O . LEU A 1 629 ? -19.791 11.728 -3.272 1.00 91.06 629 LEU A O 1
ATOM 4886 N N . LYS A 1 630 ? -19.644 13.275 -1.628 1.00 92.25 630 LYS A N 1
ATOM 4887 C CA . LYS A 1 630 ? -19.362 14.440 -2.470 1.00 92.25 630 LYS A CA 1
ATOM 4888 C C . LYS A 1 630 ? -17.977 15.003 -2.158 1.00 92.25 630 LYS A C 1
ATOM 4890 O O . LYS A 1 630 ? -17.678 15.328 -1.013 1.00 92.25 630 LYS A O 1
ATOM 4895 N N . VAL A 1 631 ? -17.143 15.182 -3.185 1.00 88.50 631 VAL A N 1
ATOM 4896 C CA . VAL A 1 631 ? -15.860 15.894 -3.047 1.00 88.50 631 VAL A CA 1
ATOM 4897 C C . VAL A 1 631 ? -16.124 17.367 -2.742 1.00 88.50 631 VAL A C 1
ATOM 4899 O O . VAL A 1 631 ? -16.846 18.029 -3.485 1.00 88.50 631 VAL A O 1
ATOM 4902 N N . VAL A 1 632 ? -15.519 17.873 -1.666 1.00 89.06 632 VAL A N 1
ATOM 4903 C CA . VAL A 1 632 ? -15.543 19.298 -1.297 1.00 89.06 632 VAL A CA 1
ATOM 4904 C C . VAL A 1 632 ? -14.201 19.960 -1.604 1.00 89.06 632 VAL A C 1
ATOM 4906 O O . VAL A 1 632 ? -14.174 21.048 -2.167 1.00 89.06 632 VAL A O 1
ATOM 4909 N N . VAL A 1 633 ? -13.084 19.296 -1.283 1.00 85.75 633 VAL A N 1
ATOM 4910 C CA . VAL A 1 633 ? -11.728 19.812 -1.536 1.00 85.75 633 VAL A CA 1
ATOM 4911 C C . VAL A 1 633 ? -10.903 18.742 -2.255 1.00 85.75 633 VAL A C 1
ATOM 4913 O O . VAL A 1 633 ? -10.555 17.749 -1.617 1.00 85.75 633 VAL A O 1
ATOM 4916 N N . PRO A 1 634 ? -10.553 18.907 -3.544 1.00 77.00 634 PRO A N 1
ATOM 4917 C CA . PRO A 1 634 ? -9.755 17.929 -4.284 1.00 77.00 634 PRO A CA 1
ATOM 4918 C C . PRO A 1 634 ? -8.364 17.663 -3.685 1.00 77.00 634 PRO A C 1
ATOM 4920 O O . PRO A 1 634 ? -7.714 18.542 -3.114 1.00 77.00 634 PRO A O 1
ATOM 4923 N N . ARG A 1 635 ? -7.857 16.436 -3.872 1.00 66.25 635 ARG A N 1
ATOM 4924 C CA . ARG A 1 635 ? -6.601 15.934 -3.280 1.00 66.25 635 ARG A CA 1
ATOM 4925 C C . ARG A 1 635 ? -5.375 16.802 -3.570 1.00 66.25 635 ARG A C 1
ATOM 4927 O O . ARG A 1 635 ? -4.496 16.882 -2.713 1.00 66.25 635 ARG A O 1
ATOM 4934 N N . GLN A 1 636 ? -5.328 17.440 -4.742 1.00 49.97 636 GLN A N 1
ATOM 4935 C CA . GLN A 1 636 ? -4.244 18.331 -5.181 1.00 49.97 636 GLN A CA 1
ATOM 4936 C C . GLN A 1 636 ? -4.040 19.531 -4.240 1.00 49.97 636 GLN A C 1
ATOM 4938 O O . GLN A 1 636 ? -2.933 20.054 -4.142 1.00 49.97 636 GLN A O 1
ATOM 4943 N N . SER A 1 637 ? -5.080 19.943 -3.510 1.00 47.84 637 SER A N 1
ATOM 4944 C CA . SER A 1 637 ? -5.042 21.103 -2.617 1.00 47.84 637 SER A CA 1
ATOM 4945 C C . SER A 1 637 ? -4.566 20.784 -1.191 1.00 47.84 637 SER A C 1
ATOM 4947 O O . SER A 1 637 ? -4.398 21.711 -0.404 1.00 47.84 637 SER A O 1
ATOM 4949 N N . TYR A 1 638 ? -4.360 19.513 -0.815 1.00 41.72 638 TYR A N 1
ATOM 4950 C CA . TYR A 1 638 ? -4.235 19.093 0.593 1.00 41.72 638 TYR A CA 1
ATOM 4951 C C . TYR A 1 638 ? -3.157 18.015 0.831 1.00 41.72 638 TYR A C 1
ATOM 4953 O O . TYR A 1 638 ? -2.833 17.216 -0.049 1.00 41.72 638 TYR A O 1
ATOM 4961 N N . ARG A 1 639 ? -2.611 17.932 2.055 1.00 42.31 639 ARG A N 1
ATOM 4962 C CA . ARG A 1 639 ? -1.715 16.841 2.491 1.00 42.31 639 ARG A CA 1
ATOM 4963 C C . ARG A 1 639 ? -2.265 16.182 3.758 1.00 42.31 639 ARG A C 1
ATOM 4965 O O . ARG A 1 639 ? -2.390 16.848 4.774 1.00 42.31 639 ARG A O 1
ATOM 4972 N N . MET A 1 640 ? -2.488 14.869 3.699 1.00 42.47 640 MET A N 1
ATOM 4973 C CA . MET A 1 640 ? -2.695 14.029 4.883 1.00 42.47 640 MET A CA 1
ATOM 4974 C C . MET A 1 640 ? -1.356 13.674 5.539 1.00 42.47 640 MET A C 1
ATOM 4976 O O . MET A 1 640 ? -0.419 13.293 4.831 1.00 42.47 640 MET A O 1
ATOM 4980 N N . GLY A 1 641 ? -1.309 13.729 6.873 1.00 37.22 641 GLY A N 1
ATOM 4981 C CA . GLY A 1 641 ? -0.249 13.144 7.704 1.00 37.22 641 GLY A CA 1
ATOM 4982 C C . GLY A 1 641 ? 0.376 14.126 8.700 1.00 37.22 641 GLY A C 1
ATOM 4983 O O . GLY A 1 641 ? 1.124 15.011 8.289 1.00 37.22 641 GLY A O 1
ATOM 4984 N N . GLY A 1 642 ? 0.114 13.902 9.996 1.00 39.19 642 GLY A N 1
ATOM 4985 C CA . GLY A 1 642 ? 0.706 14.619 11.135 1.00 39.19 642 GLY A CA 1
ATOM 4986 C C . GLY A 1 642 ? 0.148 16.030 11.351 1.00 39.19 642 GLY A C 1
ATOM 4987 O O . GLY A 1 642 ? 0.528 16.952 10.634 1.00 39.19 642 GLY A O 1
ATOM 4988 N N . SER A 1 643 ? -0.728 16.195 12.351 1.00 38.72 643 SER A N 1
ATOM 4989 C CA . SER A 1 643 ? -1.250 17.492 12.841 1.00 38.72 643 SER A CA 1
ATOM 4990 C C . SER A 1 643 ? -1.713 18.470 11.743 1.00 38.72 643 SER A C 1
ATOM 4992 O O . SER A 1 643 ? -1.563 19.686 11.854 1.00 38.72 643 SER A O 1
ATOM 4994 N N . SER A 1 644 ? -2.259 17.941 10.646 1.00 55.12 644 SER A N 1
ATOM 4995 C CA . SER A 1 644 ? -2.685 18.711 9.478 1.00 55.12 644 SER A CA 1
ATOM 4996 C C . SER A 1 644 ? -4.085 19.279 9.696 1.00 55.12 644 SER A C 1
ATOM 4998 O O . SER A 1 644 ? -5.062 18.610 9.360 1.00 55.12 644 SER A O 1
ATOM 5000 N N . GLY A 1 645 ? -4.161 20.498 10.246 1.00 73.44 645 GLY A N 1
ATOM 5001 C CA . GLY A 1 645 ? -5.406 21.193 10.587 1.00 73.44 645 GLY A CA 1
ATOM 5002 C C . GLY A 1 645 ? -6.501 21.031 9.536 1.00 73.44 645 GLY A C 1
ATOM 5003 O O . GLY A 1 645 ? -6.337 21.462 8.389 1.00 73.44 645 GLY A O 1
ATOM 5004 N N . VAL A 1 646 ? -7.587 20.380 9.948 1.00 89.31 646 VAL A N 1
ATOM 5005 C CA . VAL A 1 646 ? -8.845 20.221 9.223 1.00 89.31 646 VAL A CA 1
ATOM 5006 C C . VAL A 1 646 ? -9.970 20.113 10.253 1.00 89.31 646 VAL A C 1
ATOM 5008 O O . VAL A 1 646 ? -9.858 19.330 11.193 1.00 89.31 646 VAL A O 1
ATOM 5011 N N . GLU A 1 647 ? -11.027 20.908 10.107 1.00 91.94 647 GLU A N 1
ATOM 5012 C CA . GLU A 1 647 ? -12.207 20.847 10.978 1.00 91.94 647 GLU A CA 1
ATOM 5013 C C . GLU A 1 647 ? -13.448 21.385 10.245 1.00 91.94 647 GLU A C 1
ATOM 5015 O O . GLU A 1 647 ? -13.341 22.263 9.384 1.00 91.94 647 GLU A O 1
ATOM 5020 N N . MET A 1 648 ? -14.625 20.849 10.569 1.00 94.94 648 MET A N 1
ATOM 5021 C CA . MET A 1 648 ? -15.917 21.378 10.130 1.00 94.94 648 MET A CA 1
ATOM 5022 C C . MET A 1 648 ? -16.395 22.485 11.077 1.00 94.94 648 MET A C 1
ATOM 5024 O O . MET A 1 648 ? -16.299 22.339 12.300 1.00 94.94 648 MET A O 1
ATOM 5028 N N . GLY A 1 649 ? -16.965 23.556 10.523 1.00 94.75 649 GLY A N 1
ATOM 5029 C CA . GLY A 1 649 ? -17.676 24.575 11.292 1.00 94.75 649 GLY A CA 1
ATOM 5030 C C . GLY A 1 649 ? -18.772 23.977 12.187 1.00 94.75 649 GLY A C 1
ATOM 5031 O O . GLY A 1 649 ? -19.417 22.986 11.844 1.00 94.75 649 GLY A O 1
ATOM 5032 N N . ARG A 1 650 ? -18.958 24.566 13.372 1.00 90.75 650 ARG A N 1
ATOM 5033 C CA . ARG A 1 650 ? -19.988 24.192 14.362 1.00 90.75 650 ARG A CA 1
ATOM 5034 C C . ARG A 1 650 ? -21.316 24.924 14.129 1.00 90.75 650 ARG A C 1
ATOM 5036 O O . ARG A 1 650 ? -22.360 24.448 14.563 1.00 90.75 650 ARG A O 1
ATOM 5043 N N . LYS A 1 651 ? -21.266 26.073 13.455 1.00 92.94 651 LYS A N 1
ATOM 5044 C CA . LYS A 1 651 ? -22.368 26.992 13.130 1.00 92.94 651 LYS A CA 1
ATOM 5045 C C . LYS A 1 651 ? -22.490 27.254 11.630 1.00 92.94 651 LYS A C 1
ATOM 5047 O O . LYS A 1 651 ? -23.577 27.594 11.174 1.00 92.94 651 LYS A O 1
ATOM 5052 N N . SER A 1 652 ? -21.403 27.123 10.868 1.00 93.56 652 SER A N 1
ATOM 5053 C CA . SER A 1 652 ? -21.393 27.305 9.418 1.00 93.56 652 SER A CA 1
ATOM 5054 C C . SER A 1 652 ? -21.057 26.014 8.672 1.00 93.56 652 SER A C 1
ATOM 5056 O O . SER A 1 652 ? -20.424 25.096 9.189 1.00 93.56 652 SER A O 1
ATOM 5058 N N . ARG A 1 653 ? -21.457 25.958 7.400 1.00 95.50 653 ARG A N 1
ATOM 5059 C CA . ARG A 1 653 ? -21.207 24.826 6.496 1.00 95.50 653 ARG A CA 1
ATOM 5060 C C . ARG A 1 653 ? -19.861 24.957 5.761 1.00 95.50 653 ARG A C 1
ATOM 5062 O O . ARG A 1 653 ? -19.744 24.583 4.592 1.00 95.50 653 ARG A O 1
ATOM 5069 N N . TYR A 1 654 ? -18.843 25.499 6.437 1.00 96.06 654 TYR A N 1
ATOM 5070 C CA . TYR A 1 654 ? -17.463 25.587 5.948 1.00 96.06 654 TYR A CA 1
ATOM 5071 C C . TYR A 1 654 ? -16.572 24.496 6.557 1.00 96.06 654 TYR A C 1
ATOM 5073 O O . TYR A 1 654 ? -16.546 24.301 7.769 1.00 96.06 654 TYR A O 1
ATOM 5081 N N . VAL A 1 655 ? -15.772 23.835 5.716 1.00 95.25 655 VAL A N 1
ATOM 5082 C CA . VAL A 1 655 ? -14.588 23.088 6.158 1.00 95.25 655 VAL A CA 1
ATOM 5083 C C . VAL A 1 655 ? -13.375 24.010 6.136 1.00 95.25 655 VAL A C 1
ATOM 5085 O O . VAL A 1 655 ? -13.051 24.592 5.100 1.00 95.25 655 VAL A O 1
ATOM 5088 N N . TYR A 1 656 ? -12.684 24.111 7.265 1.00 94.50 656 TYR A N 1
ATOM 5089 C CA . TYR A 1 656 ? -11.415 24.819 7.407 1.00 94.50 656 TYR A CA 1
ATOM 5090 C C . TYR A 1 656 ? -10.279 23.812 7.231 1.00 94.50 656 TYR A C 1
ATOM 5092 O O . TYR A 1 656 ? -10.352 22.718 7.789 1.00 94.50 656 TYR A O 1
ATOM 5100 N N . TYR A 1 657 ? -9.242 24.127 6.450 1.00 91.81 657 TYR A N 1
ATOM 5101 C CA . TYR A 1 657 ? -8.158 23.179 6.159 1.00 91.81 657 TYR A CA 1
ATOM 5102 C C . TYR A 1 657 ? -6.827 23.843 5.780 1.00 91.81 657 TYR A C 1
ATOM 5104 O O . TYR A 1 657 ? -6.770 24.927 5.198 1.00 91.81 657 TYR A O 1
ATOM 5112 N N . SER A 1 658 ? -5.729 23.164 6.122 1.00 86.50 658 SER A N 1
ATOM 5113 C CA . SER A 1 658 ? -4.356 23.606 5.857 1.00 86.50 658 SER A CA 1
ATOM 5114 C C . SER A 1 658 ? -3.816 23.075 4.532 1.00 86.50 658 SER A C 1
ATOM 5116 O O . SER A 1 658 ? -3.914 21.890 4.219 1.00 86.50 658 SER A O 1
ATOM 5118 N N . THR A 1 659 ? -3.136 23.938 3.787 1.00 79.38 659 THR A N 1
ATOM 5119 C CA . THR A 1 659 ? -2.439 23.623 2.533 1.00 79.38 659 THR A CA 1
ATOM 5120 C C . THR A 1 659 ? -0.986 24.117 2.614 1.00 79.38 659 THR A C 1
ATOM 5122 O O . THR A 1 659 ? -0.630 24.841 3.544 1.00 79.38 659 THR A O 1
ATOM 5125 N N . ARG A 1 660 ? -0.108 23.740 1.676 1.00 68.31 660 ARG A N 1
ATOM 5126 C CA . ARG A 1 660 ? 1.284 24.236 1.647 1.00 68.31 660 ARG A CA 1
ATOM 5127 C C . ARG A 1 660 ? 1.511 25.168 0.463 1.00 68.31 660 ARG A C 1
ATOM 5129 O O . ARG A 1 660 ? 1.190 24.802 -0.663 1.00 68.31 660 ARG A O 1
ATOM 5136 N N . SER A 1 661 ? 2.149 26.308 0.709 1.00 66.62 661 SER A N 1
ATOM 5137 C CA . SER A 1 661 ? 2.757 27.147 -0.329 1.00 66.62 661 SER A CA 1
ATOM 5138 C C . SER A 1 661 ? 4.287 27.108 -0.219 1.00 66.62 661 SER A C 1
ATOM 5140 O O . SER A 1 661 ? 4.852 26.463 0.668 1.00 66.62 661 SER A O 1
ATOM 5142 N N . ARG A 1 662 ? 4.993 27.812 -1.116 1.00 61.38 662 ARG A N 1
ATOM 5143 C CA . ARG A 1 662 ? 6.437 28.058 -0.940 1.00 61.38 662 ARG A CA 1
ATOM 5144 C C . ARG A 1 662 ? 6.718 28.946 0.282 1.00 61.38 662 ARG A C 1
ATOM 5146 O O . ARG A 1 662 ? 7.828 28.903 0.809 1.00 61.38 662 ARG A O 1
ATOM 5153 N N . GLU A 1 663 ? 5.736 29.717 0.739 1.00 62.50 663 GLU A N 1
ATOM 5154 C CA . GLU A 1 663 ? 5.890 30.773 1.747 1.00 62.50 663 GLU A CA 1
ATOM 5155 C C . GLU A 1 663 ? 5.530 30.271 3.154 1.00 62.50 663 GLU A C 1
ATOM 5157 O O . GLU A 1 663 ? 6.209 30.624 4.116 1.00 62.50 663 GLU A O 1
ATOM 5162 N N . GLY A 1 664 ? 4.573 29.343 3.276 1.00 73.69 664 GLY A N 1
ATOM 5163 C CA . GLY A 1 664 ? 4.151 28.817 4.573 1.00 73.69 664 GLY A CA 1
ATOM 5164 C C . GLY A 1 664 ? 3.022 27.783 4.522 1.00 73.69 664 GLY A C 1
ATOM 5165 O O . GLY A 1 664 ? 2.813 27.106 3.508 1.00 73.69 664 GLY A O 1
ATOM 5166 N N . THR A 1 665 ? 2.305 27.657 5.639 1.00 83.38 665 THR A N 1
ATOM 5167 C CA . THR A 1 665 ? 1.071 26.863 5.750 1.00 83.38 665 THR A CA 1
ATOM 5168 C C . THR A 1 665 ? -0.112 27.782 5.462 1.00 83.38 665 THR A C 1
ATOM 5170 O O . THR A 1 665 ? -0.371 28.701 6.230 1.00 83.38 665 THR A O 1
ATOM 5173 N N . VAL A 1 666 ? -0.837 27.555 4.369 1.00 86.69 666 VAL A N 1
ATOM 5174 C CA . VAL A 1 666 ? -1.959 28.416 3.969 1.00 86.69 666 VAL A CA 1
ATOM 5175 C C . VAL A 1 666 ? -3.276 27.793 4.401 1.00 86.69 666 VAL A C 1
ATOM 5177 O O . VAL A 1 666 ? -3.604 26.691 3.950 1.00 86.69 666 VAL A O 1
ATOM 5180 N N . VAL A 1 667 ? -4.020 28.491 5.256 1.00 90.69 667 VAL A N 1
ATOM 5181 C CA . VAL A 1 667 ? -5.322 28.054 5.767 1.00 90.69 667 VAL A CA 1
ATOM 5182 C C . VAL A 1 667 ? -6.433 28.578 4.866 1.00 90.69 667 VAL A C 1
ATOM 5184 O O . VAL A 1 667 ? -6.459 29.760 4.517 1.00 90.69 667 VAL A O 1
ATOM 5187 N N . ARG A 1 668 ? -7.357 27.694 4.487 1.00 91.44 668 ARG A N 1
ATOM 5188 C CA . ARG A 1 668 ? -8.513 28.004 3.639 1.00 91.44 668 ARG A CA 1
ATOM 5189 C C . ARG A 1 668 ? -9.806 27.504 4.268 1.00 91.44 668 ARG A C 1
ATOM 5191 O O . ARG A 1 668 ? -9.779 26.583 5.080 1.00 91.44 668 ARG A O 1
ATOM 5198 N N . ALA A 1 669 ? -10.919 28.102 3.862 1.00 94.31 669 ALA A N 1
ATOM 5199 C CA . ALA A 1 669 ? -12.266 27.673 4.208 1.00 94.31 669 ALA A CA 1
ATOM 5200 C C . ALA A 1 669 ? -13.062 27.397 2.921 1.00 94.31 669 ALA A C 1
ATOM 5202 O O . ALA A 1 669 ? -13.165 28.285 2.073 1.00 94.31 669 ALA A O 1
ATOM 5203 N N . THR A 1 670 ? -13.637 26.200 2.773 1.00 95.31 670 THR A N 1
ATOM 5204 C CA . THR A 1 670 ? -14.497 25.831 1.630 1.00 95.31 670 THR A CA 1
ATOM 5205 C C . THR A 1 670 ? -15.905 25.491 2.094 1.00 95.31 670 THR A C 1
ATOM 5207 O O . THR A 1 670 ? -16.083 24.683 3.000 1.00 95.31 670 THR A O 1
ATOM 5210 N N . HIS A 1 671 ? -16.919 26.073 1.460 1.00 96.19 671 HIS A N 1
ATOM 5211 C CA . HIS A 1 671 ? -18.319 25.784 1.768 1.00 96.19 671 HIS A CA 1
ATOM 5212 C C . HIS A 1 671 ? -18.745 24.434 1.164 1.00 96.19 671 HIS A C 1
ATOM 5214 O O . HIS A 1 671 ? -18.660 24.253 -0.052 1.00 96.19 671 HIS A O 1
ATOM 5220 N N . ILE A 1 672 ? -19.267 23.500 1.967 1.00 94.31 672 ILE A N 1
ATOM 5221 C CA . ILE A 1 672 ? -19.498 22.103 1.534 1.00 94.31 672 ILE A CA 1
ATOM 5222 C C . ILE A 1 672 ? -20.550 21.956 0.420 1.00 94.31 672 ILE A C 1
ATOM 5224 O O . ILE A 1 672 ? -20.404 21.124 -0.481 1.00 94.31 672 ILE A O 1
ATOM 5228 N N . ASP A 1 673 ? -21.602 22.780 0.421 1.00 89.31 673 ASP A N 1
ATOM 5229 C CA . ASP A 1 673 ? -22.642 22.705 -0.614 1.00 89.31 673 ASP A CA 1
ATOM 5230 C C . ASP A 1 673 ? -22.241 23.418 -1.915 1.00 89.31 673 ASP A C 1
ATOM 5232 O O . ASP A 1 673 ? -22.412 22.850 -2.994 1.00 89.31 673 ASP A O 1
ATOM 5236 N N . THR A 1 674 ? -21.657 24.619 -1.831 1.00 89.31 674 THR A N 1
ATOM 5237 C CA . THR A 1 674 ? -21.351 25.449 -3.014 1.00 89.31 674 THR A CA 1
ATOM 5238 C C . THR A 1 674 ? -19.957 25.232 -3.604 1.00 89.31 674 THR A C 1
ATOM 5240 O O . THR A 1 674 ? -19.710 25.673 -4.723 1.00 89.31 674 THR A O 1
ATOM 5243 N N . GLY A 1 675 ? -19.032 24.602 -2.871 1.00 84.25 675 GLY A N 1
ATOM 5244 C CA . GLY A 1 675 ? -17.633 24.426 -3.283 1.00 84.25 675 GLY A CA 1
ATOM 5245 C C . GLY A 1 675 ? -16.804 25.718 -3.302 1.00 84.25 675 GLY A C 1
ATOM 5246 O O . GLY A 1 675 ? -15.638 25.687 -3.688 1.00 84.25 675 GLY A O 1
ATOM 5247 N N . LYS A 1 676 ? -17.373 26.862 -2.890 1.00 86.56 676 LYS A N 1
ATOM 5248 C CA . LYS A 1 676 ? -16.655 28.142 -2.839 1.00 86.56 676 LYS A CA 1
ATOM 5249 C C . LYS A 1 676 ? -15.580 28.114 -1.756 1.00 86.56 676 LYS A C 1
ATOM 5251 O O . LYS A 1 676 ? -15.890 27.875 -0.590 1.00 86.56 676 LYS A O 1
ATOM 5256 N N . THR A 1 677 ? -14.346 28.412 -2.150 1.00 89.19 677 THR A N 1
ATOM 5257 C CA . THR A 1 677 ? -13.165 28.471 -1.279 1.00 89.19 677 THR A CA 1
ATOM 5258 C C . THR A 1 677 ? -12.742 29.919 -1.053 1.00 89.19 677 THR A C 1
ATOM 5260 O O . THR A 1 677 ? -12.621 30.667 -2.019 1.00 89.19 677 THR A O 1
ATOM 5263 N N . ARG A 1 678 ? -12.448 30.297 0.197 1.00 89.88 678 ARG A N 1
ATOM 5264 C CA . ARG A 1 678 ? -11.689 31.513 0.535 1.00 89.88 678 ARG A CA 1
ATOM 5265 C C . ARG A 1 678 ? -10.385 31.169 1.251 1.00 89.88 678 ARG A C 1
ATOM 5267 O O . ARG A 1 678 ? -10.308 30.176 1.974 1.00 89.88 678 ARG A O 1
ATOM 5274 N N . GLU A 1 679 ? -9.358 31.983 1.046 1.00 91.62 679 GLU A N 1
ATOM 5275 C CA . GLU A 1 679 ? -8.141 31.951 1.862 1.00 91.62 679 GLU A CA 1
ATOM 5276 C C . GLU A 1 679 ? -8.356 32.772 3.137 1.00 91.62 679 GLU A C 1
ATOM 5278 O O . GLU A 1 679 ? -9.015 33.806 3.085 1.00 91.62 679 GLU A O 1
ATOM 5283 N N . ILE A 1 680 ? -7.843 32.284 4.270 1.00 92.25 680 ILE A N 1
ATOM 5284 C CA . ILE A 1 680 ? -7.956 32.949 5.577 1.00 92.25 680 ILE A CA 1
ATOM 5285 C C . ILE A 1 680 ? -6.628 33.616 5.944 1.00 92.25 680 ILE A C 1
ATOM 5287 O O . ILE A 1 680 ? -6.582 34.802 6.248 1.00 92.25 680 ILE A O 1
ATOM 5291 N N . VAL A 1 681 ? -5.530 32.853 5.911 1.00 92.12 681 VAL A N 1
ATOM 5292 C CA . VAL A 1 681 ? -4.198 33.331 6.308 1.00 92.12 681 VAL A CA 1
ATOM 5293 C C . VAL A 1 681 ? -3.096 32.437 5.733 1.00 92.12 681 VAL A C 1
ATOM 5295 O O . VAL A 1 681 ? -3.279 31.226 5.583 1.00 92.12 681 VAL A O 1
ATOM 5298 N N . THR A 1 682 ? -1.918 33.009 5.476 1.00 90.12 682 THR A N 1
ATOM 5299 C CA . THR A 1 682 ? -0.673 32.249 5.278 1.00 90.12 682 THR A CA 1
ATOM 5300 C C . THR A 1 682 ? 0.173 32.316 6.551 1.00 90.12 682 THR A C 1
ATOM 5302 O O . THR A 1 682 ? 0.750 33.351 6.871 1.00 90.12 682 THR A O 1
ATOM 5305 N N . LEU A 1 683 ? 0.246 31.204 7.283 1.00 87.56 683 LEU A N 1
ATOM 5306 C CA . LEU A 1 683 ? 1.025 31.061 8.515 1.00 87.56 683 LEU A CA 1
ATOM 5307 C C . LEU A 1 683 ? 2.512 30.787 8.217 1.00 87.56 683 LEU A C 1
ATOM 5309 O O . LEU A 1 683 ? 2.814 30.087 7.242 1.00 87.56 683 LEU A O 1
ATOM 5313 N N . PRO A 1 684 ? 3.451 31.212 9.086 1.00 82.81 684 PRO A N 1
ATOM 5314 C CA . PRO A 1 684 ? 4.874 30.897 8.951 1.00 82.81 684 PRO A CA 1
ATOM 5315 C C . PRO A 1 684 ? 5.165 29.392 8.843 1.00 82.81 684 PRO A C 1
ATOM 5317 O O . PRO A 1 684 ? 4.467 28.555 9.426 1.00 82.81 684 PRO A O 1
ATOM 5320 N N . ARG A 1 685 ? 6.236 29.027 8.123 1.00 76.19 685 ARG A N 1
ATOM 5321 C CA . ARG A 1 685 ? 6.684 27.628 7.990 1.00 76.19 685 ARG A CA 1
ATOM 5322 C C . ARG A 1 685 ? 6.906 26.981 9.362 1.00 76.19 685 ARG A C 1
ATOM 5324 O O . ARG A 1 685 ? 7.671 27.496 10.165 1.00 76.19 685 ARG A O 1
ATOM 5331 N N . GLY A 1 686 ? 6.308 25.808 9.570 1.00 76.00 686 GLY A N 1
ATOM 5332 C CA . GLY A 1 686 ? 6.362 25.079 10.844 1.00 76.00 686 GLY A CA 1
ATOM 5333 C C . GLY A 1 686 ? 5.125 25.272 11.727 1.00 76.00 686 GLY A C 1
ATOM 5334 O O . GLY A 1 686 ? 5.011 24.586 12.735 1.00 76.00 686 GLY A O 1
ATOM 5335 N N . SER A 1 687 ? 4.192 26.144 11.333 1.00 85.69 687 SER A N 1
ATOM 5336 C CA . SER A 1 687 ? 2.932 26.372 12.052 1.00 85.69 687 SER A CA 1
ATOM 5337 C C . SER A 1 687 ? 1.796 25.470 11.557 1.00 85.69 687 SER A C 1
ATOM 5339 O O . SER A 1 687 ? 1.707 25.176 10.356 1.00 85.69 687 SER A O 1
ATOM 5341 N N . SER A 1 688 ? 0.889 25.111 12.467 1.00 85.62 688 SER A N 1
ATOM 5342 C CA . SER A 1 688 ? -0.383 24.428 12.199 1.00 85.62 688 SER A CA 1
ATOM 5343 C C . SER A 1 688 ? -1.526 25.117 12.945 1.00 85.62 688 SER A C 1
ATOM 5345 O O . SER A 1 688 ? -1.362 25.483 14.106 1.00 85.62 688 SER A O 1
ATOM 5347 N N . PHE A 1 689 ? -2.695 25.262 12.311 1.00 89.69 689 PHE A N 1
ATOM 5348 C CA . PHE A 1 689 ? -3.937 25.427 13.074 1.00 89.69 689 PHE A CA 1
ATOM 5349 C C . PHE A 1 689 ? -4.469 24.045 13.470 1.00 89.69 689 PHE A C 1
ATOM 5351 O O . PHE A 1 689 ? -4.188 23.050 12.795 1.00 89.69 689 PHE A O 1
ATOM 5358 N N . ASN A 1 690 ? -5.226 23.993 14.559 1.00 88.12 690 ASN A N 1
ATOM 5359 C CA . ASN A 1 690 ? -5.673 22.750 15.178 1.00 88.12 690 ASN A CA 1
ATOM 5360 C C . ASN A 1 690 ? -7.158 22.763 15.574 1.00 88.12 690 ASN A C 1
ATOM 5362 O O . ASN A 1 690 ? -7.750 21.686 15.616 1.00 88.12 690 ASN A O 1
ATOM 5366 N N . GLY A 1 691 ? -7.762 23.940 15.789 1.00 90.81 691 GLY A N 1
ATOM 5367 C CA . GLY A 1 691 ? -9.195 24.071 16.062 1.00 90.81 691 GLY A CA 1
ATOM 5368 C C . GLY A 1 691 ? -9.815 25.377 15.555 1.00 90.81 691 GLY A C 1
ATOM 5369 O O . GLY A 1 691 ? -9.114 26.366 15.332 1.00 90.81 691 GLY A O 1
ATOM 5370 N N . VAL A 1 692 ? -11.137 25.366 15.396 1.00 95.12 692 VAL A N 1
ATOM 5371 C CA . VAL A 1 692 ? -12.018 26.516 15.128 1.00 95.12 692 VAL A CA 1
ATOM 5372 C C . VAL A 1 692 ? -12.869 26.769 16.375 1.00 95.12 692 VAL A C 1
ATOM 5374 O O . VAL A 1 692 ? -13.429 25.829 16.944 1.00 95.12 692 VAL A O 1
ATOM 5377 N N . ASN A 1 693 ? -12.944 28.015 16.849 1.00 95.75 693 ASN A N 1
ATOM 5378 C CA . ASN A 1 693 ? -13.643 28.340 18.097 1.00 95.75 693 ASN A CA 1
ATOM 5379 C C . ASN A 1 693 ? -15.183 28.242 17.999 1.00 95.75 693 ASN A C 1
ATOM 5381 O O . ASN A 1 693 ? -15.756 28.108 16.918 1.00 95.75 693 ASN A O 1
ATOM 5385 N N . ALA A 1 694 ? -15.854 28.285 19.156 1.00 94.94 694 ALA A N 1
ATOM 5386 C CA . ALA A 1 694 ? -17.291 28.024 19.289 1.00 94.94 694 ALA A CA 1
ATOM 5387 C C . ALA A 1 694 ? -18.202 28.922 18.427 1.00 94.94 694 ALA A C 1
ATOM 5389 O O . ALA A 1 694 ? -19.268 28.478 17.999 1.00 94.94 694 ALA A O 1
ATOM 5390 N N . ASP A 1 695 ? -17.814 30.178 18.181 1.00 95.44 695 ASP A N 1
ATOM 5391 C CA . ASP A 1 695 ? -18.608 31.130 17.400 1.00 95.44 695 ASP A CA 1
ATOM 5392 C C . ASP A 1 695 ? -18.141 31.323 15.947 1.00 95.44 695 ASP A C 1
ATOM 5394 O O . ASP A 1 695 ? -18.870 31.975 15.194 1.00 95.44 695 ASP A O 1
ATOM 5398 N N . GLU A 1 696 ? -17.032 30.677 15.564 1.00 95.75 696 GLU A N 1
ATOM 5399 C CA . GLU A 1 696 ? -16.317 30.749 14.277 1.00 95.75 696 GLU A CA 1
ATOM 5400 C C . GLU A 1 696 ? -15.679 32.107 13.944 1.00 95.75 696 GLU A C 1
ATOM 5402 O O . GLU A 1 696 ? -15.519 32.464 12.776 1.00 95.75 696 GLU A O 1
ATOM 5407 N N . THR A 1 697 ? -15.257 32.849 14.969 1.00 96.62 697 THR A N 1
ATOM 5408 C CA . THR A 1 697 ? -14.470 34.084 14.813 1.00 96.62 697 THR A CA 1
ATOM 5409 C C . THR A 1 697 ? -12.955 33.852 14.820 1.00 96.62 697 THR A C 1
ATOM 5411 O O . THR A 1 697 ? -12.223 34.626 14.200 1.00 96.62 697 THR A O 1
ATOM 5414 N N . LEU A 1 698 ? -12.467 32.784 15.468 1.00 96.81 698 LEU A N 1
ATOM 5415 C CA . LEU A 1 698 ? -11.038 32.506 15.662 1.00 96.81 698 LEU A CA 1
ATOM 5416 C C . LEU A 1 698 ? -10.637 31.081 15.246 1.00 96.81 698 LEU A C 1
ATOM 5418 O O . LEU A 1 698 ? -11.274 30.093 15.618 1.00 96.81 698 LEU A O 1
ATOM 5422 N N . LEU A 1 699 ? -9.495 30.969 14.566 1.00 95.62 699 LEU A N 1
ATOM 5423 C CA . LEU A 1 699 ? -8.695 29.740 14.512 1.00 95.62 699 LEU A CA 1
ATOM 5424 C C . LEU A 1 699 ? -7.745 29.698 15.712 1.00 95.62 699 LEU A C 1
ATOM 5426 O O . LEU A 1 699 ? -7.192 30.733 16.072 1.00 95.62 699 LEU A O 1
ATOM 5430 N N . PHE A 1 700 ? -7.477 28.514 16.258 1.00 95.88 700 PHE A N 1
ATOM 5431 C CA . PHE A 1 700 ? -6.488 28.269 17.314 1.00 95.88 700 PHE A CA 1
ATOM 5432 C C . PHE A 1 700 ? -5.408 27.294 16.820 1.00 95.88 700 PHE A C 1
ATOM 5434 O O . PHE A 1 700 ? -5.713 26.318 16.123 1.00 95.88 700 PHE A O 1
ATOM 5441 N N . GLY A 1 701 ? -4.139 27.549 17.149 1.00 94.25 701 GLY A N 1
ATOM 5442 C CA . GLY A 1 701 ? -3.021 26.771 16.615 1.00 94.25 701 GLY A CA 1
ATOM 5443 C C . GLY A 1 701 ? -1.678 26.952 17.319 1.00 94.25 701 GLY A C 1
ATOM 5444 O O . GLY A 1 701 ? -1.546 27.685 18.298 1.00 94.25 701 GLY A O 1
ATOM 5445 N N . LEU A 1 702 ? -0.674 26.244 16.796 1.00 92.38 702 LEU A N 1
ATOM 5446 C CA . LEU A 1 702 ? 0.700 26.220 17.290 1.00 92.38 702 LEU A CA 1
ATOM 5447 C C . LEU A 1 702 ? 1.667 26.750 16.225 1.00 92.38 702 LEU A C 1
ATOM 5449 O O . LEU A 1 702 ? 1.717 26.243 15.101 1.00 92.38 702 LEU A O 1
ATOM 5453 N N . MET A 1 703 ? 2.477 27.741 16.591 1.00 89.94 703 MET A N 1
ATOM 5454 C CA . MET A 1 703 ? 3.555 28.285 15.765 1.00 89.94 703 MET A CA 1
ATOM 5455 C C . MET A 1 703 ? 4.913 27.789 16.269 1.00 89.94 703 MET A C 1
ATOM 5457 O O . MET A 1 703 ? 5.155 27.730 17.476 1.00 89.94 703 MET A O 1
ATOM 5461 N N . GLN A 1 704 ? 5.817 27.459 15.342 1.00 83.50 704 GLN A N 1
ATOM 5462 C CA . GLN A 1 704 ? 7.190 27.043 15.636 1.00 83.50 704 GLN A CA 1
ATOM 5463 C C . GLN A 1 704 ? 8.190 28.026 15.019 1.00 83.50 704 GLN A C 1
ATOM 5465 O O . GLN A 1 704 ? 8.274 28.155 13.800 1.00 83.50 704 GLN A O 1
ATOM 5470 N N . GLU A 1 705 ? 8.983 28.682 15.865 1.00 74.25 705 GLU A N 1
ATOM 5471 C CA . GLU A 1 705 ? 10.071 29.569 15.456 1.00 74.25 705 GLU A CA 1
ATOM 5472 C C . GLU A 1 705 ? 11.411 28.822 15.515 1.00 74.25 705 GLU A C 1
ATOM 5474 O O . GLU A 1 705 ? 11.811 28.300 16.560 1.00 74.25 705 GLU A O 1
ATOM 5479 N N . PHE A 1 706 ? 12.129 28.789 14.389 1.00 65.00 706 PHE A N 1
ATOM 5480 C CA . PHE A 1 706 ? 13.484 28.242 14.312 1.00 65.00 706 PHE A CA 1
ATOM 5481 C C . PHE A 1 706 ? 14.516 29.347 14.550 1.00 65.00 706 PHE A C 1
ATOM 5483 O O . PHE A 1 706 ? 14.692 30.225 13.703 1.00 65.00 706 PHE A O 1
ATOM 5490 N N . ARG A 1 707 ? 15.230 29.291 15.678 1.00 58.84 707 ARG A N 1
ATOM 5491 C CA . ARG A 1 707 ? 16.367 30.179 15.953 1.00 58.84 707 ARG A CA 1
ATOM 5492 C C . ARG A 1 707 ? 17.678 29.584 15.415 1.00 58.84 707 ARG A C 1
ATOM 5494 O O . ARG A 1 707 ? 17.803 28.374 15.216 1.00 58.84 707 ARG A O 1
ATOM 5501 N N . ARG A 1 708 ? 18.661 30.452 15.124 1.00 51.22 708 ARG A N 1
ATOM 5502 C CA . ARG A 1 708 ? 19.958 30.073 14.505 1.00 51.22 708 ARG A CA 1
ATOM 5503 C C . ARG A 1 708 ? 20.811 29.139 15.382 1.00 51.22 708 ARG A C 1
ATOM 5505 O O . ARG A 1 708 ? 21.695 28.466 14.864 1.00 51.22 708 ARG A O 1
ATOM 5512 N N . ASP A 1 709 ? 20.529 29.096 16.678 1.00 53.38 709 ASP A N 1
ATOM 5513 C CA . ASP A 1 709 ? 21.174 28.298 17.731 1.00 53.38 709 ASP A CA 1
ATOM 5514 C C . ASP A 1 709 ? 20.634 26.855 17.857 1.00 53.38 709 ASP A C 1
ATOM 5516 O O . ASP A 1 709 ? 21.154 26.075 18.650 1.00 53.38 709 ASP A O 1
ATOM 5520 N N . ARG A 1 710 ? 19.638 26.475 17.039 1.00 52.78 710 ARG A N 1
ATOM 5521 C CA . ARG A 1 710 ? 18.866 25.215 17.105 1.00 52.78 710 ARG A CA 1
ATOM 5522 C C . ARG A 1 710 ? 17.869 25.113 18.269 1.00 52.78 710 ARG A C 1
ATOM 5524 O O . ARG A 1 710 ? 17.212 24.073 18.371 1.00 52.78 710 ARG A O 1
ATOM 5531 N N . GLU A 1 711 ? 17.672 26.149 19.087 1.00 56.72 711 GLU A N 1
ATOM 5532 C CA . GLU A 1 711 ? 16.543 26.163 20.023 1.00 56.72 711 GLU A CA 1
ATOM 5533 C C . GLU A 1 711 ? 15.212 26.287 19.259 1.00 56.72 711 GLU A C 1
ATOM 5535 O O . GLU A 1 711 ? 15.075 27.054 18.299 1.00 56.72 711 GLU A O 1
ATOM 5540 N N . ARG A 1 712 ? 14.205 25.515 19.687 1.00 70.12 712 ARG A N 1
ATOM 5541 C CA . ARG A 1 712 ? 12.839 25.571 19.148 1.00 70.12 712 ARG A CA 1
ATOM 5542 C C . ARG A 1 712 ? 11.948 26.318 20.127 1.00 70.12 712 ARG A C 1
ATOM 5544 O O . ARG A 1 712 ? 11.545 25.745 21.136 1.00 70.12 712 ARG A O 1
ATOM 5551 N N . LEU A 1 713 ? 11.613 27.565 19.811 1.00 83.69 713 LEU A N 1
ATOM 5552 C CA . LEU A 1 713 ? 10.573 28.289 20.536 1.00 83.69 713 LEU A CA 1
ATOM 5553 C C . LEU A 1 713 ? 9.216 27.971 19.902 1.00 83.69 713 LEU A C 1
ATOM 5555 O O . LEU A 1 713 ? 9.077 27.976 18.675 1.00 83.69 713 LEU A O 1
ATOM 5559 N N . ARG A 1 714 ? 8.218 27.683 20.732 1.00 89.25 714 ARG A N 1
ATOM 5560 C CA . ARG A 1 714 ? 6.834 27.461 20.312 1.00 89.25 714 ARG A CA 1
ATOM 5561 C C . ARG A 1 714 ? 5.946 28.520 20.944 1.00 89.25 714 ARG A C 1
ATOM 5563 O O . ARG A 1 714 ? 6.241 29.005 22.033 1.00 89.25 714 ARG A O 1
ATOM 5570 N N . LYS A 1 715 ? 4.881 28.892 20.247 1.00 92.81 715 LYS A N 1
ATOM 5571 C CA . LYS A 1 715 ? 3.872 29.841 20.731 1.00 92.81 715 LYS A CA 1
ATOM 5572 C C . LYS A 1 715 ? 2.499 29.321 20.347 1.00 92.81 715 LYS A C 1
ATOM 5574 O O . LYS A 1 715 ? 2.329 28.834 19.225 1.00 92.81 715 LYS A O 1
ATOM 5579 N N . LEU A 1 716 ? 1.538 29.440 21.251 1.00 95.62 716 LEU A N 1
ATOM 5580 C CA . LEU A 1 716 ? 0.135 29.332 20.881 1.00 95.62 716 LEU A CA 1
ATOM 5581 C C . LEU A 1 716 ? -0.249 30.563 20.048 1.00 95.62 716 LEU A C 1
ATOM 5583 O O . LEU A 1 716 ? 0.361 31.630 20.171 1.00 95.62 716 LEU A O 1
ATOM 5587 N N . PHE A 1 717 ? -1.232 30.419 19.168 1.00 95.75 717 PHE A N 1
ATOM 5588 C CA . PHE A 1 717 ? -1.741 31.541 18.392 1.00 95.75 717 PHE A CA 1
ATOM 5589 C C . PHE A 1 717 ? -3.245 31.459 18.165 1.00 95.75 717 PHE A C 1
ATOM 5591 O O . PHE A 1 717 ? -3.819 30.370 18.085 1.00 95.75 717 PHE A O 1
ATOM 5598 N N . THR A 1 718 ? -3.847 32.628 17.978 1.00 97.31 718 THR A N 1
ATOM 5599 C CA . THR A 1 718 ? -5.175 32.806 17.394 1.00 97.31 718 THR A CA 1
ATOM 5600 C C . THR A 1 718 ? -5.080 33.537 16.057 1.00 97.31 718 THR A C 1
ATOM 5602 O O . THR A 1 718 ? -4.177 34.346 15.843 1.00 97.31 718 THR A O 1
ATOM 5605 N N . VAL A 1 719 ? -5.997 33.242 15.133 1.00 96.94 719 VAL A N 1
ATOM 5606 C CA . VAL A 1 719 ? -6.193 34.029 13.903 1.00 96.94 719 VAL A CA 1
ATOM 5607 C C . VAL A 1 719 ? -7.652 34.425 13.787 1.00 96.94 719 VAL A C 1
ATOM 5609 O O . VAL A 1 719 ? -8.513 33.548 13.762 1.00 96.94 719 VAL A O 1
ATOM 5612 N N . GLU A 1 720 ? -7.916 35.721 13.658 1.00 96.94 720 GLU A N 1
ATOM 5613 C CA . GLU A 1 720 ? -9.242 36.246 13.328 1.00 96.94 720 GLU A CA 1
ATOM 5614 C C . GLU A 1 720 ? -9.633 35.844 11.898 1.00 96.94 720 GLU A C 1
ATOM 5616 O O . GLU A 1 720 ? -8.934 36.153 10.932 1.00 96.94 720 GLU A O 1
ATOM 5621 N N . ILE A 1 721 ? -10.748 35.122 11.762 1.00 95.06 721 ILE A N 1
ATOM 5622 C CA . ILE A 1 721 ? -11.131 34.423 10.525 1.00 95.06 721 ILE A CA 1
ATOM 5623 C C . ILE A 1 721 ? -11.479 35.378 9.375 1.00 95.06 721 ILE A C 1
ATOM 5625 O O . ILE A 1 721 ? -11.233 35.039 8.217 1.00 95.06 721 ILE A O 1
ATOM 5629 N N . ASP A 1 722 ? -12.022 36.561 9.665 1.00 91.00 722 ASP A N 1
ATOM 5630 C CA . ASP A 1 722 ? -12.439 37.511 8.626 1.00 91.00 722 ASP A CA 1
ATOM 5631 C C . ASP A 1 722 ? -11.364 38.545 8.254 1.00 91.00 722 ASP A C 1
ATOM 5633 O O . ASP A 1 722 ? -11.371 39.036 7.126 1.00 91.00 722 ASP A O 1
ATOM 5637 N N . SER A 1 723 ? -10.416 38.847 9.150 1.00 91.81 723 SER A N 1
ATOM 5638 C CA . SER A 1 723 ? -9.321 39.799 8.889 1.00 91.81 723 SER A CA 1
ATOM 5639 C C . SER A 1 723 ? -7.980 39.128 8.555 1.00 91.81 723 SER A C 1
ATOM 5641 O O . SER A 1 723 ? -7.085 39.775 8.011 1.00 91.81 723 SER A O 1
ATOM 5643 N N . GLY A 1 724 ? -7.809 37.849 8.912 1.00 91.50 724 GLY A N 1
ATOM 5644 C CA . GLY A 1 724 ? -6.532 37.134 8.850 1.00 91.50 724 GLY A CA 1
ATOM 5645 C C . GLY A 1 724 ? -5.518 37.557 9.925 1.00 91.50 724 GLY A C 1
ATOM 5646 O O . GLY A 1 724 ? -4.365 37.120 9.877 1.00 91.50 724 GLY A O 1
ATOM 5647 N N . LYS A 1 725 ? -5.908 38.402 10.893 1.00 94.31 725 LYS A N 1
ATOM 5648 C CA . LYS A 1 725 ? -5.025 38.929 11.946 1.00 94.31 725 LYS A CA 1
ATOM 5649 C C . LYS A 1 725 ? -4.540 37.808 12.870 1.00 94.31 725 LYS A C 1
ATOM 5651 O O . LYS A 1 725 ? -5.333 37.200 13.581 1.00 94.31 725 LYS A O 1
ATOM 5656 N N . LEU A 1 726 ? -3.228 37.571 12.868 1.00 94.69 726 LEU A N 1
ATOM 5657 C CA . LEU A 1 726 ? -2.530 36.604 13.719 1.00 94.69 726 LEU A CA 1
ATOM 5658 C C . LEU A 1 726 ? -2.087 37.253 15.040 1.00 94.69 726 LEU A C 1
ATOM 5660 O O . LEU A 1 726 ? -1.369 38.252 15.023 1.00 94.69 726 LEU A O 1
ATOM 5664 N N . GLU A 1 727 ? -2.433 36.637 16.168 1.00 95.38 727 GLU A N 1
ATOM 5665 C CA . GLU A 1 727 ? -1.962 37.008 17.508 1.00 95.38 727 GLU A CA 1
ATOM 5666 C C . GLU A 1 727 ? -1.333 35.796 18.202 1.00 95.38 727 GLU A C 1
ATOM 5668 O O . GLU A 1 727 ? -1.830 34.679 18.085 1.00 95.38 727 GLU A O 1
ATOM 5673 N N . THR A 1 728 ? -0.221 35.991 18.917 1.00 94.88 728 THR A N 1
ATOM 5674 C CA . THR A 1 728 ? 0.547 34.897 19.540 1.00 94.88 728 THR A CA 1
ATOM 5675 C C . THR A 1 728 ? 0.681 35.096 21.040 1.00 94.88 728 THR A C 1
ATOM 5677 O O . THR A 1 728 ? 1.017 36.196 21.471 1.00 94.88 728 THR A O 1
ATOM 5680 N N . PHE A 1 729 ? 0.518 34.023 21.805 1.00 95.62 729 PHE A N 1
ATOM 5681 C CA . PHE A 1 729 ? 0.584 33.995 23.266 1.00 95.62 729 PHE A CA 1
ATOM 5682 C C . PHE A 1 729 ? 1.213 32.679 23.748 1.00 95.62 729 PHE A C 1
ATOM 5684 O O . PHE A 1 729 ? 1.536 31.797 22.948 1.00 95.62 729 PHE A O 1
ATOM 5691 N N . HIS A 1 730 ? 1.420 32.559 25.055 1.00 95.56 730 HIS A N 1
ATOM 5692 C CA . HIS A 1 730 ? 1.996 31.413 25.749 1.00 95.56 730 HIS A CA 1
ATOM 5693 C C . HIS A 1 730 ? 3.289 30.877 25.088 1.00 95.56 730 HIS A C 1
ATOM 5695 O O . HIS A 1 730 ? 3.294 29.809 24.460 1.00 95.56 730 HIS A O 1
ATOM 5701 N N . PRO A 1 731 ? 4.404 31.632 25.168 1.00 92.88 731 PRO A N 1
ATOM 5702 C CA . PRO A 1 731 ? 5.694 31.188 24.656 1.00 92.88 731 PRO A CA 1
ATOM 5703 C C . PRO A 1 731 ? 6.255 30.040 25.509 1.00 92.88 731 PRO A C 1
ATOM 5705 O O . PRO A 1 731 ? 6.522 30.209 26.695 1.00 92.88 731 PRO A O 1
ATOM 5708 N N . SER A 1 732 ? 6.504 28.886 24.890 1.00 89.50 732 SER A N 1
ATOM 5709 C CA . SER A 1 732 ? 7.039 27.693 25.557 1.00 89.50 732 SER A CA 1
ATOM 5710 C C . SER A 1 732 ? 8.181 27.046 24.762 1.00 89.50 732 SER A C 1
ATOM 5712 O O . SER A 1 732 ? 8.256 27.130 23.532 1.00 89.50 732 SER A O 1
ATOM 5714 N N . ARG A 1 733 ? 9.103 26.394 25.480 1.00 87.81 733 ARG A N 1
ATOM 5715 C CA . ARG A 1 733 ? 10.156 25.531 24.913 1.00 87.81 733 ARG A CA 1
ATOM 5716 C C . ARG A 1 733 ? 9.718 24.061 24.839 1.00 87.81 733 ARG A C 1
ATOM 5718 O O . ARG A 1 733 ? 10.312 23.278 24.093 1.00 87.81 733 ARG A O 1
ATOM 5725 N N . ASP A 1 734 ? 8.669 23.705 25.573 1.00 88.19 734 ASP A N 1
ATOM 5726 C CA . ASP A 1 734 ? 8.156 22.348 25.710 1.00 88.19 734 ASP A CA 1
ATOM 5727 C C . ASP A 1 734 ? 7.454 21.872 24.437 1.00 88.19 734 ASP A C 1
ATOM 5729 O O . ASP A 1 734 ? 7.255 22.614 23.467 1.00 88.19 734 ASP A O 1
ATOM 5733 N N . TRP A 1 735 ? 7.100 20.589 24.391 1.00 88.12 735 TRP A N 1
ATOM 5734 C CA . TRP A 1 735 ? 6.335 20.048 23.277 1.00 88.12 735 TRP A CA 1
ATOM 5735 C C . TRP A 1 735 ? 4.842 20.227 23.511 1.00 88.12 735 TRP A C 1
ATOM 5737 O O . TRP A 1 735 ? 4.237 19.442 24.218 1.00 88.12 735 TRP A O 1
ATOM 5747 N N . LEU A 1 736 ? 4.248 21.241 22.878 1.00 91.06 736 LEU A N 1
ATOM 5748 C CA . LEU A 1 736 ? 2.795 21.427 22.876 1.00 91.06 736 LEU A CA 1
ATOM 5749 C C . LEU A 1 736 ? 2.138 20.632 21.731 1.00 91.06 736 LEU A C 1
ATOM 5751 O O . LEU A 1 736 ? 2.681 20.611 20.620 1.00 91.06 736 LEU A O 1
ATOM 5755 N N . ASN A 1 737 ? 0.9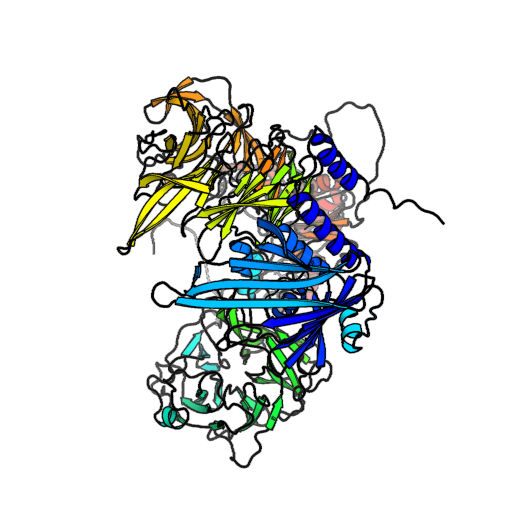82 20.010 21.977 1.00 90.00 737 ASN A N 1
ATOM 5756 C CA . ASN A 1 737 ? 0.117 19.377 20.969 1.00 90.00 737 ASN A CA 1
ATOM 5757 C C . ASN A 1 737 ? -1.340 19.254 21.485 1.00 90.00 737 ASN A C 1
ATOM 5759 O O . ASN A 1 737 ? -1.661 19.808 22.534 1.00 90.00 737 ASN A O 1
ATOM 5763 N N . HIS A 1 738 ? -2.219 18.578 20.732 1.00 90.56 738 HIS A N 1
ATOM 5764 C CA . HIS A 1 738 ? -3.651 18.389 21.037 1.00 90.56 738 HIS A CA 1
ATOM 5765 C C . HIS A 1 738 ? -4.389 19.699 21.371 1.00 90.56 738 HIS A C 1
ATOM 5767 O O . HIS A 1 738 ? -5.160 19.797 22.319 1.00 90.56 738 HIS A O 1
ATOM 5773 N N . LEU A 1 739 ? -4.130 20.750 20.597 1.00 93.81 739 LEU A N 1
ATOM 5774 C CA . LEU A 1 739 ? -4.827 22.019 20.764 1.00 93.81 739 LEU A CA 1
ATOM 5775 C C . LEU A 1 739 ? -6.307 21.848 20.378 1.00 93.81 739 LEU A C 1
ATOM 5777 O O . LEU A 1 739 ? -6.597 21.441 19.251 1.00 93.81 739 LEU A O 1
ATOM 5781 N N . GLN A 1 740 ? -7.229 22.196 21.278 1.00 95.25 740 GLN A N 1
ATOM 5782 C CA . GLN A 1 740 ? -8.678 22.156 21.033 1.00 95.25 740 GLN A CA 1
ATOM 5783 C C . GLN A 1 740 ? -9.334 23.456 21.499 1.00 95.25 740 GLN A C 1
ATOM 5785 O O . GLN A 1 740 ? -8.977 23.997 22.546 1.00 95.25 740 GLN A O 1
ATOM 5790 N N . CYS A 1 741 ? -10.329 23.936 20.758 1.00 96.44 741 CYS A N 1
ATOM 5791 C CA . CYS A 1 741 ? -11.216 24.996 21.230 1.00 96.44 741 CYS A CA 1
ATOM 5792 C C . CYS A 1 741 ? -12.331 24.408 22.101 1.00 96.44 741 CYS A C 1
ATOM 5794 O O . CYS A 1 741 ? -12.797 23.297 21.843 1.00 96.44 741 CYS A O 1
ATOM 5796 N N . SER A 1 742 ? -12.816 25.172 23.081 1.00 96.50 742 SER A N 1
ATOM 5797 C CA . SER A 1 742 ? -14.080 24.839 23.741 1.00 96.50 742 SER A CA 1
ATOM 5798 C C . SER A 1 742 ? -15.225 24.854 22.718 1.00 96.50 742 SER A C 1
ATOM 5800 O O . SER A 1 742 ? -15.277 25.758 21.877 1.00 96.50 742 SER A O 1
ATOM 5802 N N . PRO A 1 743 ? -16.168 23.895 22.776 1.00 94.75 743 PRO A N 1
ATOM 5803 C CA . PRO A 1 743 ? -17.326 23.881 21.889 1.00 94.75 743 PRO A CA 1
ATOM 5804 C C . PRO A 1 743 ? -18.369 24.954 22.237 1.00 94.75 743 PRO A C 1
ATOM 5806 O O . PRO A 1 743 ? -19.246 25.206 21.415 1.00 94.75 743 PRO A O 1
ATOM 5809 N N . THR A 1 744 ? -18.291 25.585 23.418 1.00 95.44 744 THR A N 1
ATOM 5810 C CA . THR A 1 744 ? -19.298 26.551 23.904 1.00 95.44 744 THR A CA 1
ATOM 5811 C C . THR A 1 744 ? -18.741 27.902 24.365 1.00 95.44 744 THR A C 1
ATOM 5813 O O . THR A 1 744 ? -19.508 28.856 24.473 1.00 95.44 744 THR A O 1
ATOM 5816 N N . ASP A 1 745 ? -17.430 28.029 24.601 1.00 96.88 745 ASP A N 1
ATOM 5817 C CA . ASP A 1 745 ? -16.782 29.290 24.991 1.00 96.88 745 ASP A CA 1
ATOM 5818 C C . ASP A 1 745 ? -15.769 29.723 23.910 1.00 96.88 745 ASP A C 1
ATOM 5820 O O . ASP A 1 745 ? -14.737 29.070 23.744 1.00 96.88 745 ASP A O 1
ATOM 5824 N N . PRO A 1 746 ? -16.030 30.805 23.150 1.00 96.50 746 PRO A N 1
ATOM 5825 C CA . PRO A 1 746 ? -15.223 31.167 21.983 1.00 96.50 746 PRO A CA 1
ATOM 5826 C C . PRO A 1 746 ? -13.819 31.684 22.323 1.00 96.50 746 PRO A C 1
ATOM 5828 O O . PRO A 1 746 ? -12.980 31.765 21.427 1.00 96.50 746 PRO A O 1
ATOM 5831 N N . ASN A 1 747 ? -13.547 32.005 23.593 1.00 96.62 747 ASN A N 1
ATOM 5832 C CA . ASN A 1 747 ? -12.275 32.560 24.063 1.00 96.62 747 ASN A CA 1
ATOM 5833 C C . ASN A 1 747 ? -11.516 31.585 24.981 1.00 96.62 747 ASN A C 1
ATOM 5835 O O . ASN A 1 747 ? -10.750 32.013 25.850 1.00 96.62 747 ASN A O 1
ATOM 5839 N N . PHE A 1 748 ? -11.774 30.282 24.855 1.00 97.31 748 PHE A N 1
ATOM 5840 C CA . PHE A 1 748 ? -11.225 29.245 25.726 1.00 97.31 748 PHE A CA 1
ATOM 5841 C C . PHE A 1 748 ? -10.825 27.999 24.935 1.00 97.31 748 PHE A C 1
ATOM 5843 O O . PHE A 1 748 ? -11.522 27.577 24.010 1.00 97.31 748 PHE A O 1
ATOM 5850 N N . GLY A 1 749 ? -9.731 27.366 25.345 1.00 96.69 749 GLY A N 1
ATOM 5851 C CA . GLY A 1 749 ? -9.265 26.117 24.757 1.00 96.69 749 GLY A CA 1
ATOM 5852 C C . GLY A 1 749 ? -8.441 25.279 25.724 1.00 96.69 749 GLY A C 1
ATOM 5853 O O . GLY A 1 749 ? -8.237 25.645 26.885 1.00 96.69 749 GLY A O 1
ATOM 5854 N N . LEU A 1 750 ? -7.963 24.144 25.226 1.00 96.69 750 LEU A N 1
ATOM 5855 C CA . LEU A 1 750 ? -7.029 23.260 25.916 1.00 96.69 750 LEU A CA 1
ATOM 5856 C C . LEU A 1 750 ? -5.834 22.931 25.019 1.00 96.69 750 LEU A C 1
ATOM 5858 O O . LEU A 1 750 ? -5.918 23.043 23.795 1.00 96.69 750 LEU A O 1
ATOM 5862 N N . PHE A 1 751 ? -4.726 22.535 25.637 1.00 95.69 751 PHE A N 1
ATOM 5863 C CA . PHE A 1 751 ? -3.552 21.975 24.972 1.00 95.69 751 PHE A CA 1
ATOM 5864 C C . PHE A 1 751 ? -2.839 20.999 25.913 1.00 95.69 751 PHE A C 1
ATOM 5866 O O . PHE A 1 751 ? -3.051 21.017 27.130 1.00 95.69 751 PHE A O 1
ATOM 5873 N N . CYS A 1 752 ? -1.954 20.180 25.351 1.00 95.06 752 CYS A N 1
ATOM 5874 C CA . CYS A 1 752 ? -1.193 19.192 26.099 1.00 95.06 752 CYS A CA 1
ATOM 5875 C C . CYS A 1 752 ? 0.321 19.352 25.963 1.00 95.06 752 CYS A C 1
ATOM 5877 O O . CYS A 1 752 ? 0.829 19.665 24.885 1.00 95.06 752 CYS A O 1
ATOM 5879 N N . HIS A 1 753 ? 1.036 19.072 27.055 1.00 93.50 753 HIS A N 1
ATOM 5880 C CA . HIS A 1 753 ? 2.471 18.789 27.031 1.00 93.50 753 HIS A CA 1
ATOM 5881 C C . HIS A 1 753 ? 2.723 17.343 26.581 1.00 93.50 753 HIS A C 1
ATOM 5883 O O . HIS A 1 753 ? 2.155 16.404 27.130 1.00 93.50 753 HIS A O 1
ATOM 5889 N N . GLU A 1 754 ? 3.607 17.153 25.608 1.00 88.56 754 GLU A N 1
ATOM 5890 C CA . GLU A 1 754 ? 3.967 15.853 25.046 1.00 88.56 754 GLU A CA 1
ATOM 5891 C C . GLU A 1 754 ? 5.375 15.402 25.426 1.00 88.56 754 GLU A C 1
ATOM 5893 O O . GLU A 1 754 ? 6.276 16.198 25.696 1.00 88.56 754 GLU A O 1
ATOM 5898 N N . GLY A 1 755 ? 5.566 14.086 25.387 1.00 85.31 755 GLY A N 1
ATOM 5899 C CA . GLY A 1 755 ? 6.779 13.396 25.798 1.00 85.31 755 GLY A CA 1
ATOM 5900 C C . GLY A 1 755 ? 6.412 12.093 26.498 1.00 85.31 755 GLY A C 1
ATOM 5901 O O . GLY A 1 755 ? 5.352 11.519 26.252 1.00 85.31 755 GLY A O 1
ATOM 5902 N N . SER A 1 756 ? 7.254 11.636 27.420 1.00 85.94 756 SER A N 1
ATOM 5903 C CA . SER A 1 756 ? 6.902 10.540 28.321 1.00 85.94 756 SER A CA 1
ATOM 5904 C C . SER A 1 756 ? 5.744 10.950 29.241 1.00 85.94 756 SER A C 1
ATOM 5906 O O . SER A 1 756 ? 5.965 11.587 30.268 1.00 85.94 756 SER A O 1
ATOM 5908 N N . TRP A 1 757 ? 4.507 10.535 28.949 1.00 86.25 757 TRP A N 1
ATOM 5909 C CA . TRP A 1 757 ? 3.328 10.874 29.774 1.00 86.25 757 TRP A CA 1
ATOM 5910 C C . TRP A 1 757 ? 3.468 10.481 31.257 1.00 86.25 757 TRP A C 1
ATOM 5912 O O . TRP A 1 757 ? 2.807 11.038 32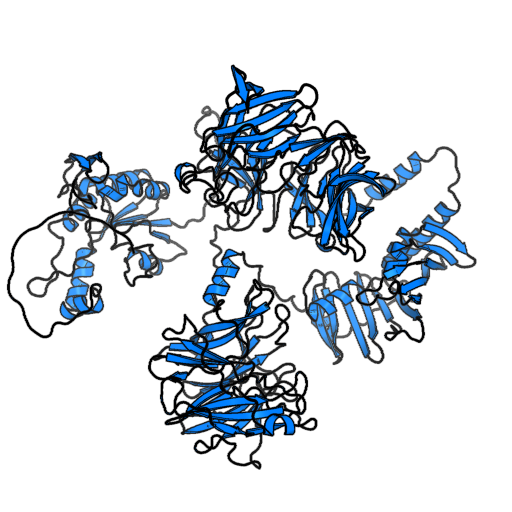.129 1.00 86.25 757 TRP A O 1
ATOM 5922 N N . HIS A 1 758 ? 4.349 9.523 31.565 1.00 85.62 758 HIS A N 1
ATOM 5923 C CA . HIS A 1 758 ? 4.626 9.086 32.931 1.00 85.62 758 HIS A CA 1
ATOM 5924 C C . HIS A 1 758 ? 5.654 9.955 33.684 1.00 85.62 758 HIS A C 1
ATOM 5926 O O . HIS A 1 758 ? 5.989 9.629 34.830 1.00 85.62 758 HIS A O 1
ATOM 5932 N N . GLU A 1 759 ? 6.114 11.057 33.083 1.00 86.75 759 GLU A N 1
ATOM 5933 C CA . GLU A 1 759 ? 7.130 11.981 33.610 1.00 86.75 759 GLU A CA 1
ATOM 5934 C C . GLU A 1 759 ? 6.646 13.446 33.691 1.00 86.75 759 GLU A C 1
ATOM 5936 O O . GLU A 1 759 ? 7.326 14.259 34.310 1.00 86.75 759 GLU A O 1
ATOM 5941 N N . LEU A 1 760 ? 5.471 13.789 33.140 1.00 89.81 760 LEU A N 1
ATOM 5942 C CA . LEU A 1 760 ? 5.003 15.177 32.974 1.00 89.81 760 LEU A CA 1
ATOM 5943 C C . LEU A 1 760 ? 3.509 15.367 33.290 1.00 89.81 760 LEU A C 1
ATOM 5945 O O . LEU A 1 760 ? 2.699 14.478 33.039 1.00 89.81 760 LEU A O 1
ATOM 5949 N N . ASP A 1 761 ? 3.140 16.544 33.806 1.00 93.25 761 ASP A N 1
ATOM 5950 C CA . ASP A 1 761 ? 1.743 16.970 33.974 1.00 93.25 761 ASP A CA 1
ATOM 5951 C C . ASP A 1 761 ? 1.205 17.512 32.630 1.00 93.25 761 ASP A C 1
ATOM 5953 O O . ASP A 1 761 ? 1.668 18.538 32.113 1.00 93.25 761 ASP A O 1
ATOM 5957 N N . ARG A 1 762 ? 0.271 16.762 32.024 1.00 93.12 762 ARG A N 1
ATOM 5958 C CA . ARG A 1 762 ? -0.034 16.846 30.583 1.00 93.12 762 ARG A CA 1
ATOM 5959 C C . ARG A 1 762 ? -1.127 17.838 30.193 1.00 93.12 762 ARG A C 1
ATOM 5961 O O . ARG A 1 762 ? -0.904 18.569 29.240 1.00 93.12 762 ARG A O 1
ATOM 5968 N N . VAL A 1 763 ? -2.283 17.842 30.861 1.00 95.38 763 VAL A N 1
ATOM 5969 C CA . VAL A 1 763 ? -3.522 18.463 30.338 1.00 95.38 763 VAL A CA 1
ATOM 5970 C C . VAL A 1 763 ? -3.753 19.866 30.909 1.00 95.38 763 VAL A C 1
ATOM 5972 O O . VAL A 1 763 ? -4.010 20.015 32.108 1.00 95.38 763 VAL A O 1
ATOM 5975 N N . TRP A 1 764 ? -3.734 20.885 30.046 1.00 96.56 764 TRP A N 1
ATOM 5976 C CA . TRP A 1 764 ? -3.864 22.299 30.418 1.00 96.56 764 TRP A CA 1
ATOM 5977 C C . TRP A 1 764 ? -5.026 22.972 29.689 1.00 96.56 764 TRP A C 1
ATOM 5979 O O . TRP A 1 764 ? -5.273 22.711 28.516 1.00 96.56 764 TRP A O 1
ATOM 5989 N N . THR A 1 765 ? -5.714 23.889 30.367 1.00 97.25 765 THR A N 1
ATOM 5990 C CA . THR A 1 765 ? -6.688 24.803 29.748 1.00 97.25 765 THR A CA 1
ATOM 5991 C C . THR A 1 765 ? -6.173 26.234 29.763 1.00 97.25 765 THR A C 1
ATOM 5993 O O . THR A 1 765 ? -5.387 26.601 30.635 1.00 97.25 765 THR A O 1
ATOM 5996 N N . ILE A 1 766 ? -6.590 27.057 28.800 1.00 97.31 766 ILE A N 1
ATOM 5997 C CA . ILE A 1 766 ? -6.104 28.433 28.668 1.00 97.31 766 ILE A CA 1
ATOM 5998 C C . ILE A 1 766 ? -7.173 29.361 28.075 1.00 97.31 766 ILE A C 1
ATOM 6000 O O . ILE A 1 766 ? -7.977 28.967 27.226 1.00 97.31 766 ILE A O 1
ATOM 6004 N N . ARG A 1 767 ? -7.175 30.618 28.531 1.00 97.00 767 ARG A N 1
ATOM 6005 C CA . ARG A 1 767 ? -7.890 31.725 27.881 1.00 97.00 767 ARG A CA 1
ATOM 6006 C C . ARG A 1 767 ? -7.053 32.227 26.707 1.00 97.00 767 ARG A C 1
ATOM 6008 O O . ARG A 1 767 ? -5.856 32.442 26.872 1.00 97.00 767 ARG A O 1
ATOM 6015 N N . PHE A 1 768 ? -7.658 32.421 25.538 1.00 96.81 768 PHE A N 1
ATOM 6016 C CA . PHE A 1 768 ? -6.915 32.939 24.385 1.00 96.81 768 PHE A CA 1
ATOM 6017 C C . PHE A 1 768 ? -6.350 34.336 24.685 1.00 96.81 768 PHE A C 1
ATOM 6019 O O . PHE A 1 768 ? -7.027 35.160 25.298 1.00 96.81 768 PHE A O 1
ATOM 6026 N N . GLY A 1 769 ? -5.088 34.568 24.311 1.00 92.56 769 GLY A N 1
ATOM 6027 C CA . GLY A 1 769 ? -4.348 35.790 24.649 1.00 92.56 769 GLY A CA 1
ATOM 6028 C C . GLY A 1 769 ? -3.754 35.842 26.067 1.00 92.56 769 GLY A C 1
ATOM 6029 O O . GLY A 1 769 ? -3.107 36.830 26.396 1.00 92.56 769 GLY A O 1
ATOM 6030 N N . SER A 1 770 ? -3.940 34.810 26.902 1.00 93.81 770 SER A N 1
ATOM 6031 C CA . SER A 1 770 ? -3.302 34.704 28.226 1.00 93.81 770 SER A CA 1
ATOM 6032 C C . SER A 1 770 ? -2.014 33.876 28.179 1.00 93.81 770 SER A C 1
ATOM 6034 O O . SER A 1 770 ? -1.926 32.904 27.430 1.00 93.81 770 SER A O 1
ATOM 6036 N N . ASP A 1 771 ? -1.051 34.210 29.040 1.00 92.94 771 ASP A N 1
ATOM 6037 C CA . ASP A 1 771 ? 0.146 33.400 29.306 1.00 92.94 771 ASP A CA 1
ATOM 6038 C C . ASP A 1 771 ? -0.024 32.453 30.515 1.00 92.94 771 ASP A C 1
ATOM 6040 O O . ASP A 1 771 ? 0.883 31.672 30.806 1.00 92.94 771 ASP A O 1
ATOM 6044 N N . GLU A 1 772 ? -1.182 32.480 31.192 1.00 94.25 772 GLU A N 1
ATOM 6045 C CA . GLU A 1 772 ? -1.485 31.722 32.418 1.00 94.25 772 GLU A CA 1
ATOM 6046 C C . GLU A 1 772 ? -2.387 30.493 32.144 1.00 94.25 772 GLU A C 1
ATOM 6048 O O . GLU A 1 772 ? -3.619 30.592 32.217 1.00 94.25 772 GLU A O 1
ATOM 6053 N N . PRO A 1 773 ? -1.825 29.311 31.821 1.00 95.62 773 PRO A N 1
ATOM 6054 C CA . PRO A 1 773 ? -2.598 28.082 31.683 1.00 95.62 773 PRO A CA 1
ATOM 6055 C C . PRO A 1 773 ? -2.959 27.473 33.048 1.00 95.62 773 PRO A C 1
ATOM 6057 O O . PRO A 1 773 ? -2.167 27.469 33.991 1.00 95.62 773 PRO A O 1
ATOM 6060 N N . LYS A 1 774 ? -4.143 26.864 33.135 1.00 95.44 774 LYS A N 1
ATOM 6061 C CA . LYS A 1 774 ? -4.623 26.119 34.306 1.00 95.44 774 LYS A CA 1
ATOM 6062 C C . LYS A 1 774 ? -4.456 24.616 34.083 1.00 95.44 774 LYS A C 1
ATOM 6064 O O . LYS A 1 774 ? -5.057 24.053 33.166 1.00 95.44 774 LYS A O 1
ATOM 6069 N N . LEU A 1 775 ? -3.688 23.961 34.953 1.00 95.00 775 LEU A N 1
ATOM 6070 C CA . LEU A 1 775 ? -3.543 22.503 34.962 1.00 95.00 775 LEU A CA 1
ATOM 6071 C C . LEU A 1 775 ? -4.866 21.828 35.358 1.00 95.00 775 LEU A C 1
ATOM 6073 O O . LEU A 1 775 ? -5.473 22.194 36.366 1.00 95.00 775 LEU A O 1
ATOM 6077 N N . MET A 1 776 ? -5.297 20.824 34.592 1.00 94.19 776 MET A N 1
ATOM 6078 C CA . MET A 1 776 ? -6.542 20.081 34.849 1.00 94.19 776 MET A CA 1
ATOM 6079 C C . MET A 1 776 ? -6.319 18.814 35.684 1.00 94.19 776 MET A C 1
ATOM 6081 O O . MET A 1 776 ? -7.185 18.390 36.456 1.00 94.19 776 MET A O 1
ATOM 6085 N N . HIS A 1 777 ? -5.146 18.200 35.560 1.00 93.12 777 HIS A N 1
ATOM 6086 C CA . HIS A 1 777 ? -4.812 16.960 36.245 1.00 93.12 777 HIS A CA 1
ATOM 6087 C C . HIS A 1 777 ? -3.346 16.958 36.668 1.00 93.12 777 HIS A C 1
ATOM 6089 O O . HIS A 1 777 ? -2.460 17.078 35.825 1.00 93.12 777 HIS A O 1
ATOM 6095 N N . LYS A 1 778 ? -3.112 16.806 37.974 1.00 92.75 778 LYS A N 1
ATOM 6096 C CA . LYS A 1 778 ? -1.783 16.703 38.566 1.00 92.75 778 LYS A CA 1
ATOM 6097 C C . LYS A 1 778 ? -1.530 15.272 39.023 1.00 92.75 778 LYS A C 1
ATOM 6099 O O . LYS A 1 778 ? -2.277 14.749 39.851 1.00 92.75 778 LYS A O 1
ATOM 6104 N N . ARG A 1 779 ? -0.452 14.675 38.525 1.00 92.62 779 ARG A N 1
ATOM 6105 C CA . ARG A 1 779 ? -0.019 13.330 38.920 1.00 92.62 779 ARG A CA 1
ATOM 6106 C C . ARG A 1 779 ? 0.404 13.301 40.388 1.00 92.62 779 ARG A C 1
ATOM 6108 O O . ARG A 1 779 ? 1.081 14.213 40.861 1.00 92.62 779 ARG A O 1
ATOM 6115 N N . GLN A 1 780 ? 0.088 12.211 41.081 1.00 91.38 780 GLN A N 1
ATOM 6116 C CA . GLN A 1 780 ? 0.521 11.955 42.460 1.00 91.38 780 GLN A CA 1
ATOM 6117 C C . GLN A 1 780 ? 1.414 10.717 42.606 1.00 91.38 780 GLN A C 1
ATOM 6119 O O . GLN A 1 780 ? 2.064 10.568 43.640 1.00 91.38 780 GLN A O 1
ATOM 6124 N N . GLN A 1 781 ? 1.475 9.815 41.616 1.00 88.25 781 GLN A N 1
ATOM 6125 C CA . GLN A 1 781 ? 2.235 8.566 41.757 1.00 88.25 781 GLN A CA 1
ATOM 6126 C C . GLN A 1 781 ? 3.066 8.149 40.534 1.00 88.25 781 GLN A C 1
ATOM 6128 O O . GLN A 1 781 ? 2.823 8.512 39.382 1.00 88.25 781 GLN A O 1
ATOM 6133 N N . LYS A 1 782 ? 4.082 7.317 40.791 1.00 86.50 782 LYS A N 1
ATOM 6134 C CA . LYS A 1 782 ? 4.986 6.800 39.758 1.00 86.50 782 LYS A CA 1
ATOM 6135 C C . LYS A 1 782 ? 4.240 5.894 38.771 1.00 86.50 782 LYS A C 1
ATOM 6137 O O . LYS A 1 782 ? 3.545 4.962 39.175 1.00 86.50 782 LYS A O 1
ATOM 6142 N N . TYR A 1 783 ? 4.475 6.124 37.478 1.00 87.56 783 TYR A N 1
ATOM 6143 C CA . TYR A 1 783 ? 3.765 5.502 36.351 1.00 87.56 783 TYR A CA 1
ATOM 6144 C C . TYR A 1 783 ? 2.284 5.873 36.215 1.00 87.56 783 TYR A C 1
ATOM 6146 O O . TYR A 1 783 ? 1.582 5.218 35.458 1.00 87.56 783 TYR A O 1
ATOM 6154 N N . GLU A 1 784 ? 1.787 6.903 36.891 1.00 92.44 784 GLU A N 1
ATOM 6155 C CA . GLU A 1 784 ? 0.503 7.503 36.520 1.00 92.44 784 GLU A CA 1
ATOM 6156 C C . GLU A 1 784 ? 0.577 8.113 35.113 1.00 92.44 784 GLU A C 1
ATOM 6158 O O . GLU A 1 784 ? 1.603 8.701 34.770 1.00 92.44 784 GLU A O 1
ATOM 6163 N N . ILE A 1 785 ? -0.470 7.971 34.297 1.00 91.94 785 ILE A N 1
ATOM 6164 C CA . ILE A 1 785 ? -0.586 8.675 33.009 1.00 91.94 785 ILE A CA 1
ATOM 6165 C C . ILE A 1 785 ? -2.005 9.210 32.818 1.00 91.94 785 ILE A C 1
ATOM 6167 O O . ILE A 1 785 ? -2.967 8.504 33.115 1.00 91.94 785 ILE A O 1
ATOM 6171 N N . ALA A 1 786 ? -2.107 10.433 32.301 1.00 92.25 786 ALA A N 1
ATOM 6172 C CA . ALA A 1 786 ? -3.328 11.003 31.743 1.00 92.25 786 ALA A CA 1
ATOM 6173 C C . ALA A 1 786 ? -3.103 11.174 30.238 1.00 92.25 786 ALA A C 1
ATOM 6175 O O . ALA A 1 786 ? -2.163 11.867 29.836 1.00 92.25 786 ALA A O 1
ATOM 6176 N N . GLY A 1 787 ? -3.897 10.470 29.438 1.00 90.25 787 GLY A N 1
ATOM 6177 C CA . GLY A 1 787 ? -3.714 10.360 27.999 1.00 90.25 787 GLY A CA 1
ATOM 6178 C C . GLY A 1 787 ? -4.688 11.216 27.206 1.00 90.25 787 GLY A C 1
ATOM 6179 O O . GLY A 1 787 ? -4.781 12.418 27.455 1.00 90.25 787 GLY A O 1
ATOM 6180 N N . HIS A 1 788 ? -5.357 10.607 26.228 1.00 93.19 788 HIS A N 1
ATOM 6181 C CA . HIS A 1 788 ? -6.188 11.288 25.241 1.00 93.19 788 HIS A CA 1
ATOM 6182 C C . HIS A 1 788 ? -7.378 11.985 25.883 1.00 93.19 788 HIS A C 1
ATOM 6184 O O . HIS A 1 788 ? -8.203 11.366 26.556 1.00 93.19 788 HIS A O 1
ATOM 6190 N N . GLU A 1 789 ? -7.466 13.282 25.623 1.00 95.00 789 GLU A N 1
ATOM 6191 C CA . GLU A 1 789 ? -8.368 14.214 26.274 1.00 95.00 789 GLU A CA 1
ATOM 6192 C C . GLU A 1 789 ? -9.300 14.926 25.285 1.00 95.00 789 GLU A C 1
ATOM 6194 O O . GLU A 1 789 ? -8.970 15.087 24.110 1.00 95.00 789 GLU A O 1
ATOM 6199 N N . PHE A 1 790 ? -10.480 15.347 25.741 1.00 96.75 790 PHE A N 1
ATOM 6200 C CA . PHE A 1 790 ? -11.479 16.032 24.915 1.00 96.75 790 PHE A CA 1
ATOM 6201 C C . PHE A 1 790 ? -12.490 16.820 25.757 1.00 96.75 790 PHE A C 1
ATOM 6203 O O . PHE A 1 790 ? -12.776 16.478 26.907 1.00 96.75 790 PHE A O 1
ATOM 6210 N N . PHE A 1 791 ? -13.075 17.868 25.174 1.00 96.69 791 PHE A N 1
ATOM 6211 C CA . PHE A 1 791 ? -14.233 18.548 25.760 1.00 96.69 791 PHE A CA 1
ATOM 6212 C C . PHE A 1 791 ? -15.517 17.712 25.611 1.00 96.69 791 PHE A C 1
ATOM 6214 O O . PHE A 1 791 ? -15.774 17.134 24.554 1.00 96.69 791 PHE A O 1
ATOM 6221 N N . SER A 1 792 ? -16.379 17.720 26.631 1.00 94.69 792 SER A N 1
ATOM 6222 C CA . SER A 1 792 ? -17.792 17.348 26.468 1.00 94.69 792 SER A CA 1
ATOM 6223 C C . SER A 1 792 ? -18.509 18.316 25.519 1.00 94.69 792 SER A C 1
ATOM 6225 O O . SER A 1 792 ? -18.103 19.467 25.373 1.00 94.69 792 SER A O 1
ATOM 6227 N N . ALA A 1 793 ? -19.607 17.882 24.890 1.00 92.62 793 ALA A N 1
ATOM 6228 C CA . ALA A 1 793 ? -20.331 18.690 23.898 1.00 92.62 793 ALA A CA 1
ATOM 6229 C C . ALA A 1 793 ? -20.881 20.027 24.447 1.00 92.62 793 ALA A C 1
ATOM 6231 O O . ALA A 1 793 ? -21.008 20.992 23.698 1.00 92.62 793 ALA A O 1
ATOM 6232 N N . ASP A 1 794 ? -21.165 20.101 25.750 1.00 94.06 794 ASP A N 1
ATOM 6233 C CA . ASP A 1 794 ? -21.573 21.317 26.470 1.00 94.06 794 ASP A CA 1
ATOM 6234 C C . ASP A 1 794 ? -20.391 22.222 26.894 1.00 94.06 794 ASP A C 1
ATOM 6236 O O . ASP A 1 794 ? -20.598 23.325 27.408 1.00 94.06 794 ASP A O 1
ATOM 6240 N N . GLY A 1 795 ? -19.147 21.773 26.692 1.00 94.69 795 GLY A N 1
ATOM 6241 C CA . GLY A 1 795 ? -17.911 22.443 27.107 1.00 94.69 795 GLY A CA 1
ATOM 6242 C C . GLY A 1 795 ? -17.709 22.535 28.624 1.00 94.69 795 GLY A C 1
ATOM 6243 O O . GLY A 1 795 ? -16.811 23.246 29.075 1.00 94.69 795 GLY A O 1
ATOM 6244 N N . GLN A 1 796 ? -18.532 21.851 29.426 1.00 95.81 796 GLN A N 1
ATOM 6245 C CA . GLN A 1 796 ? -18.464 21.913 30.887 1.00 95.81 796 GLN A CA 1
ATOM 6246 C C . GLN A 1 796 ? -17.369 21.016 31.472 1.00 95.81 796 GLN A C 1
ATOM 6248 O O . GLN A 1 796 ? -16.818 21.342 32.524 1.00 95.81 796 GLN A O 1
ATOM 6253 N N . TRP A 1 797 ? -17.013 19.926 30.793 1.00 96.50 797 TRP A N 1
ATOM 6254 C CA . TRP A 1 797 ? -16.055 18.929 31.262 1.00 96.50 797 TRP A CA 1
ATOM 6255 C C . TRP A 1 797 ? -14.899 18.757 30.278 1.00 96.50 797 TRP A C 1
ATOM 6257 O O . TRP A 1 797 ? -15.102 18.723 29.064 1.00 96.50 797 TRP A O 1
ATOM 6267 N N . VAL A 1 798 ? -13.691 18.583 30.815 1.00 97.75 798 VAL A N 1
ATOM 6268 C CA . VAL A 1 798 ? -12.568 17.977 30.088 1.00 97.75 798 VAL A CA 1
ATOM 6269 C C . VAL A 1 798 ? -12.458 16.531 30.552 1.00 97.75 798 VAL A C 1
ATOM 6271 O O . VAL A 1 798 ? -12.218 16.274 31.734 1.00 97.75 798 VAL A O 1
ATOM 6274 N N . TRP A 1 799 ? -12.663 15.606 29.622 1.00 97.62 799 TRP A N 1
ATOM 6275 C CA . TRP A 1 799 ? -12.533 14.164 29.811 1.00 97.62 799 TRP A CA 1
ATOM 6276 C C . TRP A 1 799 ? -11.167 13.691 29.333 1.00 97.62 799 TRP A C 1
ATOM 6278 O O . TRP A 1 799 ? -10.613 14.290 28.415 1.00 97.62 799 TRP A O 1
ATOM 6288 N N . TYR A 1 800 ? -10.622 12.639 29.942 1.00 96.38 800 TYR A N 1
ATOM 6289 C CA . TYR A 1 800 ? -9.366 12.008 29.532 1.00 96.38 800 TYR A CA 1
ATOM 6290 C C . TYR A 1 800 ? -9.260 10.559 30.020 1.00 96.38 800 TYR A C 1
ATOM 6292 O O . TYR A 1 800 ? -9.793 10.212 31.080 1.00 96.38 800 TYR A O 1
ATOM 6300 N N . ASP A 1 801 ? -8.542 9.708 29.280 1.00 93.88 801 ASP A N 1
ATOM 6301 C CA . ASP A 1 801 ? -8.133 8.407 29.819 1.00 93.88 801 ASP A CA 1
ATOM 6302 C C . ASP A 1 801 ? -7.094 8.599 30.932 1.00 93.88 801 ASP A C 1
ATOM 6304 O O . ASP A 1 801 ? -6.179 9.419 30.828 1.00 93.88 801 ASP A O 1
ATOM 6308 N N . LEU A 1 802 ? -7.268 7.876 32.036 1.00 94.88 802 LEU A N 1
ATOM 6309 C CA . LEU A 1 802 ? -6.431 7.991 33.225 1.00 94.88 802 LEU A CA 1
ATOM 6310 C C . LEU A 1 802 ? -6.044 6.595 33.707 1.00 94.88 802 LEU A C 1
ATOM 6312 O O . LEU A 1 802 ? -6.897 5.722 33.877 1.00 94.88 802 LEU A O 1
ATOM 6316 N N . GLN A 1 803 ? -4.755 6.389 33.981 1.00 93.25 803 GLN A N 1
ATOM 6317 C CA . GLN A 1 803 ? -4.252 5.113 34.484 1.00 93.25 803 GLN A CA 1
ATOM 6318 C C . GLN A 1 803 ? -3.446 5.293 35.770 1.00 93.25 803 GLN A C 1
ATOM 6320 O O . GLN A 1 803 ? -2.406 5.957 35.786 1.00 93.25 803 GLN A O 1
ATOM 6325 N N . THR A 1 804 ? -3.910 4.671 36.860 1.00 92.00 804 THR A N 1
ATOM 6326 C CA . THR A 1 804 ? -3.412 4.909 38.228 1.00 92.00 804 THR A CA 1
ATOM 6327 C C . THR A 1 804 ? -2.932 3.626 38.926 1.00 92.00 804 THR A C 1
ATOM 6329 O O . THR A 1 804 ? -3.533 3.200 39.918 1.00 92.00 804 THR A O 1
ATOM 6332 N N . PRO A 1 805 ? -1.808 3.020 38.514 1.00 89.00 805 PRO A N 1
ATOM 6333 C CA . PRO A 1 805 ? -0.879 3.466 37.470 1.00 89.00 805 PRO A CA 1
ATOM 6334 C C . PRO A 1 805 ? -1.103 2.790 36.103 1.00 89.00 805 PRO A C 1
ATOM 6336 O O . PRO A 1 805 ? -1.925 1.883 35.960 1.00 89.00 805 PRO A O 1
ATOM 6339 N N . ARG A 1 806 ? -0.318 3.223 35.108 1.00 89.38 806 ARG A N 1
ATOM 6340 C CA . ARG A 1 806 ? -0.232 2.692 33.739 1.00 89.38 806 ARG A CA 1
ATOM 6341 C C . ARG A 1 806 ? -0.241 1.167 33.696 1.00 89.38 806 ARG A C 1
ATOM 6343 O O . ARG A 1 806 ? 0.532 0.517 34.409 1.00 89.38 806 ARG A O 1
ATOM 6350 N N . ALA A 1 807 ? -1.078 0.635 32.808 1.00 86.19 807 ALA A N 1
ATOM 6351 C CA . ALA A 1 807 ? -1.301 -0.790 32.561 1.00 86.19 807 ALA A CA 1
ATOM 6352 C C . ALA A 1 807 ? -1.907 -1.603 33.728 1.00 86.19 807 ALA A C 1
ATOM 6354 O O . ALA A 1 807 ? -2.016 -2.826 33.620 1.00 86.19 807 ALA A O 1
ATOM 6355 N N . ASP A 1 808 ? -2.278 -0.962 34.840 1.00 87.06 808 ASP A N 1
ATOM 6356 C CA . ASP A 1 808 ? -2.659 -1.604 36.108 1.00 87.06 808 ASP A CA 1
ATOM 6357 C C . ASP A 1 808 ? -4.121 -1.273 36.462 1.00 87.06 808 ASP A C 1
ATOM 6359 O O . ASP A 1 808 ? -4.975 -2.159 36.518 1.00 87.06 808 ASP A O 1
ATOM 6363 N N . GLN A 1 809 ? -4.430 0.020 36.596 1.00 90.50 809 GLN A N 1
ATOM 6364 C CA . GLN A 1 809 ? -5.776 0.532 36.864 1.00 90.50 809 GLN A CA 1
ATOM 6365 C C . GLN A 1 809 ? -6.206 1.487 35.756 1.00 90.50 809 GLN A C 1
ATOM 6367 O O . GLN A 1 809 ? -5.427 2.368 35.410 1.00 90.50 809 GLN A O 1
ATOM 6372 N N . PHE A 1 810 ? -7.431 1.344 35.250 1.00 92.56 810 PHE A N 1
ATOM 6373 C CA . PHE A 1 810 ? -7.947 2.110 34.115 1.00 92.56 810 PHE A CA 1
ATOM 6374 C C . PHE A 1 810 ? -9.214 2.875 34.486 1.00 92.56 810 PHE A C 1
ATOM 6376 O O . PHE A 1 810 ? -10.111 2.327 35.133 1.00 92.56 810 PHE A O 1
ATOM 6383 N N . TRP A 1 811 ? -9.287 4.125 34.041 1.00 94.50 811 TRP A N 1
ATOM 6384 C CA . TRP A 1 811 ? -10.423 5.010 34.244 1.00 94.50 811 TRP A CA 1
ATOM 6385 C C . TRP A 1 811 ? -10.679 5.859 32.999 1.00 94.50 811 TRP A C 1
ATOM 6387 O O . TRP A 1 811 ? -9.734 6.265 32.321 1.00 94.50 811 TRP A O 1
ATOM 6397 N N . LEU A 1 812 ? -11.942 6.220 32.778 1.00 95.94 812 LEU A N 1
ATOM 6398 C CA . LEU A 1 812 ? -12.279 7.452 32.066 1.00 95.94 812 LEU A CA 1
ATOM 6399 C C . LEU A 1 812 ? -12.550 8.529 33.120 1.00 95.94 812 LEU A C 1
ATOM 6401 O O . LEU A 1 812 ? -13.520 8.423 33.872 1.00 95.94 812 LEU A O 1
ATOM 6405 N N . ALA A 1 813 ? -11.678 9.530 33.204 1.00 96.00 813 ALA A N 1
ATOM 6406 C CA . ALA A 1 813 ? -11.762 10.608 34.183 1.00 96.00 813 ALA A CA 1
ATOM 6407 C C . ALA A 1 813 ? -12.294 11.895 33.546 1.00 96.00 813 ALA A C 1
ATOM 6409 O O . ALA A 1 813 ? -12.060 12.157 32.368 1.00 96.00 813 ALA A O 1
ATOM 6410 N N . GLY A 1 814 ? -12.996 12.706 34.333 1.00 96.00 814 GLY A N 1
ATOM 6411 C CA . GLY A 1 814 ? -13.528 14.000 33.922 1.00 96.00 814 GLY A CA 1
ATOM 6412 C C . GLY A 1 814 ? -13.278 15.069 34.980 1.00 96.00 814 GLY A C 1
ATOM 6413 O O . GLY A 1 814 ? -13.329 14.797 36.182 1.00 96.00 814 GLY A O 1
ATOM 6414 N N . VAL A 1 815 ? -13.019 16.297 34.531 1.00 96.94 815 VAL A N 1
ATOM 6415 C CA . VAL A 1 815 ? -12.867 17.479 35.390 1.00 96.94 815 VAL A CA 1
ATOM 6416 C C . VAL A 1 815 ? -13.774 18.591 34.887 1.00 96.94 815 VAL A C 1
ATOM 6418 O O . VAL A 1 815 ? -13.651 19.028 33.740 1.00 96.94 815 VAL A O 1
ATOM 6421 N N . HIS A 1 816 ? -14.664 19.076 35.749 1.00 96.56 816 HIS A N 1
ATOM 6422 C CA . HIS A 1 816 ? -15.546 20.186 35.424 1.00 96.56 816 HIS A CA 1
ATOM 6423 C C . HIS A 1 816 ? -14.749 21.498 35.381 1.00 96.56 816 HIS A C 1
ATOM 6425 O O . HIS A 1 816 ? -14.158 21.925 36.376 1.00 96.56 816 HIS A O 1
ATOM 6431 N N . VAL A 1 817 ? -14.744 22.162 34.225 1.00 95.81 817 VAL A N 1
ATOM 6432 C CA . VAL A 1 817 ? -13.860 23.291 33.887 1.00 95.81 817 VAL A CA 1
ATOM 6433 C C . VAL A 1 817 ? -13.953 24.431 34.908 1.00 95.81 817 VAL A C 1
ATOM 6435 O O . VAL A 1 817 ? -12.930 24.988 35.327 1.00 95.81 817 VAL A O 1
ATOM 6438 N N . LYS A 1 818 ? -15.180 24.763 35.334 1.00 92.44 818 LYS A N 1
ATOM 6439 C CA . LYS A 1 818 ? -15.458 25.897 36.230 1.00 92.44 818 LYS A CA 1
ATOM 6440 C C . LYS A 1 818 ? -15.233 25.575 37.708 1.00 92.44 818 LYS A C 1
ATOM 6442 O O . LYS A 1 818 ? -14.627 26.385 38.401 1.00 92.44 818 LYS A O 1
ATOM 6447 N N . THR A 1 819 ? -15.713 24.428 38.194 1.00 94.75 819 THR A N 1
ATOM 6448 C CA . THR A 1 819 ? -15.692 24.098 39.638 1.00 94.75 819 THR A CA 1
ATOM 6449 C C . THR A 1 819 ? -14.478 23.276 40.064 1.00 94.75 819 THR A C 1
ATOM 6451 O O . THR A 1 819 ? -14.175 23.238 41.249 1.00 94.75 819 THR A O 1
ATOM 6454 N N . GLY A 1 820 ? -13.785 22.617 39.128 1.00 92.88 820 GLY A N 1
ATOM 6455 C CA . GLY A 1 820 ? -12.743 21.634 39.441 1.00 92.88 820 GLY A CA 1
ATOM 6456 C C . GLY A 1 820 ? -13.280 20.295 39.961 1.00 92.88 820 GLY A C 1
ATOM 6457 O O . GLY A 1 820 ? -12.489 19.447 40.358 1.00 92.88 820 GLY A O 1
ATOM 6458 N N . GLU A 1 821 ? -14.602 20.090 39.959 1.00 95.31 821 GLU A N 1
ATOM 6459 C CA . GLU A 1 821 ? -15.223 18.827 40.365 1.00 95.31 821 GLU A CA 1
ATOM 6460 C C . GLU A 1 821 ? -14.696 17.660 39.521 1.00 95.31 821 GLU A C 1
ATOM 6462 O O . GLU A 1 821 ? -14.638 17.757 38.293 1.00 95.31 821 GLU A O 1
ATOM 6467 N N . ARG A 1 822 ? -14.320 16.558 40.182 1.00 96.19 822 ARG A N 1
ATOM 6468 C CA . ARG A 1 822 ? -13.783 15.359 39.534 1.00 96.19 822 ARG A CA 1
ATOM 6469 C C . ARG A 1 822 ? -14.786 14.215 39.525 1.00 96.19 822 ARG A C 1
ATOM 6471 O O . ARG A 1 822 ? -15.437 13.927 40.531 1.00 96.19 822 ARG A O 1
ATOM 6478 N N . ILE A 1 823 ? -14.819 13.507 38.406 1.00 95.44 823 ILE A N 1
ATOM 6479 C CA . ILE A 1 823 ? -15.561 12.263 38.203 1.00 95.44 823 ILE A CA 1
ATOM 6480 C C . ILE A 1 823 ? -14.625 11.220 37.585 1.00 95.44 823 ILE A C 1
ATOM 6482 O O . ILE A 1 823 ? -13.700 11.573 36.852 1.00 95.44 823 ILE A O 1
ATOM 6486 N N . GLY A 1 824 ? -14.844 9.939 37.866 1.00 95.31 824 GLY A N 1
ATOM 6487 C CA . GLY A 1 824 ? -14.134 8.866 37.176 1.00 95.31 824 GLY A CA 1
ATOM 6488 C C . GLY A 1 824 ? -14.933 7.581 37.117 1.00 95.31 824 GLY A C 1
ATOM 6489 O O . GLY A 1 824 ? -15.419 7.094 38.138 1.00 95.31 824 GLY A O 1
ATOM 6490 N N . TYR A 1 825 ? -15.025 7.023 35.915 1.00 95.56 825 TYR A N 1
ATOM 6491 C CA . TYR A 1 825 ? -15.616 5.718 35.666 1.00 95.56 825 TYR A CA 1
ATOM 6492 C C . TYR A 1 825 ? -14.532 4.656 35.672 1.00 95.56 825 TYR A C 1
ATOM 6494 O O . TYR A 1 825 ? -13.572 4.742 34.901 1.00 95.56 825 TYR A O 1
ATOM 6502 N N . ARG A 1 826 ? -14.667 3.658 36.547 1.00 93.06 826 ARG A N 1
ATOM 6503 C CA . ARG A 1 826 ? -13.737 2.530 36.597 1.00 93.06 826 ARG A CA 1
ATOM 6504 C C . ARG A 1 826 ? -13.968 1.598 35.411 1.00 93.06 826 ARG A C 1
ATOM 6506 O O . ARG A 1 826 ? -15.099 1.193 35.162 1.00 93.06 826 ARG A O 1
ATOM 6513 N N . LEU A 1 827 ? -12.884 1.215 34.740 1.00 91.62 827 LEU A N 1
ATOM 6514 C CA . LEU A 1 827 ? -12.892 0.260 33.632 1.00 91.62 827 LEU A CA 1
ATOM 6515 C C . LEU A 1 827 ? -12.276 -1.078 34.063 1.00 91.62 827 LEU A C 1
ATOM 6517 O O . LEU A 1 827 ? -11.355 -1.116 34.891 1.00 91.62 827 LEU A O 1
ATOM 6521 N N . ALA A 1 828 ? -12.758 -2.176 33.475 1.00 88.69 828 ALA A N 1
ATOM 6522 C CA . ALA A 1 828 ? -12.071 -3.460 33.543 1.00 88.69 828 ALA A CA 1
ATOM 6523 C C . ALA A 1 828 ? -10.747 -3.396 32.757 1.00 88.69 828 ALA A C 1
ATOM 6525 O O . ALA A 1 828 ? -10.592 -2.622 31.809 1.00 88.69 828 ALA A O 1
ATOM 6526 N N . ARG A 1 829 ? -9.758 -4.200 33.162 1.00 84.44 829 ARG A N 1
ATOM 6527 C CA . ARG A 1 829 ? -8.371 -4.096 32.666 1.00 84.44 829 ARG A CA 1
ATOM 6528 C C . ARG A 1 829 ? -8.228 -4.488 31.191 1.00 84.44 829 ARG A C 1
ATOM 6530 O O . ARG A 1 829 ? -7.246 -4.136 30.549 1.00 84.44 829 ARG A O 1
ATOM 6537 N N . GLU A 1 830 ? -9.201 -5.218 30.671 1.00 83.06 830 GLU A N 1
ATOM 6538 C CA . GLU A 1 830 ? -9.321 -5.715 29.307 1.00 83.06 830 GLU A CA 1
ATOM 6539 C C . GLU A 1 830 ? -10.306 -4.906 28.440 1.00 83.06 830 GLU A C 1
ATOM 6541 O O . GLU A 1 830 ? -10.474 -5.227 27.266 1.00 83.06 830 GLU A O 1
ATOM 6546 N N . GLU A 1 831 ? -10.941 -3.869 29.002 1.00 88.69 831 GLU A N 1
ATOM 6547 C CA . GLU A 1 831 ? -11.982 -3.039 28.361 1.00 88.69 831 GLU A CA 1
ATOM 6548 C C . GLU A 1 831 ? -11.575 -1.566 28.220 1.00 88.69 831 GLU A C 1
ATOM 6550 O O . GLU A 1 831 ? -12.405 -0.685 28.020 1.00 88.69 831 GLU A O 1
ATOM 6555 N N . TRP A 1 832 ? -10.281 -1.283 28.331 1.00 89.19 832 TRP A N 1
ATOM 6556 C CA . TRP A 1 832 ? -9.727 0.040 28.077 1.00 89.19 832 TRP A CA 1
ATOM 6557 C C . TRP A 1 832 ? -9.645 0.339 26.568 1.00 89.19 832 TRP A C 1
ATOM 6559 O O . TRP A 1 832 ? -9.611 -0.564 25.732 1.00 89.19 832 TRP A O 1
ATOM 6569 N N . SER A 1 833 ? -9.593 1.624 26.229 1.00 92.69 833 SER A N 1
ATOM 6570 C CA . SER A 1 833 ? -9.434 2.157 24.872 1.00 92.69 833 SER A CA 1
ATOM 6571 C C . SER A 1 833 ? -8.338 3.223 24.804 1.00 92.69 833 SER A C 1
ATOM 6573 O O . SER A 1 833 ? -8.016 3.832 25.828 1.00 92.69 833 SER A O 1
ATOM 6575 N N . VAL A 1 834 ? -7.772 3.453 23.614 1.00 91.31 834 VAL A N 1
ATOM 6576 C CA . VAL A 1 834 ? -6.811 4.540 23.354 1.00 91.31 834 VAL A CA 1
ATOM 6577 C C . VAL A 1 834 ? -7.533 5.883 23.258 1.00 91.31 834 VAL A C 1
ATOM 6579 O O . VAL A 1 834 ? -7.039 6.865 23.805 1.00 91.31 834 VAL A O 1
ATOM 6582 N N . HIS A 1 835 ? -8.706 5.918 22.624 1.00 94.62 835 HIS A N 1
ATOM 6583 C CA . HIS A 1 835 ? -9.583 7.083 22.536 1.00 94.62 835 HIS A CA 1
ATOM 6584 C C . HIS A 1 835 ? -10.954 6.792 23.134 1.00 94.62 835 HIS A C 1
ATOM 6586 O O . HIS A 1 835 ? -11.469 5.675 23.052 1.00 94.62 835 HIS A O 1
ATOM 6592 N N . TYR A 1 836 ? -11.581 7.848 23.650 1.00 96.50 836 TYR A N 1
ATOM 6593 C CA . TYR A 1 836 ? -12.978 7.843 24.062 1.00 96.50 836 TYR A CA 1
ATOM 6594 C C . TYR A 1 836 ? -13.712 9.028 23.441 1.00 96.50 836 TYR A C 1
ATOM 6596 O O . TYR A 1 836 ? -13.119 10.060 23.133 1.00 96.50 836 TYR A O 1
ATOM 6604 N N . ASN A 1 837 ? -15.021 8.884 23.278 1.00 95.88 837 ASN A N 1
ATOM 6605 C CA . ASN A 1 837 ? -15.913 9.957 22.853 1.00 95.88 837 ASN A CA 1
ATOM 6606 C C . ASN A 1 837 ? -17.242 9.828 23.607 1.00 95.88 837 ASN A C 1
ATOM 6608 O O . ASN A 1 837 ? -17.629 8.720 23.972 1.00 95.88 837 ASN A O 1
ATOM 6612 N N . ILE A 1 838 ? -17.939 10.935 23.863 1.00 94.88 838 ILE A N 1
ATOM 6613 C CA . ILE A 1 838 ? -19.200 10.946 24.624 1.00 94.88 838 ILE A CA 1
ATOM 6614 C C . ILE A 1 838 ? -20.321 11.476 23.730 1.00 94.88 838 ILE A C 1
ATOM 6616 O O . ILE A 1 838 ? -20.118 12.425 22.972 1.00 94.88 838 ILE A O 1
ATOM 6620 N N . SER A 1 839 ? -21.502 10.857 23.805 1.00 94.31 839 SER A N 1
ATOM 6621 C CA . SER A 1 839 ? -22.682 11.283 23.047 1.00 94.31 839 SER A CA 1
ATOM 6622 C C . SER A 1 839 ? -23.061 12.730 23.380 1.00 94.31 839 SER A C 1
ATOM 6624 O O . SER A 1 839 ? -22.834 13.209 24.491 1.00 94.31 839 SER A O 1
ATOM 6626 N N . ARG A 1 840 ? -23.686 13.452 22.437 1.00 91.44 840 ARG A N 1
ATOM 6627 C CA . ARG A 1 840 ? -24.064 14.867 22.647 1.00 91.44 840 ARG A CA 1
ATOM 6628 C C . ARG A 1 840 ? -25.000 15.091 23.846 1.00 91.44 840 ARG A C 1
ATOM 6630 O O . ARG A 1 840 ? -25.044 16.200 24.363 1.00 91.44 840 ARG A O 1
ATOM 6637 N N . ASP A 1 841 ? -25.723 14.060 24.289 1.00 91.31 841 ASP A N 1
ATOM 6638 C CA . ASP A 1 841 ? -26.595 14.088 25.471 1.00 91.31 841 ASP A CA 1
ATOM 6639 C C . ASP A 1 841 ? -25.921 13.607 26.775 1.00 91.31 841 ASP A C 1
ATOM 6641 O O . ASP A 1 841 ? -26.582 13.542 27.810 1.00 91.31 841 ASP A O 1
ATOM 6645 N N . GLY A 1 842 ? -24.631 13.254 26.731 1.00 90.19 842 GLY A N 1
ATOM 6646 C CA . GLY A 1 842 ? -23.824 12.853 27.886 1.00 90.19 842 GLY A CA 1
ATOM 6647 C C . GLY A 1 842 ? -24.047 11.427 28.406 1.00 90.19 842 GLY A C 1
ATOM 6648 O O . GLY A 1 842 ? -23.413 11.048 29.387 1.00 90.19 842 GLY A O 1
ATOM 6649 N N . LYS A 1 843 ? -24.939 10.632 27.796 1.00 91.31 843 LYS A N 1
ATOM 6650 C CA . LYS A 1 843 ? -25.397 9.347 28.367 1.00 91.31 843 LYS A CA 1
ATOM 6651 C C . LYS A 1 843 ? -24.623 8.113 27.922 1.00 91.31 843 LYS A C 1
ATOM 6653 O O . LYS A 1 843 ? -24.737 7.075 28.568 1.00 91.31 843 LYS A O 1
ATOM 6658 N N . LEU A 1 844 ? -23.900 8.183 26.809 1.00 94.69 844 LEU A N 1
ATOM 6659 C CA . LEU A 1 844 ? -23.174 7.053 26.234 1.00 94.69 844 LEU A CA 1
ATOM 6660 C C . LEU A 1 844 ? -21.717 7.438 25.991 1.00 94.69 844 LEU A C 1
ATOM 6662 O O . LEU A 1 844 ? -21.424 8.553 25.563 1.00 94.69 844 LEU A O 1
ATOM 6666 N N . ILE A 1 845 ? -20.815 6.489 26.221 1.00 96.56 845 ILE A N 1
ATOM 6667 C CA . ILE A 1 845 ? -19.387 6.622 25.932 1.00 96.56 845 ILE A CA 1
ATOM 6668 C C . ILE A 1 845 ? -19.032 5.593 24.856 1.00 96.56 845 ILE A C 1
ATOM 6670 O O . ILE A 1 845 ? -19.399 4.427 24.971 1.00 96.56 845 ILE A O 1
ATOM 6674 N N . ALA A 1 846 ? -18.293 5.997 23.833 1.00 97.19 846 ALA A N 1
ATOM 6675 C CA . ALA A 1 846 ? -17.649 5.102 22.881 1.00 97.19 846 ALA A CA 1
ATOM 6676 C C . ALA A 1 846 ? -16.163 4.965 23.226 1.00 97.19 846 ALA A C 1
ATOM 6678 O O . ALA A 1 846 ? -15.556 5.933 23.686 1.00 97.19 846 ALA A O 1
ATOM 6679 N N . GLY A 1 847 ? -15.577 3.800 22.957 1.00 96.69 847 GLY A N 1
ATOM 6680 C CA . GLY A 1 847 ? -14.127 3.586 22.998 1.00 96.69 847 GLY A CA 1
ATOM 6681 C C . GLY A 1 847 ? -13.652 2.716 21.837 1.00 96.69 847 GLY A C 1
ATOM 6682 O O . GLY A 1 847 ? -14.431 1.930 21.297 1.00 96.69 847 GLY A O 1
ATOM 6683 N N . ASP A 1 848 ? -12.397 2.881 21.421 1.00 95.19 848 ASP A N 1
ATOM 6684 C CA . ASP A 1 848 ? -11.815 2.194 20.260 1.00 95.19 848 ASP A CA 1
ATOM 6685 C C . ASP A 1 848 ? -10.857 1.029 20.564 1.00 95.19 848 ASP A C 1
ATOM 6687 O O . ASP A 1 848 ? -10.263 0.447 19.649 1.00 95.19 848 ASP A O 1
ATOM 6691 N N . GLY A 1 849 ? -10.726 0.650 21.833 1.00 92.06 849 GLY A N 1
ATOM 6692 C CA . GLY A 1 849 ? -9.869 -0.455 22.234 1.00 92.06 849 GLY A CA 1
ATOM 6693 C C . GLY A 1 849 ? -8.376 -0.132 22.156 1.00 92.06 849 GLY A C 1
ATOM 6694 O O . GLY A 1 849 ? -7.974 1.029 22.104 1.00 92.06 849 GLY A O 1
ATOM 6695 N N . GLY A 1 850 ? -7.525 -1.158 22.155 1.00 87.12 850 GLY A N 1
ATOM 6696 C CA . GLY A 1 850 ? -6.076 -0.962 22.078 1.00 87.12 850 GLY A CA 1
ATOM 6697 C C . GLY A 1 850 ? -5.281 -2.238 21.817 1.00 87.12 850 GLY A C 1
ATOM 6698 O O . GLY A 1 850 ? -5.667 -3.325 22.245 1.00 87.12 850 GLY A O 1
ATOM 6699 N N . GLY A 1 851 ? -4.148 -2.098 21.126 1.00 81.88 851 GLY A N 1
ATOM 6700 C CA . GLY A 1 851 ? -3.271 -3.199 20.726 1.00 81.88 851 GLY A CA 1
ATOM 6701 C C . GLY A 1 851 ? -2.015 -3.372 21.598 1.00 81.88 851 GLY A C 1
ATOM 6702 O O . GLY A 1 851 ? -1.837 -2.677 22.604 1.00 81.88 851 GLY A O 1
ATOM 6703 N N . PRO A 1 852 ? -1.113 -4.304 21.226 1.00 73.31 852 PRO A N 1
ATOM 6704 C CA . PRO A 1 852 ? 0.120 -4.581 21.969 1.00 73.31 852 PRO A CA 1
ATOM 6705 C C . PRO A 1 852 ? 1.088 -3.393 22.055 1.00 73.31 852 PRO A C 1
ATOM 6707 O O . PRO A 1 852 ? 1.708 -3.211 23.099 1.00 73.31 852 PRO A O 1
ATOM 6710 N N . GLU A 1 853 ? 1.167 -2.571 21.005 1.00 75.12 853 GLU A N 1
ATOM 6711 C CA . GLU A 1 853 ? 2.050 -1.393 20.917 1.00 75.12 853 GLU A CA 1
ATOM 6712 C C . GLU A 1 853 ? 1.343 -0.072 21.264 1.00 75.12 853 GLU A C 1
ATOM 6714 O O . GLU A 1 853 ? 1.902 1.010 21.098 1.00 75.12 853 GLU A O 1
ATOM 6719 N N . SER A 1 854 ? 0.110 -0.124 21.768 1.00 82.88 854 SER A N 1
ATOM 6720 C CA . SER A 1 854 ? -0.634 1.068 22.185 1.00 82.88 854 SER A CA 1
ATOM 6721 C C . SER A 1 854 ? -0.157 1.595 23.551 1.00 82.88 854 SER A C 1
ATOM 6723 O O . SER A 1 854 ? 0.452 0.876 24.349 1.00 82.88 854 SER A O 1
ATOM 6725 N N . VAL A 1 855 ? -0.448 2.864 23.858 1.00 78.62 855 VAL A N 1
ATOM 6726 C CA . VAL A 1 855 ? 0.171 3.610 24.977 1.00 78.62 855 VAL A CA 1
ATOM 6727 C C . VAL A 1 855 ? 0.000 2.986 26.371 1.00 78.62 855 VAL A C 1
ATOM 6729 O O . VAL A 1 855 ? 0.853 3.194 27.237 1.00 78.62 855 VAL A O 1
ATOM 6732 N N . ALA A 1 856 ? -1.014 2.152 26.609 1.00 81.06 856 ALA A N 1
ATOM 6733 C CA . ALA A 1 856 ? -1.130 1.406 27.864 1.00 81.06 856 ALA A CA 1
ATOM 6734 C C . ALA A 1 856 ? -0.035 0.333 28.053 1.00 81.06 856 ALA A C 1
ATOM 6736 O O . ALA A 1 856 ? 0.210 -0.065 29.186 1.00 81.06 856 ALA A O 1
ATOM 6737 N N . ASN A 1 857 ? 0.637 -0.130 26.990 1.00 78.50 857 ASN A N 1
ATOM 6738 C CA . ASN A 1 857 ? 1.528 -1.299 27.026 1.00 78.50 857 ASN A CA 1
ATOM 6739 C C . ASN A 1 857 ? 2.971 -1.058 26.514 1.00 78.50 857 ASN A C 1
ATOM 6741 O O . ASN A 1 857 ? 3.849 -1.877 26.791 1.00 78.50 857 ASN A O 1
ATOM 6745 N N . GLN A 1 858 ? 3.256 0.072 25.850 1.00 75.44 858 GLN A N 1
ATOM 6746 C CA . GLN A 1 858 ? 4.604 0.405 25.345 1.00 75.44 858 GLN A CA 1
ATOM 6747 C C . GLN A 1 858 ? 5.689 0.484 26.441 1.00 75.44 858 GLN A C 1
ATOM 6749 O O . GLN A 1 858 ? 5.484 1.012 27.541 1.00 75.44 858 GLN A O 1
ATOM 6754 N N . THR A 1 859 ? 6.908 0.061 26.106 1.00 62.94 859 THR A N 1
ATOM 6755 C CA . THR A 1 859 ? 8.086 0.156 26.984 1.00 62.94 859 THR A CA 1
ATOM 6756 C C . THR A 1 859 ? 8.544 1.602 27.253 1.00 62.94 859 THR A C 1
ATOM 6758 O O . THR A 1 859 ? 8.384 2.447 26.378 1.00 62.94 859 THR A O 1
ATOM 6761 N N . PRO A 1 860 ? 9.162 1.906 28.417 1.00 67.31 860 PRO A N 1
ATOM 6762 C CA . PRO A 1 860 ? 9.519 0.991 29.503 1.00 67.31 860 PRO A CA 1
ATOM 6763 C C . PRO A 1 860 ? 8.360 0.746 30.486 1.00 67.31 860 PRO A C 1
ATOM 6765 O O . PRO A 1 860 ? 7.894 1.646 31.183 1.00 67.31 860 PRO A O 1
ATOM 6768 N N . LEU A 1 861 ? 7.941 -0.517 30.592 1.00 74.06 861 LEU A N 1
ATOM 6769 C CA . LEU A 1 861 ? 6.972 -1.009 31.574 1.00 74.06 861 LEU A CA 1
ATOM 6770 C C . LEU A 1 861 ? 7.520 -2.287 32.235 1.00 74.06 861 LEU A C 1
ATOM 6772 O O . LEU A 1 861 ? 7.976 -3.181 31.505 1.00 74.06 861 LEU A O 1
ATOM 6776 N N . PRO A 1 862 ? 7.469 -2.407 33.581 1.00 77.12 862 PRO A N 1
ATOM 6777 C CA . PRO A 1 862 ? 7.819 -3.640 34.282 1.00 77.12 862 PRO A CA 1
ATOM 6778 C C . PRO A 1 862 ? 6.975 -4.808 33.774 1.00 77.12 862 PRO A C 1
ATOM 6780 O O . PRO A 1 862 ? 5.767 -4.666 33.608 1.00 77.12 862 PRO A O 1
ATOM 6783 N N . GLU A 1 863 ? 7.587 -5.972 33.572 1.00 75.62 863 GLU A N 1
ATOM 6784 C CA . GLU A 1 863 ? 6.946 -7.099 32.883 1.00 75.62 863 GLU A CA 1
ATOM 6785 C C . GLU A 1 863 ? 5.625 -7.546 33.531 1.00 75.62 863 GLU A C 1
ATOM 6787 O O . GLU A 1 863 ? 4.637 -7.746 32.833 1.00 75.62 863 GLU A O 1
ATOM 6792 N N . LYS A 1 864 ? 5.547 -7.537 34.871 1.00 78.69 864 LYS A N 1
ATOM 6793 C CA . LYS A 1 864 ? 4.314 -7.822 35.634 1.00 78.69 864 LYS A CA 1
ATOM 6794 C C . LYS A 1 864 ? 3.123 -6.892 35.336 1.00 78.69 864 LYS A C 1
ATOM 6796 O O . LYS A 1 864 ? 1.996 -7.217 35.700 1.00 78.69 864 LYS A O 1
ATOM 6801 N N . ARG A 1 865 ? 3.363 -5.723 34.732 1.00 75.19 865 ARG A N 1
ATOM 6802 C CA . ARG A 1 865 ? 2.324 -4.759 34.333 1.00 75.19 865 ARG A CA 1
ATOM 6803 C C . ARG A 1 865 ? 1.923 -4.867 32.866 1.00 75.19 865 ARG A C 1
ATOM 6805 O O . ARG A 1 865 ? 0.846 -4.388 32.534 1.00 75.19 865 ARG A O 1
ATOM 6812 N N . ARG A 1 866 ? 2.728 -5.510 32.015 1.00 76.94 866 ARG A N 1
ATOM 6813 C CA . ARG A 1 866 ? 2.423 -5.646 30.585 1.00 76.94 866 ARG A CA 1
ATOM 6814 C C . ARG A 1 866 ? 1.128 -6.434 30.379 1.00 76.94 866 ARG A C 1
ATOM 6816 O O . ARG A 1 866 ? 0.874 -7.439 31.047 1.00 76.94 866 ARG A O 1
ATOM 6823 N N . LEU A 1 867 ? 0.309 -5.959 29.452 1.00 76.25 867 LEU A N 1
ATOM 6824 C CA . LEU A 1 867 ? -0.939 -6.580 29.032 1.00 76.25 867 LEU A CA 1
ATOM 6825 C C . LEU A 1 867 ? -0.610 -7.739 28.077 1.00 76.25 867 LEU A C 1
ATOM 6827 O O . LEU A 1 867 ? 0.269 -7.625 27.221 1.00 76.25 867 LEU A O 1
ATOM 6831 N N . LYS A 1 868 ? -1.280 -8.888 28.233 1.00 65.94 868 LYS A N 1
ATOM 6832 C CA . LYS A 1 868 ? -0.996 -10.078 27.410 1.00 65.94 868 LYS A CA 1
ATOM 6833 C C . LYS A 1 868 ? -1.653 -9.942 26.024 1.00 65.94 868 LYS A C 1
ATOM 6835 O O . LYS A 1 868 ? -2.867 -9.736 25.986 1.00 65.94 868 LYS A O 1
ATOM 6840 N N . PRO A 1 869 ? -0.925 -10.140 24.903 1.00 55.56 869 PRO A N 1
ATOM 6841 C CA . PRO A 1 869 ? -1.450 -9.865 23.559 1.00 55.56 869 PRO A CA 1
ATOM 6842 C C . PRO A 1 869 ? -2.745 -10.605 23.197 1.00 55.56 869 PRO A C 1
ATOM 6844 O O . PRO A 1 869 ? -3.617 -10.039 22.556 1.00 55.56 869 PRO A O 1
ATOM 6847 N N . SER A 1 870 ? -2.916 -11.854 23.641 1.00 49.06 870 SER A N 1
ATOM 6848 C CA . SER A 1 870 ? -4.021 -12.726 23.211 1.00 49.06 870 SER A CA 1
ATOM 6849 C C . SER A 1 870 ? -5.393 -12.444 23.848 1.00 49.06 870 SER A C 1
ATOM 6851 O O . SER A 1 870 ? -6.314 -13.240 23.661 1.00 49.06 870 SER A O 1
ATOM 6853 N N . ARG A 1 871 ? -5.544 -11.367 24.636 1.00 53.06 871 ARG A N 1
ATOM 6854 C CA . ARG A 1 871 ? -6.805 -11.015 25.329 1.00 53.06 871 ARG A CA 1
ATOM 6855 C C . ARG A 1 871 ? -7.092 -9.510 25.440 1.00 53.06 871 ARG A C 1
ATOM 6857 O O . ARG A 1 871 ? -8.042 -9.140 26.123 1.00 53.06 871 ARG A O 1
ATOM 6864 N N . ASN A 1 872 ? -6.274 -8.642 24.850 1.00 61.78 872 ASN A N 1
ATOM 6865 C CA . ASN A 1 872 ? -6.272 -7.223 25.206 1.00 61.78 872 ASN A CA 1
ATOM 6866 C C . ASN A 1 872 ? -7.124 -6.368 24.256 1.00 61.78 872 ASN A C 1
ATOM 6868 O O . ASN A 1 872 ? -6.720 -6.185 23.119 1.00 61.78 872 ASN A O 1
ATOM 6872 N N . GLY A 1 873 ? -8.254 -5.829 24.720 1.00 70.25 873 GLY A N 1
ATOM 6873 C CA . GLY A 1 873 ? -8.837 -4.568 24.233 1.00 70.25 873 GLY A CA 1
ATOM 6874 C C . GLY A 1 873 ? -9.293 -4.419 22.771 1.00 70.25 873 GLY A C 1
ATOM 6875 O O . GLY A 1 873 ? -9.873 -3.387 22.481 1.00 70.25 873 GLY A O 1
ATOM 6876 N N . GLN A 1 874 ? -9.074 -5.356 21.842 1.00 88.94 874 GLN A N 1
ATOM 6877 C CA . GLN A 1 874 ? -9.324 -5.140 20.399 1.00 88.94 874 GLN A CA 1
ATOM 6878 C C . GLN A 1 874 ? -10.820 -5.138 19.994 1.00 88.94 874 GLN A C 1
ATOM 6880 O O . GLN A 1 874 ? -11.292 -6.064 19.328 1.00 88.94 874 GLN A O 1
ATOM 6885 N N . TRP A 1 875 ? -11.571 -4.104 20.383 1.00 93.00 875 TRP A N 1
ATOM 6886 C CA . TRP A 1 875 ? -12.991 -3.925 20.057 1.00 93.00 875 TRP A CA 1
ATOM 6887 C C . TRP A 1 875 ? -13.362 -2.447 19.913 1.00 93.00 875 TRP A C 1
ATOM 6889 O O . TRP A 1 875 ? -12.799 -1.596 20.597 1.00 93.00 875 TRP A O 1
ATOM 6899 N N . ILE A 1 876 ? -14.397 -2.156 19.120 1.00 97.19 876 ILE A N 1
ATOM 6900 C CA . ILE A 1 876 ? -15.197 -0.943 19.346 1.00 97.19 876 ILE A CA 1
ATOM 6901 C C . ILE A 1 876 ? -16.135 -1.217 20.523 1.00 97.19 876 ILE A C 1
ATOM 6903 O O . ILE A 1 876 ? -16.899 -2.186 20.490 1.00 97.19 876 ILE A O 1
ATOM 6907 N N . TYR A 1 877 ? -16.093 -0.363 21.540 1.00 96.81 877 TYR A N 1
ATOM 6908 C CA . TYR A 1 877 ? -16.890 -0.461 22.760 1.00 96.81 877 TYR A CA 1
ATOM 6909 C C . TYR A 1 877 ? -17.964 0.628 22.841 1.00 96.81 877 TYR A C 1
ATOM 6911 O O . TYR A 1 877 ? -17.757 1.766 22.414 1.00 96.81 877 TYR A O 1
ATOM 6919 N N . LEU A 1 878 ? -19.082 0.281 23.475 1.00 96.94 878 LEU A N 1
ATOM 6920 C CA . LEU A 1 878 ? -20.107 1.191 23.973 1.00 96.94 878 LEU A CA 1
ATOM 6921 C C . LEU A 1 878 ? -20.240 0.993 25.481 1.00 96.94 878 LEU A C 1
ATOM 6923 O O . LEU A 1 878 ? -20.691 -0.058 25.931 1.00 96.94 878 LEU A O 1
ATOM 6927 N N . PHE A 1 879 ? -19.873 2.000 26.262 1.00 95.88 879 PHE A N 1
ATOM 6928 C CA . PHE A 1 879 ? -20.021 1.979 27.711 1.00 95.88 879 PHE A CA 1
ATOM 6929 C C . PHE A 1 879 ? -21.255 2.770 28.138 1.00 95.88 879 PHE A C 1
ATOM 6931 O O . PHE A 1 879 ? -21.536 3.858 27.622 1.00 95.88 879 PHE A O 1
ATOM 6938 N N . ARG A 1 880 ? -21.976 2.220 29.113 1.00 94.19 880 ARG A N 1
ATOM 6939 C CA . ARG A 1 880 ? -23.111 2.863 29.779 1.00 94.19 880 ARG A CA 1
ATOM 6940 C C . ARG A 1 880 ? -22.703 3.203 31.213 1.00 94.19 880 ARG A C 1
ATOM 6942 O O . ARG A 1 880 ? -22.455 2.266 31.969 1.00 94.19 880 ARG A O 1
ATOM 6949 N N . PRO A 1 881 ? -22.585 4.494 31.570 1.00 91.81 881 PRO A N 1
ATOM 6950 C CA . PRO A 1 881 ? -22.415 4.936 32.950 1.00 91.81 881 PRO A CA 1
ATOM 6951 C C . PRO A 1 881 ? -23.543 4.447 33.846 1.00 91.81 881 PRO A C 1
ATOM 6953 O O . PRO A 1 881 ? -24.716 4.583 33.493 1.00 91.81 881 PRO A O 1
ATOM 6956 N N . ASP A 1 882 ? -23.182 3.949 35.022 1.00 85.44 882 ASP A N 1
ATOM 6957 C CA . ASP A 1 882 ? -24.148 3.738 36.092 1.00 85.44 882 ASP A CA 1
ATOM 6958 C C . ASP A 1 882 ? -24.509 5.092 36.729 1.00 85.44 882 ASP A C 1
ATOM 6960 O O . ASP A 1 882 ? -23.687 6.008 36.803 1.00 85.44 882 ASP A O 1
ATOM 6964 N N . SER A 1 883 ? -25.754 5.247 37.187 1.00 80.75 883 SER A N 1
ATOM 6965 C CA . SER A 1 883 ? -26.239 6.505 37.783 1.00 80.75 883 SER A CA 1
ATOM 6966 C C . SER A 1 883 ? -25.794 6.726 39.233 1.00 80.75 883 SER A C 1
ATOM 6968 O O . SER A 1 883 ? -26.050 7.791 39.797 1.00 80.75 883 SER A O 1
ATOM 6970 N N . GLU A 1 884 ? -25.180 5.720 39.855 1.00 86.38 884 GLU A N 1
ATOM 6971 C CA . GLU A 1 884 ? -24.746 5.749 41.250 1.00 86.38 884 GLU A CA 1
ATOM 6972 C C . GLU A 1 884 ? -23.262 6.116 41.363 1.00 86.38 884 GLU A C 1
ATOM 6974 O O . GLU A 1 884 ? -22.410 5.596 40.643 1.00 86.38 884 GLU A O 1
ATOM 6979 N N . PHE A 1 885 ? -22.950 7.008 42.307 1.00 90.31 885 PHE A N 1
ATOM 6980 C CA . PHE A 1 885 ? -21.595 7.493 42.549 1.00 90.31 885 PHE A CA 1
ATOM 6981 C C . PHE A 1 885 ? -21.209 7.329 44.011 1.00 90.31 885 PHE A C 1
ATOM 6983 O O . PHE A 1 885 ? -21.900 7.810 44.908 1.00 90.31 885 PHE A O 1
ATOM 6990 N N . ASN A 1 886 ? -20.045 6.731 44.238 1.00 91.75 886 ASN A N 1
ATOM 6991 C CA . ASN A 1 886 ? -19.408 6.687 45.544 1.00 91.75 886 ASN A CA 1
ATOM 6992 C C . ASN A 1 886 ? -18.480 7.894 45.720 1.00 91.75 886 ASN A C 1
ATOM 6994 O O . ASN A 1 886 ? -17.785 8.300 44.786 1.00 91.75 886 ASN A O 1
ATOM 6998 N N . ALA A 1 887 ? -18.428 8.452 46.929 1.00 91.44 887 ALA A N 1
ATOM 6999 C CA . ALA A 1 887 ? -17.384 9.406 47.287 1.00 91.44 887 ALA A CA 1
ATOM 7000 C C . ALA A 1 887 ? -16.045 8.664 47.427 1.00 91.44 887 ALA A C 1
ATOM 7002 O O . ALA A 1 887 ? -15.961 7.646 48.115 1.00 91.44 887 ALA A O 1
ATOM 7003 N N . GLY A 1 888 ? -14.998 9.170 46.785 1.00 92.50 888 GLY A N 1
ATOM 7004 C CA . GLY A 1 888 ? -13.664 8.584 46.847 1.00 92.50 888 GLY A CA 1
ATOM 7005 C C . GLY A 1 888 ? -12.597 9.563 46.382 1.00 92.50 888 GLY A C 1
ATOM 7006 O O . GLY A 1 888 ? -12.807 10.777 46.391 1.00 92.50 888 GLY A O 1
ATOM 7007 N N . THR A 1 889 ? -11.442 9.043 45.972 1.00 90.50 889 THR A N 1
ATOM 7008 C CA . THR A 1 889 ? -10.352 9.869 45.447 1.00 90.50 889 THR A CA 1
ATOM 7009 C C . THR A 1 889 ? -9.840 9.371 44.101 1.00 90.50 889 THR A C 1
ATOM 7011 O O . THR A 1 889 ? -9.726 8.169 43.860 1.00 90.50 889 THR A O 1
ATOM 7014 N N . LEU A 1 890 ? -9.498 10.319 43.229 1.00 90.12 890 LEU A N 1
ATOM 7015 C CA . LEU A 1 890 ? -8.705 10.097 42.022 1.00 90.12 890 LEU A CA 1
ATOM 7016 C C . LEU A 1 890 ? -7.447 10.934 42.167 1.00 90.12 890 LEU A C 1
ATOM 7018 O O . LEU A 1 890 ? -7.535 12.149 42.332 1.00 90.12 890 LEU A O 1
ATOM 7022 N N . SER A 1 891 ? -6.287 10.282 42.130 1.00 88.81 891 SER A N 1
ATOM 7023 C CA . SER A 1 891 ? -4.991 10.969 42.182 1.00 88.81 891 SER A CA 1
ATOM 7024 C C . SER A 1 891 ? -4.906 11.955 43.353 1.00 88.81 891 SER A C 1
ATOM 7026 O O . SER A 1 891 ? -4.622 13.135 43.185 1.00 88.81 891 SER A O 1
ATOM 7028 N N . GLY A 1 892 ? -5.225 11.466 44.557 1.00 86.75 892 GLY A N 1
ATOM 7029 C CA . GLY A 1 892 ? -5.186 12.231 45.809 1.00 86.75 892 GLY A CA 1
ATOM 7030 C C . GLY A 1 892 ? -6.302 13.267 46.004 1.00 86.75 892 GLY A C 1
ATOM 7031 O O . GLY A 1 892 ? -6.507 13.709 47.132 1.00 86.75 892 GLY A O 1
ATOM 7032 N N . GLU A 1 893 ? -7.053 13.625 44.963 1.00 89.81 893 GLU A N 1
ATOM 7033 C CA . GLU A 1 893 ? -8.131 14.616 45.025 1.00 89.81 893 GLU A CA 1
ATOM 7034 C C . GLU A 1 893 ? -9.510 13.953 45.176 1.00 89.81 893 GLU A C 1
ATOM 7036 O O . GLU A 1 893 ? -9.735 12.844 44.690 1.00 89.81 893 GLU A O 1
ATOM 7041 N N . GLN A 1 894 ? -10.444 14.632 45.853 1.00 94.31 894 GLN A N 1
ATOM 7042 C CA . GLN A 1 894 ? -11.823 14.161 46.042 1.00 94.31 894 GLN A CA 1
ATOM 7043 C C . GLN A 1 894 ? -12.551 14.031 44.696 1.00 94.31 894 GLN A C 1
ATOM 7045 O O . GLN A 1 894 ? -12.510 14.947 43.874 1.00 94.31 894 GLN A O 1
ATOM 7050 N N . ALA A 1 895 ? -13.229 12.903 44.482 1.00 95.06 895 ALA A N 1
ATOM 7051 C CA . ALA A 1 895 ? -13.896 12.583 43.226 1.00 95.06 895 ALA A CA 1
ATOM 7052 C C . ALA A 1 895 ? -15.168 11.747 43.429 1.00 95.06 895 ALA A C 1
ATOM 7054 O O . ALA A 1 895 ? -15.276 10.956 44.370 1.00 95.06 895 ALA A O 1
ATOM 7055 N N . LYS A 1 896 ? -16.109 11.882 42.489 1.00 96.00 896 LYS A N 1
ATOM 7056 C CA . LYS A 1 896 ? -17.242 10.966 42.314 1.00 96.00 896 LYS A CA 1
ATOM 7057 C C . LYS A 1 896 ? -16.782 9.748 41.514 1.00 96.00 896 LYS A C 1
ATOM 7059 O O . LYS A 1 896 ? -16.410 9.876 40.349 1.00 96.00 896 LYS A O 1
ATOM 7064 N N . LEU A 1 897 ? -16.793 8.574 42.138 1.00 95.31 897 LEU A N 1
ATOM 7065 C CA . LEU A 1 897 ? -16.391 7.313 41.518 1.00 95.31 897 LEU A CA 1
ATOM 7066 C C . LEU A 1 897 ? -17.627 6.530 41.078 1.00 95.31 897 LEU A C 1
ATOM 7068 O O . LEU A 1 897 ? -18.452 6.163 41.914 1.00 95.31 897 LEU A O 1
ATOM 7072 N N . GLY A 1 898 ? -17.732 6.273 39.777 1.00 92.56 898 GLY A N 1
ATOM 7073 C CA . GLY A 1 898 ? -18.770 5.435 39.180 1.00 92.56 898 GLY A CA 1
ATOM 7074 C C . GLY A 1 898 ? -18.183 4.206 38.486 1.00 92.56 898 GLY A C 1
ATOM 7075 O O . GLY A 1 898 ? -16.967 4.079 38.302 1.00 92.56 898 GLY A O 1
ATOM 7076 N N . THR A 1 899 ? -19.062 3.314 38.054 1.00 88.75 899 THR A N 1
ATOM 7077 C CA . THR A 1 899 ? -18.752 2.197 37.154 1.00 88.75 899 THR A CA 1
ATOM 7078 C C . THR A 1 899 ? -19.428 2.404 35.802 1.00 88.75 899 THR A C 1
ATOM 7080 O O . THR A 1 899 ? -20.251 3.306 35.620 1.00 88.75 899 THR A O 1
ATOM 7083 N N . VAL A 1 900 ? -19.008 1.612 34.819 1.00 92.44 900 VAL A N 1
ATOM 7084 C CA . VAL A 1 900 ? -19.664 1.526 33.517 1.00 92.44 900 VAL A CA 1
ATOM 7085 C C . VAL A 1 900 ? -19.888 0.068 33.147 1.00 92.44 900 VAL A C 1
ATOM 7087 O O . VAL A 1 900 ? -19.028 -0.780 33.384 1.00 92.44 900 VAL A O 1
ATOM 7090 N N . THR A 1 901 ? -21.004 -0.211 32.481 1.00 93.25 901 THR A N 1
ATOM 7091 C CA . THR A 1 901 ? -21.218 -1.488 31.793 1.00 93.25 901 THR A CA 1
ATOM 7092 C C . THR A 1 901 ? -20.712 -1.381 30.355 1.00 93.25 901 THR A C 1
ATOM 7094 O O . THR A 1 901 ? -21.223 -0.563 29.585 1.00 93.25 901 THR A O 1
ATOM 7097 N N . ALA A 1 902 ? -19.730 -2.204 29.978 1.00 93.19 902 ALA A N 1
ATOM 7098 C CA . ALA A 1 902 ? -19.183 -2.261 28.624 1.00 93.19 902 ALA A CA 1
ATOM 7099 C C . ALA A 1 902 ? -19.970 -3.223 27.713 1.00 93.19 902 ALA A C 1
ATOM 7101 O O . ALA A 1 902 ? -20.248 -4.367 28.067 1.00 93.19 902 ALA A O 1
ATOM 7102 N N . GLU A 1 903 ? -20.277 -2.782 26.495 1.00 94.25 903 GLU A N 1
ATOM 7103 C CA . GLU A 1 903 ? -20.814 -3.604 25.410 1.00 94.25 903 GLU A CA 1
ATOM 7104 C C . GLU A 1 903 ? -19.845 -3.574 24.223 1.00 94.25 903 GLU A C 1
ATOM 7106 O O . GLU A 1 903 ? -19.384 -2.515 23.801 1.00 94.25 903 GLU A O 1
ATOM 7111 N N . LYS A 1 904 ? -19.522 -4.747 23.673 1.00 94.69 904 LYS A N 1
ATOM 7112 C CA . LYS A 1 904 ? -18.664 -4.883 22.489 1.00 94.69 904 LYS A CA 1
ATOM 7113 C C . LYS A 1 904 ? -19.518 -4.747 21.236 1.00 94.69 904 LYS A C 1
ATOM 7115 O O . LYS A 1 904 ? -20.470 -5.506 21.078 1.00 94.69 904 LYS A O 1
ATOM 7120 N N . LEU A 1 905 ? -19.164 -3.815 20.353 1.00 95.25 905 LEU A N 1
ATOM 7121 C CA . LEU A 1 905 ? -19.905 -3.513 19.127 1.00 95.25 905 LEU A CA 1
ATOM 7122 C C . LEU A 1 905 ? -19.274 -4.120 17.869 1.00 95.25 905 LEU A C 1
ATOM 7124 O O . LEU A 1 905 ? -20.003 -4.657 17.040 1.00 95.25 905 LEU A O 1
ATOM 7128 N N . VAL A 1 906 ? -17.948 -4.053 17.723 1.00 95.19 906 VAL A N 1
ATOM 7129 C CA . VAL A 1 906 ? -17.224 -4.577 16.546 1.00 95.19 906 VAL A CA 1
ATOM 7130 C C . VAL A 1 906 ? -15.965 -5.302 16.990 1.00 95.19 906 VAL A C 1
ATOM 7132 O O . VAL A 1 906 ? -15.209 -4.768 17.803 1.00 95.19 906 VAL A O 1
ATOM 7135 N N . ASP A 1 907 ? -15.740 -6.493 16.448 1.00 91.62 907 ASP A N 1
ATOM 7136 C CA . ASP A 1 907 ? -14.506 -7.261 16.596 1.00 91.62 907 ASP A CA 1
ATOM 7137 C C . ASP A 1 907 ? -13.354 -6.638 15.796 1.00 91.62 907 ASP A C 1
ATOM 7139 O O . ASP A 1 907 ? -13.386 -6.612 14.567 1.00 91.62 907 ASP A O 1
ATOM 7143 N N . LEU A 1 908 ? -12.312 -6.172 16.489 1.00 90.31 908 LEU A N 1
ATOM 7144 C CA . LEU A 1 908 ? -11.105 -5.614 15.872 1.00 90.31 908 LEU A CA 1
ATOM 7145 C C . LEU A 1 908 ? -9.900 -6.566 15.987 1.00 90.31 908 LEU A C 1
ATOM 7147 O O . LEU A 1 908 ? -8.756 -6.134 15.891 1.00 90.31 908 LEU A O 1
ATOM 7151 N N . SER A 1 909 ? -10.110 -7.875 16.165 1.00 82.56 909 SER A N 1
ATOM 7152 C CA . SER A 1 909 ? -8.997 -8.839 16.271 1.00 82.56 909 SER A CA 1
ATOM 7153 C C . SER A 1 909 ? -8.135 -8.987 15.002 1.00 82.56 909 SER A C 1
ATOM 7155 O O . SER A 1 909 ? -7.018 -9.496 15.090 1.00 82.56 909 SER A O 1
ATOM 7157 N N . THR A 1 910 ? -8.604 -8.515 13.840 1.00 79.50 910 THR A N 1
ATOM 7158 C CA . THR A 1 910 ? -7.836 -8.434 12.577 1.00 79.50 910 THR A CA 1
ATOM 7159 C C . THR A 1 910 ? -7.312 -7.029 12.255 1.00 79.50 910 THR A C 1
ATOM 7161 O O . THR A 1 910 ? -6.686 -6.836 11.218 1.00 79.50 910 THR A O 1
ATOM 7164 N N . HIS A 1 911 ? -7.570 -6.045 13.116 1.00 83.06 911 HIS A N 1
ATOM 7165 C CA . HIS A 1 911 ? -7.103 -4.668 12.974 1.00 83.06 911 HIS A CA 1
ATOM 7166 C C . HIS A 1 911 ? -5.675 -4.526 13.521 1.00 83.06 911 HIS A C 1
ATOM 7168 O O . HIS A 1 911 ? -5.423 -4.896 14.675 1.00 83.06 911 HIS A O 1
ATOM 7174 N N . ASP A 1 912 ? -4.752 -3.954 12.739 1.00 78.31 912 ASP A N 1
ATOM 7175 C CA . ASP A 1 912 ? -3.486 -3.471 13.295 1.00 78.31 912 ASP A CA 1
ATOM 7176 C C . ASP A 1 912 ? -3.676 -2.089 13.939 1.00 78.31 912 ASP A C 1
ATOM 7178 O O . ASP A 1 912 ? -4.238 -1.164 13.358 1.00 78.31 912 ASP A O 1
ATOM 7182 N N . TYR A 1 913 ? -3.222 -1.966 15.186 1.00 81.19 913 TYR A N 1
ATOM 7183 C CA . TYR A 1 913 ? -3.381 -0.754 15.996 1.00 81.19 913 TYR A CA 1
ATOM 7184 C C . TYR A 1 913 ? -2.280 0.295 15.742 1.00 81.19 913 TYR A C 1
ATOM 7186 O O . TYR A 1 913 ? -2.189 1.272 16.485 1.00 81.19 913 TYR A O 1
ATOM 7194 N N . ASP A 1 914 ? -1.484 0.129 14.678 1.00 77.69 914 ASP A N 1
ATOM 7195 C CA . ASP A 1 914 ? -0.645 1.201 14.120 1.00 77.69 914 ASP A CA 1
ATOM 7196 C C . ASP A 1 914 ? -1.530 2.299 13.488 1.00 77.69 914 ASP A C 1
ATOM 7198 O O . ASP A 1 914 ? -1.158 3.475 13.435 1.00 77.69 914 ASP A O 1
ATOM 7202 N N . LEU A 1 915 ? -2.744 1.932 13.054 1.00 83.50 915 LEU A N 1
ATOM 7203 C CA . LEU A 1 915 ? -3.822 2.848 12.699 1.00 83.50 915 LEU A CA 1
ATOM 7204 C C . LEU A 1 915 ? -4.811 2.993 13.865 1.00 83.50 915 LEU A C 1
ATOM 7206 O O . LEU A 1 915 ? -5.669 2.152 14.068 1.00 83.50 915 LEU A O 1
ATOM 7210 N N . GLU A 1 916 ? -4.801 4.110 14.578 1.00 88.19 916 GLU A N 1
ATOM 7211 C CA . GLU A 1 916 ? -5.784 4.336 15.649 1.00 88.19 916 GLU A CA 1
ATOM 7212 C C . GLU A 1 916 ? -7.223 4.557 15.109 1.00 88.19 916 GLU A C 1
ATOM 7214 O O . GLU A 1 916 ? -7.393 5.443 14.251 1.00 88.19 916 GLU A O 1
ATOM 7219 N N . PRO A 1 917 ? -8.276 3.872 15.619 1.00 93.88 917 PRO A N 1
ATOM 7220 C CA . PRO A 1 917 ? -9.624 3.957 15.039 1.00 93.88 917 PRO A CA 1
ATOM 7221 C C . PRO A 1 917 ? -10.382 5.273 15.206 1.00 93.88 917 PRO A C 1
ATOM 7223 O O . PRO A 1 917 ? -11.208 5.585 14.347 1.00 93.88 917 PRO A O 1
ATOM 7226 N N . ASN A 1 918 ? -10.115 6.054 16.259 1.00 93.94 918 ASN A N 1
ATOM 7227 C CA . ASN A 1 918 ? -10.680 7.399 16.438 1.00 93.94 918 ASN A CA 1
ATOM 7228 C C . ASN A 1 918 ? -12.223 7.436 16.374 1.00 93.94 918 ASN A C 1
ATOM 7230 O O . ASN A 1 918 ? -12.819 7.958 15.426 1.00 93.94 918 ASN A O 1
ATOM 7234 N N . VAL A 1 919 ? -12.865 6.855 17.391 1.00 96.44 919 VAL A N 1
ATOM 7235 C CA . VAL A 1 919 ? -14.331 6.800 17.516 1.00 96.44 919 VAL A CA 1
ATOM 7236 C C . VAL A 1 919 ? -14.971 8.176 17.722 1.00 96.44 919 VAL A C 1
ATOM 7238 O O . VAL A 1 919 ? -14.499 8.977 18.523 1.00 96.44 919 VAL A O 1
ATOM 7241 N N . THR A 1 920 ? -16.103 8.423 17.056 1.00 95.94 920 THR A N 1
ATOM 7242 C CA . THR A 1 920 ? -16.993 9.569 17.323 1.00 95.94 920 THR A CA 1
ATOM 7243 C C . THR A 1 920 ? -18.461 9.161 17.216 1.00 95.94 920 THR A C 1
ATOM 7245 O O . THR A 1 920 ? -18.816 8.369 16.343 1.00 95.94 920 THR A O 1
ATOM 7248 N N . PHE A 1 921 ? -19.340 9.703 18.060 1.00 96.81 921 PHE A N 1
ATOM 7249 C CA . PHE A 1 921 ? -20.788 9.538 17.876 1.00 96.81 921 PHE A CA 1
ATOM 7250 C C . PHE A 1 921 ? -21.320 10.398 16.724 1.00 96.81 921 PHE A C 1
ATOM 7252 O O . PHE A 1 921 ? -20.894 11.542 16.545 1.00 96.81 921 PHE A O 1
ATOM 7259 N N . THR A 1 922 ? -22.328 9.895 16.006 1.00 95.56 922 THR A N 1
ATOM 7260 C CA . THR A 1 922 ? -23.188 10.751 15.179 1.00 95.56 922 THR A CA 1
ATOM 7261 C C . THR A 1 922 ? -23.963 11.746 16.057 1.00 95.56 922 THR A C 1
ATOM 7263 O O . THR A 1 922 ? -24.243 11.449 17.223 1.00 95.56 922 THR A O 1
ATOM 7266 N N . PRO A 1 923 ? -24.365 12.918 15.528 1.00 93.31 923 PRO A N 1
ATOM 7267 C CA . PRO A 1 923 ? -25.108 13.934 16.282 1.00 93.31 923 PRO A CA 1
ATOM 7268 C C . PRO A 1 923 ? -26.379 13.437 16.984 1.00 93.31 923 PRO A C 1
ATOM 7270 O O . PRO A 1 923 ? -26.741 13.969 18.030 1.00 93.31 923 PRO A O 1
ATOM 7273 N N . ASP A 1 924 ? -27.030 12.411 16.431 1.00 91.81 924 ASP A N 1
ATOM 7274 C CA . ASP A 1 924 ? -28.238 11.777 16.970 1.00 91.81 924 ASP A CA 1
ATOM 7275 C C . ASP A 1 924 ? -27.967 10.623 17.961 1.00 91.81 924 ASP A C 1
ATOM 7277 O O . ASP A 1 924 ? -28.909 9.998 18.448 1.00 91.81 924 ASP A O 1
ATOM 7281 N N . GLY A 1 925 ? -26.694 10.304 18.225 1.00 92.12 925 GLY A N 1
ATOM 7282 C CA . GLY A 1 925 ? -26.250 9.241 19.130 1.00 92.12 925 GLY A CA 1
ATOM 7283 C C . GLY A 1 925 ? -26.542 7.806 18.670 1.00 92.12 925 GLY A C 1
ATOM 7284 O O . GLY A 1 925 ? -26.277 6.871 19.425 1.00 92.12 925 GLY A O 1
ATOM 7285 N N . LYS A 1 926 ? -27.092 7.586 17.465 1.00 92.81 926 LYS A N 1
ATOM 7286 C CA . LYS A 1 926 ? -27.502 6.241 17.008 1.00 92.81 926 LYS A CA 1
ATOM 7287 C C . LYS A 1 926 ? -26.348 5.395 16.467 1.00 92.81 926 LYS A C 1
ATOM 7289 O O . LYS A 1 926 ? -26.473 4.166 16.416 1.00 92.81 926 LYS A O 1
ATOM 7294 N N . TRP A 1 927 ? -25.252 6.029 16.058 1.00 95.75 927 TRP A N 1
ATOM 7295 C CA . TRP A 1 927 ? -24.110 5.377 15.425 1.00 95.75 927 TRP A CA 1
ATOM 7296 C C . TRP A 1 927 ? -22.782 5.892 15.978 1.00 95.75 927 TRP A C 1
ATOM 7298 O O . TRP A 1 927 ? -22.674 7.037 16.416 1.00 95.75 927 TRP A O 1
ATOM 7308 N N . ILE A 1 928 ? -21.762 5.039 15.915 1.00 98.12 928 ILE A N 1
ATOM 7309 C CA . ILE A 1 928 ? -20.371 5.375 16.222 1.00 98.12 928 ILE A CA 1
ATOM 7310 C C . ILE A 1 928 ? -19.554 5.207 14.944 1.00 98.12 928 ILE A C 1
ATOM 7312 O O . ILE A 1 928 ? -19.478 4.107 14.399 1.00 98.12 928 ILE A O 1
ATOM 7316 N N . VAL A 1 929 ? -18.968 6.303 14.468 1.00 98.06 929 VAL A N 1
ATOM 7317 C CA . VAL A 1 929 ? -18.076 6.369 13.306 1.00 98.06 929 VAL A CA 1
ATOM 7318 C C . VAL A 1 929 ? -16.640 6.110 13.752 1.00 98.06 929 VAL A C 1
ATOM 7320 O O . VAL A 1 929 ? -16.193 6.690 14.738 1.00 98.06 929 VAL A O 1
ATOM 7323 N N . PHE A 1 930 ? -15.910 5.278 13.012 1.00 97.81 930 PHE A N 1
ATOM 7324 C CA . PHE A 1 930 ? -14.501 4.952 13.253 1.00 97.81 930 PHE A CA 1
ATOM 7325 C C . PHE A 1 930 ? -13.784 4.634 11.931 1.00 97.81 930 PHE A C 1
ATOM 7327 O O . PHE A 1 930 ? -14.424 4.369 10.910 1.00 97.81 930 PHE A O 1
ATOM 7334 N N . ARG A 1 931 ? -12.449 4.633 11.927 1.00 95.50 931 ARG A N 1
ATOM 7335 C CA . ARG A 1 931 ? -11.637 4.093 10.821 1.00 95.50 931 ARG A CA 1
ATOM 7336 C C . ARG A 1 931 ? -11.003 2.767 11.225 1.00 95.50 931 ARG A C 1
ATOM 7338 O O . ARG A 1 931 ? -10.697 2.566 12.389 1.00 95.50 931 ARG A O 1
ATOM 7345 N N . SER A 1 932 ? -10.804 1.848 10.289 1.00 92.06 932 SER A N 1
ATOM 7346 C CA . SER A 1 932 ? -10.109 0.585 10.574 1.00 92.06 932 SER A CA 1
ATOM 7347 C C . SER A 1 932 ? -9.536 -0.036 9.304 1.00 92.06 932 SER A C 1
ATOM 7349 O O . SER A 1 932 ? -10.051 0.199 8.209 1.00 92.06 932 SER A O 1
ATOM 7351 N N . ASN A 1 933 ? -8.492 -0.846 9.464 1.00 83.50 933 ASN A N 1
ATOM 7352 C CA . ASN A 1 933 ? -7.926 -1.741 8.454 1.00 83.50 933 ASN A CA 1
ATOM 7353 C C . ASN A 1 933 ? -8.190 -3.230 8.773 1.00 83.50 933 ASN A C 1
ATOM 7355 O O . ASN A 1 933 ? -7.528 -4.100 8.225 1.00 83.50 933 ASN A O 1
ATOM 7359 N N . MET A 1 934 ? -9.214 -3.547 9.581 1.00 85.12 934 MET A N 1
ATOM 7360 C CA . MET A 1 934 ? -9.653 -4.928 9.884 1.00 85.12 934 MET A CA 1
ATOM 7361 C C . MET A 1 934 ? -9.958 -5.811 8.652 1.00 85.12 934 MET A C 1
ATOM 7363 O O . MET A 1 934 ? -10.065 -7.030 8.779 1.00 85.12 934 MET A O 1
ATOM 7367 N N . HIS A 1 935 ? -10.080 -5.202 7.466 1.00 78.25 935 HIS A N 1
ATOM 7368 C CA . HIS A 1 935 ? -10.234 -5.846 6.157 1.00 78.25 935 HIS A CA 1
ATOM 7369 C C . HIS A 1 935 ? -9.034 -5.559 5.217 1.00 78.25 935 HIS A C 1
ATOM 7371 O O . HIS A 1 935 ? -9.204 -5.411 4.008 1.00 78.25 935 HIS A O 1
ATOM 7377 N N . GLY A 1 936 ? -7.826 -5.413 5.770 1.00 70.50 936 GLY A N 1
ATOM 7378 C CA . GLY A 1 936 ? -6.575 -5.140 5.051 1.00 70.50 936 GLY A CA 1
ATOM 7379 C C . GLY A 1 936 ? -6.319 -3.652 4.798 1.00 70.50 936 GLY A C 1
ATOM 7380 O O . GLY A 1 936 ? -5.341 -3.098 5.286 1.00 70.50 936 GLY A O 1
ATOM 7381 N N . GLU A 1 937 ? -7.204 -2.985 4.060 1.00 76.38 937 GLU A N 1
ATOM 7382 C CA . GLU A 1 937 ? -7.064 -1.558 3.733 1.00 76.38 937 GLU A CA 1
ATOM 7383 C C . GLU A 1 937 ? -7.856 -0.647 4.673 1.00 76.38 937 GLU A C 1
ATOM 7385 O O . GLU A 1 937 ? -8.935 -1.006 5.157 1.00 76.38 937 GLU A O 1
ATOM 7390 N N . ARG A 1 938 ? -7.361 0.581 4.896 1.00 83.69 938 ARG A N 1
ATOM 7391 C CA . ARG A 1 938 ? -8.056 1.524 5.783 1.00 83.69 938 ARG A CA 1
ATOM 7392 C C . ARG A 1 938 ? -9.331 2.082 5.142 1.00 83.69 938 ARG A C 1
ATOM 7394 O O . ARG A 1 938 ? -9.313 2.667 4.054 1.00 83.69 938 ARG A O 1
ATOM 7401 N N . HIS A 1 939 ? -10.437 1.939 5.859 1.00 92.06 939 HIS A N 1
ATOM 7402 C CA . HIS A 1 939 ? -11.759 2.432 5.485 1.00 92.06 939 HIS A CA 1
ATOM 7403 C C . HIS A 1 939 ? -12.423 3.157 6.659 1.00 92.06 939 HIS A C 1
ATOM 7405 O O . HIS A 1 939 ? -12.034 2.978 7.813 1.00 92.06 939 HIS A O 1
ATOM 7411 N N . VAL A 1 940 ? -13.444 3.962 6.352 1.00 95.50 940 VAL A N 1
ATOM 7412 C CA . VAL A 1 940 ? -14.331 4.571 7.355 1.00 95.50 940 VAL A CA 1
ATOM 7413 C C . VAL A 1 940 ? -15.581 3.713 7.493 1.00 95.50 940 VAL A C 1
ATOM 7415 O O . VAL A 1 940 ? -16.204 3.362 6.488 1.00 95.50 940 VAL A O 1
ATOM 7418 N N . TYR A 1 941 ? -15.954 3.412 8.730 1.00 96.94 941 TYR A N 1
ATOM 7419 C CA . TYR A 1 941 ? -17.107 2.605 9.106 1.00 96.94 941 TYR A CA 1
ATOM 7420 C C . TYR A 1 941 ? -17.981 3.355 10.113 1.00 96.94 941 TYR A C 1
ATOM 7422 O O . TYR A 1 941 ? -17.534 4.291 10.773 1.00 96.94 941 TYR A O 1
ATOM 7430 N N . MET A 1 942 ? -19.223 2.907 10.255 1.00 96.44 942 MET A N 1
ATOM 7431 C CA . MET A 1 942 ? -20.118 3.259 11.350 1.00 96.44 942 MET A CA 1
ATOM 7432 C C . MET A 1 942 ? -20.773 1.988 11.897 1.00 96.44 942 MET A C 1
ATOM 7434 O O . MET A 1 942 ? -21.225 1.146 11.123 1.00 96.44 942 MET A O 1
ATOM 7438 N N . VAL A 1 943 ? -20.844 1.843 13.218 1.00 97.44 943 VAL A N 1
ATOM 7439 C CA . VAL A 1 943 ? -21.568 0.752 13.890 1.00 97.44 943 VAL A CA 1
ATOM 7440 C C . VAL A 1 943 ? -22.766 1.300 14.653 1.00 97.44 943 VAL A C 1
ATOM 7442 O O . VAL A 1 943 ? -22.697 2.387 15.227 1.00 97.44 943 VAL A O 1
ATOM 7445 N N . SER A 1 944 ? -23.888 0.580 14.635 1.00 95.56 944 SER A N 1
ATOM 7446 C CA . SER A 1 944 ? -25.081 1.005 15.363 1.00 95.56 944 SER A CA 1
ATOM 7447 C C . SER A 1 944 ? -24.916 0.779 16.865 1.00 95.56 944 SER A C 1
ATOM 7449 O O . SER A 1 944 ? -24.600 -0.326 17.310 1.00 95.56 944 SER A O 1
ATOM 7451 N N . ALA A 1 945 ? -25.226 1.810 17.654 1.00 89.31 945 ALA A N 1
ATOM 7452 C CA . ALA A 1 945 ? -25.282 1.732 19.114 1.00 89.31 945 ALA A CA 1
ATOM 7453 C C . ALA A 1 945 ? -26.455 0.866 19.627 1.00 89.31 945 ALA A C 1
ATOM 7455 O O . ALA A 1 945 ? -26.566 0.610 20.825 1.00 89.31 945 ALA A O 1
ATOM 7456 N N . LYS A 1 946 ? -27.341 0.399 18.732 1.00 85.06 946 LYS A N 1
ATOM 7457 C CA . LYS A 1 946 ? -28.366 -0.610 19.018 1.00 85.06 946 LYS A CA 1
ATOM 7458 C C . LYS A 1 946 ? -28.024 -1.931 18.332 1.00 85.06 946 LYS A C 1
ATOM 7460 O O . LYS A 1 946 ? -27.601 -1.959 17.177 1.00 85.06 946 LYS A O 1
ATOM 7465 N N . ARG A 1 947 ? -28.275 -3.031 19.039 1.00 74.75 947 ARG A N 1
ATOM 7466 C CA . ARG A 1 947 ? -28.219 -4.386 18.487 1.00 74.75 947 ARG A CA 1
ATOM 7467 C C . ARG A 1 947 ? -29.377 -4.610 17.512 1.00 74.75 947 ARG A C 1
ATOM 7469 O O . ARG A 1 947 ? -30.469 -4.081 17.725 1.00 74.75 947 ARG A O 1
ATOM 7476 N N . VAL A 1 948 ? -29.166 -5.416 16.473 1.00 61.94 948 VAL A N 1
ATOM 7477 C CA . VAL A 1 948 ? -30.269 -5.883 15.619 1.00 61.94 948 VAL A CA 1
ATOM 7478 C C . VAL A 1 948 ? -30.957 -7.063 16.308 1.00 61.94 948 VAL A C 1
ATOM 7480 O O . VAL A 1 948 ? -30.287 -7.953 16.834 1.00 61.94 948 VAL A O 1
ATOM 7483 N N . ALA A 1 949 ? -32.293 -7.068 16.337 1.00 46.31 949 ALA A N 1
ATOM 7484 C CA . ALA A 1 949 ? -33.057 -8.179 16.897 1.00 46.31 949 ALA A CA 1
ATOM 7485 C C . ALA A 1 949 ? -32.775 -9.473 16.114 1.00 46.31 949 ALA A C 1
ATOM 7487 O O . ALA A 1 949 ? -32.706 -9.464 14.883 1.00 46.31 949 ALA A O 1
ATOM 7488 N N . LYS A 1 950 ? -32.605 -10.597 16.821 1.00 40.75 950 LYS A N 1
ATOM 7489 C CA . LYS A 1 950 ? -32.442 -11.905 16.171 1.00 40.75 950 LYS A CA 1
ATOM 7490 C C . LYS A 1 950 ? -33.765 -12.304 15.489 1.00 40.75 950 LYS A C 1
ATOM 7492 O O . LYS A 1 950 ? -34.810 -12.056 16.084 1.00 40.75 950 LYS A O 1
ATOM 7497 N N . PRO A 1 951 ? -33.759 -12.998 14.333 1.00 34.19 951 PRO A N 1
ATOM 7498 C CA . PRO A 1 951 ? -34.985 -13.389 13.615 1.00 34.19 951 PRO A CA 1
ATOM 7499 C C . PRO A 1 951 ? -35.952 -14.378 14.311 1.00 34.19 951 PRO A C 1
ATOM 7501 O O . PRO A 1 951 ? -36.780 -14.962 13.625 1.00 34.19 951 PRO A O 1
ATOM 7504 N N . ASN A 1 952 ? -35.860 -14.588 15.632 1.00 34.47 952 ASN A N 1
ATOM 7505 C CA . ASN A 1 952 ? -36.645 -15.577 16.388 1.00 34.47 952 ASN A CA 1
ATOM 7506 C C . ASN A 1 952 ? -37.492 -14.981 17.538 1.00 34.47 952 ASN A C 1
ATOM 7508 O O . ASN A 1 952 ? -38.005 -15.739 18.355 1.00 34.47 952 ASN A O 1
ATOM 7512 N N . GLU A 1 953 ? -37.664 -13.656 17.615 1.00 33.28 953 GLU A N 1
ATOM 7513 C CA . GLU A 1 953 ? -38.544 -13.008 18.608 1.00 33.28 953 GLU A CA 1
ATOM 7514 C C . GLU A 1 953 ? -39.458 -11.938 17.972 1.00 33.28 953 GLU A C 1
ATOM 7516 O O . GLU A 1 953 ? -39.244 -10.757 18.214 1.00 33.28 953 GLU A O 1
ATOM 7521 N N . VAL A 1 954 ? -40.473 -12.340 17.184 1.00 30.22 954 VAL A N 1
ATOM 7522 C CA . VAL A 1 954 ? -41.807 -11.682 17.075 1.00 30.22 954 VAL A CA 1
ATOM 7523 C C . VAL A 1 954 ? -42.858 -12.694 16.561 1.00 30.22 954 VAL A C 1
ATOM 7525 O O . VAL A 1 954 ? -42.647 -13.352 15.548 1.00 30.22 954 VAL A O 1
ATOM 7528 N N . ASP A 1 955 ? -43.974 -12.770 17.295 1.00 27.83 955 ASP A N 1
ATOM 7529 C CA . ASP A 1 955 ? -45.387 -13.079 16.958 1.00 27.83 955 ASP A CA 1
ATOM 7530 C C . ASP A 1 955 ? -45.782 -13.651 15.555 1.00 27.83 955 ASP A C 1
ATOM 7532 O O . ASP A 1 955 ? -45.426 -13.079 14.520 1.00 27.83 955 ASP A O 1
ATOM 7536 N N . PRO A 1 956 ? -46.609 -14.723 15.460 1.00 26.77 956 PRO A N 1
ATOM 7537 C CA . PRO A 1 956 ? -46.868 -15.442 14.209 1.00 26.77 956 PRO A CA 1
ATOM 7538 C C . PRO A 1 956 ? -48.062 -14.900 13.393 1.00 26.77 956 PRO A C 1
ATOM 7540 O O . PRO A 1 956 ? -48.991 -15.646 13.076 1.00 26.77 956 PRO A O 1
ATOM 7543 N N . THR A 1 957 ? -48.040 -13.628 12.976 1.00 28.03 957 THR A N 1
ATOM 7544 C CA . THR A 1 957 ? -49.052 -13.079 12.041 1.00 28.03 957 THR A CA 1
ATOM 7545 C C . THR A 1 957 ? -48.489 -12.111 10.996 1.00 28.03 957 THR A C 1
ATOM 7547 O O . THR A 1 957 ? -48.709 -10.905 11.068 1.00 28.03 957 THR A O 1
ATOM 7550 N N . THR A 1 958 ? -47.815 -12.629 9.967 1.00 29.30 958 THR A N 1
ATOM 7551 C CA . THR A 1 958 ? -48.203 -12.466 8.542 1.00 29.30 958 THR A CA 1
ATOM 7552 C C . THR A 1 958 ? -47.168 -13.116 7.623 1.00 29.30 958 THR A C 1
ATOM 7554 O O . THR A 1 958 ? -45.975 -13.146 7.906 1.00 29.30 958 THR A O 1
ATOM 7557 N N . SER A 1 959 ? -47.639 -13.698 6.521 1.00 24.83 959 SER A N 1
ATOM 7558 C CA . SER A 1 959 ? -46.834 -14.539 5.635 1.00 24.83 959 SER A CA 1
ATOM 7559 C C . SER A 1 959 ? -46.465 -13.850 4.319 1.00 24.83 959 SER A C 1
ATOM 7561 O O . SER A 1 959 ? -47.316 -13.177 3.745 1.00 24.83 959 SER A O 1
ATOM 7563 N N . GLN A 1 960 ? -45.305 -14.236 3.767 1.00 27.05 960 GLN A N 1
ATOM 7564 C CA . GLN A 1 960 ? -44.836 -14.015 2.381 1.00 27.05 960 GLN A CA 1
ATOM 7565 C C . GLN A 1 960 ? -44.311 -12.589 2.098 1.00 27.05 960 GLN A C 1
ATOM 7567 O O . GLN A 1 960 ? -44.994 -11.606 2.331 1.00 27.05 960 GLN A O 1
ATOM 7572 N N . SER A 1 961 ? -43.086 -12.409 1.594 1.00 25.38 961 SER A N 1
ATOM 7573 C CA . SER A 1 961 ? -42.531 -13.100 0.419 1.00 25.38 961 SER A CA 1
ATOM 7574 C C . SER A 1 961 ? -41.078 -13.588 0.558 1.00 25.38 961 SER A C 1
ATOM 7576 O O . SER A 1 961 ? -40.204 -12.852 1.009 1.00 25.38 961 SER A O 1
ATOM 7578 N N . LYS A 1 962 ? -40.797 -14.793 0.040 1.00 29.12 962 LYS A N 1
ATOM 7579 C CA . LYS A 1 962 ? -39.451 -15.204 -0.405 1.00 29.12 962 LYS A CA 1
ATOM 7580 C C . LYS A 1 962 ? -39.245 -14.732 -1.849 1.00 29.12 962 LYS A C 1
ATOM 7582 O O . LYS A 1 962 ? -40.154 -14.945 -2.642 1.00 29.12 962 LYS A O 1
ATOM 7587 N N . THR A 1 963 ? -38.064 -14.205 -2.183 1.00 28.77 963 THR A N 1
ATOM 7588 C CA . THR A 1 963 ? -37.019 -14.945 -2.936 1.00 28.77 963 THR A CA 1
ATOM 7589 C C . THR A 1 963 ? -35.793 -14.064 -3.193 1.00 28.77 963 THR A C 1
ATOM 7591 O O . THR A 1 963 ? -35.857 -13.141 -3.998 1.00 28.77 963 THR A O 1
ATOM 7594 N N . GLU A 1 964 ? -34.660 -14.446 -2.607 1.00 29.53 964 GLU A N 1
ATOM 7595 C CA . GLU A 1 964 ? -33.357 -14.401 -3.281 1.00 29.53 964 GLU A CA 1
ATOM 7596 C C . GLU A 1 964 ? -32.937 -15.859 -3.557 1.00 29.53 964 GLU A C 1
ATOM 7598 O O . GLU A 1 964 ? -33.292 -16.758 -2.790 1.00 29.53 964 GLU A O 1
ATOM 7603 N N . SER A 1 965 ? -32.193 -16.093 -4.638 1.00 34.22 965 SER A N 1
ATOM 7604 C CA . SER A 1 965 ? -31.477 -17.345 -4.942 1.00 34.22 965 SER A CA 1
ATOM 7605 C C . SER A 1 965 ? -30.054 -16.941 -5.331 1.00 34.22 965 SER A C 1
ATOM 7607 O O . SER A 1 965 ? -29.883 -16.216 -6.308 1.00 34.22 965 SER A O 1
ATOM 7609 N N . ASP A 1 966 ? -29.047 -17.131 -4.483 1.00 42.28 966 ASP A N 1
ATOM 7610 C CA . ASP A 1 966 ? -28.342 -18.388 -4.167 1.00 42.28 966 ASP A CA 1
ATOM 7611 C C . ASP A 1 966 ? -27.656 -19.042 -5.381 1.00 42.28 966 ASP A C 1
ATOM 7613 O O . ASP A 1 966 ? -28.253 -19.240 -6.437 1.00 42.28 966 ASP A O 1
ATOM 7617 N N . SER A 1 967 ? -26.364 -19.342 -5.230 1.00 45.84 967 SER A N 1
ATOM 7618 C CA . SER A 1 967 ? -25.410 -19.543 -6.333 1.00 45.84 967 SER A CA 1
ATOM 7619 C C . SER A 1 967 ? -25.221 -21.000 -6.775 1.00 45.84 967 SER A C 1
ATOM 7621 O O . SER A 1 967 ? -24.317 -21.296 -7.555 1.00 45.84 967 SER A O 1
ATOM 7623 N N . GLY A 1 968 ? -26.064 -21.919 -6.296 1.00 55.97 968 GLY A N 1
ATOM 7624 C CA . GLY A 1 968 ? -26.234 -23.278 -6.835 1.00 55.97 968 GLY A CA 1
ATOM 7625 C C . GLY A 1 968 ? -25.089 -24.283 -6.624 1.00 55.97 968 GLY A C 1
ATOM 7626 O O . GLY A 1 968 ? -25.305 -25.478 -6.836 1.00 55.97 968 GLY A O 1
ATOM 7627 N N . LYS A 1 969 ? -23.894 -23.854 -6.198 1.00 73.12 969 LYS A N 1
ATOM 7628 C CA . LYS A 1 969 ? -22.753 -24.748 -5.926 1.00 73.12 969 LYS A CA 1
ATOM 7629 C C . LYS A 1 969 ? -22.900 -25.438 -4.568 1.00 73.12 969 LYS A C 1
ATOM 7631 O O . LYS A 1 969 ? -23.189 -24.783 -3.569 1.00 73.12 969 LYS A O 1
ATOM 7636 N N . ARG A 1 970 ? -22.648 -26.750 -4.520 1.00 84.25 970 ARG A N 1
ATOM 7637 C CA . ARG A 1 970 ? -22.585 -27.521 -3.262 1.00 84.25 970 ARG A CA 1
ATOM 7638 C C . ARG A 1 970 ? -21.188 -27.417 -2.650 1.00 84.25 970 ARG A C 1
ATOM 7640 O O . ARG A 1 970 ? -20.221 -27.197 -3.377 1.00 84.25 970 ARG A O 1
ATOM 7647 N N . ARG A 1 971 ? -21.048 -27.631 -1.342 1.00 91.75 971 ARG A N 1
ATOM 7648 C CA . ARG A 1 971 ? -19.742 -27.719 -0.667 1.00 91.75 971 ARG A CA 1
ATOM 7649 C C . ARG A 1 971 ? -19.361 -29.162 -0.338 1.00 91.75 971 ARG A C 1
ATOM 7651 O O . ARG A 1 971 ? -20.221 -30.008 -0.120 1.00 91.75 971 ARG A O 1
ATOM 7658 N N . LEU A 1 972 ? -18.063 -29.426 -0.250 1.00 95.31 972 LEU A N 1
ATOM 7659 C CA . LEU A 1 972 ? -17.450 -30.603 0.354 1.00 95.31 972 LEU A CA 1
ATOM 7660 C C . LEU A 1 972 ? -16.506 -30.153 1.478 1.00 95.31 972 LEU A C 1
ATOM 7662 O O . LEU A 1 972 ? -15.417 -29.643 1.223 1.00 95.31 972 LEU A O 1
ATOM 7666 N N . VAL A 1 973 ? -16.908 -30.350 2.732 1.00 96.50 973 VAL A N 1
ATOM 7667 C CA . VAL A 1 973 ? -16.066 -30.060 3.904 1.00 96.50 973 VAL A CA 1
ATOM 7668 C C . VAL A 1 973 ? -15.233 -31.294 4.254 1.00 96.50 973 VAL A C 1
ATOM 7670 O O . VAL A 1 973 ? -15.784 -32.380 4.423 1.00 96.50 973 VAL A O 1
ATOM 7673 N N . LEU A 1 974 ? -13.915 -31.150 4.400 1.00 97.31 974 LEU A N 1
ATOM 7674 C CA . LEU A 1 974 ? -13.035 -32.236 4.854 1.00 97.31 974 LEU A CA 1
ATOM 7675 C C . LEU A 1 974 ? -12.696 -32.050 6.335 1.00 97.31 974 LEU A C 1
ATOM 7677 O O . LEU A 1 974 ? -12.224 -30.981 6.723 1.00 97.31 974 LEU A O 1
ATOM 7681 N N . ILE A 1 975 ? -12.863 -33.091 7.148 1.00 97.12 975 ILE A N 1
ATOM 7682 C CA . ILE A 1 975 ? -12.405 -33.141 8.543 1.00 97.12 975 ILE A CA 1
ATOM 7683 C C . ILE A 1 975 ? -11.514 -34.368 8.762 1.00 97.12 975 ILE A C 1
ATOM 7685 O O . ILE A 1 975 ? -11.694 -35.409 8.129 1.00 97.12 975 ILE A O 1
ATOM 7689 N N . GLY A 1 976 ? -10.535 -34.263 9.658 1.00 94.50 976 GLY A N 1
ATOM 7690 C CA . GLY A 1 976 ? -9.596 -35.355 9.888 1.00 94.50 976 GLY A CA 1
ATOM 7691 C C . GLY A 1 976 ? -8.300 -34.949 10.572 1.00 94.50 976 GLY A C 1
ATOM 7692 O O . GLY A 1 976 ? -8.144 -33.820 11.048 1.00 94.50 976 GLY A O 1
ATOM 7693 N N . ASP A 1 977 ? -7.376 -35.905 10.593 1.00 91.44 977 ASP A N 1
ATOM 7694 C CA . ASP A 1 977 ? -6.063 -35.800 11.228 1.00 91.44 977 ASP A CA 1
ATOM 7695 C C . ASP A 1 977 ? -4.940 -35.312 10.278 1.00 91.44 977 ASP A C 1
ATOM 7697 O O . ASP A 1 977 ? -5.184 -34.777 9.192 1.00 91.44 977 ASP A O 1
ATOM 7701 N N . SER A 1 978 ? -3.681 -35.484 10.698 1.00 88.00 978 SER A N 1
ATOM 7702 C CA . SER A 1 978 ? -2.466 -35.109 9.954 1.00 88.00 978 SER A CA 1
ATOM 7703 C C . SER A 1 978 ? -2.353 -35.716 8.555 1.00 88.00 978 SER A C 1
ATOM 7705 O O . SER A 1 978 ? -1.713 -35.115 7.700 1.00 88.00 978 SER A O 1
ATOM 7707 N N . THR A 1 979 ? -2.993 -36.857 8.297 1.00 88.06 979 THR A N 1
ATOM 7708 C CA . THR A 1 979 ? -3.013 -37.493 6.969 1.00 88.06 979 THR A CA 1
ATOM 7709 C C . THR A 1 979 ? -3.991 -36.823 5.996 1.00 88.06 979 THR A C 1
ATOM 7711 O O . THR A 1 979 ? -3.807 -36.921 4.785 1.00 88.06 979 THR A O 1
ATOM 7714 N N . VAL A 1 980 ? -4.972 -36.063 6.502 1.00 91.62 980 VAL A N 1
ATOM 7715 C CA . VAL A 1 980 ? -5.851 -35.194 5.695 1.00 91.62 980 VAL A CA 1
ATOM 7716 C C . VAL A 1 980 ? -5.260 -33.784 5.563 1.00 91.62 980 VAL A C 1
ATOM 7718 O O . VAL A 1 980 ? -5.389 -33.153 4.512 1.00 91.62 980 VAL A O 1
ATOM 7721 N N . LYS A 1 981 ? -4.590 -33.283 6.613 1.00 87.94 981 LYS A N 1
ATOM 7722 C CA . LYS A 1 981 ? -3.883 -31.991 6.611 1.00 87.94 981 LYS A CA 1
ATOM 7723 C C . LYS A 1 981 ? -2.772 -31.948 7.660 1.00 87.94 981 LYS A C 1
ATOM 7725 O O . LYS A 1 981 ? -3.059 -31.903 8.859 1.00 87.94 981 LYS A O 1
ATOM 7730 N N . ASN A 1 982 ? -1.517 -31.865 7.223 1.00 76.19 982 ASN A N 1
ATOM 7731 C CA . ASN A 1 982 ? -0.383 -31.704 8.132 1.00 76.19 982 ASN A CA 1
ATOM 7732 C C . ASN A 1 982 ? 0.009 -30.227 8.361 1.00 76.19 982 ASN A C 1
ATOM 7734 O O . ASN A 1 982 ? -0.337 -29.337 7.577 1.00 76.19 982 ASN A O 1
ATOM 7738 N N . GLY A 1 983 ? 0.728 -29.967 9.457 1.00 65.00 983 GLY A N 1
ATOM 7739 C CA . GLY A 1 983 ? 1.325 -28.668 9.781 1.00 65.00 983 GLY A CA 1
ATOM 7740 C C . GLY A 1 983 ? 0.336 -27.494 9.756 1.00 65.00 983 GLY A C 1
ATOM 7741 O O . GLY A 1 983 ? -0.790 -27.583 10.249 1.00 65.00 983 GLY A O 1
ATOM 7742 N N . ARG A 1 984 ? 0.756 -26.373 9.150 1.00 56.62 984 ARG A N 1
ATOM 7743 C CA . ARG A 1 984 ? -0.113 -25.210 8.863 1.00 56.62 984 ARG A CA 1
ATOM 7744 C C . ARG A 1 984 ? -0.963 -25.382 7.591 1.00 56.62 984 ARG A C 1
ATOM 7746 O O . ARG A 1 984 ? -1.651 -24.446 7.196 1.00 56.62 984 ARG A O 1
ATOM 7753 N N . GLY A 1 985 ? -0.926 -26.552 6.947 1.00 52.81 985 GLY A N 1
ATOM 7754 C CA . GLY A 1 985 ? -1.658 -26.841 5.713 1.00 52.81 985 GLY A CA 1
ATOM 7755 C C . GLY A 1 985 ? -1.017 -26.313 4.427 1.00 52.81 985 GLY A C 1
ATOM 7756 O O . GLY A 1 985 ? -1.720 -26.229 3.425 1.00 52.81 985 GLY A O 1
ATOM 7757 N N . ARG A 1 986 ? 0.280 -25.973 4.433 1.00 53.91 986 ARG A N 1
ATOM 7758 C CA . ARG A 1 986 ? 0.991 -25.409 3.265 1.00 53.91 986 ARG A CA 1
ATOM 7759 C C . ARG A 1 986 ? 1.984 -26.355 2.572 1.00 53.91 986 ARG A C 1
ATOM 7761 O O . ARG A 1 986 ? 2.270 -26.148 1.404 1.00 53.91 986 ARG A O 1
ATOM 7768 N N . GLY A 1 987 ? 2.465 -27.397 3.259 1.00 54.12 987 GLY A N 1
ATOM 7769 C CA . GLY A 1 987 ? 3.504 -28.302 2.734 1.00 54.12 987 GLY A CA 1
ATOM 7770 C C . GLY A 1 987 ? 4.940 -27.771 2.857 1.00 54.12 987 GLY A C 1
ATOM 7771 O O . GLY A 1 987 ? 5.863 -28.416 2.375 1.00 54.12 987 GLY A O 1
ATOM 7772 N N . ASP A 1 988 ? 5.131 -26.622 3.523 1.00 55.19 988 ASP A N 1
ATOM 7773 C CA . ASP A 1 988 ? 6.418 -25.921 3.714 1.00 55.19 988 ASP A CA 1
ATOM 7774 C C . ASP A 1 988 ? 7.531 -26.776 4.374 1.00 55.19 988 ASP A C 1
ATOM 7776 O O . ASP A 1 988 ? 8.697 -26.391 4.347 1.00 55.19 988 ASP A O 1
ATOM 7780 N N . ASP A 1 989 ? 7.180 -27.908 4.992 1.00 57.78 989 ASP A N 1
ATOM 7781 C CA . ASP A 1 989 ? 8.069 -28.871 5.662 1.00 57.78 989 ASP A CA 1
ATOM 7782 C C . ASP A 1 989 ? 8.254 -30.187 4.873 1.00 57.78 989 ASP A C 1
ATOM 7784 O O . ASP A 1 989 ? 8.819 -31.151 5.389 1.00 57.78 989 ASP A O 1
ATOM 7788 N N . GLY A 1 990 ? 7.772 -30.245 3.627 1.00 59.19 990 GLY A N 1
ATOM 7789 C CA . GLY A 1 990 ? 7.811 -31.433 2.769 1.00 59.19 990 GLY A CA 1
ATOM 7790 C C . GLY A 1 990 ? 6.754 -32.494 3.099 1.00 59.19 990 GLY A C 1
ATOM 7791 O O . GLY A 1 990 ? 6.656 -33.490 2.384 1.00 59.19 990 GLY A O 1
ATOM 7792 N N . MET A 1 991 ? 5.936 -32.300 4.141 1.00 64.56 991 MET A N 1
ATOM 7793 C CA . MET A 1 991 ? 4.906 -33.259 4.538 1.00 64.56 991 MET A CA 1
ATOM 7794 C C . MET A 1 991 ? 3.515 -32.839 4.043 1.00 64.56 991 MET A C 1
ATOM 7796 O O . MET A 1 991 ? 3.007 -31.771 4.389 1.00 64.56 991 MET A O 1
ATOM 7800 N N . PHE A 1 992 ? 2.841 -33.727 3.310 1.00 71.44 992 PHE A N 1
ATOM 7801 C CA . PHE A 1 992 ? 1.518 -33.470 2.731 1.00 71.44 992 PHE A CA 1
ATOM 7802 C C . PHE A 1 992 ? 0.427 -34.378 3.314 1.00 71.44 992 PHE A C 1
ATOM 7804 O O . PHE A 1 992 ? 0.664 -35.539 3.639 1.00 71.44 992 PHE A O 1
ATOM 7811 N N . GLY A 1 993 ? -0.791 -33.844 3.417 1.00 83.38 993 GLY A N 1
ATOM 7812 C CA . GLY A 1 993 ? -2.024 -34.595 3.654 1.00 83.38 993 GLY A CA 1
ATOM 7813 C C . GLY A 1 993 ? -2.920 -34.566 2.413 1.00 83.38 993 GLY A C 1
ATOM 7814 O O . GLY A 1 993 ? -2.973 -33.558 1.707 1.00 83.38 993 GLY A O 1
ATOM 7815 N N . TRP A 1 994 ? -3.647 -35.652 2.135 1.00 88.88 994 TRP A N 1
ATOM 7816 C CA . TRP A 1 994 ? -4.372 -35.820 0.862 1.00 88.88 994 TRP A CA 1
ATOM 7817 C C . TRP A 1 994 ? -5.444 -34.747 0.616 1.00 88.88 994 TRP A C 1
ATOM 7819 O O . TRP A 1 994 ? -5.711 -34.375 -0.528 1.00 88.88 994 TRP A O 1
ATOM 7829 N N . GLY A 1 995 ? -6.016 -34.180 1.681 1.00 88.38 995 GLY A N 1
ATOM 7830 C CA . GLY A 1 995 ? -7.007 -33.109 1.591 1.00 88.38 995 GLY A CA 1
ATOM 7831 C C . GLY A 1 995 ? -6.446 -31.772 1.089 1.00 88.38 995 GLY A C 1
ATOM 7832 O O . GLY A 1 995 ? -7.211 -30.824 0.948 1.00 88.38 995 GLY A O 1
ATOM 7833 N N . GLN A 1 996 ? -5.132 -31.651 0.867 1.00 82.44 996 GLN A N 1
ATOM 7834 C CA . GLN A 1 996 ? -4.497 -30.485 0.228 1.00 82.44 996 GLN A CA 1
ATOM 7835 C C . GLN A 1 996 ? -4.444 -30.587 -1.307 1.00 82.44 996 GLN A C 1
ATOM 7837 O O . GLN A 1 996 ? -3.997 -29.646 -1.956 1.00 82.44 996 GLN A O 1
ATOM 7842 N N . LEU A 1 997 ? -4.824 -31.738 -1.876 1.00 83.38 997 LEU A N 1
ATOM 7843 C CA . LEU A 1 997 ? -4.751 -32.013 -3.316 1.00 83.38 997 LEU A CA 1
ATOM 7844 C C . LEU A 1 997 ? -6.103 -32.407 -3.928 1.00 83.38 997 LEU A C 1
ATOM 7846 O O . LEU A 1 997 ? -6.237 -32.417 -5.148 1.00 83.38 997 LEU A O 1
ATOM 7850 N N . ILE A 1 998 ? -7.090 -32.772 -3.101 1.00 84.94 998 ILE A N 1
ATOM 7851 C CA . ILE A 1 998 ? -8.355 -33.349 -3.576 1.00 84.94 998 ILE A CA 1
ATOM 7852 C C . ILE A 1 998 ? -9.274 -32.334 -4.276 1.00 84.94 998 ILE A C 1
ATOM 7854 O O . ILE A 1 998 ? -10.081 -32.720 -5.114 1.00 84.94 998 ILE A O 1
ATOM 7858 N N . ASP A 1 999 ? -9.127 -31.041 -3.985 1.00 84.94 999 ASP A N 1
ATOM 7859 C CA . ASP A 1 999 ? -9.839 -29.943 -4.647 1.00 84.94 999 ASP A CA 1
ATOM 7860 C C . ASP A 1 999 ? -9.592 -29.915 -6.163 1.00 84.94 999 ASP A C 1
ATOM 7862 O O . ASP A 1 999 ? -10.532 -29.758 -6.939 1.00 84.94 999 ASP A O 1
ATOM 7866 N N . LYS A 1 1000 ? -8.356 -30.199 -6.591 1.00 83.50 1000 LYS A N 1
ATOM 7867 C CA . LYS A 1 1000 ? -7.939 -30.282 -8.004 1.00 83.50 1000 LYS A CA 1
ATOM 7868 C C . LYS A 1 1000 ? -8.623 -31.400 -8.798 1.00 83.50 1000 LYS A C 1
ATOM 7870 O O . LYS A 1 1000 ? -8.517 -31.427 -10.022 1.00 83.50 1000 LYS A O 1
ATOM 7875 N N . HIS A 1 1001 ? -9.287 -32.336 -8.121 1.00 85.25 1001 HIS A N 1
ATOM 7876 C CA . HIS A 1 1001 ? -10.003 -33.451 -8.741 1.00 85.25 1001 HIS A CA 1
ATOM 7877 C C . HIS A 1 1001 ? -11.516 -33.208 -8.862 1.00 85.25 1001 HIS A C 1
ATOM 7879 O O . HIS A 1 1001 ? -12.230 -34.082 -9.356 1.00 85.25 1001 HIS A O 1
ATOM 7885 N N . PHE A 1 1002 ? -12.010 -32.036 -8.447 1.00 84.19 1002 PHE A N 1
ATOM 7886 C CA . PHE A 1 1002 ? -13.413 -31.655 -8.567 1.00 84.19 1002 PHE A CA 1
ATOM 7887 C C . PHE A 1 1002 ? -13.619 -30.461 -9.500 1.00 84.19 1002 PHE A C 1
ATOM 7889 O O . PHE A 1 1002 ? -12.772 -29.586 -9.654 1.00 84.19 1002 PHE A O 1
ATOM 7896 N N . ASP A 1 1003 ? -14.800 -30.428 -10.107 1.00 83.19 1003 ASP A N 1
ATOM 7897 C CA . ASP A 1 1003 ? -15.270 -29.306 -10.906 1.00 83.19 1003 ASP A CA 1
ATOM 7898 C C . ASP A 1 1003 ? -15.658 -28.137 -9.984 1.00 83.19 1003 ASP A C 1
ATOM 7900 O O . ASP A 1 1003 ? -16.690 -28.179 -9.303 1.00 83.19 1003 ASP A O 1
ATOM 7904 N N . SER A 1 1004 ? -14.831 -27.089 -9.969 1.00 79.06 1004 SER A N 1
ATOM 7905 C CA . SER A 1 1004 ? -15.010 -25.899 -9.130 1.00 79.06 1004 SER A CA 1
ATOM 7906 C C . SER A 1 1004 ? -16.207 -25.028 -9.539 1.00 79.06 1004 SER A C 1
ATOM 7908 O O . SER A 1 1004 ? -16.601 -24.123 -8.793 1.00 79.06 1004 SER A O 1
ATOM 7910 N N . GLU A 1 1005 ? -16.855 -25.302 -10.677 1.00 78.44 1005 GLU A N 1
ATOM 7911 C CA . GLU A 1 1005 ? -18.153 -24.721 -11.027 1.00 78.44 1005 GLU A CA 1
ATOM 7912 C C . GLU A 1 1005 ? -19.327 -25.426 -10.339 1.00 78.44 1005 GLU A C 1
ATOM 7914 O O . GLU A 1 1005 ? -20.406 -24.844 -10.247 1.00 78.44 1005 GLU A O 1
ATOM 7919 N N . LYS A 1 1006 ? -19.122 -26.633 -9.795 1.00 80.00 1006 LYS A N 1
ATOM 7920 C CA . LYS A 1 1006 ? -20.178 -27.468 -9.197 1.00 80.00 1006 LYS A CA 1
ATOM 7921 C C . LYS A 1 1006 ? -19.973 -27.755 -7.707 1.00 80.00 1006 LYS A C 1
ATOM 7923 O O . LYS A 1 1006 ? -20.963 -27.870 -6.979 1.00 80.00 1006 LYS A O 1
ATOM 7928 N N . LEU A 1 1007 ? -18.720 -27.867 -7.259 1.00 82.50 1007 LEU A N 1
ATOM 7929 C CA . LEU A 1 1007 ? -18.359 -28.247 -5.892 1.00 82.50 1007 LEU A CA 1
ATOM 7930 C C . LEU A 1 1007 ? -17.234 -27.360 -5.325 1.00 82.50 1007 LEU A C 1
ATOM 7932 O O . LEU A 1 1007 ? -16.142 -27.300 -5.880 1.00 82.50 1007 LEU A O 1
ATOM 7936 N N . GLU A 1 1008 ? -17.481 -26.707 -4.189 1.00 88.25 1008 GLU A N 1
ATOM 7937 C CA . GLU A 1 1008 ? -16.462 -25.996 -3.400 1.00 88.25 1008 GLU A CA 1
ATOM 7938 C C . GLU A 1 1008 ? -15.846 -26.953 -2.365 1.00 88.25 1008 GLU A C 1
ATOM 7940 O O . GLU A 1 1008 ? -16.582 -27.531 -1.568 1.00 88.25 1008 GLU A O 1
ATOM 7945 N N . VAL A 1 1009 ? -14.520 -27.116 -2.316 1.00 91.06 1009 VAL A N 1
ATOM 7946 C CA . VAL A 1 1009 ? -13.855 -27.986 -1.322 1.00 91.06 1009 VAL A CA 1
ATOM 7947 C C . VAL A 1 1009 ? -13.247 -27.159 -0.187 1.00 91.06 1009 VAL A C 1
ATOM 7949 O O . VAL A 1 1009 ? -12.448 -26.260 -0.424 1.00 91.06 1009 VAL A O 1
ATOM 7952 N N . GLU A 1 1010 ? -13.583 -27.484 1.065 1.00 92.44 1010 GLU A N 1
ATOM 7953 C CA . GLU A 1 1010 ? -13.127 -26.757 2.257 1.00 92.44 1010 GLU A CA 1
ATOM 7954 C C . GLU A 1 1010 ? -12.401 -27.689 3.252 1.00 92.44 1010 GLU A C 1
ATOM 7956 O O . GLU A 1 1010 ? -13.027 -28.413 4.031 1.00 92.44 1010 GLU A O 1
ATOM 7961 N N . ASN A 1 1011 ? -11.059 -27.670 3.267 1.00 92.94 1011 ASN A N 1
ATOM 7962 C CA . ASN A 1 1011 ? -10.260 -28.531 4.154 1.00 92.94 1011 ASN A CA 1
ATOM 7963 C C . ASN A 1 1011 ? -10.114 -27.970 5.588 1.00 92.94 1011 ASN A C 1
ATOM 7965 O O . ASN A 1 1011 ? -9.210 -27.177 5.903 1.00 92.94 1011 ASN A O 1
ATOM 7969 N N . ARG A 1 1012 ? -10.983 -28.459 6.481 1.00 92.38 1012 ARG A N 1
ATOM 7970 C CA . ARG A 1 1012 ? -11.041 -28.160 7.922 1.00 92.38 1012 ARG A CA 1
ATOM 7971 C C . ARG A 1 1012 ? -10.336 -29.190 8.815 1.00 92.38 1012 ARG A C 1
ATOM 7973 O O . ARG A 1 1012 ? -10.387 -29.040 10.037 1.00 92.38 1012 ARG A O 1
ATOM 7980 N N . ALA A 1 1013 ? -9.654 -30.195 8.264 1.00 91.62 1013 ALA A N 1
ATOM 7981 C CA . ALA A 1 1013 ? -8.824 -31.108 9.052 1.00 91.62 1013 ALA A CA 1
ATOM 7982 C C . ALA A 1 1013 ? -7.711 -30.363 9.817 1.00 91.62 1013 ALA A C 1
ATOM 7984 O O . ALA A 1 1013 ? -7.372 -29.221 9.486 1.00 91.62 1013 ALA A O 1
ATOM 7985 N N . LEU A 1 1014 ? -7.134 -30.995 10.846 1.00 88.56 1014 LEU A N 1
ATOM 7986 C CA . LEU A 1 1014 ? -6.023 -30.409 11.599 1.00 88.56 1014 LEU A CA 1
ATOM 7987 C C . LEU A 1 1014 ? -5.035 -31.463 12.111 1.00 88.56 1014 LEU A C 1
ATOM 7989 O O . LEU A 1 1014 ? -5.397 -32.407 12.815 1.00 88.56 1014 LEU A O 1
ATOM 7993 N N . GLY A 1 1015 ? -3.753 -31.239 11.816 1.00 86.31 1015 GLY A N 1
ATOM 7994 C CA . GLY A 1 1015 ? -2.662 -32.128 12.195 1.00 86.31 1015 GLY A CA 1
ATOM 7995 C C . GLY A 1 1015 ? -2.612 -32.452 13.689 1.00 86.31 1015 GLY A C 1
ATOM 7996 O O . GLY A 1 1015 ? -2.783 -31.586 14.556 1.00 86.31 1015 GLY A O 1
ATOM 7997 N N . GLY A 1 1016 ? -2.364 -33.730 13.987 1.00 85.31 1016 GLY A N 1
ATOM 7998 C CA . GLY A 1 1016 ? -2.231 -34.244 15.348 1.00 85.31 1016 GLY A CA 1
ATOM 7999 C C . GLY A 1 1016 ? -3.533 -34.359 16.148 1.00 85.31 1016 GLY A C 1
ATOM 8000 O O . GLY A 1 1016 ? -3.446 -34.556 17.356 1.00 85.31 1016 GLY A O 1
ATOM 8001 N N . ARG A 1 1017 ? -4.719 -34.221 15.538 1.00 92.00 1017 ARG A N 1
ATOM 8002 C CA . ARG A 1 1017 ? -6.008 -34.424 16.230 1.00 92.00 1017 ARG A CA 1
ATOM 8003 C C . ARG A 1 1017 ? -6.484 -35.866 16.080 1.00 92.00 1017 ARG A C 1
ATOM 8005 O O . ARG A 1 1017 ? -6.180 -36.520 15.083 1.00 92.00 1017 ARG A O 1
ATOM 8012 N N . SER A 1 1018 ? -7.201 -36.351 17.084 1.00 95.06 1018 SER A N 1
ATOM 8013 C CA . SER A 1 1018 ? -7.996 -37.584 17.031 1.00 95.06 1018 SER A CA 1
ATOM 8014 C C . SER A 1 1018 ? -9.468 -37.243 16.786 1.00 95.06 1018 SER A C 1
ATOM 8016 O O . SER A 1 1018 ? -9.832 -36.064 16.813 1.00 95.06 1018 SER A O 1
ATOM 8018 N N . SER A 1 1019 ? -10.327 -38.247 16.587 1.00 95.50 1019 SER A N 1
ATOM 8019 C CA . SER A 1 1019 ? -11.784 -38.037 16.529 1.00 95.50 1019 SER A CA 1
ATOM 8020 C C . SER A 1 1019 ? -12.283 -37.285 17.773 1.00 95.50 1019 SER A C 1
ATOM 8022 O O . SER A 1 1019 ? -12.970 -36.273 17.649 1.00 95.50 1019 SER A O 1
ATOM 8024 N N . ARG A 1 1020 ? -11.817 -37.696 18.962 1.00 94.38 1020 ARG A N 1
ATOM 8025 C CA . ARG A 1 1020 ? -12.051 -37.037 20.255 1.00 94.38 1020 ARG A CA 1
ATOM 8026 C C . ARG A 1 1020 ? -11.622 -35.572 20.262 1.00 94.38 1020 ARG A C 1
ATOM 8028 O O . ARG A 1 1020 ? -12.464 -34.696 20.464 1.00 94.38 1020 ARG A O 1
ATOM 8035 N N . THR A 1 1021 ? -10.330 -35.280 20.063 1.00 92.56 1021 THR A N 1
ATOM 8036 C CA . THR A 1 1021 ? -9.841 -33.903 20.275 1.00 92.56 1021 THR A CA 1
ATOM 8037 C C . THR A 1 1021 ? -10.318 -32.939 19.196 1.00 92.56 1021 THR A C 1
ATOM 8039 O O . THR A 1 1021 ? -10.398 -31.738 19.436 1.00 92.56 1021 THR A O 1
ATOM 8042 N N . TYR A 1 1022 ? -10.743 -33.441 18.034 1.00 95.25 1022 TYR A N 1
ATOM 8043 C CA . TYR A 1 1022 ? -11.423 -32.623 17.035 1.00 95.25 1022 TYR A CA 1
ATOM 8044 C C . TYR A 1 1022 ? -12.788 -32.092 17.525 1.00 95.25 1022 TYR A C 1
ATOM 8046 O O . TYR A 1 1022 ? -13.162 -30.963 17.195 1.00 95.25 1022 TYR A O 1
ATOM 8054 N N . LEU A 1 1023 ? -13.514 -32.847 18.361 1.00 92.69 1023 LEU A N 1
ATOM 8055 C CA . LEU A 1 1023 ? -14.710 -32.335 19.037 1.00 92.69 1023 LEU A CA 1
ATOM 8056 C C . LEU A 1 1023 ? -14.349 -31.444 20.232 1.00 92.69 1023 LEU A C 1
ATOM 8058 O O . LEU A 1 1023 ? -14.877 -30.337 20.322 1.00 92.69 1023 LEU A O 1
ATOM 8062 N N . THR A 1 1024 ? -13.452 -31.877 21.125 1.00 88.31 1024 THR A N 1
ATOM 8063 C CA . THR A 1 1024 ? -13.210 -31.153 22.390 1.00 88.31 1024 THR A CA 1
ATOM 8064 C C . THR A 1 1024 ? -12.410 -29.854 22.234 1.00 88.31 1024 THR A C 1
ATOM 8066 O O . THR A 1 1024 ? -12.590 -28.932 23.024 1.00 88.31 1024 THR A O 1
ATOM 8069 N N . GLU A 1 1025 ? -11.649 -29.686 21.147 1.00 89.12 1025 GLU A N 1
ATOM 8070 C CA . GLU A 1 1025 ? -11.078 -28.389 20.732 1.00 89.12 1025 GLU A CA 1
ATOM 8071 C C . GLU A 1 1025 ? -12.088 -27.488 19.969 1.00 89.12 1025 GLU A C 1
ATOM 8073 O O . GLU A 1 1025 ? -11.738 -26.408 19.473 1.00 89.12 1025 GLU A O 1
ATOM 8078 N N . GLY A 1 1026 ? -13.348 -27.920 19.827 1.00 89.19 1026 GLY A N 1
ATOM 8079 C CA . GLY A 1 1026 ? -14.418 -27.184 19.144 1.00 89.19 1026 GLY A CA 1
ATOM 8080 C C . GLY A 1 1026 ? -14.257 -27.082 17.620 1.00 89.19 1026 GLY A C 1
ATOM 8081 O O . GLY A 1 1026 ? -14.885 -26.230 16.988 1.00 89.19 1026 GLY A O 1
ATOM 8082 N N . LEU A 1 1027 ? -13.403 -27.912 17.009 1.00 92.75 1027 LEU A N 1
ATOM 8083 C CA . LEU A 1 1027 ? -13.141 -27.896 15.563 1.00 92.75 1027 LEU A CA 1
ATOM 8084 C C . LEU A 1 1027 ? -14.301 -28.516 14.775 1.00 92.75 1027 LEU A C 1
ATOM 8086 O O . LEU A 1 1027 ? -14.615 -28.042 13.679 1.00 92.75 1027 LEU A O 1
ATOM 8090 N N . TRP A 1 1028 ? -14.989 -29.502 15.361 1.00 95.50 1028 TRP A N 1
ATOM 8091 C CA . TRP A 1 1028 ? -16.225 -30.034 14.793 1.00 95.50 1028 TRP A CA 1
ATOM 8092 C C . TRP A 1 1028 ? -17.317 -28.967 14.695 1.00 95.50 1028 TRP A C 1
ATOM 8094 O O . TRP A 1 1028 ? -17.826 -28.749 13.601 1.00 95.50 1028 TRP A O 1
ATOM 8104 N N . GLN A 1 1029 ? -17.613 -28.228 15.772 1.00 90.50 1029 GLN A N 1
ATOM 8105 C CA . GLN A 1 1029 ? -18.657 -27.193 15.743 1.00 90.50 1029 GLN A CA 1
ATOM 8106 C C . GLN A 1 1029 ? -18.380 -26.137 14.660 1.00 90.50 1029 GLN A C 1
ATOM 8108 O O . GLN A 1 1029 ? -19.237 -25.866 13.825 1.00 90.50 1029 GLN A O 1
ATOM 8113 N N . LYS A 1 1030 ? -17.132 -25.652 14.566 1.00 86.94 1030 LYS A N 1
ATOM 8114 C CA . LYS A 1 1030 ? -16.682 -24.708 13.519 1.00 86.94 1030 LYS A CA 1
ATOM 8115 C C . LYS A 1 1030 ? -16.809 -25.237 12.085 1.00 86.94 1030 LYS A C 1
ATOM 8117 O O . LYS A 1 1030 ? -16.710 -24.446 11.143 1.00 86.94 1030 LYS A O 1
ATOM 8122 N N . SER A 1 1031 ? -16.942 -26.550 11.912 1.00 91.06 1031 SER A N 1
ATOM 8123 C CA . SER A 1 1031 ? -17.154 -27.218 10.623 1.00 91.06 1031 SER A CA 1
ATOM 8124 C C . SER A 1 1031 ? -18.643 -27.490 10.386 1.00 91.06 1031 SER A C 1
ATOM 8126 O O . SER A 1 1031 ? -19.137 -27.242 9.292 1.00 91.06 1031 SER A O 1
ATOM 8128 N N . LEU A 1 1032 ? -19.384 -27.884 11.423 1.00 91.62 1032 LEU A N 1
ATOM 8129 C CA . LEU A 1 1032 ? -20.839 -28.044 11.412 1.00 91.62 1032 LEU A CA 1
ATOM 8130 C C . LEU A 1 1032 ? -21.576 -26.728 11.110 1.00 91.62 1032 LEU A C 1
ATOM 8132 O O . LEU A 1 1032 ? -22.558 -26.721 10.370 1.00 91.62 1032 LEU A O 1
ATOM 8136 N N . ASP A 1 1033 ? -21.075 -25.604 11.623 1.00 87.50 1033 ASP A N 1
ATOM 8137 C CA . ASP A 1 1033 ? -21.610 -24.261 11.361 1.00 87.50 1033 ASP A CA 1
ATOM 8138 C C . ASP A 1 1033 ? -21.438 -23.816 9.894 1.00 87.50 1033 ASP A C 1
ATOM 8140 O O . ASP A 1 1033 ? -22.061 -22.847 9.462 1.00 87.50 1033 ASP A O 1
ATOM 8144 N N . ARG A 1 1034 ? -20.603 -24.521 9.114 1.00 83.44 1034 ARG A N 1
ATOM 8145 C CA . ARG A 1 1034 ? -20.359 -24.266 7.684 1.00 83.44 1034 ARG A CA 1
ATOM 8146 C C . ARG A 1 1034 ? -21.223 -25.114 6.753 1.00 83.44 1034 ARG A C 1
ATOM 8148 O O . ARG A 1 1034 ? -21.301 -24.774 5.572 1.00 83.44 1034 ARG A O 1
ATOM 8155 N N . LEU A 1 1035 ? -21.828 -26.189 7.261 1.00 85.94 1035 LEU A N 1
ATOM 8156 C CA . LEU A 1 1035 ? -22.647 -27.112 6.477 1.00 85.94 1035 LEU A CA 1
ATOM 8157 C C . LEU A 1 1035 ? -24.048 -26.546 6.234 1.00 85.94 1035 LEU A C 1
ATOM 8159 O O . LEU A 1 1035 ? -24.718 -26.069 7.157 1.00 85.94 1035 LEU A O 1
ATOM 8163 N N . ARG A 1 1036 ? -24.483 -26.646 4.980 1.00 89.00 1036 ARG A N 1
ATOM 8164 C CA . ARG A 1 1036 ? -25.834 -26.358 4.494 1.00 89.00 1036 ARG A CA 1
ATOM 8165 C C . ARG A 1 1036 ? -26.528 -27.655 4.071 1.00 89.00 1036 ARG A C 1
ATOM 8167 O O . ARG A 1 1036 ? -25.898 -28.706 3.937 1.00 89.00 1036 ARG A O 1
ATOM 8174 N N . GLU A 1 1037 ? -27.828 -27.566 3.820 1.00 89.00 1037 GLU A N 1
ATOM 8175 C CA . GLU A 1 1037 ? -28.590 -28.665 3.231 1.00 89.00 1037 GLU A CA 1
ATOM 8176 C C . GLU A 1 1037 ? -28.027 -29.022 1.843 1.00 89.00 1037 GLU A C 1
ATOM 8178 O O . GLU A 1 1037 ? -27.817 -28.150 1.001 1.00 89.00 1037 GLU A O 1
ATOM 8183 N N . GLY A 1 1038 ? -27.752 -30.308 1.608 1.00 87.19 1038 GLY A N 1
ATOM 8184 C CA . GLY A 1 1038 ? -27.185 -30.814 0.356 1.00 87.19 1038 GLY A CA 1
ATOM 8185 C C . GLY A 1 1038 ? -25.655 -30.750 0.225 1.00 87.19 1038 GLY A C 1
ATOM 8186 O O . GLY A 1 1038 ? -25.135 -31.304 -0.749 1.00 87.19 1038 GLY A O 1
ATOM 8187 N N . ASP A 1 1039 ? -24.937 -30.146 1.180 1.00 95.19 1039 ASP A N 1
ATOM 8188 C CA . ASP A 1 1039 ? -23.467 -30.194 1.245 1.00 95.19 1039 ASP A CA 1
ATOM 8189 C C . ASP A 1 1039 ? -22.962 -31.603 1.595 1.00 95.19 1039 ASP A C 1
ATOM 8191 O O . ASP A 1 1039 ? -23.663 -32.402 2.210 1.00 95.19 1039 ASP A O 1
ATOM 8195 N N . PHE A 1 1040 ? -21.711 -31.905 1.260 1.00 96.94 1040 PHE A N 1
ATOM 8196 C CA . PHE A 1 1040 ? -21.010 -33.127 1.649 1.00 96.94 1040 PHE A CA 1
ATOM 8197 C C . PHE A 1 1040 ? -20.030 -32.860 2.799 1.00 96.94 1040 PHE A C 1
ATOM 8199 O O . PHE A 1 1040 ? -19.402 -31.801 2.865 1.00 96.94 1040 PHE A O 1
ATOM 8206 N N . VAL A 1 1041 ? -19.822 -33.851 3.670 1.00 97.44 1041 VAL A N 1
ATOM 8207 C CA . VAL A 1 1041 ? -18.720 -33.838 4.646 1.00 97.44 1041 VAL A CA 1
ATOM 8208 C C . VAL A 1 1041 ? -17.951 -35.154 4.620 1.00 97.44 1041 VAL A C 1
ATOM 8210 O O . VAL A 1 1041 ? -18.518 -36.212 4.876 1.00 97.44 1041 VAL A O 1
ATOM 8213 N N . MET A 1 1042 ? -16.655 -35.095 4.312 1.00 98.19 1042 MET A N 1
ATOM 8214 C CA . MET A 1 1042 ? -15.740 -36.238 4.348 1.00 98.19 1042 MET A CA 1
ATOM 8215 C C . MET A 1 1042 ? -14.956 -36.246 5.659 1.00 98.19 1042 MET A C 1
ATOM 8217 O O . MET A 1 1042 ? -14.328 -35.246 6.003 1.00 98.19 1042 MET A O 1
ATOM 8221 N N . MET A 1 1043 ? -14.975 -37.366 6.385 1.00 97.81 1043 MET A N 1
ATOM 8222 C CA . MET A 1 1043 ? -14.323 -37.499 7.692 1.00 97.81 1043 MET A CA 1
ATOM 8223 C C . MET A 1 1043 ? -13.366 -38.690 7.761 1.00 97.81 1043 MET A C 1
ATOM 8225 O O . MET A 1 1043 ? -13.771 -39.818 7.487 1.00 97.81 1043 MET A O 1
ATOM 8229 N N . GLN A 1 1044 ? -12.107 -38.446 8.148 1.00 97.38 1044 GLN A N 1
ATOM 8230 C CA . GLN A 1 1044 ? -11.072 -39.482 8.247 1.00 97.38 1044 GLN A CA 1
ATOM 8231 C C . GLN A 1 1044 ? -10.194 -39.310 9.500 1.00 97.38 1044 GLN A C 1
ATOM 8233 O O . GLN A 1 1044 ? -9.371 -38.397 9.582 1.00 97.38 1044 GLN A O 1
ATOM 8238 N N . PHE A 1 1045 ? -10.330 -40.235 10.450 1.00 96.62 1045 PHE A N 1
ATOM 8239 C CA . PHE A 1 1045 ? -9.597 -40.271 11.723 1.00 96.62 1045 PHE A CA 1
ATOM 8240 C C . PHE A 1 1045 ? -9.092 -41.694 12.022 1.00 96.62 1045 PHE A C 1
ATOM 8242 O O . PHE A 1 1045 ? -9.420 -42.633 11.295 1.00 96.62 1045 PHE A O 1
ATOM 8249 N N . GLY A 1 1046 ? -8.311 -41.857 13.095 1.00 92.06 1046 GLY A N 1
ATOM 8250 C CA . GLY A 1 1046 ? -7.766 -43.140 13.550 1.00 92.06 1046 GLY A CA 1
ATOM 8251 C C . GLY A 1 1046 ? -6.284 -43.072 13.934 1.00 92.06 1046 GLY A C 1
ATOM 8252 O O . GLY A 1 1046 ? -5.862 -43.722 14.893 1.00 92.06 1046 GLY A O 1
ATOM 8253 N N . HIS A 1 1047 ? -5.475 -42.237 13.263 1.00 91.06 1047 HIS A N 1
ATOM 8254 C CA . HIS A 1 1047 ? -4.020 -42.252 13.470 1.00 91.06 1047 HIS A CA 1
ATOM 8255 C C . HIS A 1 1047 ? -3.598 -41.828 14.880 1.00 91.06 1047 HIS A C 1
ATOM 8257 O O . HIS A 1 1047 ? -2.675 -42.420 15.447 1.00 91.06 1047 HIS A O 1
ATOM 8263 N N . ASN A 1 1048 ? -4.274 -40.820 15.437 1.00 92.50 1048 ASN A N 1
ATOM 8264 C CA . ASN A 1 1048 ? -4.004 -40.271 16.771 1.00 92.50 1048 ASN A CA 1
ATOM 8265 C C . ASN A 1 1048 ? -4.896 -40.884 17.868 1.00 92.50 1048 ASN A C 1
ATOM 8267 O O . ASN A 1 1048 ? -4.638 -40.682 19.054 1.00 92.50 1048 ASN A O 1
ATOM 8271 N N . ASP A 1 1049 ? -5.930 -41.634 17.487 1.00 93.75 1049 ASP A N 1
ATOM 8272 C CA . ASP A 1 1049 ? -6.955 -42.188 18.379 1.00 93.75 1049 ASP A CA 1
ATOM 8273 C C . ASP A 1 1049 ? -6.454 -43.369 19.232 1.00 93.75 1049 ASP A C 1
ATOM 8275 O O . ASP A 1 1049 ? -7.085 -43.723 20.226 1.00 93.75 1049 ASP A O 1
ATOM 8279 N N . GLY A 1 1050 ? -5.306 -43.957 18.877 1.00 85.81 1050 GLY A N 1
ATOM 8280 C CA . GLY A 1 1050 ? -4.650 -45.051 19.609 1.00 85.81 1050 GLY A CA 1
ATOM 8281 C C . GLY A 1 1050 ? -3.561 -44.632 20.606 1.00 85.81 1050 GLY A C 1
ATOM 8282 O O . GLY A 1 1050 ? -2.747 -45.476 20.974 1.00 85.81 1050 GLY A O 1
ATOM 8283 N N . GLY A 1 1051 ? -3.486 -43.348 20.979 1.00 84.69 1051 GLY A N 1
ATOM 8284 C CA . GLY A 1 1051 ? -2.467 -42.807 21.894 1.00 84.69 1051 GLY A CA 1
ATOM 8285 C C . GLY A 1 1051 ? -2.715 -43.092 23.386 1.00 84.69 1051 GLY A C 1
ATOM 8286 O O . GLY A 1 1051 ? -3.366 -44.066 23.757 1.00 84.69 1051 GLY A O 1
ATOM 8287 N N . LYS A 1 1052 ? -2.222 -42.205 24.263 1.00 85.94 1052 LYS A N 1
ATOM 8288 C CA . LYS A 1 1052 ? -2.610 -42.170 25.687 1.00 85.94 1052 LYS A CA 1
ATOM 8289 C C . LYS A 1 1052 ? -3.970 -41.478 25.865 1.00 85.94 1052 LYS A C 1
ATOM 8291 O O . LYS A 1 1052 ? -4.308 -40.580 25.090 1.00 85.94 1052 LYS A O 1
ATOM 8296 N N . MET A 1 1053 ? -4.748 -41.890 26.872 1.00 86.44 1053 MET A N 1
ATOM 8297 C CA . MET A 1 1053 ? -6.119 -41.397 27.099 1.00 86.44 1053 MET A CA 1
ATOM 8298 C C . MET A 1 1053 ? -6.190 -40.182 28.032 1.00 86.44 1053 MET A C 1
ATOM 8300 O O . MET A 1 1053 ? -6.813 -39.188 27.667 1.00 86.44 1053 MET A O 1
ATOM 8304 N N . PHE A 1 1054 ? -5.540 -40.244 29.194 1.00 88.75 1054 PHE A N 1
ATOM 8305 C CA . PHE A 1 1054 ? -5.541 -39.165 30.193 1.00 88.75 1054 PHE A CA 1
ATOM 8306 C C . PHE A 1 1054 ? -4.141 -38.623 30.506 1.00 88.75 1054 PHE A C 1
ATOM 8308 O O . PHE A 1 1054 ? -4.013 -37.475 30.916 1.00 88.75 1054 PHE A O 1
ATOM 8315 N N . GLU A 1 1055 ? -3.103 -39.423 30.264 1.00 83.94 1055 GLU A N 1
ATOM 8316 C CA . GLU A 1 1055 ? -1.723 -39.163 30.685 1.00 83.94 1055 GLU A CA 1
ATOM 8317 C C . GLU A 1 1055 ? -0.812 -38.601 29.578 1.00 83.94 1055 GLU A C 1
ATOM 8319 O O . GLU A 1 1055 ? -0.965 -38.923 28.393 1.00 83.94 1055 GLU A O 1
ATOM 8324 N N . GLY A 1 1056 ? 0.239 -37.896 29.999 1.00 78.44 1056 GLY A N 1
ATOM 8325 C CA . GLY A 1 1056 ? 1.335 -37.379 29.180 1.00 78.44 1056 GLY A CA 1
ATOM 8326 C C . GLY A 1 1056 ? 0.980 -36.146 28.345 1.00 78.44 1056 GLY A C 1
ATOM 8327 O O . GLY A 1 1056 ? -0.169 -35.726 28.269 1.00 78.44 1056 GLY A O 1
ATOM 8328 N N . ASP A 1 1057 ? 1.979 -35.585 27.659 1.00 72.62 1057 ASP A N 1
ATOM 8329 C CA . ASP A 1 1057 ? 1.905 -34.285 26.961 1.00 72.62 1057 ASP A CA 1
ATOM 8330 C C . ASP A 1 1057 ? 0.846 -34.190 25.845 1.00 72.62 1057 ASP A C 1
ATOM 8332 O O . ASP A 1 1057 ? 0.541 -33.104 25.344 1.00 72.62 1057 ASP A O 1
ATOM 8336 N N . ARG A 1 1058 ? 0.355 -35.336 25.357 1.00 79.75 1058 ARG A N 1
ATOM 8337 C CA . ARG A 1 1058 ? -0.543 -35.447 24.194 1.00 79.75 1058 ARG A CA 1
ATOM 8338 C C . ARG A 1 1058 ? -1.614 -36.530 24.420 1.00 79.75 1058 ARG A C 1
ATOM 8340 O O . ARG A 1 1058 ? -1.636 -37.517 23.678 1.00 79.75 1058 ARG A O 1
ATOM 8347 N N . PRO A 1 1059 ? -2.510 -36.358 25.407 1.00 86.81 1059 PRO A N 1
ATOM 8348 C CA . PRO A 1 1059 ? -3.594 -37.293 25.678 1.00 86.81 1059 PRO A CA 1
ATOM 8349 C C . PRO A 1 1059 ? -4.682 -37.089 24.616 1.00 86.81 1059 PRO A C 1
ATOM 8351 O O . PRO A 1 1059 ? -5.256 -36.010 24.486 1.00 86.81 1059 PRO A O 1
ATOM 8354 N N . ARG A 1 1060 ? -4.886 -38.097 23.766 1.00 90.31 1060 ARG A N 1
ATOM 8355 C CA . ARG A 1 1060 ? -5.709 -37.995 22.543 1.00 90.31 1060 ARG A CA 1
ATOM 8356 C C . ARG A 1 1060 ? -6.571 -39.221 22.273 1.00 90.31 1060 ARG A C 1
ATOM 8358 O O . ARG A 1 1060 ? -7.400 -39.171 21.368 1.00 90.31 1060 ARG A O 1
ATOM 8365 N N . ALA A 1 1061 ? -6.374 -40.318 23.001 1.00 90.75 1061 ALA A N 1
ATOM 8366 C CA . ALA A 1 1061 ? -7.047 -41.569 22.683 1.00 90.75 1061 ALA A CA 1
ATOM 8367 C C . ALA A 1 1061 ? -8.563 -41.491 22.882 1.00 90.75 1061 ALA A C 1
ATOM 8369 O O . ALA A 1 1061 ? -9.046 -40.861 23.827 1.00 90.75 1061 ALA A O 1
ATOM 8370 N N . SER A 1 1062 ? -9.285 -42.188 22.013 1.00 94.81 1062 SER A N 1
ATOM 8371 C CA . SER A 1 1062 ? -10.673 -42.596 22.226 1.00 94.81 1062 SER A CA 1
ATOM 8372 C C . SER A 1 1062 ? -10.700 -44.033 22.762 1.00 94.81 1062 SER A C 1
ATOM 8374 O O . SER A 1 1062 ? -9.710 -44.764 22.654 1.00 94.81 1062 SER A O 1
ATOM 8376 N N . ILE A 1 1063 ? -11.831 -44.483 23.307 1.00 95.62 1063 ILE A N 1
ATOM 8377 C CA . ILE A 1 1063 ? -12.006 -45.906 23.629 1.00 95.62 1063 ILE A CA 1
ATOM 8378 C C . ILE A 1 1063 ? -11.976 -46.703 22.313 1.00 95.62 1063 ILE A C 1
ATOM 8380 O O . ILE A 1 1063 ? -12.518 -46.277 21.286 1.00 95.62 1063 ILE A O 1
ATOM 8384 N N . LYS A 1 1064 ? -11.272 -47.838 22.319 1.00 94.69 1064 LYS A N 1
ATOM 8385 C CA . LYS A 1 1064 ? -11.167 -48.732 21.158 1.00 94.69 1064 LYS A CA 1
ATOM 8386 C C . LYS A 1 1064 ? -12.509 -49.410 20.912 1.00 94.69 1064 LYS A C 1
ATOM 8388 O O . LYS A 1 1064 ? -13.131 -49.879 21.856 1.00 94.69 1064 LYS A O 1
ATOM 8393 N N . GLY A 1 1065 ? -12.916 -49.509 19.652 1.00 91.44 1065 GLY A N 1
ATOM 8394 C CA . GLY A 1 1065 ? -14.201 -50.091 19.282 1.00 91.44 1065 GLY A CA 1
ATOM 8395 C C . GLY A 1 1065 ? -15.232 -49.071 18.815 1.00 91.44 1065 GLY A C 1
ATOM 8396 O O . GLY A 1 1065 ? -14.958 -47.889 18.591 1.00 91.44 1065 GLY A O 1
ATOM 8397 N N . ASN A 1 1066 ? -16.443 -49.590 18.648 1.00 91.38 1066 ASN A N 1
ATOM 8398 C CA . ASN A 1 1066 ? -17.577 -48.905 18.046 1.00 91.38 1066 ASN A CA 1
ATOM 8399 C C . ASN A 1 1066 ? -18.826 -48.923 18.964 1.00 91.38 1066 ASN A C 1
ATOM 8401 O O . ASN A 1 1066 ? -19.942 -48.677 18.512 1.00 91.38 1066 ASN A O 1
ATOM 8405 N N . SER A 1 1067 ? -18.641 -49.211 20.256 1.00 88.38 1067 SER A N 1
ATOM 8406 C CA . SER A 1 1067 ? -19.664 -49.203 21.316 1.00 88.38 1067 SER A CA 1
ATOM 8407 C C . SER A 1 1067 ? -20.164 -47.784 21.644 1.00 88.38 1067 SER A C 1
ATOM 8409 O O . SER A 1 1067 ? -19.692 -46.807 21.061 1.00 88.38 1067 SER A O 1
ATOM 8411 N N . ASP A 1 1068 ? -21.105 -47.645 22.580 1.00 88.75 1068 ASP A N 1
ATOM 8412 C CA . ASP A 1 1068 ? -21.481 -46.354 23.193 1.00 88.75 1068 ASP A CA 1
ATOM 8413 C C . ASP A 1 1068 ? -20.792 -46.128 24.557 1.00 88.75 1068 ASP A C 1
ATOM 8415 O O . ASP A 1 1068 ? -21.213 -45.283 25.343 1.00 88.75 1068 ASP A O 1
ATOM 8419 N N . GLU A 1 1069 ? -19.732 -46.887 24.853 1.00 89.44 1069 GLU A N 1
ATOM 8420 C CA . GLU A 1 1069 ? -19.000 -46.795 26.120 1.00 89.44 1069 GLU A CA 1
ATOM 8421 C C . GLU A 1 1069 ? -18.334 -45.428 26.307 1.00 89.44 1069 GLU A C 1
ATOM 8423 O O . GLU A 1 1069 ? -17.860 -44.798 25.352 1.00 89.44 1069 GLU A O 1
ATOM 8428 N N . SER A 1 1070 ? -18.259 -45.009 27.571 1.00 93.56 1070 SER A N 1
ATOM 8429 C CA . SER A 1 1070 ? -17.577 -43.799 28.015 1.00 93.56 1070 SER A CA 1
ATOM 8430 C C . SER A 1 1070 ? -16.792 -44.035 29.303 1.00 93.56 1070 SER A C 1
ATOM 8432 O O . SER A 1 1070 ? -17.223 -44.803 30.161 1.00 93.56 1070 SER A O 1
ATOM 8434 N N . ILE A 1 1071 ? -15.666 -43.340 29.459 1.00 91.75 1071 ILE A N 1
ATOM 8435 C CA . ILE A 1 1071 ? -14.846 -43.328 30.674 1.00 91.75 1071 ILE A CA 1
ATOM 8436 C C . ILE A 1 1071 ? -14.589 -41.874 31.058 1.00 91.75 1071 ILE A C 1
ATOM 8438 O O . ILE A 1 1071 ? -14.059 -41.108 30.253 1.00 91.75 1071 ILE A O 1
ATOM 8442 N N . ASP A 1 1072 ? -14.926 -41.509 32.291 1.00 92.06 1072 ASP A N 1
ATOM 8443 C CA . ASP A 1 1072 ? -14.553 -40.220 32.869 1.00 92.06 1072 ASP A CA 1
ATOM 8444 C C . ASP A 1 1072 ? -13.132 -40.274 33.436 1.00 92.06 1072 ASP A C 1
ATOM 8446 O O . ASP A 1 1072 ? -12.732 -41.249 34.077 1.00 92.06 1072 ASP A O 1
ATOM 8450 N N . GLY A 1 1073 ? -12.370 -39.202 33.245 1.00 86.69 1073 GLY A N 1
ATOM 8451 C CA . GLY A 1 1073 ? -11.060 -39.046 33.866 1.00 86.69 1073 GLY A CA 1
ATOM 8452 C C . GLY A 1 1073 ? -10.559 -37.611 33.803 1.00 86.69 1073 GLY A C 1
ATOM 8453 O O . GLY A 1 1073 ? -11.170 -36.748 33.177 1.00 86.69 1073 GLY A O 1
ATOM 8454 N N . VAL A 1 1074 ? -9.438 -37.344 34.472 1.00 84.38 1074 VAL A N 1
ATOM 8455 C CA . VAL A 1 1074 ? -8.797 -36.024 34.466 1.00 84.38 1074 VAL A CA 1
ATOM 8456 C C . VAL A 1 1074 ? -7.630 -36.043 33.492 1.00 84.38 1074 VAL A C 1
ATOM 8458 O O . VAL A 1 1074 ? -6.739 -36.881 33.596 1.00 84.38 1074 VAL A O 1
ATOM 8461 N N . VAL A 1 1075 ? -7.628 -35.113 32.543 1.00 87.00 1075 VAL A N 1
ATOM 8462 C CA . VAL A 1 1075 ? -6.563 -34.972 31.551 1.00 87.00 1075 VAL A CA 1
ATOM 8463 C C . VAL A 1 1075 ? -5.346 -34.317 32.200 1.00 87.00 1075 VAL A C 1
ATOM 8465 O O . VAL A 1 1075 ? -5.352 -33.108 32.431 1.00 87.00 1075 VAL A O 1
ATOM 8468 N N . GLU A 1 1076 ? -4.289 -35.093 32.448 1.00 83.44 1076 GLU A N 1
ATOM 8469 C CA . GLU A 1 1076 ? -3.063 -34.687 33.155 1.00 83.44 1076 GLU A CA 1
ATOM 8470 C C . GLU A 1 1076 ? -2.484 -33.373 32.610 1.00 83.44 1076 GLU A C 1
ATOM 8472 O O . GLU A 1 1076 ? -2.221 -32.441 33.367 1.00 83.44 1076 GLU A O 1
ATOM 8477 N N . ALA A 1 1077 ? -2.390 -33.251 31.282 1.00 75.81 1077 ALA A N 1
ATOM 8478 C CA . ALA A 1 1077 ? -1.845 -32.076 30.601 1.00 75.81 1077 ALA A CA 1
ATOM 8479 C C . ALA A 1 1077 ? -2.658 -30.773 30.787 1.00 75.81 1077 ALA A C 1
ATOM 8481 O O . ALA A 1 1077 ? -2.187 -29.704 30.401 1.00 75.81 1077 ALA A O 1
ATOM 8482 N N . THR A 1 1078 ? -3.882 -30.837 31.330 1.00 78.38 1078 THR A N 1
ATOM 8483 C CA . THR A 1 1078 ? -4.757 -29.659 31.517 1.00 78.38 1078 THR A CA 1
ATOM 8484 C C . THR A 1 1078 ? -5.373 -29.533 32.912 1.00 78.38 1078 THR A C 1
ATOM 8486 O O . THR A 1 1078 ? -5.853 -28.456 33.253 1.00 78.38 1078 THR A O 1
ATOM 8489 N N . GLY A 1 1079 ? -5.393 -30.608 33.705 1.00 80.50 1079 GLY A N 1
ATOM 8490 C CA . GLY A 1 1079 ? -6.116 -30.686 34.978 1.00 80.50 1079 GLY A CA 1
ATOM 8491 C C . GLY A 1 1079 ? -7.646 -30.745 34.851 1.00 80.50 1079 GLY A C 1
ATOM 8492 O O . GLY A 1 1079 ? -8.329 -30.783 35.872 1.00 80.50 1079 GLY A O 1
ATOM 8493 N N . ASN A 1 1080 ? -8.201 -30.759 33.634 1.00 81.38 1080 ASN A N 1
ATOM 8494 C CA . ASN A 1 1080 ? -9.648 -30.745 33.415 1.00 81.38 1080 ASN A CA 1
ATOM 8495 C C . ASN A 1 1080 ? -10.248 -32.164 33.438 1.00 81.38 1080 ASN A C 1
ATOM 8497 O O . ASN A 1 1080 ? -9.643 -33.079 32.869 1.00 81.38 1080 ASN A O 1
ATOM 8501 N N . PRO A 1 1081 ? -11.447 -32.359 34.019 1.00 84.75 1081 PRO A N 1
ATOM 8502 C CA . PRO A 1 1081 ? -12.225 -33.577 33.820 1.00 84.75 1081 PRO A CA 1
ATOM 8503 C C . PRO A 1 1081 ? -12.764 -33.646 32.381 1.00 84.75 1081 PRO A C 1
ATOM 8505 O O . PRO A 1 1081 ? -13.219 -32.640 31.834 1.00 84.75 1081 PRO A O 1
ATOM 8508 N N . GLU A 1 1082 ? -12.739 -34.831 31.773 1.00 90.00 1082 GLU A N 1
ATOM 8509 C CA . GLU A 1 1082 ? -13.277 -35.093 30.435 1.00 90.00 1082 GLU A CA 1
ATOM 8510 C C . GLU A 1 1082 ? -13.883 -36.504 30.357 1.00 90.00 1082 GLU A C 1
ATOM 8512 O O . GLU A 1 1082 ? -13.263 -37.482 30.783 1.00 90.00 1082 GLU A O 1
ATOM 8517 N N . THR A 1 1083 ? -15.073 -36.605 29.761 1.00 91.88 1083 THR A N 1
ATOM 8518 C CA . THR A 1 1083 ? -15.710 -37.874 29.386 1.00 91.88 1083 THR A CA 1
ATOM 8519 C C . THR A 1 1083 ? -15.195 -38.327 28.021 1.00 91.88 1083 THR A C 1
ATOM 8521 O O . THR A 1 1083 ? -15.364 -37.641 27.009 1.00 91.88 1083 THR A O 1
ATOM 8524 N N . VAL A 1 1084 ? -14.569 -39.500 27.979 1.00 94.75 1084 VAL A N 1
ATOM 8525 C CA . VAL A 1 1084 ? -13.961 -40.077 26.775 1.00 94.75 1084 VAL A CA 1
ATOM 8526 C C . VAL A 1 1084 ? -14.849 -41.179 26.226 1.00 94.75 1084 VAL A C 1
ATOM 8528 O O . VAL A 1 1084 ? -15.071 -42.166 26.914 1.00 94.75 1084 VAL A O 1
ATOM 8531 N N . HIS A 1 1085 ? -15.312 -41.050 24.984 1.00 96.94 1085 HIS A N 1
ATOM 8532 C CA . HIS A 1 1085 ? -16.159 -42.048 24.322 1.00 96.94 1085 HIS A CA 1
ATOM 8533 C C . HIS A 1 1085 ? -15.368 -42.992 23.398 1.00 96.94 1085 HIS A C 1
ATOM 8535 O O . HIS A 1 1085 ? -14.167 -42.810 23.156 1.00 96.94 1085 HIS A O 1
ATOM 8541 N N . SER A 1 1086 ? -16.047 -44.003 22.847 1.00 96.25 1086 SER A N 1
ATOM 8542 C CA . SER A 1 1086 ? -15.504 -44.842 21.770 1.00 96.25 1086 SER A CA 1
ATOM 8543 C C . SER A 1 1086 ? -15.224 -44.060 20.482 1.00 96.25 1086 SER A C 1
ATOM 8545 O O . SER A 1 1086 ? -15.858 -43.044 20.187 1.00 96.25 1086 SER A O 1
ATOM 8547 N N . PHE A 1 1087 ? -14.282 -44.562 19.682 1.00 97.81 1087 PHE A N 1
ATOM 8548 C CA . PHE A 1 1087 ? -13.986 -44.025 18.351 1.00 97.81 1087 PHE A CA 1
ATOM 8549 C C . PHE A 1 1087 ? -15.244 -43.953 17.472 1.00 97.81 1087 PHE A C 1
ATOM 8551 O O . PHE A 1 1087 ? -15.525 -42.933 16.841 1.00 97.81 1087 PHE A O 1
ATOM 8558 N N . GLY A 1 1088 ? -16.034 -45.031 17.482 1.00 94.31 1088 GLY A N 1
ATOM 8559 C CA . GLY A 1 1088 ? -17.298 -45.099 16.757 1.00 94.31 1088 GLY A CA 1
ATOM 8560 C C . GLY A 1 1088 ? -18.305 -44.040 17.193 1.00 94.31 1088 GLY A C 1
ATOM 8561 O O . GLY A 1 1088 ? -18.921 -43.400 16.343 1.00 94.31 1088 GLY A O 1
ATOM 8562 N N . TRP A 1 1089 ? -18.427 -43.796 18.501 1.00 97.69 1089 TRP A N 1
ATOM 8563 C CA . TRP A 1 1089 ? -19.336 -42.788 19.050 1.00 97.69 1089 TRP A CA 1
ATOM 8564 C C . TRP A 1 1089 ? -19.027 -41.382 18.514 1.00 97.69 1089 TRP A C 1
ATOM 8566 O O . TRP A 1 1089 ? -19.939 -40.693 18.052 1.00 97.69 1089 TRP A O 1
ATOM 8576 N N . TYR A 1 1090 ? -17.750 -40.976 18.483 1.00 97.81 1090 TYR A N 1
ATOM 8577 C CA . TYR A 1 1090 ? -17.357 -39.660 17.956 1.00 97.81 1090 TYR A CA 1
ATOM 8578 C C . TYR A 1 1090 ? -17.703 -39.506 16.467 1.00 97.81 1090 TYR A C 1
ATOM 8580 O O . TYR A 1 1090 ? -18.223 -38.464 16.062 1.00 97.81 1090 TYR A O 1
ATOM 8588 N N . LEU A 1 1091 ? -17.495 -40.551 15.656 1.00 97.62 1091 LEU A N 1
ATOM 8589 C CA . LEU A 1 1091 ? -17.913 -40.544 14.250 1.00 97.62 1091 LEU A CA 1
ATOM 8590 C C . LEU A 1 1091 ? -19.442 -40.485 14.113 1.00 97.62 1091 LEU A C 1
ATOM 8592 O O . LEU A 1 1091 ? -19.950 -39.654 13.359 1.00 97.62 1091 LEU A O 1
ATOM 8596 N N . ARG A 1 1092 ? -20.191 -41.300 14.872 1.00 98.06 1092 ARG A N 1
ATOM 8597 C CA . ARG A 1 1092 ? -21.666 -41.276 14.876 1.00 98.06 1092 ARG A CA 1
ATOM 8598 C C . ARG A 1 1092 ? -22.219 -39.904 15.269 1.00 98.06 1092 ARG A C 1
ATOM 8600 O O . ARG A 1 1092 ? -23.182 -39.457 14.647 1.00 98.06 1092 ARG A O 1
ATOM 8607 N N . LYS A 1 1093 ? -21.591 -39.201 16.221 1.00 96.69 1093 LYS A N 1
ATOM 8608 C CA . LYS A 1 1093 ? -21.963 -37.828 16.604 1.00 96.69 1093 LYS A CA 1
ATOM 8609 C C . LYS A 1 1093 ? -21.815 -36.854 15.431 1.00 96.69 1093 LYS A C 1
ATOM 8611 O O . LYS A 1 1093 ? -22.780 -36.169 15.102 1.00 96.69 1093 LYS A O 1
ATOM 8616 N N . CYS A 1 1094 ? -20.663 -36.844 14.754 1.00 96.12 1094 CYS A N 1
ATOM 8617 C CA . CYS A 1 1094 ? -20.448 -36.003 13.569 1.00 96.12 1094 CYS A CA 1
ATOM 8618 C C . CYS A 1 1094 ? -21.424 -36.332 12.426 1.00 96.12 1094 CYS A C 1
ATOM 8620 O O . CYS A 1 1094 ? -21.943 -35.430 11.771 1.00 96.12 1094 CYS A O 1
ATOM 8622 N N . ILE A 1 1095 ? -21.709 -37.618 12.197 1.00 97.69 1095 ILE A N 1
ATOM 8623 C CA . ILE A 1 1095 ? -22.669 -38.074 11.182 1.00 97.69 1095 ILE A CA 1
ATOM 8624 C C . ILE A 1 1095 ? -24.089 -37.587 11.501 1.00 97.69 1095 ILE A C 1
ATOM 8626 O O . ILE A 1 1095 ? -24.771 -37.079 10.610 1.00 97.69 1095 ILE A O 1
ATOM 8630 N N . ALA A 1 1096 ? -24.541 -37.736 12.750 1.00 93.38 1096 ALA A N 1
ATOM 8631 C CA . ALA A 1 1096 ? -25.872 -37.315 13.182 1.00 93.38 1096 ALA A CA 1
ATOM 8632 C C . ALA A 1 1096 ? -26.048 -35.793 13.068 1.00 93.38 1096 ALA A C 1
ATOM 8634 O O . ALA A 1 1096 ? -27.034 -35.327 12.500 1.00 93.38 1096 ALA A O 1
ATOM 8635 N N . ASP A 1 1097 ? -25.056 -35.029 13.527 1.00 96.56 1097 ASP A N 1
ATOM 8636 C CA . ASP A 1 1097 ? -25.033 -33.569 13.436 1.00 96.56 1097 ASP A CA 1
ATOM 8637 C C . ASP A 1 1097 ? -25.059 -33.079 11.975 1.00 96.56 1097 ASP A C 1
ATOM 8639 O O . ASP A 1 1097 ? -25.836 -32.188 11.629 1.00 96.56 1097 ASP A O 1
ATOM 8643 N N . ALA A 1 1098 ? -24.256 -33.687 11.092 1.00 95.44 1098 ALA A N 1
ATOM 8644 C CA . ALA A 1 1098 ? -24.250 -33.361 9.665 1.00 95.44 1098 ALA A CA 1
ATOM 8645 C C . ALA A 1 1098 ? -25.612 -33.645 9.010 1.00 95.44 1098 ALA A C 1
ATOM 8647 O O . ALA A 1 1098 ? -26.142 -32.801 8.287 1.00 95.44 1098 ALA A O 1
ATOM 8648 N N . LYS A 1 1099 ? -26.225 -34.795 9.316 1.00 93.31 1099 LYS A N 1
ATOM 8649 C CA . LYS A 1 1099 ? -27.571 -35.135 8.831 1.00 93.31 1099 LYS A CA 1
ATOM 8650 C C . LYS A 1 1099 ? -28.643 -34.182 9.357 1.00 93.31 1099 LYS A C 1
ATOM 8652 O O . LYS A 1 1099 ? -29.546 -33.834 8.603 1.00 93.31 1099 LYS A O 1
ATOM 8657 N N . ALA A 1 1100 ? -28.527 -33.702 10.595 1.00 89.38 1100 ALA A N 1
ATOM 8658 C CA . ALA A 1 1100 ? -29.432 -32.695 11.154 1.00 89.38 1100 ALA A CA 1
ATOM 8659 C C . ALA A 1 1100 ? -29.326 -31.322 10.452 1.00 89.38 1100 ALA A C 1
ATOM 8661 O O . ALA A 1 1100 ? -30.278 -30.546 10.484 1.00 89.38 1100 ALA A O 1
ATOM 8662 N N . LYS A 1 1101 ? -28.203 -31.033 9.776 1.00 86.44 1101 LYS A N 1
ATOM 8663 C CA . LYS A 1 1101 ? -28.033 -29.885 8.862 1.00 86.44 1101 LYS A CA 1
ATOM 8664 C C . LYS A 1 1101 ? -28.488 -30.161 7.419 1.00 86.44 1101 LYS A C 1
ATOM 8666 O O . LYS A 1 1101 ? -28.363 -29.278 6.577 1.00 86.44 1101 LYS A O 1
ATOM 8671 N N . GLY A 1 1102 ? -28.968 -31.369 7.114 1.00 89.31 1102 GLY A N 1
ATOM 8672 C CA . GLY A 1 1102 ? -29.284 -31.802 5.749 1.00 89.31 1102 GLY A CA 1
ATOM 8673 C C . GLY A 1 1102 ? -28.057 -32.120 4.884 1.00 89.31 1102 GLY A C 1
ATOM 8674 O O . GLY A 1 1102 ? -28.194 -32.272 3.671 1.00 89.31 1102 GLY A O 1
ATOM 8675 N N . ALA A 1 1103 ? -26.862 -32.216 5.474 1.00 96.12 1103 ALA A N 1
ATOM 8676 C CA . ALA A 1 1103 ? -25.635 -32.572 4.767 1.00 96.12 1103 ALA A CA 1
ATOM 8677 C C . ALA A 1 1103 ? -25.463 -34.099 4.633 1.00 96.12 1103 ALA A C 1
ATOM 8679 O O . ALA A 1 1103 ? -26.041 -34.893 5.380 1.00 96.12 1103 ALA A O 1
ATOM 8680 N N . ILE A 1 1104 ? -24.632 -34.509 3.674 1.00 97.31 1104 ILE A N 1
ATOM 8681 C CA . ILE A 1 1104 ? -24.353 -35.890 3.275 1.00 97.31 1104 ILE A CA 1
ATOM 8682 C C . ILE A 1 1104 ? -22.980 -36.310 3.838 1.00 97.31 1104 ILE A C 1
ATOM 8684 O O . ILE A 1 1104 ? -21.943 -35.959 3.265 1.00 97.31 1104 ILE A O 1
ATOM 8688 N N . PRO A 1 1105 ? -22.930 -37.055 4.958 1.00 97.19 1105 PRO A N 1
ATOM 8689 C CA . PRO A 1 1105 ? -21.676 -37.521 5.532 1.00 97.19 1105 PRO A CA 1
ATOM 8690 C C . PRO A 1 1105 ? -21.101 -38.734 4.792 1.00 97.19 1105 PRO A C 1
ATOM 8692 O O . PRO A 1 1105 ? -21.803 -39.700 4.474 1.00 97.19 1105 PRO A O 1
ATOM 8695 N N . ILE A 1 1106 ? -19.788 -38.681 4.584 1.00 98.31 1106 ILE A N 1
ATOM 8696 C CA . ILE A 1 1106 ? -18.943 -39.701 3.970 1.00 98.31 1106 ILE A CA 1
ATOM 8697 C C . ILE A 1 1106 ? -17.810 -40.006 4.956 1.00 98.31 1106 ILE A C 1
ATOM 8699 O O . ILE A 1 1106 ? -16.994 -39.143 5.274 1.00 98.31 1106 ILE A O 1
ATOM 8703 N N . VAL A 1 1107 ? -17.745 -41.235 5.451 1.00 97.75 1107 VAL A N 1
ATOM 8704 C CA . VAL A 1 1107 ? -16.677 -41.694 6.346 1.00 97.75 1107 VAL A CA 1
ATOM 8705 C C . VAL A 1 1107 ? -15.586 -42.367 5.524 1.00 97.75 1107 VAL A C 1
ATOM 8707 O O . VAL A 1 1107 ? -15.877 -43.167 4.637 1.00 97.75 1107 VAL A O 1
ATOM 8710 N N . LEU A 1 1108 ? -14.328 -42.076 5.830 1.00 98.25 1108 LEU A N 1
ATOM 8711 C CA . LEU A 1 1108 ? -13.176 -42.736 5.235 1.00 98.25 1108 LEU A CA 1
ATOM 8712 C C . LEU A 1 1108 ? -12.395 -43.461 6.333 1.00 98.25 1108 LEU A C 1
ATOM 8714 O O . LEU A 1 1108 ? -12.118 -42.895 7.392 1.00 98.25 1108 LEU A O 1
ATOM 8718 N N . SER A 1 1109 ? -12.009 -44.709 6.078 1.00 97.00 1109 SER A N 1
ATOM 8719 C CA . SER A 1 1109 ? -11.014 -45.400 6.907 1.00 97.00 1109 SER A CA 1
ATOM 8720 C C . SER A 1 1109 ? -9.675 -44.653 6.887 1.00 97.00 1109 SER A C 1
ATOM 8722 O O . SER A 1 1109 ? -9.308 -44.100 5.850 1.00 97.00 1109 SER A O 1
ATOM 8724 N N . GLN A 1 1110 ? -8.897 -44.712 7.972 1.00 93.62 1110 GLN A N 1
ATOM 8725 C CA . GLN A 1 1110 ? -7.524 -44.192 7.975 1.00 93.62 1110 GLN A CA 1
ATOM 8726 C C . GLN A 1 1110 ? -6.674 -44.790 6.836 1.00 93.62 1110 GLN A C 1
ATOM 8728 O O . GLN A 1 1110 ? -6.769 -45.988 6.559 1.00 93.62 1110 GLN A O 1
ATOM 8733 N N . VAL A 1 1111 ? -5.814 -43.987 6.202 1.00 93.88 1111 VAL A N 1
ATOM 8734 C CA . VAL A 1 1111 ? -4.782 -44.496 5.273 1.00 93.88 1111 VAL A CA 1
ATOM 8735 C C . VAL A 1 1111 ? -3.876 -45.534 5.968 1.00 93.88 1111 VAL A C 1
ATOM 8737 O O . VAL A 1 1111 ? -3.762 -45.508 7.197 1.00 93.88 1111 VAL A O 1
ATOM 8740 N N . PRO A 1 1112 ? -3.261 -46.487 5.245 1.00 92.62 1112 PRO A N 1
ATOM 8741 C CA . PRO A 1 1112 ? -2.345 -47.440 5.858 1.00 92.62 1112 PRO A CA 1
ATOM 8742 C C . PRO A 1 1112 ? -1.083 -46.745 6.381 1.00 92.62 1112 PRO A C 1
ATOM 8744 O O . PRO A 1 1112 ? -0.663 -45.704 5.878 1.00 92.62 1112 PRO A O 1
ATOM 8747 N N . ARG A 1 1113 ? -0.451 -47.364 7.381 1.00 89.56 1113 ARG A N 1
ATOM 8748 C CA . ARG A 1 1113 ? 0.921 -47.027 7.787 1.00 89.56 1113 ARG A CA 1
ATOM 8749 C C . ARG A 1 1113 ? 1.898 -47.880 6.985 1.00 89.56 1113 ARG A C 1
ATOM 8751 O O . ARG A 1 1113 ? 1.519 -48.961 6.540 1.00 89.56 1113 ARG A O 1
ATOM 8758 N N . ASP A 1 1114 ? 3.152 -47.448 6.900 1.00 89.62 1114 ASP A N 1
ATOM 8759 C CA . ASP A 1 1114 ? 4.243 -48.257 6.352 1.00 89.62 1114 ASP A CA 1
ATOM 8760 C C . ASP A 1 1114 ? 4.570 -49.426 7.299 1.00 89.62 1114 ASP A C 1
ATOM 8762 O O . ASP A 1 1114 ? 5.411 -49.338 8.194 1.00 89.62 1114 ASP A O 1
ATOM 8766 N N . ARG A 1 1115 ? 3.767 -50.488 7.207 1.00 89.38 1115 ARG A N 1
ATOM 8767 C CA . ARG A 1 1115 ? 3.881 -51.725 7.983 1.00 89.38 1115 ARG A CA 1
ATOM 8768 C C . ARG A 1 1115 ? 3.469 -52.886 7.098 1.00 89.38 1115 ARG A C 1
ATOM 8770 O O . ARG A 1 1115 ? 2.331 -52.929 6.628 1.00 89.38 1115 ARG A O 1
ATOM 8777 N N . TRP A 1 1116 ? 4.386 -53.826 6.925 1.00 91.50 1116 TRP A N 1
ATOM 8778 C CA . TRP A 1 1116 ? 4.255 -54.935 5.996 1.00 91.50 1116 TRP A CA 1
ATOM 8779 C C . TRP A 1 1116 ? 4.347 -56.275 6.724 1.00 91.50 1116 TRP A C 1
ATOM 8781 O O . TRP A 1 1116 ? 4.986 -56.395 7.769 1.00 91.50 1116 TRP A O 1
ATOM 8791 N N . GLN A 1 1117 ? 3.681 -57.280 6.168 1.00 90.06 1117 GLN A N 1
ATOM 8792 C CA . GLN A 1 1117 ? 3.788 -58.678 6.555 1.00 90.06 1117 GLN A CA 1
ATOM 8793 C C . GLN A 1 1117 ? 3.704 -59.522 5.281 1.00 90.06 1117 GLN A C 1
ATOM 8795 O O . GLN A 1 1117 ? 2.779 -59.351 4.489 1.00 90.06 1117 GLN A O 1
ATOM 8800 N N . ASP A 1 1118 ? 4.686 -60.397 5.062 1.00 88.19 1118 ASP A N 1
ATOM 8801 C CA . ASP A 1 1118 ? 4.748 -61.319 3.916 1.00 88.19 1118 ASP A CA 1
ATOM 8802 C C . ASP A 1 1118 ? 4.549 -60.628 2.546 1.00 88.19 1118 ASP A C 1
ATOM 8804 O O . ASP A 1 1118 ? 3.835 -61.113 1.666 1.00 88.19 1118 ASP A O 1
ATOM 8808 N N . GLY A 1 1119 ? 5.160 -59.446 2.376 1.00 83.06 1119 GLY A N 1
ATOM 8809 C CA . GLY A 1 1119 ? 5.069 -58.633 1.156 1.00 83.06 1119 GLY A CA 1
ATOM 8810 C C . GLY A 1 1119 ? 3.736 -57.899 0.959 1.00 83.06 1119 GLY A C 1
ATOM 8811 O O . GLY A 1 1119 ? 3.500 -57.353 -0.117 1.00 83.06 1119 GLY A O 1
ATOM 8812 N N . ARG A 1 1120 ? 2.864 -57.866 1.976 1.00 90.38 1120 ARG A N 1
ATOM 8813 C CA . ARG A 1 1120 ? 1.575 -57.158 1.960 1.00 90.38 1120 ARG A CA 1
ATOM 8814 C C . ARG A 1 1120 ? 1.485 -56.092 3.040 1.00 90.38 1120 ARG A C 1
ATOM 8816 O O . ARG A 1 1120 ? 1.932 -56.299 4.164 1.00 90.38 1120 ARG A O 1
ATOM 8823 N N . VAL A 1 1121 ? 0.833 -54.975 2.729 1.00 94.12 1121 VAL A N 1
ATOM 8824 C CA . VAL A 1 1121 ? 0.556 -53.911 3.710 1.00 94.12 1121 VAL A CA 1
ATOM 8825 C C . VAL A 1 1121 ? -0.448 -54.408 4.755 1.00 94.12 1121 VAL A C 1
ATOM 8827 O O . VAL A 1 1121 ? -1.476 -54.999 4.407 1.00 94.12 1121 VAL A O 1
ATOM 8830 N N . ILE A 1 1122 ? -0.196 -54.145 6.037 1.00 92.50 1122 ILE A N 1
ATOM 8831 C CA . ILE A 1 1122 ? -1.121 -54.505 7.119 1.00 92.50 1122 ILE A CA 1
ATOM 8832 C C . ILE A 1 1122 ? -2.342 -53.575 7.074 1.00 92.50 1122 ILE A C 1
ATOM 8834 O O . ILE A 1 1122 ? -2.238 -52.370 7.320 1.00 92.50 1122 ILE A O 1
ATOM 8838 N N . ARG A 1 1123 ? -3.512 -54.151 6.773 1.00 92.00 1123 ARG A N 1
ATOM 8839 C CA . ARG A 1 1123 ? -4.799 -53.441 6.731 1.00 92.00 1123 ARG A CA 1
ATOM 8840 C C . ARG A 1 1123 ? -5.281 -53.064 8.129 1.00 92.00 1123 ARG A C 1
ATOM 8842 O O . ARG A 1 1123 ? -5.000 -53.739 9.116 1.00 92.00 1123 ARG A O 1
ATOM 8849 N N . SER A 1 1124 ? -6.107 -52.025 8.175 1.00 91.31 1124 SER A N 1
ATOM 8850 C CA . SER A 1 1124 ? -6.909 -51.640 9.343 1.00 91.31 1124 SER A CA 1
ATOM 8851 C C . SER A 1 1124 ? -8.313 -52.264 9.332 1.00 91.31 1124 SER A C 1
ATOM 8853 O O . SER A 1 1124 ? -9.289 -51.673 9.791 1.00 91.31 1124 SER A O 1
ATOM 8855 N N . ASP A 1 1125 ? -8.429 -53.483 8.802 1.00 89.50 1125 ASP A N 1
ATOM 8856 C CA . ASP A 1 1125 ? -9.677 -54.245 8.651 1.00 89.50 1125 ASP A CA 1
ATOM 8857 C C . ASP A 1 1125 ? -10.196 -54.861 9.966 1.00 89.50 1125 ASP A C 1
ATOM 8859 O O . ASP A 1 1125 ? -11.283 -55.436 9.988 1.00 89.50 1125 ASP A O 1
ATOM 8863 N N . LYS A 1 1126 ? -9.437 -54.715 11.061 1.00 91.69 1126 LYS A N 1
ATOM 8864 C CA . LYS A 1 1126 ? -9.741 -55.243 12.406 1.00 91.69 1126 LYS A CA 1
ATOM 8865 C C . LYS A 1 1126 ? -9.721 -54.181 13.517 1.00 91.69 1126 LYS A C 1
ATOM 8867 O O . LYS A 1 1126 ? -9.949 -54.518 14.676 1.00 91.69 1126 LYS A O 1
ATOM 8872 N N . ASP A 1 1127 ? -9.425 -52.921 13.189 1.00 93.88 1127 ASP A N 1
ATOM 8873 C CA . ASP A 1 1127 ? -9.297 -51.816 14.152 1.00 93.88 1127 ASP A CA 1
ATOM 8874 C C . ASP A 1 1127 ? -10.026 -50.538 13.678 1.00 93.88 1127 ASP A C 1
ATOM 8876 O O . ASP A 1 1127 ? -11.186 -50.605 13.280 1.00 93.88 1127 ASP A O 1
ATOM 8880 N N . TYR A 1 1128 ? -9.396 -49.360 13.718 1.00 94.88 1128 TYR A N 1
ATOM 8881 C CA . TYR A 1 1128 ? -10.010 -48.075 13.365 1.00 94.88 1128 TYR A CA 1
ATOM 8882 C C . TYR A 1 1128 ? -10.620 -48.031 11.952 1.00 94.88 1128 TYR A C 1
ATOM 8884 O O . TYR A 1 1128 ? -11.602 -47.321 11.742 1.00 94.88 1128 TYR A O 1
ATOM 8892 N N . GLY A 1 1129 ? -10.105 -48.803 10.986 1.00 93.81 1129 GLY A N 1
ATOM 8893 C CA . GLY A 1 1129 ? -10.725 -48.920 9.658 1.00 93.81 1129 GLY A CA 1
ATOM 8894 C C . GLY A 1 1129 ? -12.034 -49.721 9.675 1.00 93.81 1129 GLY A C 1
ATOM 8895 O O . GLY A 1 1129 ? -13.004 -49.327 9.022 1.00 93.81 1129 GLY A O 1
ATOM 8896 N N . LEU A 1 1130 ? -12.101 -50.791 10.475 1.00 96.38 1130 LEU A N 1
ATOM 8897 C CA . LEU A 1 1130 ? -13.330 -51.539 10.750 1.00 96.38 1130 LEU A CA 1
ATOM 8898 C C . LEU A 1 1130 ? -14.347 -50.665 11.487 1.00 96.38 1130 LEU A C 1
ATOM 8900 O O . LEU A 1 1130 ? -15.470 -50.514 11.015 1.00 96.38 1130 LEU A O 1
ATOM 8904 N N . TRP A 1 1131 ? -13.953 -50.031 12.591 1.00 97.75 1131 TRP A N 1
ATOM 8905 C CA . TRP A 1 1131 ? -14.866 -49.220 13.403 1.00 97.75 1131 TRP A CA 1
ATOM 8906 C C . TRP A 1 1131 ? -15.389 -47.994 12.643 1.00 97.75 1131 TRP A C 1
ATOM 8908 O O . TRP A 1 1131 ? -16.551 -47.634 12.804 1.00 97.75 1131 TRP A O 1
ATOM 8918 N N . ALA A 1 1132 ? -14.593 -47.402 11.741 1.00 97.56 1132 ALA A N 1
ATOM 8919 C CA . ALA A 1 1132 ? -15.069 -46.369 10.818 1.00 97.56 1132 ALA A CA 1
ATOM 8920 C C . ALA A 1 1132 ? -16.159 -46.898 9.864 1.00 97.56 1132 ALA A C 1
ATOM 8922 O O . ALA A 1 1132 ? -17.188 -46.244 9.675 1.00 97.56 1132 ALA A O 1
ATOM 8923 N N . ARG A 1 1133 ? -15.973 -48.103 9.300 1.00 96.81 1133 ARG A N 1
ATOM 8924 C CA . ARG A 1 1133 ? -16.971 -48.775 8.446 1.00 96.81 1133 ARG A CA 1
ATOM 8925 C C . ARG A 1 1133 ? -18.254 -49.084 9.213 1.00 96.81 1133 ARG A C 1
ATOM 8927 O O . ARG A 1 1133 ? -19.351 -48.877 8.696 1.00 96.81 1133 ARG A O 1
ATOM 8934 N N . GLU A 1 1134 ? -18.128 -49.581 10.438 1.00 96.56 1134 GLU A N 1
ATOM 8935 C CA . GLU A 1 1134 ? -19.267 -49.934 11.282 1.00 96.56 1134 GLU A CA 1
ATOM 8936 C C . GLU A 1 1134 ? -20.042 -48.698 11.754 1.00 96.56 1134 GLU A C 1
ATOM 8938 O O . GLU A 1 1134 ? -21.269 -48.708 11.670 1.00 96.56 1134 GLU A O 1
ATOM 8943 N N . ALA A 1 1135 ? -19.365 -47.619 12.166 1.00 96.19 1135 ALA A N 1
ATOM 8944 C CA . ALA A 1 1135 ? -20.001 -46.347 12.517 1.00 96.19 1135 ALA A CA 1
ATOM 8945 C C . ALA A 1 1135 ? -20.770 -45.753 11.324 1.00 96.19 1135 ALA A C 1
ATOM 8947 O O . ALA A 1 1135 ? -21.928 -45.352 11.462 1.00 96.19 1135 ALA A O 1
ATOM 8948 N N . ALA A 1 1136 ? -20.164 -45.771 10.129 1.00 96.94 1136 ALA A N 1
ATOM 8949 C CA . ALA A 1 1136 ? -20.824 -45.347 8.898 1.00 96.94 1136 ALA A CA 1
ATOM 8950 C C . ALA A 1 1136 ? -22.075 -46.190 8.605 1.00 96.94 1136 ALA A C 1
ATOM 8952 O O . ALA A 1 1136 ? -23.148 -45.640 8.360 1.00 96.94 1136 ALA A O 1
ATOM 8953 N N . LYS A 1 1137 ? -21.962 -47.522 8.701 1.00 95.12 1137 LYS A N 1
ATOM 8954 C CA . LYS A 1 1137 ? -23.069 -48.463 8.479 1.00 95.12 1137 LYS A CA 1
ATOM 8955 C C . LYS A 1 1137 ? -24.207 -48.272 9.487 1.00 95.12 1137 LYS A C 1
ATOM 8957 O O . LYS A 1 1137 ? -25.361 -48.215 9.077 1.00 95.12 1137 LYS A O 1
ATOM 8962 N N . GLN A 1 1138 ? -23.897 -48.153 10.779 1.00 92.56 1138 GLN A N 1
ATOM 8963 C CA . GLN A 1 1138 ? -24.882 -47.955 11.851 1.00 92.56 1138 GLN A CA 1
ATOM 8964 C C . GLN A 1 1138 ? -25.664 -46.650 11.687 1.00 92.56 1138 GLN A C 1
ATOM 8966 O O . GLN A 1 1138 ? -26.880 -46.637 11.849 1.00 92.56 1138 GLN A O 1
ATOM 8971 N N . SER A 1 1139 ? -24.984 -45.558 11.333 1.00 92.56 1139 SER A N 1
ATOM 8972 C CA . SER A 1 1139 ? -25.627 -44.256 11.133 1.00 92.56 1139 SER A CA 1
ATOM 8973 C C . SER A 1 1139 ? -26.126 -44.023 9.699 1.00 92.56 1139 SER A C 1
ATOM 8975 O O . SER A 1 1139 ? -26.609 -42.929 9.393 1.00 92.56 1139 SER A O 1
ATOM 8977 N N . GLY A 1 1140 ? -26.020 -45.012 8.804 1.00 89.50 1140 GLY A N 1
ATOM 8978 C CA . GLY A 1 1140 ? -26.432 -44.915 7.399 1.00 89.50 1140 GLY A CA 1
ATOM 8979 C C . GLY A 1 1140 ? -25.719 -43.801 6.621 1.00 89.50 1140 GLY A C 1
ATOM 8980 O O . GLY A 1 1140 ? -26.369 -43.070 5.872 1.00 89.50 1140 GLY A O 1
ATOM 8981 N N . ALA A 1 1141 ? -24.430 -43.586 6.879 1.00 95.94 1141 ALA A N 1
ATOM 8982 C CA . ALA A 1 1141 ? -23.562 -42.694 6.113 1.00 95.94 1141 ALA A CA 1
ATOM 8983 C C . ALA A 1 1141 ? -22.883 -43.448 4.959 1.00 95.94 1141 ALA A C 1
ATOM 8985 O O . ALA A 1 1141 ? -22.820 -44.679 4.955 1.00 95.94 1141 ALA A O 1
ATOM 8986 N N . LEU A 1 1142 ? -22.346 -42.708 3.988 1.00 96.56 1142 LEU A N 1
ATOM 8987 C CA . LEU A 1 1142 ? -21.503 -43.294 2.946 1.00 96.56 1142 LEU A CA 1
ATOM 8988 C C . LEU A 1 1142 ? -20.143 -43.690 3.542 1.00 96.56 1142 LEU A C 1
ATOM 8990 O O . LEU A 1 1142 ? -19.675 -43.060 4.491 1.00 96.56 1142 LEU A O 1
ATOM 8994 N N . PHE A 1 1143 ? -19.498 -44.714 2.981 1.00 97.56 1143 PHE A N 1
ATOM 8995 C CA . PHE A 1 1143 ? -18.182 -45.180 3.424 1.00 97.56 1143 PHE A CA 1
ATOM 8996 C C . PHE A 1 1143 ? -17.234 -45.399 2.241 1.00 97.56 1143 PHE A C 1
ATOM 8998 O O . PHE A 1 1143 ? -17.625 -46.011 1.247 1.00 97.56 1143 PHE A O 1
ATOM 9005 N N . ILE A 1 1144 ? -15.987 -44.943 2.374 1.00 97.50 1144 ILE A N 1
ATOM 9006 C CA . ILE A 1 1144 ? -14.897 -45.183 1.421 1.00 97.50 1144 ILE A CA 1
ATOM 9007 C C . ILE A 1 1144 ? -13.757 -45.908 2.143 1.00 97.50 1144 ILE A C 1
ATOM 9009 O O . ILE A 1 1144 ? -13.198 -45.413 3.124 1.00 97.50 1144 ILE A O 1
ATOM 9013 N N . ASP A 1 1145 ? -13.378 -47.070 1.615 1.00 96.62 1145 ASP A N 1
ATOM 9014 C CA . ASP A 1 1145 ? -12.278 -47.893 2.123 1.00 96.62 1145 ASP A CA 1
ATOM 9015 C C . ASP A 1 1145 ? -10.917 -47.386 1.621 1.00 96.62 1145 ASP A C 1
ATOM 9017 O O . ASP A 1 1145 ? -10.215 -48.028 0.837 1.00 96.62 1145 ASP A O 1
ATOM 9021 N N . LEU A 1 1146 ? -10.562 -46.168 2.035 1.00 95.81 1146 LEU A N 1
ATOM 9022 C CA . LEU A 1 1146 ? -9.303 -45.525 1.663 1.00 95.81 1146 LEU A CA 1
ATOM 9023 C C . LEU A 1 1146 ? -8.076 -46.336 2.132 1.00 95.81 1146 LEU A C 1
ATOM 9025 O O . LEU A 1 1146 ? -7.020 -46.260 1.506 1.00 95.81 1146 LEU A O 1
ATOM 9029 N N . ASN A 1 1147 ? -8.218 -47.147 3.188 1.00 96.38 1147 ASN A N 1
ATOM 9030 C CA . ASN A 1 1147 ? -7.163 -48.021 3.688 1.00 96.38 1147 ASN A CA 1
ATOM 9031 C C . ASN A 1 1147 ? -6.795 -49.075 2.641 1.00 96.38 1147 ASN A C 1
ATOM 9033 O O . ASN A 1 1147 ? -5.627 -49.195 2.276 1.00 96.38 1147 ASN A O 1
ATOM 9037 N N . GLU A 1 1148 ? -7.791 -49.793 2.120 1.00 95.94 1148 GLU A N 1
ATOM 9038 C CA . GLU A 1 1148 ? -7.593 -50.831 1.108 1.00 95.94 1148 GLU A CA 1
ATOM 9039 C C . GLU A 1 1148 ? -7.165 -50.250 -0.249 1.00 95.94 1148 GLU A C 1
ATOM 9041 O O . GLU A 1 1148 ? -6.269 -50.798 -0.894 1.00 95.94 1148 GLU A O 1
ATOM 9046 N N . ILE A 1 1149 ? -7.740 -49.111 -0.662 1.00 95.56 1149 ILE A N 1
ATOM 9047 C CA . ILE A 1 1149 ? -7.376 -48.428 -1.919 1.00 95.56 1149 ILE A CA 1
ATOM 9048 C C . ILE A 1 1149 ? -5.886 -48.051 -1.924 1.00 95.56 1149 ILE A C 1
ATOM 9050 O O . ILE A 1 1149 ? -5.173 -48.359 -2.880 1.00 95.56 1149 ILE A O 1
ATOM 9054 N N . VAL A 1 1150 ? -5.396 -47.419 -0.852 1.00 94.62 1150 VAL A N 1
ATOM 9055 C CA . VAL A 1 1150 ? -3.983 -47.017 -0.756 1.00 94.62 1150 VAL A CA 1
ATOM 9056 C C . VAL A 1 1150 ? -3.074 -48.229 -0.527 1.00 94.62 1150 VAL A C 1
ATOM 9058 O O . VAL A 1 1150 ? -2.005 -48.294 -1.131 1.00 94.62 1150 VAL A O 1
ATOM 9061 N N . SER A 1 1151 ? -3.503 -49.224 0.261 1.00 94.94 1151 SER A N 1
ATOM 9062 C CA . SER A 1 1151 ? -2.712 -50.442 0.511 1.00 94.94 1151 SER A CA 1
ATOM 9063 C C . SER A 1 1151 ? -2.392 -51.197 -0.779 1.00 94.94 1151 SER A C 1
ATOM 9065 O O . SER A 1 1151 ? -1.242 -51.570 -0.991 1.00 94.94 1151 SER A O 1
ATOM 9067 N N . ARG A 1 1152 ? -3.371 -51.351 -1.683 1.00 94.88 1152 ARG A N 1
ATOM 9068 C CA . ARG A 1 1152 ? -3.144 -51.961 -3.006 1.00 94.88 1152 ARG A CA 1
ATOM 9069 C C . ARG A 1 1152 ? -2.118 -51.189 -3.826 1.00 94.88 1152 ARG A C 1
ATOM 9071 O O . ARG A 1 1152 ? -1.234 -51.790 -4.427 1.00 94.88 1152 ARG A O 1
ATOM 9078 N N . ARG A 1 1153 ? -2.195 -49.854 -3.817 1.00 94.62 1153 ARG A N 1
ATOM 9079 C CA . ARG A 1 1153 ? -1.246 -49.022 -4.564 1.00 94.62 1153 ARG A CA 1
ATOM 9080 C C . ARG A 1 1153 ? 0.169 -49.081 -3.985 1.00 94.62 1153 ARG A C 1
ATOM 9082 O O . ARG A 1 1153 ? 1.133 -48.992 -4.737 1.00 94.62 1153 ARG A O 1
ATOM 9089 N N . TYR A 1 1154 ? 0.305 -49.248 -2.672 1.00 94.81 1154 TYR A N 1
ATOM 9090 C CA . TYR A 1 1154 ? 1.595 -49.509 -2.039 1.00 94.81 1154 TYR A CA 1
ATOM 9091 C C . TYR A 1 1154 ? 2.142 -50.881 -2.452 1.00 94.81 1154 TYR A C 1
ATOM 9093 O O . TYR A 1 1154 ? 3.291 -50.957 -2.875 1.00 94.81 1154 TYR A O 1
ATOM 9101 N N . GLU A 1 1155 ? 1.326 -51.939 -2.428 1.00 94.44 1155 GLU A N 1
ATOM 9102 C CA . GLU A 1 1155 ? 1.721 -53.287 -2.878 1.00 94.44 1155 GLU A CA 1
ATOM 9103 C C . GLU A 1 1155 ? 2.188 -53.316 -4.343 1.00 94.44 1155 GLU A C 1
ATOM 9105 O O . GLU A 1 1155 ? 3.176 -53.976 -4.652 1.00 94.44 1155 GLU A O 1
ATOM 9110 N N . GLU A 1 1156 ? 1.548 -52.548 -5.231 1.00 93.06 1156 GLU A N 1
ATOM 9111 C CA . GLU A 1 1156 ? 1.986 -52.364 -6.626 1.00 93.06 1156 GLU A CA 1
ATOM 9112 C C . GLU A 1 1156 ? 3.345 -51.653 -6.762 1.00 93.06 1156 GLU A C 1
ATOM 9114 O O . GLU A 1 1156 ? 4.069 -51.884 -7.730 1.00 93.06 1156 GLU A O 1
ATOM 9119 N N . LEU A 1 1157 ? 3.688 -50.757 -5.829 1.00 91.44 1157 LEU A N 1
ATOM 9120 C CA . LEU A 1 1157 ? 4.970 -50.040 -5.811 1.00 91.44 1157 LEU A CA 1
ATOM 9121 C C . LEU A 1 1157 ? 6.090 -50.860 -5.150 1.00 91.44 1157 LEU A C 1
ATOM 9123 O O . LEU A 1 1157 ? 7.257 -50.683 -5.504 1.00 91.44 1157 LEU A O 1
ATOM 9127 N N . GLY A 1 1158 ? 5.731 -51.744 -4.217 1.00 90.50 1158 GLY A N 1
ATOM 9128 C CA . GLY A 1 1158 ? 6.636 -52.559 -3.412 1.00 90.50 1158 GLY A CA 1
ATOM 9129 C C . GLY A 1 1158 ? 7.205 -51.820 -2.194 1.00 90.50 1158 GLY A C 1
ATOM 9130 O O . GLY A 1 1158 ? 7.538 -50.635 -2.258 1.00 90.50 1158 GLY A O 1
ATOM 9131 N N . GLU A 1 1159 ? 7.367 -52.552 -1.089 1.00 90.56 1159 GLU A N 1
ATOM 9132 C CA . GLU A 1 1159 ? 7.830 -52.070 0.225 1.00 90.56 1159 GLU A CA 1
ATOM 9133 C C . GLU A 1 1159 ? 9.056 -51.147 0.146 1.00 90.56 1159 GLU A C 1
ATOM 9135 O O . GLU A 1 1159 ? 9.011 -50.002 0.596 1.00 90.56 1159 GLU A O 1
ATOM 9140 N N . ALA A 1 1160 ? 10.123 -51.589 -0.528 1.00 84.94 1160 ALA A N 1
ATOM 9141 C CA . ALA A 1 1160 ? 11.361 -50.818 -0.654 1.00 84.94 1160 ALA A CA 1
ATOM 9142 C C . ALA A 1 1160 ? 11.188 -49.469 -1.378 1.00 84.94 1160 ALA A C 1
ATOM 9144 O O . ALA A 1 1160 ? 11.948 -48.533 -1.124 1.00 84.94 1160 ALA A O 1
ATOM 9145 N N . LYS A 1 1161 ? 10.211 -49.353 -2.288 1.00 86.81 1161 LYS A N 1
ATOM 9146 C CA . LYS A 1 1161 ? 9.911 -48.090 -2.971 1.00 86.81 1161 LYS A CA 1
ATOM 9147 C C . LYS A 1 1161 ? 9.015 -47.203 -2.116 1.00 86.81 1161 LYS A C 1
ATOM 9149 O O . LYS A 1 1161 ? 9.253 -46.006 -2.043 1.00 86.81 1161 LYS A O 1
ATOM 9154 N N . VAL A 1 1162 ? 8.025 -47.779 -1.437 1.00 87.25 1162 VAL A N 1
ATOM 9155 C CA . VAL A 1 1162 ? 7.135 -47.044 -0.527 1.00 87.25 1162 VAL A CA 1
ATOM 9156 C C . VAL A 1 1162 ? 7.933 -46.395 0.608 1.00 87.25 1162 VAL A C 1
ATOM 9158 O O . VAL A 1 1162 ? 7.830 -45.183 0.791 1.00 87.25 1162 VAL A O 1
ATOM 9161 N N . GLY A 1 1163 ? 8.807 -47.146 1.286 1.00 83.31 1163 GLY A N 1
ATOM 9162 C CA . GLY A 1 1163 ? 9.624 -46.615 2.382 1.00 83.31 1163 GLY A CA 1
ATOM 9163 C C . GLY A 1 1163 ? 10.576 -45.485 1.957 1.00 83.31 1163 GLY A C 1
ATOM 9164 O O . GLY A 1 1163 ? 10.697 -44.481 2.660 1.00 83.31 1163 GLY A O 1
ATOM 9165 N N . ARG A 1 1164 ? 11.220 -45.602 0.783 1.00 81.50 1164 ARG A N 1
ATOM 9166 C CA . ARG A 1 1164 ? 12.130 -44.564 0.255 1.00 81.50 1164 ARG A CA 1
ATOM 9167 C C . ARG A 1 1164 ? 11.428 -43.351 -0.342 1.00 81.50 1164 ARG A C 1
ATOM 9169 O O . ARG A 1 1164 ? 11.930 -42.246 -0.198 1.00 81.50 1164 ARG A O 1
ATOM 9176 N N . ASP A 1 1165 ? 10.345 -43.553 -1.082 1.00 79.94 1165 ASP A N 1
ATOM 9177 C CA . ASP A 1 1165 ? 9.790 -42.499 -1.931 1.00 79.94 1165 ASP A CA 1
ATOM 9178 C C . ASP A 1 1165 ? 8.629 -41.764 -1.228 1.00 79.94 1165 ASP A C 1
ATOM 9180 O O . ASP A 1 1165 ? 8.302 -40.643 -1.612 1.00 79.94 1165 ASP A O 1
ATOM 9184 N N . LEU A 1 1166 ? 7.995 -42.376 -0.210 1.00 80.31 1166 LEU A N 1
ATOM 9185 C CA . LEU A 1 1166 ? 6.775 -41.859 0.437 1.00 80.31 1166 LEU A CA 1
ATOM 9186 C C . LEU A 1 1166 ? 6.887 -41.632 1.960 1.00 80.31 1166 LEU A C 1
ATOM 9188 O O . LEU A 1 1166 ? 6.025 -40.952 2.516 1.00 80.31 1166 LEU A O 1
ATOM 9192 N N . PHE A 1 1167 ? 7.914 -42.163 2.639 1.00 76.81 1167 PHE A N 1
ATOM 9193 C CA . PHE A 1 1167 ? 8.044 -42.105 4.110 1.00 76.81 1167 PHE A CA 1
ATOM 9194 C C . PHE A 1 1167 ? 9.383 -41.533 4.633 1.00 76.81 1167 PHE A C 1
ATOM 9196 O O . PHE A 1 1167 ? 9.650 -41.575 5.837 1.00 76.81 1167 PHE A O 1
ATOM 9203 N N . THR A 1 1168 ? 10.222 -40.932 3.782 1.00 60.59 1168 THR A N 1
ATOM 9204 C CA . THR A 1 1168 ? 11.515 -40.349 4.195 1.00 60.59 1168 THR A CA 1
ATOM 9205 C C . THR A 1 1168 ? 11.373 -39.043 4.981 1.00 60.59 1168 THR A C 1
ATOM 9207 O O . THR A 1 1168 ? 11.284 -37.962 4.400 1.00 60.59 1168 THR A O 1
ATOM 9210 N N . GLY A 1 1169 ? 11.429 -39.126 6.313 1.00 44.03 1169 GLY A N 1
ATOM 9211 C CA . GLY A 1 1169 ? 11.413 -37.948 7.185 1.00 44.03 1169 GLY A CA 1
ATOM 9212 C C . GLY A 1 1169 ? 11.881 -38.214 8.618 1.00 44.03 1169 GLY A C 1
ATOM 9213 O O . GLY A 1 1169 ? 11.065 -38.218 9.537 1.00 44.03 1169 GLY A O 1
ATOM 9214 N N . GLY A 1 1170 ? 13.191 -38.398 8.832 1.00 33.59 1170 GLY A N 1
ATOM 9215 C CA . GLY A 1 1170 ? 13.760 -38.477 10.185 1.00 33.59 1170 GLY A CA 1
ATOM 9216 C C . GLY A 1 1170 ? 15.238 -38.879 10.273 1.00 33.59 1170 GLY A C 1
ATOM 9217 O O . GLY A 1 1170 ? 15.553 -40.062 10.266 1.00 33.59 1170 GLY A O 1
ATOM 9218 N N . SER A 1 1171 ? 16.114 -37.890 10.497 1.00 28.64 1171 SER A N 1
ATOM 9219 C CA . SER A 1 1171 ? 17.565 -37.994 10.772 1.00 28.64 1171 SER A CA 1
ATOM 9220 C C . SER A 1 1171 ? 18.497 -38.402 9.616 1.00 28.64 1171 SER A C 1
ATOM 9222 O O . SER A 1 1171 ? 18.263 -39.358 8.885 1.00 28.64 1171 SER A O 1
ATOM 9224 N N . ILE A 1 1172 ? 19.618 -37.680 9.507 1.00 37.06 1172 ILE A N 1
ATOM 9225 C CA . ILE A 1 1172 ? 20.841 -38.155 8.854 1.00 37.06 1172 ILE A CA 1
ATOM 9226 C C . ILE A 1 1172 ? 21.776 -38.604 9.977 1.00 37.06 1172 ILE A C 1
ATOM 9228 O O . ILE A 1 1172 ? 22.169 -37.763 10.782 1.00 37.06 1172 ILE A O 1
ATOM 9232 N N . LEU A 1 1173 ? 22.156 -39.885 10.001 1.00 29.38 1173 LEU A N 1
ATOM 9233 C CA . LEU A 1 1173 ? 23.554 -40.334 10.108 1.00 29.38 1173 LEU A CA 1
ATOM 9234 C C . LEU A 1 1173 ? 23.647 -41.872 10.041 1.00 29.38 1173 LEU A C 1
ATOM 9236 O O . LEU A 1 1173 ? 23.139 -42.557 10.914 1.00 29.38 1173 LEU A O 1
ATOM 9240 N N . ARG A 1 1174 ? 24.357 -42.343 9.004 1.00 39.91 1174 ARG A N 1
ATOM 9241 C CA . ARG A 1 1174 ? 25.087 -43.622 8.829 1.00 39.91 1174 ARG A CA 1
ATOM 9242 C C . ARG A 1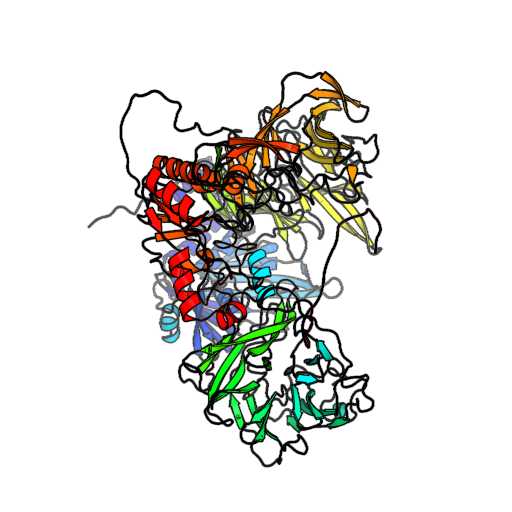 1174 ? 24.480 -44.939 9.343 1.00 39.91 1174 ARG A C 1
ATOM 9244 O O . ARG A 1 1174 ? 24.285 -45.142 10.532 1.00 39.91 1174 ARG A O 1
ATOM 9251 N N . ALA A 1 1175 ? 24.430 -45.906 8.427 1.00 30.17 1175 ALA A N 1
ATOM 9252 C CA . ALA A 1 1175 ? 24.562 -47.323 8.745 1.00 30.17 1175 ALA A CA 1
ATOM 9253 C C . ALA A 1 1175 ? 25.385 -48.024 7.653 1.00 30.17 1175 ALA A C 1
ATOM 9255 O O . ALA A 1 1175 ? 24.852 -48.665 6.748 1.00 30.17 1175 ALA A O 1
ATOM 9256 N N . ASP A 1 1176 ? 26.707 -47.909 7.739 1.00 39.59 1176 ASP A N 1
ATOM 9257 C CA . ASP A 1 1176 ? 27.516 -49.104 7.587 1.00 39.59 1176 ASP A CA 1
ATOM 9258 C C . ASP A 1 1176 ? 27.363 -49.961 8.861 1.00 39.59 1176 ASP A C 1
ATOM 9260 O O . ASP A 1 1176 ? 27.549 -49.478 9.972 1.00 39.59 1176 ASP A O 1
ATOM 9264 N N . GLN A 1 1177 ? 27.046 -51.246 8.662 1.00 31.16 1177 GLN A N 1
ATOM 9265 C CA . GLN A 1 1177 ? 26.989 -52.331 9.661 1.00 31.16 1177 GLN A CA 1
ATOM 9266 C C . GLN A 1 1177 ? 25.717 -52.476 10.538 1.00 31.16 1177 GLN A C 1
ATOM 9268 O O . GLN A 1 1177 ? 24.939 -51.556 10.771 1.00 31.16 1177 GLN A O 1
ATOM 9273 N N . THR A 1 1178 ? 25.481 -53.738 10.918 1.00 29.33 1178 THR A N 1
ATOM 9274 C CA . THR A 1 1178 ? 24.237 -54.368 11.418 1.00 29.33 1178 THR A CA 1
ATOM 9275 C C . THR A 1 1178 ? 24.177 -54.511 12.962 1.00 29.33 1178 THR A C 1
ATOM 9277 O O . THR A 1 1178 ? 25.172 -54.219 13.622 1.00 29.33 1178 THR A O 1
ATOM 9280 N N . PRO A 1 1179 ? 23.033 -54.912 13.573 1.00 48.31 1179 PRO A N 1
ATOM 9281 C CA . PRO A 1 1179 ? 22.693 -54.564 14.966 1.00 48.31 1179 PRO A CA 1
ATOM 9282 C C . PRO A 1 1179 ? 22.902 -55.669 16.027 1.00 48.31 1179 PRO A C 1
ATOM 9284 O O . PRO A 1 1179 ? 22.840 -56.844 15.691 1.00 48.31 1179 PRO A O 1
ATOM 9287 N N . GLU A 1 1180 ? 23.028 -55.264 17.306 1.00 26.08 1180 GLU A N 1
ATOM 9288 C CA . GLU A 1 1180 ? 22.595 -55.919 18.579 1.00 26.08 1180 GLU A CA 1
ATOM 9289 C C . GLU A 1 1180 ? 23.104 -55.058 19.782 1.00 26.08 1180 GLU A C 1
ATOM 9291 O O . GLU A 1 1180 ? 24.090 -54.348 19.606 1.00 26.08 1180 GLU A O 1
ATOM 9296 N N . VAL A 1 1181 ? 22.544 -54.958 21.007 1.00 27.06 1181 VAL A N 1
ATOM 9297 C CA . VAL A 1 1181 ? 21.323 -55.458 21.704 1.00 27.06 1181 VAL A CA 1
ATOM 9298 C C . VAL A 1 1181 ? 20.739 -54.297 22.573 1.00 27.06 1181 VAL A C 1
ATOM 9300 O O . VAL A 1 1181 ? 21.376 -53.255 22.715 1.00 27.06 1181 VAL A O 1
ATOM 9303 N N . GLY A 1 1182 ? 19.555 -54.449 23.196 1.00 22.00 1182 GLY A N 1
ATOM 9304 C CA . GLY A 1 1182 ? 19.097 -53.610 24.339 1.00 22.00 1182 GLY A CA 1
ATOM 9305 C C . GLY A 1 1182 ? 19.596 -54.128 25.710 1.00 22.00 1182 GLY A C 1
ATOM 9306 O O . GLY A 1 1182 ? 20.573 -54.876 25.721 1.00 22.00 1182 GLY A O 1
ATOM 9307 N N . PRO A 1 1183 ? 18.910 -53.880 26.859 1.00 46.22 1183 PRO A N 1
ATOM 9308 C CA . PRO A 1 1183 ? 17.749 -53.002 27.125 1.00 46.22 1183 PRO A CA 1
ATOM 9309 C C . PRO A 1 1183 ? 17.882 -52.129 28.427 1.00 46.22 1183 PRO A C 1
ATOM 9311 O O . PRO A 1 1183 ? 18.950 -52.061 29.019 1.00 46.22 1183 PRO A O 1
ATOM 9314 N N . PHE A 1 1184 ? 16.755 -51.546 28.896 1.00 24.77 1184 PHE A N 1
ATOM 9315 C CA . PHE A 1 1184 ? 16.427 -50.985 30.244 1.00 24.77 1184 PHE A CA 1
ATOM 9316 C C . PHE A 1 1184 ? 16.345 -49.449 30.490 1.00 24.77 1184 PHE A C 1
ATOM 9318 O O . PHE A 1 1184 ? 17.332 -48.731 30.524 1.00 24.77 1184 PHE A O 1
ATOM 9325 N N . TYR A 1 1185 ? 15.105 -49.031 30.806 1.00 20.94 1185 TYR A N 1
ATOM 9326 C CA . TYR A 1 1185 ? 14.625 -48.087 31.843 1.00 20.94 1185 TYR A CA 1
ATOM 9327 C C . TYR A 1 1185 ? 15.128 -46.622 31.979 1.00 20.94 1185 TYR A C 1
ATOM 9329 O O . TYR A 1 1185 ? 16.261 -46.316 32.325 1.00 20.94 1185 TYR A O 1
ATOM 9337 N N . THR A 1 1186 ? 14.137 -45.724 31.889 1.00 22.39 1186 THR A N 1
ATOM 9338 C CA . THR A 1 1186 ? 13.984 -44.386 32.513 1.00 22.39 1186 THR A CA 1
ATOM 9339 C C . THR A 1 1186 ? 14.138 -44.358 34.047 1.00 22.39 1186 THR A C 1
ATOM 9341 O O . THR A 1 1186 ? 13.957 -45.411 34.660 1.00 22.39 1186 THR A O 1
ATOM 9344 N N . PRO A 1 1187 ? 14.147 -43.171 34.709 1.00 44.47 1187 PRO A N 1
ATOM 9345 C CA . PRO A 1 1187 ? 14.589 -41.812 34.310 1.00 44.47 1187 PRO A CA 1
ATOM 9346 C C . PRO A 1 1187 ? 15.492 -41.166 35.405 1.00 44.47 1187 PRO A C 1
ATOM 9348 O O . PRO A 1 1187 ? 15.753 -41.822 36.404 1.00 44.47 1187 PRO A O 1
ATOM 9351 N N . ILE A 1 1188 ? 15.892 -39.878 35.297 1.00 23.31 1188 ILE A N 1
ATOM 9352 C CA . ILE A 1 1188 ? 15.964 -38.926 36.446 1.00 23.31 1188 ILE A CA 1
ATOM 9353 C C . ILE A 1 1188 ? 16.262 -37.458 36.029 1.00 23.31 1188 ILE A C 1
ATOM 9355 O O . ILE A 1 1188 ? 17.122 -37.173 35.207 1.00 23.31 1188 ILE A O 1
ATOM 9359 N N . SER A 1 1189 ? 15.471 -36.563 36.632 1.00 24.41 1189 SER A N 1
ATOM 9360 C CA . SER A 1 1189 ? 15.574 -35.113 36.915 1.00 24.41 1189 SER A CA 1
ATOM 9361 C C . SER A 1 1189 ? 16.503 -34.112 36.176 1.00 24.41 1189 SER A C 1
ATOM 9363 O O . SER A 1 1189 ? 17.723 -34.217 36.165 1.00 24.41 1189 SER A O 1
ATOM 9365 N N . SER A 1 1190 ? 15.873 -32.960 35.892 1.00 26.42 1190 SER A N 1
ATOM 9366 C CA . SER A 1 1190 ? 16.293 -31.585 36.257 1.00 26.42 1190 SER A CA 1
ATOM 9367 C C . SER A 1 1190 ? 17.519 -30.905 35.616 1.00 26.42 1190 SER A C 1
ATOM 9369 O O . SER A 1 1190 ? 18.639 -31.053 36.088 1.00 26.42 1190 SER A O 1
ATOM 9371 N N . GLY A 1 1191 ? 17.216 -29.878 34.810 1.00 24.27 1191 GLY A N 1
ATOM 9372 C CA . GLY A 1 1191 ? 17.405 -28.491 35.271 1.00 24.27 1191 GLY A CA 1
ATOM 9373 C C . GLY A 1 1191 ? 18.452 -27.625 34.553 1.00 24.27 1191 GLY A C 1
ATOM 9374 O O . GLY A 1 1191 ? 19.596 -28.026 34.448 1.00 24.27 1191 GLY A O 1
ATOM 9375 N N . TRP A 1 1192 ? 18.028 -26.401 34.177 1.00 22.48 1192 TRP A N 1
ATOM 9376 C CA . TRP A 1 1192 ? 18.741 -25.104 34.320 1.00 22.48 1192 TRP A CA 1
ATOM 9377 C C . TRP A 1 1192 ? 20.249 -25.027 33.923 1.00 22.48 1192 TRP A C 1
ATOM 9379 O O . TRP A 1 1192 ? 21.069 -25.740 34.474 1.00 22.48 1192 TRP A O 1
ATOM 9389 N N . ARG A 1 1193 ? 20.760 -24.083 33.112 1.00 25.02 1193 ARG A N 1
ATOM 9390 C CA . ARG A 1 1193 ? 20.306 -22.735 32.699 1.00 25.02 1193 ARG A CA 1
ATOM 9391 C C . ARG A 1 1193 ? 21.094 -22.240 31.467 1.00 25.02 1193 ARG A C 1
ATOM 9393 O O . ARG A 1 1193 ? 22.285 -22.487 31.393 1.00 25.02 1193 ARG A O 1
ATOM 9400 N N . ILE A 1 1194 ? 20.422 -21.416 30.654 1.00 26.56 1194 ILE A N 1
ATOM 9401 C CA . ILE A 1 1194 ? 20.898 -20.177 29.989 1.00 26.56 1194 ILE A CA 1
ATOM 9402 C C . ILE A 1 1194 ? 22.235 -20.222 29.220 1.00 26.56 1194 ILE A C 1
ATOM 9404 O O . ILE A 1 1194 ? 23.312 -20.203 29.812 1.00 26.56 1194 ILE A O 1
ATOM 9408 N N . GLY A 1 1195 ? 22.103 -20.059 27.902 1.00 30.36 1195 GLY A N 1
ATOM 9409 C CA . GLY A 1 1195 ? 23.055 -19.436 26.981 1.00 30.36 1195 GLY A CA 1
ATOM 9410 C C . GLY A 1 1195 ? 22.247 -18.810 25.853 1.00 30.36 1195 GLY A C 1
ATOM 9411 O O . GLY A 1 1195 ? 21.704 -19.611 25.066 1.00 30.36 1195 GLY A O 1
#

Foldseek 3Di:
DDDDDDPPPPVVVVVVVVVVVVPPDDDDDDPQVVQLVLLLQQLVVLVVLQKWKKKKAKDWDPPPPWHWGIKIWIGHHQGWIWIWTDGDPAIKIWIDHPQWIWIADRVRAIAIAGLVDCDDDPSNVRSVVNVVDDDPSVVSVVQSVQFPTWDDDPQWIKTWGDQVVLLVPWDDADDQKDWDPKTKMKIFGGDPSHTFKMKIKMKTWIGHPVDIDIIIMIMIMGMGCRSRDDDDDDPNRVVNNPDDDDDDDDFDFPVRLVVCCVQWFLFVFFFAQWAAWDDFPQKIKIWGFFALIWIWIDNPVRDIDTADRQGPDDDPCLCVQEPPDDRGWGNWYWDDQDQKIKIWIKRYDPPAQSIFIWIWMFSGRDPVDPRGHIDTPGGQDGDDRPDQWHHGQWEWDQDPVRWIKIWFTWARLAIWIFTADSVSRHGPDPPDDRADAAGDRTKGQWYWDDDPLKIKIKIWDFAPDPQQSTFIFIWIFIDSDPSDQTAHPVRDGRSVPHTHTAGADDNQFHHWANWYWDDDPPWIKIKTWTQGNVVRRRIGITIFTWDADPVGHIHTDDPPPPPVVDDPPPPPDQWDQFPVFQWIKGFLDPDFPKFADFQFAAQAELVLQWGWIQDQQGIWIQGPPPSDIDDLGGPVFADDDDQFDWHADNHAQWIWGWGDDPAAIWIKIARRPPSDIDTFEGAGHPKHFREAAQVRQKTKTKDWDQDPVRQIKIWIWIAGRPPRDIDTEQIDSFDKDPWYYQNADRQKIKIFTDDPQQPDQTIWIDGHPDNDIDRLDDAQDGQKGWADWHAQNNNQKIWTWIPPHQLPWTWTKIAGPPPRAIEIAGDDSQADARDKEAANVRFKIKGQFDACCGPSANPPDDPVSHDDHVRHTHFTKIKGWDPDWDWDDDNNDTHTYTYIDIRGFHGRPQWDCVPPFNWYARNVRQWIWTWTCSSSTITIMIIGPDRDDDPPDDDDDDDDDDDDDDLQAAEEEEEEEVQQANDPRPCPVVRGHCVNPCQVVDDPSHYHYHYLYYYLAALVVCVVVVSLVVRLVVAAAAHEYEYEGDPNQPDACQDDCRRHHAPWAQDQDWDWDARPNPRDIDIGGYSLVSLLVSLVSNVVRNYAYEYEYHAFDLDDDPLFTDACCPTSLVSSVVSCVVNVHHYDDNRVVNRVVDSVCTSVRCCPPPPPDDDDDDDPDDDDDDDDDDDDDYDDDDD

Radius of gyration: 38.55 Å; chains: 1; bounding box: 97×115×87 Å

Secondary structure (DSSP, 8-state):
-------SSHHHHHHHHHHHHTT-SS-PPPHHHHHHHHHHHHHHHHHHT--EEEEEEEE--TT-S--PEEEEEEEETTTEEEEEEEETTEEEEEEEETTEEEEE-TTS-EEEEETT----SHHHHHHHHHTT---HHHHHHHHHHTEEEEEEETTEEEEEEPHHHHHHTS----TT-EEEEEEEEEEEEEETTEEEEEEEEEEEEEE-SS-EEEEEEEEEEEEESTTT------HHHHHHHTSPPPPPPPPPPHHHHHHHHHHH-BTT---SS----EEETTEEEEEESEET-EEEEESSSSS-EE---S-SS--TTHHHHSTT--SEEEEEEEEE-SSSEEEEEEE--TT---EEEEEEEES-S-TTSTT--PEEEEEEEEE-TTSSS-----EEEE-TTS-EEEEE--STT-EEEEEE-TTTSSBS-TTS--EEEE--SSEEEEEEEEETTEEEEEEEES--SSGGG---EEEEEEESSTT---B-TT--BGGGT--EEEE--BTTEEEEEEEEEEEETTEEEEEEEEEEGGGTSEEEEEEEEEEE-TTS-EEE-PPS-TTT---TT-S--SEEE-TTT-EEEEE--SSTT-EEPPTTS--B-TTSSEEEEEETTEEEEEETTT--EEEEEEGGG---SSS--EEE-SSSSEEEEEEE-SSEEEEEEEETTT--EEEEEEEETT-EEEEE-TTSSEEEEEEEEE-TTS-EEEEEEEEETTT--EEEEEEESS-EEEEEE-SS-TTEEEEEE-S-TTTS--EEEEETT-S-PEES----STT-EEEEEEE-TTSSEEEEEEETTTTT-EEEEEEETTT--EEEEEE-TTS--S-EEE-TTSS-EEE----TTSTTTPSS--GGGPPPGGGS--EEEEEEE-S--EEEEETTEEEEEEEEEEEEEEE-TT--TTS----EE-TTSSEEEEEE-TTSS-EEEEEEEEEPPPTT-S-S------------PEEEEEEESTTTS-TTSS-TTS---GGGTGGGGS-TTTEEEEE---TT--HHHHHHTTTTHHHHTT--TT-EEEEE--TTTTS-SSSSS---PPBSSSS--EEEEEETTTTEEEEEEBHHHHHHHHHHHHHHTT-EEEEEPPPPPS-EETTEE---TTTHHHHHHHHHHHTT-EEE-HHHHHHHHHHHH-HHHHHHHH---S------S------------------